Protein AF-0000000070465934 (afdb_homodimer)

Structure (mmCIF, N/CA/C/O backbone):
data_AF-0000000070465934-model_v1
#
loop_
_entity.id
_entity.type
_entity.pdbx_description
1 polymer 'Aspartate aminotransferase'
#
loop_
_atom_site.group_PDB
_atom_site.id
_atom_site.type_symbol
_atom_site.label_atom_id
_atom_site.label_alt_id
_atom_site.label_comp_id
_atom_site.label_asym_id
_atom_site.label_entity_id
_atom_site.label_seq_id
_atom_site.pdbx_PDB_ins_code
_atom_site.Cartn_x
_atom_site.Cartn_y
_atom_site.Cartn_z
_atom_site.occupancy
_atom_site.B_iso_or_equiv
_atom_site.auth_seq_id
_atom_site.auth_comp_id
_atom_site.auth_asym_id
_atom_site.auth_atom_id
_atom_site.pdbx_PDB_model_num
ATOM 1 N N . MET A 1 1 ? 26.156 6.625 24.625 1 46.12 1 MET A N 1
ATOM 2 C CA . MET A 1 1 ? 24.984 5.777 24.812 1 46.12 1 MET A CA 1
ATOM 3 C C . MET A 1 1 ? 24.672 5.004 23.531 1 46.12 1 MET A C 1
ATOM 5 O O . MET A 1 1 ? 24.797 5.535 22.438 1 46.12 1 MET A O 1
ATOM 9 N N . THR A 1 2 ? 24.688 3.756 23.641 1 62.09 2 THR A N 1
ATOM 10 C CA . THR A 1 2 ? 24.594 2.873 22.484 1 62.09 2 THR A CA 1
ATOM 11 C C . THR A 1 2 ? 23.297 3.092 21.734 1 62.09 2 THR A C 1
ATOM 13 O O . THR A 1 2 ? 22.219 3.131 22.344 1 62.09 2 THR A O 1
ATOM 16 N N . SER A 1 3 ? 23.312 3.566 20.516 1 80.62 3 SER A N 1
ATOM 17 C CA . SER A 1 3 ? 22.188 3.836 19.641 1 80.62 3 SER A CA 1
ATOM 18 C C . SER A 1 3 ? 21.281 2.615 19.5 1 80.62 3 SER A C 1
ATOM 20 O O . SER A 1 3 ? 21.766 1.486 19.391 1 80.62 3 SER A O 1
ATOM 22 N N . ILE A 1 4 ? 20.047 2.775 19.781 1 78.62 4 ILE A N 1
ATOM 23 C CA . ILE A 1 4 ? 19.062 1.711 19.609 1 78.62 4 ILE A CA 1
ATOM 24 C C . ILE A 1 4 ? 19.125 1.163 18.188 1 78.62 4 ILE A C 1
ATOM 26 O O . ILE A 1 4 ? 18.953 -0.037 17.969 1 78.62 4 ILE A O 1
ATOM 30 N N . PHE A 1 5 ? 19.547 1.935 17.297 1 86.94 5 PHE A N 1
ATOM 31 C CA . PHE A 1 5 ? 19.641 1.529 15.898 1 86.94 5 PHE A CA 1
ATOM 32 C C . PHE A 1 5 ? 20.844 0.635 15.664 1 86.94 5 PHE A C 1
ATOM 34 O O . PHE A 1 5 ? 20.906 -0.089 14.672 1 86.94 5 PHE A O 1
ATOM 41 N N . GLY A 1 6 ? 21.734 0.727 16.578 1 81.75 6 GLY A N 1
ATOM 42 C CA . GLY A 1 6 ? 22.984 -0.012 16.406 1 81.75 6 GLY A CA 1
ATOM 43 C C . GLY A 1 6 ? 22.844 -1.489 16.719 1 81.75 6 GLY A C 1
ATOM 44 O O . GLY A 1 6 ? 23.75 -2.275 16.453 1 81.75 6 GLY A O 1
ATOM 45 N N . THR A 1 7 ? 21.719 -1.908 17.25 1 84.25 7 THR A N 1
ATOM 46 C CA . THR A 1 7 ? 21.531 -3.291 17.688 1 84.25 7 THR A CA 1
ATOM 47 C C . THR A 1 7 ? 20.719 -4.07 16.656 1 84.25 7 THR A C 1
ATOM 49 O O . THR A 1 7 ? 20.469 -5.266 16.828 1 84.25 7 THR A O 1
ATOM 52 N N . ILE A 1 8 ? 20.406 -3.436 15.578 1 87.88 8 ILE A N 1
ATOM 53 C CA . ILE A 1 8 ? 19.562 -4.059 14.57 1 87.88 8 ILE A CA 1
ATOM 54 C C . ILE A 1 8 ? 20.391 -5.016 13.719 1 87.88 8 ILE A C 1
ATOM 56 O O . ILE A 1 8 ? 21.406 -4.617 13.133 1 87.88 8 ILE A O 1
ATOM 60 N N . PRO A 1 9 ? 20.047 -6.289 13.625 1 87.44 9 PRO A N 1
ATOM 61 C CA . PRO A 1 9 ? 20.812 -7.25 12.828 1 87.44 9 PRO A CA 1
ATOM 62 C C . PRO A 1 9 ? 20.484 -7.172 11.336 1 87.44 9 PRO A C 1
ATOM 64 O O . PRO A 1 9 ? 19.438 -6.652 10.961 1 87.44 9 PRO A O 1
ATOM 67 N N . MET A 1 10 ? 21.375 -7.633 10.516 1 88.62 10 MET A N 1
ATOM 68 C CA . MET A 1 10 ? 21.094 -7.812 9.094 1 88.62 10 MET A CA 1
ATOM 69 C C . MET A 1 10 ? 19.984 -8.844 8.883 1 88.62 10 MET A C 1
ATOM 71 O O . MET A 1 10 ? 19.969 -9.883 9.539 1 88.62 10 MET A O 1
ATOM 75 N N . ALA A 1 11 ? 19.094 -8.539 7.957 1 88.44 11 ALA A N 1
ATOM 76 C CA . ALA A 1 11 ? 18.047 -9.508 7.641 1 88.44 11 ALA A CA 1
ATOM 77 C C . ALA A 1 11 ? 18.562 -10.594 6.703 1 88.44 11 ALA A C 1
ATOM 79 O O . ALA A 1 11 ? 19.469 -10.344 5.898 1 88.44 11 ALA A O 1
ATOM 80 N N . PRO A 1 12 ? 18 -11.828 6.887 1 82.06 12 PRO A N 1
ATOM 81 C CA . PRO A 1 12 ? 18.344 -12.844 5.883 1 82.06 12 PRO A CA 1
ATOM 82 C C . PRO A 1 12 ? 17.891 -12.453 4.477 1 82.06 12 PRO A C 1
ATOM 84 O O . PRO A 1 12 ? 16.953 -11.672 4.324 1 82.06 12 PRO A O 1
ATOM 87 N N . ARG A 1 13 ? 18.625 -12.953 3.506 1 75.88 13 ARG A N 1
ATOM 88 C CA . ARG A 1 13 ? 18.281 -12.648 2.121 1 75.88 13 ARG A CA 1
ATOM 89 C C . ARG A 1 13 ? 16.953 -13.305 1.742 1 75.88 13 ARG A C 1
ATOM 91 O O . ARG A 1 13 ? 16.672 -14.438 2.141 1 75.88 13 ARG A O 1
ATOM 98 N N . ASP A 1 14 ? 16.234 -12.555 0.999 1 73.5 14 ASP A N 1
ATOM 99 C CA . ASP A 1 14 ? 15.008 -13.141 0.451 1 73.5 14 ASP A CA 1
ATOM 100 C C . ASP A 1 14 ? 15.336 -14.211 -0.584 1 73.5 14 ASP A C 1
ATOM 102 O O . ASP A 1 14 ? 16.141 -13.992 -1.487 1 73.5 14 ASP A O 1
ATOM 106 N N . PRO A 1 15 ? 14.789 -15.305 -0.414 1 69.38 15 PRO A N 1
ATOM 107 C CA . PRO A 1 15 ? 15.164 -16.406 -1.305 1 69.38 15 PRO A CA 1
ATOM 108 C C . PRO A 1 15 ? 14.898 -16.094 -2.775 1 69.38 15 PRO A C 1
ATOM 110 O O . PRO A 1 15 ? 15.633 -16.562 -3.652 1 69.38 15 PRO A O 1
ATOM 113 N N . ILE A 1 16 ? 13.922 -15.32 -3.031 1 69.44 16 ILE A N 1
ATOM 114 C CA . ILE A 1 16 ? 13.523 -15.07 -4.414 1 69.44 16 ILE A CA 1
ATOM 115 C C . ILE A 1 16 ? 14.188 -13.789 -4.918 1 69.44 16 ILE A C 1
ATOM 117 O O . ILE A 1 16 ? 14.852 -13.789 -5.957 1 69.44 16 ILE A O 1
ATOM 121 N N . LEU A 1 17 ? 14.164 -12.797 -4.172 1 67.06 17 LEU A N 1
ATOM 122 C CA . LEU A 1 17 ? 14.68 -11.508 -4.617 1 67.06 17 LEU A CA 1
ATOM 123 C C . LEU A 1 17 ? 16.203 -11.5 -4.617 1 67.06 17 LEU A C 1
ATOM 125 O O . LEU A 1 17 ? 16.828 -10.867 -5.473 1 67.06 17 LEU A O 1
ATOM 129 N N . GLY A 1 18 ? 16.766 -12.281 -3.738 1 70.31 18 GLY A N 1
ATOM 130 C CA . GLY A 1 18 ? 18.203 -12.438 -3.727 1 70.31 18 GLY A CA 1
ATOM 131 C C . GLY A 1 18 ? 18.75 -13.125 -4.969 1 70.31 18 GLY A C 1
ATOM 132 O O . GLY A 1 18 ? 19.812 -12.758 -5.473 1 70.31 18 GLY A O 1
ATOM 133 N N . LEU A 1 19 ? 17.906 -14 -5.461 1 80.31 19 LEU A N 1
ATOM 134 C CA . LEU A 1 19 ? 18.266 -14.711 -6.684 1 80.31 19 LEU A CA 1
ATOM 135 C C . LEU A 1 19 ? 18.328 -13.75 -7.871 1 80.31 19 LEU A C 1
ATOM 137 O O . LEU A 1 19 ? 19.234 -13.852 -8.711 1 80.31 19 LEU A O 1
ATOM 141 N N . ASN A 1 20 ? 17.438 -12.812 -7.914 1 79.19 20 ASN A N 1
ATOM 142 C CA . ASN A 1 20 ? 17.422 -11.82 -8.984 1 79.19 20 ASN A CA 1
ATOM 143 C C . ASN A 1 20 ? 18.625 -10.898 -8.922 1 79.19 20 ASN A C 1
ATOM 145 O O . ASN A 1 20 ? 19.188 -10.523 -9.961 1 79.19 20 ASN A O 1
ATOM 149 N N . GLU A 1 21 ? 19.047 -10.57 -7.754 1 75.38 21 GLU A N 1
ATOM 150 C CA . GLU A 1 21 ? 20.234 -9.742 -7.578 1 75.38 21 GLU A CA 1
ATOM 151 C C . GLU A 1 21 ? 21.484 -10.469 -8.047 1 75.38 21 GLU A C 1
ATOM 153 O O . GLU A 1 21 ? 22.344 -9.875 -8.711 1 75.38 21 GLU A O 1
ATOM 158 N N . ALA A 1 22 ? 21.562 -11.695 -7.684 1 82.62 22 ALA A N 1
ATOM 159 C CA . ALA A 1 22 ? 22.703 -12.5 -8.094 1 82.62 22 ALA A CA 1
ATOM 160 C C . ALA A 1 22 ? 22.781 -12.617 -9.617 1 82.62 22 ALA A C 1
ATOM 162 O O . ALA A 1 22 ? 23.859 -12.547 -10.203 1 82.62 22 ALA A O 1
ATOM 163 N N . TYR A 1 23 ? 21.688 -12.789 -10.203 1 89.88 23 TYR A N 1
ATOM 164 C CA . TYR A 1 23 ? 21.609 -12.859 -11.656 1 89.88 23 TYR A CA 1
ATOM 165 C C . TYR A 1 23 ? 22.109 -11.562 -12.289 1 89.88 23 TYR A C 1
ATOM 167 O O . TYR A 1 23 ? 22.844 -11.586 -13.273 1 89.88 23 TYR A O 1
ATOM 175 N N . LYS A 1 24 ? 21.703 -10.453 -11.773 1 84.12 24 LYS A N 1
ATOM 176 C CA . LYS A 1 24 ? 22.062 -9.148 -12.32 1 84.12 24 LYS A CA 1
ATOM 177 C C . LYS A 1 24 ? 23.578 -8.906 -12.211 1 84.12 24 LYS A C 1
ATOM 179 O O . LYS A 1 24 ? 24.172 -8.281 -13.086 1 84.12 24 LYS A O 1
ATOM 184 N N . GLU A 1 25 ? 24.172 -9.469 -11.227 1 88.31 25 GLU A N 1
ATOM 185 C CA . GLU A 1 25 ? 25.594 -9.266 -10.969 1 88.31 25 GLU A CA 1
ATOM 186 C C . GLU A 1 25 ? 26.453 -10.211 -11.812 1 88.31 25 GLU A C 1
ATOM 188 O O . GLU A 1 25 ? 27.656 -9.984 -11.984 1 88.31 25 GLU A O 1
ATOM 193 N N . ASP A 1 26 ? 25.828 -11.266 -12.266 1 93.75 26 ASP A N 1
ATOM 194 C CA . ASP A 1 26 ? 26.547 -12.258 -13.07 1 93.75 26 ASP A CA 1
ATOM 195 C C . ASP A 1 26 ? 26.859 -11.719 -14.461 1 93.75 26 ASP A C 1
ATOM 197 O O . ASP A 1 26 ? 25.969 -11.234 -15.156 1 93.75 26 ASP A O 1
ATOM 201 N N . SER A 1 27 ? 28.094 -11.812 -14.828 1 94.81 27 SER A N 1
ATOM 202 C CA . SER A 1 27 ? 28.531 -11.25 -16.094 1 94.81 27 SER A CA 1
ATOM 203 C C . SER A 1 27 ? 28.578 -12.312 -17.188 1 94.81 27 SER A C 1
ATOM 205 O O . SER A 1 27 ? 28.875 -12.016 -18.344 1 94.81 27 SER A O 1
ATOM 207 N N . SER A 1 28 ? 28.219 -13.523 -16.859 1 95.81 28 SER A N 1
ATOM 208 C CA . SER A 1 28 ? 28.234 -14.586 -17.859 1 95.81 28 SER A CA 1
ATOM 209 C C . SER A 1 28 ? 27.297 -14.281 -19.016 1 95.81 28 SER A C 1
ATOM 211 O O . SER A 1 28 ? 26.156 -13.867 -18.812 1 95.81 28 SER A O 1
ATOM 213 N N . PRO A 1 29 ? 27.75 -14.461 -20.188 1 94 29 PRO A N 1
ATOM 214 C CA . PRO A 1 29 ? 26.875 -14.227 -21.344 1 94 29 PRO A CA 1
ATOM 215 C C . PRO A 1 29 ? 25.797 -15.305 -21.5 1 94 29 PRO A C 1
ATOM 217 O O . PRO A 1 29 ? 24.844 -15.125 -22.25 1 94 29 PRO A O 1
ATOM 220 N N . ASN A 1 30 ? 25.953 -16.422 -20.828 1 94.12 30 ASN A N 1
ATOM 221 C CA . ASN A 1 30 ? 25 -17.531 -20.938 1 94.12 30 ASN A CA 1
ATOM 222 C C . ASN A 1 30 ? 24.047 -17.594 -19.75 1 94.12 30 ASN A C 1
ATOM 224 O O . ASN A 1 30 ? 23.344 -18.578 -19.578 1 94.12 30 ASN A O 1
ATOM 228 N N . LYS A 1 31 ? 24.109 -16.531 -18.984 1 96.56 31 LYS A N 1
ATOM 229 C CA . LYS A 1 31 ? 23.266 -16.578 -17.797 1 96.56 31 LYS A CA 1
ATOM 230 C C . LYS A 1 31 ? 21.781 -16.641 -18.156 1 96.56 31 LYS A C 1
ATOM 232 O O . LYS A 1 31 ? 21.359 -16.047 -19.156 1 96.56 31 LYS A O 1
ATOM 237 N N . VAL A 1 32 ? 21.016 -17.438 -17.422 1 96.5 32 VAL A N 1
ATOM 238 C CA . VAL A 1 32 ? 19.562 -17.578 -17.578 1 96.5 32 VAL A CA 1
ATOM 239 C C . VAL A 1 32 ? 18.875 -17.375 -16.234 1 96.5 32 VAL A C 1
ATOM 241 O O . VAL A 1 32 ? 19.312 -17.906 -15.219 1 96.5 32 VAL A O 1
ATOM 244 N N . ASN A 1 33 ? 17.844 -16.531 -16.219 1 94.38 33 ASN A N 1
ATOM 245 C CA . ASN A 1 33 ? 17.062 -16.297 -15.008 1 94.38 33 ASN A CA 1
ATOM 246 C C . ASN A 1 33 ? 15.742 -17.062 -15.039 1 94.38 33 ASN A C 1
ATOM 248 O O . ASN A 1 33 ? 14.789 -16.656 -15.695 1 94.38 33 ASN A O 1
ATOM 252 N N . LEU A 1 34 ? 15.703 -18.125 -14.273 1 95 34 LEU A N 1
ATOM 253 C CA . LEU A 1 34 ? 14.477 -18.906 -14.188 1 95 34 LEU A CA 1
ATOM 254 C C . LEU A 1 34 ? 13.789 -18.688 -12.852 1 95 34 LEU A C 1
ATOM 256 O O . LEU A 1 34 ? 12.891 -19.453 -12.477 1 95 34 LEU A O 1
ATOM 260 N N . GLY A 1 35 ? 14.258 -17.734 -12.133 1 88.81 35 GLY A N 1
ATOM 261 C CA . GLY A 1 35 ? 13.656 -17.438 -10.844 1 88.81 35 GLY A CA 1
ATOM 262 C C . GLY A 1 35 ? 12.688 -16.266 -10.898 1 88.81 35 GLY A C 1
ATOM 263 O O . GLY A 1 35 ? 12.016 -15.961 -9.914 1 88.81 35 GLY A O 1
ATOM 264 N N . VAL A 1 36 ? 12.562 -15.703 -12 1 80.06 36 VAL A N 1
ATOM 265 C CA . VAL A 1 36 ? 11.797 -14.469 -12.141 1 80.06 36 VAL A CA 1
ATOM 266 C C . VAL A 1 36 ? 10.305 -14.773 -12.047 1 80.06 36 VAL A C 1
ATOM 268 O O . VAL A 1 36 ? 9.82 -15.727 -12.664 1 80.06 36 VAL A O 1
ATOM 271 N N . GLY A 1 37 ? 9.508 -14.07 -11.289 1 86 37 GLY A N 1
ATOM 272 C CA . GLY A 1 37 ? 8.062 -14.219 -11.195 1 86 37 GLY A CA 1
ATOM 273 C C . GLY A 1 37 ? 7.301 -13.219 -12.039 1 86 37 GLY A C 1
ATOM 274 O O . GLY A 1 37 ? 6.293 -12.664 -11.594 1 86 37 GLY A O 1
ATOM 275 N N . ALA A 1 38 ? 7.828 -12.914 -13.258 1 91.81 38 ALA A N 1
ATOM 276 C CA . ALA A 1 38 ? 7.199 -11.969 -14.18 1 91.81 38 ALA A CA 1
ATOM 277 C C . ALA A 1 38 ? 7.277 -12.469 -15.617 1 91.81 38 ALA A C 1
ATOM 279 O O . ALA A 1 38 ? 8.211 -13.188 -15.984 1 91.81 38 ALA A O 1
ATOM 280 N N . TYR A 1 39 ? 6.293 -12.141 -16.375 1 95 39 TYR A N 1
ATOM 281 C CA . TYR A 1 39 ? 6.258 -12.531 -17.781 1 95 39 TYR A CA 1
ATOM 282 C C . TYR A 1 39 ? 7.391 -11.867 -18.562 1 95 39 TYR A C 1
ATOM 284 O O . TYR A 1 39 ? 7.73 -10.711 -18.312 1 95 39 TYR A O 1
ATOM 292 N N . ARG A 1 40 ? 8.016 -12.617 -19.5 1 95 40 ARG A N 1
ATOM 293 C CA . ARG A 1 40 ? 9.047 -12.117 -20.391 1 95 40 ARG A CA 1
ATOM 294 C C . ARG A 1 40 ? 8.711 -12.43 -21.844 1 95 40 ARG A C 1
ATOM 296 O O . ARG A 1 40 ? 8.156 -13.484 -22.156 1 95 40 ARG A O 1
ATOM 303 N N . THR A 1 41 ? 9.109 -11.547 -22.719 1 94.44 41 THR A N 1
ATOM 304 C CA . THR A 1 41 ? 9.008 -11.781 -24.156 1 94.44 41 THR A CA 1
ATOM 305 C C . THR A 1 41 ? 10.047 -12.805 -24.609 1 94.44 41 THR A C 1
ATOM 307 O O . THR A 1 41 ? 10.859 -13.273 -23.812 1 94.44 41 THR A O 1
ATOM 310 N N . GLU A 1 42 ? 9.922 -13.102 -25.875 1 94.19 42 GLU A N 1
ATOM 311 C CA . GLU A 1 42 ? 10.898 -14.016 -26.469 1 94.19 42 GLU A CA 1
ATOM 312 C C . GLU A 1 42 ? 12.32 -13.477 -26.312 1 94.19 42 GLU A C 1
ATOM 314 O O . GLU A 1 42 ? 13.273 -14.25 -26.219 1 94.19 42 GLU A O 1
ATOM 319 N N . GLU A 1 43 ? 12.461 -12.164 -26.25 1 92.81 43 GLU A N 1
ATOM 320 C CA . GLU A 1 43 ? 13.766 -11.516 -26.125 1 92.81 43 GLU A CA 1
ATOM 321 C C . GLU A 1 43 ? 14.18 -11.375 -24.656 1 92.81 43 GLU A C 1
ATOM 323 O O . GLU A 1 43 ? 15.219 -10.781 -24.359 1 92.81 43 GLU A O 1
ATOM 328 N N . GLY A 1 44 ? 13.32 -11.891 -23.781 1 91.19 44 GLY A N 1
ATOM 329 C CA . GLY A 1 44 ? 13.648 -11.836 -22.359 1 91.19 44 GLY A CA 1
ATOM 330 C C . GLY A 1 44 ? 13.375 -10.484 -21.734 1 91.19 44 GLY A C 1
ATOM 331 O O . GLY A 1 44 ? 13.914 -10.164 -20.672 1 91.19 44 GLY A O 1
ATOM 332 N N . LYS A 1 45 ? 12.547 -9.727 -22.391 1 93.44 45 LYS A N 1
ATOM 333 C CA . LYS A 1 45 ? 12.289 -8.367 -21.922 1 93.44 45 LYS A CA 1
ATOM 334 C C . LYS A 1 45 ? 10.922 -8.273 -21.25 1 93.44 45 LYS A C 1
ATOM 336 O O . LYS A 1 45 ? 10.031 -9.086 -21.516 1 93.44 45 LYS A O 1
ATOM 341 N N . PRO A 1 46 ? 10.781 -7.289 -20.359 1 94.06 46 PRO A N 1
ATOM 342 C CA . PRO A 1 46 ? 9.445 -7.035 -19.797 1 94.06 46 PRO A CA 1
ATOM 343 C C . PRO A 1 46 ? 8.438 -6.633 -20.875 1 94.06 46 PRO A C 1
ATOM 345 O O . PRO A 1 46 ? 8.797 -6 -21.859 1 94.06 46 PRO A O 1
ATOM 348 N N . MET A 1 47 ? 7.238 -6.957 -20.641 1 95 47 MET A N 1
ATOM 349 C CA . MET A 1 47 ? 6.184 -6.633 -21.594 1 95 47 MET A CA 1
ATOM 350 C C . MET A 1 47 ? 5.051 -5.867 -20.922 1 95 47 MET A C 1
ATOM 352 O O . MET A 1 47 ? 4.594 -6.25 -19.844 1 95 47 MET A O 1
ATOM 356 N N . VAL A 1 48 ? 4.664 -4.777 -21.516 1 97.44 48 VAL A N 1
ATOM 357 C CA . VAL A 1 48 ? 3.434 -4.086 -21.156 1 97.44 48 VAL A CA 1
ATOM 358 C C . VAL A 1 48 ? 2.34 -4.395 -22.172 1 97.44 48 VAL A C 1
ATOM 360 O O . VAL A 1 48 ? 2.541 -4.219 -23.375 1 97.44 48 VAL A O 1
ATOM 363 N N . LEU A 1 49 ? 1.205 -4.852 -21.719 1 98.19 49 LEU A N 1
ATOM 364 C CA . LEU A 1 49 ? 0.121 -5.23 -22.609 1 98.19 49 LEU A CA 1
ATOM 365 C C . LEU A 1 49 ? -0.378 -4.023 -23.406 1 98.19 49 LEU A C 1
ATOM 367 O O . LEU A 1 49 ? -0.419 -2.908 -22.875 1 98.19 49 LEU A O 1
ATOM 371 N N . SER A 1 50 ? -0.768 -4.273 -24.656 1 98.19 50 SER A N 1
ATOM 372 C CA . SER A 1 50 ? -1.252 -3.188 -25.5 1 98.19 50 SER A CA 1
ATOM 373 C C . SER A 1 50 ? -2.512 -2.555 -24.922 1 98.19 50 SER A C 1
ATOM 375 O O . SER A 1 50 ? -2.715 -1.344 -25.047 1 98.19 50 SER A O 1
ATOM 377 N N . VAL A 1 51 ? -3.371 -3.332 -24.312 1 98.69 51 VAL A N 1
ATOM 378 C CA . VAL A 1 51 ? -4.602 -2.818 -23.719 1 98.69 51 VAL A CA 1
ATOM 379 C C . VAL A 1 51 ? -4.262 -1.854 -22.578 1 98.69 51 VAL A C 1
ATOM 381 O O . VAL A 1 51 ? -4.949 -0.848 -22.391 1 98.69 51 VAL A O 1
ATOM 384 N N . VAL A 1 52 ? -3.244 -2.141 -21.781 1 98.44 52 VAL A N 1
ATOM 385 C CA . VAL A 1 52 ? -2.816 -1.281 -20.688 1 98.44 52 VAL A CA 1
ATOM 386 C C . VAL A 1 52 ? -2.34 0.062 -21.234 1 98.44 52 VAL A C 1
ATOM 388 O O . VAL A 1 52 ? -2.711 1.118 -20.719 1 98.44 52 VAL A O 1
ATOM 391 N N . ARG A 1 53 ? -1.541 0.015 -22.344 1 97.81 53 ARG A N 1
ATOM 392 C CA . ARG A 1 53 ? -1.064 1.243 -22.969 1 97.81 53 ARG A CA 1
ATOM 393 C C . ARG A 1 53 ? -2.229 2.082 -23.484 1 97.81 53 ARG A C 1
ATOM 395 O O . ARG A 1 53 ? -2.246 3.303 -23.312 1 97.81 53 ARG A O 1
ATOM 402 N N . LYS A 1 54 ? -3.145 1.419 -24.094 1 98.06 54 LYS A N 1
ATOM 403 C CA . LYS A 1 54 ? -4.32 2.105 -24.625 1 98.06 54 LYS A CA 1
ATOM 404 C C . LYS A 1 54 ? -5.102 2.795 -23.516 1 98.06 54 LYS A C 1
ATOM 406 O O . LYS A 1 54 ? -5.5 3.953 -23.641 1 98.06 54 LYS A O 1
ATOM 411 N N . VAL A 1 55 ? -5.293 2.121 -22.438 1 98.25 55 VAL A N 1
ATOM 412 C CA . VAL A 1 55 ? -6.094 2.646 -21.328 1 98.25 55 VAL A CA 1
ATOM 413 C C . VAL A 1 55 ? -5.332 3.771 -20.641 1 98.25 55 VAL A C 1
ATOM 415 O O . VAL A 1 55 ? -5.934 4.754 -20.188 1 98.25 55 VAL A O 1
ATOM 418 N N . GLU A 1 56 ? -4.008 3.629 -20.453 1 96.62 56 GLU A N 1
ATOM 419 C CA . GLU A 1 56 ? -3.205 4.707 -19.891 1 96.62 56 GLU A CA 1
ATOM 420 C C . GLU A 1 56 ? -3.379 6 -20.672 1 96.62 56 GLU A C 1
ATOM 422 O O . GLU A 1 56 ? -3.484 7.082 -20.094 1 96.62 56 GLU A O 1
ATOM 427 N N . GLN A 1 57 ? -3.396 5.852 -22 1 96.69 57 GLN A N 1
ATOM 428 C CA . GLN A 1 57 ? -3.625 7.02 -22.844 1 96.69 57 GLN A CA 1
ATOM 429 C C . GLN A 1 57 ? -5.02 7.598 -22.609 1 96.69 57 GLN A C 1
ATOM 431 O O . GLN A 1 57 ? -5.188 8.82 -22.547 1 96.69 57 GLN A O 1
ATOM 436 N N . MET A 1 58 ? -5.98 6.746 -22.516 1 97 58 MET A N 1
ATOM 437 C CA . MET A 1 58 ? -7.352 7.191 -22.281 1 97 58 MET A CA 1
ATOM 438 C C . MET A 1 58 ? -7.461 7.941 -20.969 1 97 58 MET A C 1
ATOM 440 O O . MET A 1 58 ? -8.164 8.953 -20.875 1 97 58 MET A O 1
ATOM 444 N N . ILE A 1 59 ? -6.812 7.441 -19.938 1 95.5 59 ILE A N 1
ATOM 445 C CA . ILE A 1 59 ? -6.824 8.062 -18.625 1 95.5 59 ILE A CA 1
ATOM 446 C C . ILE A 1 59 ? -6.234 9.469 -18.703 1 95.5 59 ILE A C 1
ATOM 448 O O . ILE A 1 59 ? -6.797 10.422 -18.172 1 95.5 59 ILE A O 1
ATOM 452 N N . LEU A 1 60 ? -5.121 9.594 -19.391 1 94 60 LEU A N 1
ATOM 453 C CA . LEU A 1 60 ? -4.48 10.891 -19.547 1 94 60 LEU A CA 1
ATOM 454 C C . LEU A 1 60 ? -5.383 11.852 -20.312 1 94 60 LEU A C 1
ATOM 456 O O . LEU A 1 60 ? -5.512 13.023 -19.938 1 94 60 LEU A O 1
ATOM 460 N N . ASP A 1 61 ? -6.035 11.344 -21.328 1 95.94 61 ASP A N 1
ATOM 461 C CA . ASP A 1 61 ? -6.879 12.164 -22.203 1 95.94 61 ASP A CA 1
ATOM 462 C C . ASP A 1 61 ? -8.117 12.664 -21.453 1 95.94 61 ASP A C 1
ATOM 464 O O . ASP A 1 61 ? -8.648 13.727 -21.766 1 95.94 61 ASP A O 1
ATOM 468 N N . GLN A 1 62 ? -8.516 11.938 -20.469 1 96.19 62 GLN A N 1
ATOM 469 C CA . GLN A 1 62 ? -9.727 12.273 -19.734 1 96.19 62 GLN A CA 1
ATOM 470 C C . GLN A 1 62 ? -9.438 13.281 -18.625 1 96.19 62 GLN A C 1
ATOM 472 O O . GLN A 1 62 ? -10.359 13.82 -18.016 1 96.19 62 GLN A O 1
ATOM 477 N N . ASN A 1 63 ? -8.148 13.602 -18.359 1 94.12 63 ASN A N 1
ATOM 478 C CA . ASN A 1 63 ? -7.73 14.586 -17.375 1 94.12 63 ASN A CA 1
ATOM 479 C C . ASN A 1 63 ? -8.375 14.32 -16.016 1 94.12 63 ASN A C 1
ATOM 481 O O . ASN A 1 63 ? -8.953 15.227 -15.414 1 94.12 63 ASN A O 1
ATOM 485 N N . LEU A 1 64 ? -8.336 13.086 -15.641 1 94 64 LEU A N 1
ATOM 486 C CA . LEU A 1 64 ? -8.945 12.695 -14.375 1 94 64 LEU A CA 1
ATOM 487 C C . LEU A 1 64 ? -8.172 13.273 -13.195 1 94 64 LEU A C 1
ATOM 489 O O . LEU A 1 64 ? -6.957 13.492 -13.297 1 94 64 LEU A O 1
ATOM 493 N N . ASP A 1 65 ? -8.859 13.531 -12.07 1 94.56 65 ASP A N 1
ATOM 494 C CA . ASP A 1 65 ? -8.195 14.086 -10.898 1 94.56 65 ASP A CA 1
ATOM 495 C C . ASP A 1 65 ? -7.387 13.016 -10.164 1 94.56 65 ASP A C 1
ATOM 497 O O . ASP A 1 65 ? -7.316 11.875 -10.609 1 94.56 65 ASP A O 1
ATOM 501 N N . LYS A 1 66 ? -6.66 13.391 -9.164 1 96.19 66 LYS A N 1
ATOM 502 C CA . LYS A 1 66 ? -5.828 12.492 -8.359 1 96.19 66 LYS A CA 1
ATOM 503 C C . LYS A 1 66 ? -6.223 12.555 -6.891 1 96.19 66 LYS A C 1
ATOM 505 O O . LYS A 1 66 ? -5.355 12.555 -6.012 1 96.19 66 LYS A O 1
ATOM 510 N N . GLU A 1 67 ? -7.516 12.57 -6.574 1 93.5 67 GLU A N 1
ATOM 511 C CA . GLU A 1 67 ? -8.062 12.695 -5.23 1 93.5 67 GLU A CA 1
ATOM 512 C C . GLU A 1 67 ? -7.973 11.375 -4.465 1 93.5 67 GLU A C 1
ATOM 514 O O . GLU A 1 67 ? -7.809 10.312 -5.07 1 93.5 67 GLU A O 1
ATOM 519 N N . TYR A 1 68 ? -8.109 11.547 -3.16 1 92.44 68 TYR A N 1
ATOM 520 C CA . TYR A 1 68 ? -8.273 10.367 -2.326 1 92.44 68 TYR A CA 1
ATOM 521 C C . TYR A 1 68 ? -9.445 9.516 -2.805 1 92.44 68 TYR A C 1
ATOM 523 O O . TYR A 1 68 ? -10.484 10.047 -3.193 1 92.44 68 TYR A O 1
ATOM 531 N N . ILE A 1 69 ? -9.258 8.297 -2.77 1 93.62 69 ILE A N 1
ATOM 532 C CA . ILE A 1 69 ? -10.391 7.391 -2.91 1 93.62 69 ILE A CA 1
ATOM 533 C C . ILE A 1 69 ? -10.742 6.781 -1.554 1 93.62 69 ILE A C 1
ATOM 535 O O . ILE A 1 69 ? -9.969 6.895 -0.6 1 93.62 69 ILE A O 1
ATOM 539 N N . PRO A 1 70 ? -11.922 6.238 -1.405 1 92.88 70 PRO A N 1
ATOM 540 C CA . PRO A 1 70 ? -12.289 5.637 -0.121 1 92.88 70 PRO A CA 1
ATOM 541 C C . PRO A 1 70 ? -11.32 4.543 0.319 1 92.88 70 PRO A C 1
ATOM 543 O O . PRO A 1 70 ? -10.586 3.996 -0.506 1 92.88 70 PRO A O 1
ATOM 546 N N . GLN A 1 71 ? -11.375 4.234 1.568 1 95.31 71 GLN A N 1
ATOM 547 C CA . GLN A 1 71 ? -10.492 3.236 2.16 1 95.31 71 GLN A CA 1
ATOM 548 C C . GLN A 1 71 ? -10.609 1.896 1.442 1 95.31 71 GLN A C 1
ATOM 550 O O . GLN A 1 71 ? -9.625 1.173 1.293 1 95.31 71 GLN A O 1
ATOM 555 N N . ASP A 1 72 ? -11.844 1.603 1.034 1 97.06 72 ASP A N 1
ATOM 556 C CA . ASP A 1 72 ? -12.047 0.294 0.421 1 97.06 72 ASP A CA 1
ATOM 557 C C . ASP A 1 72 ? -11.75 0.334 -1.075 1 97.06 72 ASP A C 1
ATOM 559 O O . ASP A 1 72 ? -11.789 -0.696 -1.75 1 97.06 72 ASP A O 1
ATOM 563 N N . GLY A 1 73 ? -11.445 1.473 -1.664 1 97.38 73 GLY A N 1
ATOM 564 C CA . GLY A 1 73 ? -10.945 1.536 -3.027 1 97.38 73 GLY A CA 1
ATOM 565 C C . GLY A 1 73 ? -11.922 2.188 -3.992 1 97.38 73 GLY A C 1
ATOM 566 O O . GLY A 1 73 ? -13 2.629 -3.59 1 97.38 73 GLY A O 1
ATOM 567 N N . LEU A 1 74 ? -11.555 2.273 -5.234 1 97.75 74 LEU A N 1
ATOM 568 C CA . LEU A 1 74 ? -12.336 2.867 -6.312 1 97.75 74 LEU A CA 1
ATOM 569 C C . LEU A 1 74 ? -13.602 2.055 -6.574 1 97.75 74 LEU A C 1
ATOM 571 O O . LEU A 1 74 ? -13.531 0.849 -6.82 1 97.75 74 LEU A O 1
ATOM 575 N N . GLU A 1 75 ? -14.68 2.727 -6.555 1 97.12 75 GLU A N 1
ATOM 576 C CA . GLU A 1 75 ? -15.961 2.043 -6.688 1 97.12 75 GLU A CA 1
ATOM 577 C C . GLU A 1 75 ? -16.047 1.259 -7.996 1 97.12 75 GLU A C 1
ATOM 579 O O . GLU A 1 75 ? -16.453 0.099 -8.008 1 97.12 75 GLU A O 1
ATOM 584 N N . ALA A 1 76 ? -15.641 1.888 -9.086 1 97.94 76 ALA A N 1
ATOM 585 C CA . ALA A 1 76 ? -15.703 1.231 -10.391 1 97.94 76 ALA A CA 1
ATOM 586 C C . ALA A 1 76 ? -14.883 -0.056 -10.398 1 97.94 76 ALA A C 1
ATOM 588 O O . ALA A 1 76 ? -15.266 -1.04 -11.031 1 97.94 76 ALA A O 1
ATOM 589 N N . PHE A 1 77 ? -13.797 -0.082 -9.734 1 98.69 77 PHE A N 1
ATOM 590 C CA . PHE A 1 77 ? -12.938 -1.259 -9.625 1 98.69 77 PHE A CA 1
ATOM 591 C C . PHE A 1 77 ? -13.602 -2.324 -8.758 1 98.69 77 PHE A C 1
ATOM 593 O O . PHE A 1 77 ? -13.633 -3.5 -9.125 1 98.69 77 PHE A O 1
ATOM 600 N N . ARG A 1 78 ? -14.156 -1.922 -7.617 1 98.56 78 ARG A N 1
ATOM 601 C CA . ARG A 1 78 ? -14.734 -2.854 -6.656 1 98.56 78 ARG A CA 1
ATOM 602 C C . ARG A 1 78 ? -15.984 -3.516 -7.23 1 98.56 78 ARG A C 1
ATOM 604 O O . ARG A 1 78 ? -16.375 -4.602 -6.793 1 98.56 78 ARG A O 1
ATOM 611 N N . LYS A 1 79 ? -16.578 -2.867 -8.203 1 97.62 79 LYS A N 1
ATOM 612 C CA . LYS A 1 79 ? -17.797 -3.42 -8.812 1 97.62 79 LYS A CA 1
ATOM 613 C C . LYS A 1 79 ? -17.453 -4.496 -9.836 1 97.62 79 LYS A C 1
ATOM 615 O O . LYS A 1 79 ? -18.172 -5.488 -9.969 1 97.62 79 LYS A O 1
ATOM 620 N N . VAL A 1 80 ? -16.359 -4.348 -10.492 1 97.94 80 VAL A N 1
ATOM 621 C CA . VAL A 1 80 ? -16.094 -5.223 -11.633 1 97.94 80 VAL A CA 1
ATOM 622 C C . VAL A 1 80 ? -15.133 -6.332 -11.219 1 97.94 80 VAL A C 1
ATOM 624 O O . VAL A 1 80 ? -15.203 -7.449 -11.742 1 97.94 80 VAL A O 1
ATOM 627 N N . SER A 1 81 ? -14.281 -6.105 -10.281 1 98.19 81 SER A N 1
ATOM 628 C CA . SER A 1 81 ? -13.25 -7.062 -9.898 1 98.19 81 SER A CA 1
ATOM 629 C C . SER A 1 81 ? -13.859 -8.367 -9.398 1 98.19 81 SER A C 1
ATOM 631 O O . SER A 1 81 ? -13.477 -9.453 -9.844 1 98.19 81 SER A O 1
ATOM 633 N N . PRO A 1 82 ? -14.852 -8.312 -8.469 1 98.56 82 PRO A N 1
ATOM 634 C CA . PRO A 1 82 ? -15.461 -9.57 -8.023 1 98.56 82 PRO A CA 1
ATOM 635 C C . PRO A 1 82 ? -16.172 -10.32 -9.156 1 98.56 82 PRO A C 1
ATOM 637 O O . PRO A 1 82 ? -16.219 -11.547 -9.148 1 98.56 82 PRO A O 1
ATOM 640 N N . LYS A 1 83 ? -16.688 -9.562 -10.109 1 98.31 83 LYS A N 1
ATOM 641 C CA . LYS A 1 83 ? -17.359 -10.211 -11.234 1 98.31 83 LYS A CA 1
ATOM 642 C C . LYS A 1 83 ? -16.375 -11.047 -12.055 1 98.31 83 LYS A C 1
ATOM 644 O O . LYS A 1 83 ? -16.734 -12.125 -12.547 1 98.31 83 LYS A O 1
ATOM 649 N N . LEU A 1 84 ? -15.227 -10.555 -12.195 1 98.06 84 LEU A N 1
ATOM 650 C CA . LEU A 1 84 ? -14.211 -11.32 -12.906 1 98.06 84 LEU A CA 1
ATOM 651 C C . LEU A 1 84 ? -13.922 -12.633 -12.188 1 98.06 84 LEU A C 1
ATOM 653 O O . LEU A 1 8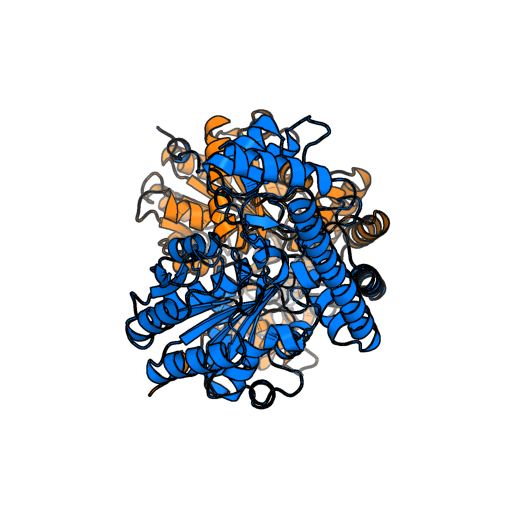4 ? -13.773 -13.68 -12.828 1 98.06 84 LEU A O 1
ATOM 657 N N . MET A 1 85 ? -13.82 -12.609 -10.867 1 98.38 85 MET A N 1
ATOM 658 C CA . MET A 1 85 ? -13.414 -13.766 -10.062 1 98.38 85 MET A CA 1
ATOM 659 C C . MET A 1 85 ? -14.57 -14.75 -9.906 1 98.38 85 MET A C 1
ATOM 661 O O . MET A 1 85 ? -14.398 -15.953 -10.125 1 98.38 85 MET A O 1
ATOM 665 N N . PHE A 1 86 ? -15.773 -14.258 -9.586 1 98.44 86 PHE A N 1
ATOM 666 C CA . PHE A 1 86 ? -16.875 -15.117 -9.18 1 98.44 86 PHE A CA 1
ATOM 667 C C . PHE A 1 86 ? -17.844 -15.344 -10.336 1 98.44 86 PHE A C 1
ATOM 669 O O . PHE A 1 86 ? -18.719 -16.203 -10.258 1 98.44 86 PHE A O 1
ATOM 676 N N . GLY A 1 87 ? -17.656 -14.641 -11.43 1 97.25 87 GLY A N 1
ATOM 677 C CA . GLY A 1 87 ? -18.547 -14.719 -12.57 1 97.25 87 GLY A CA 1
ATOM 678 C C . GLY A 1 87 ? -19.469 -13.516 -12.695 1 97.25 87 GLY A C 1
ATOM 679 O O . GLY A 1 87 ? -19.938 -12.977 -11.688 1 97.25 87 GLY A O 1
ATOM 680 N N . PHE A 1 88 ? -19.75 -13.109 -13.891 1 94.31 88 PHE A N 1
ATOM 681 C CA . PHE A 1 88 ? -20.516 -11.898 -14.164 1 94.31 88 PHE A CA 1
ATOM 682 C C . PHE A 1 88 ? -21.984 -12.086 -13.789 1 94.31 88 PHE A C 1
ATOM 684 O O . PHE A 1 88 ? -22.719 -11.109 -13.609 1 94.31 88 PHE A O 1
ATOM 691 N N . ASN A 1 89 ? -22.438 -13.359 -13.617 1 94.62 89 ASN A N 1
ATOM 692 C CA . ASN A 1 89 ? -23.797 -13.664 -13.211 1 94.62 89 ASN A CA 1
ATOM 693 C C . ASN A 1 89 ? -23.844 -14.32 -11.828 1 94.62 89 ASN A C 1
ATOM 695 O O . ASN A 1 89 ? -24.75 -15.109 -11.539 1 94.62 89 ASN A O 1
ATOM 699 N N . CYS A 1 90 ? -22.891 -14.016 -11.055 1 96.81 90 CYS A N 1
ATOM 700 C CA . CYS A 1 90 ? -22.781 -14.602 -9.727 1 96.81 90 CYS A CA 1
ATOM 701 C C . CYS A 1 90 ? -23.906 -14.133 -8.828 1 96.81 90 CYS A C 1
ATOM 703 O O . CYS A 1 90 ? -24.062 -12.938 -8.578 1 96.81 90 CYS A O 1
ATOM 705 N N . LYS A 1 91 ? -24.734 -14.984 -8.266 1 97.31 91 LYS A N 1
ATOM 706 C CA . LYS A 1 91 ? -25.875 -14.68 -7.422 1 97.31 91 LYS A CA 1
ATOM 707 C C . LYS A 1 91 ? -25.453 -13.945 -6.152 1 97.31 91 LYS A C 1
ATOM 709 O O . LYS A 1 91 ? -26.156 -13.055 -5.68 1 97.31 91 LYS A O 1
ATOM 714 N N . ALA A 1 92 ? -24.344 -14.375 -5.602 1 97.94 92 ALA A N 1
ATOM 715 C CA . ALA A 1 92 ? -23.859 -13.75 -4.371 1 97.94 92 ALA A CA 1
ATOM 716 C C . ALA A 1 92 ? -23.625 -12.258 -4.578 1 97.94 92 ALA A C 1
ATOM 718 O O . ALA A 1 92 ? -23.875 -11.453 -3.672 1 97.94 92 ALA A O 1
ATOM 719 N N . ILE A 1 93 ? -23.125 -11.836 -5.723 1 98.19 93 ILE A N 1
ATOM 720 C CA . ILE A 1 93 ? -22.906 -10.43 -6.039 1 98.19 93 ILE A CA 1
ATOM 721 C C . ILE A 1 93 ? -24.25 -9.711 -6.148 1 98.19 93 ILE A C 1
ATOM 723 O O . ILE A 1 93 ? -24.422 -8.625 -5.578 1 98.19 93 ILE A O 1
ATOM 727 N N . GLU A 1 94 ? -25.156 -10.336 -6.809 1 97.31 94 GLU A N 1
ATOM 728 C CA . GLU A 1 94 ? -26.484 -9.75 -7.023 1 97.31 94 GLU A CA 1
ATOM 729 C C . GLU A 1 94 ? -27.219 -9.539 -5.703 1 97.31 94 GLU A C 1
ATOM 731 O O . GLU A 1 94 ? -27.969 -8.578 -5.547 1 97.31 94 GLU A O 1
ATOM 736 N N . GLU A 1 95 ? -26.969 -10.391 -4.809 1 97.75 95 GLU A N 1
ATOM 737 C CA . GLU A 1 95 ? -27.672 -10.375 -3.531 1 97.75 95 GLU A CA 1
ATOM 738 C C . GLU A 1 95 ? -26.969 -9.477 -2.52 1 97.75 95 GLU A C 1
ATOM 740 O O . GLU A 1 95 ? -27.422 -9.352 -1.377 1 97.75 95 GLU A O 1
ATOM 745 N N . GLY A 1 96 ? -25.844 -8.914 -2.867 1 97.62 96 GLY A N 1
ATOM 746 C CA . GLY A 1 96 ? -25.125 -8.023 -1.973 1 97.62 96 GLY A CA 1
ATOM 747 C C . GLY A 1 96 ? -24.359 -8.75 -0.893 1 97.62 96 GLY A C 1
ATOM 748 O O . GLY A 1 96 ? -24.141 -8.211 0.195 1 97.62 96 GLY A O 1
ATOM 749 N N . ARG A 1 97 ? -23.953 -10.039 -1.178 1 97.88 97 ARG A N 1
ATOM 750 C CA . ARG A 1 97 ? -23.266 -10.859 -0.186 1 97.88 97 ARG A CA 1
ATOM 751 C C . ARG A 1 97 ? -21.766 -10.859 -0.415 1 97.88 97 ARG A C 1
ATOM 753 O O . ARG A 1 97 ? -21.031 -11.648 0.201 1 97.88 97 ARG A O 1
ATOM 760 N N . VAL A 1 98 ? -21.266 -10.016 -1.338 1 98.5 98 VAL A N 1
ATOM 761 C CA . VAL A 1 98 ? -19.844 -9.953 -1.638 1 98.5 98 VAL A CA 1
ATOM 762 C C . VAL A 1 98 ? -19.297 -8.586 -1.221 1 98.5 98 VAL A C 1
ATOM 764 O O . VAL A 1 98 ? -19.906 -7.551 -1.501 1 98.5 98 VAL A O 1
ATOM 767 N N . VAL A 1 99 ? -18.219 -8.594 -0.437 1 98.44 99 VAL A N 1
ATOM 768 C CA . VAL A 1 99 ? -17.469 -7.398 -0.079 1 98.44 99 VAL A CA 1
ATOM 769 C C . VAL A 1 99 ? -16.141 -7.383 -0.839 1 98.44 99 VAL A C 1
ATOM 771 O O . VAL A 1 99 ? -15.414 -8.375 -0.854 1 98.44 99 VAL A O 1
ATOM 774 N N . CYS A 1 100 ? -15.867 -6.32 -1.522 1 98.81 100 CYS A N 1
ATOM 775 C CA . CYS A 1 100 ? -14.602 -6.184 -2.23 1 98.81 100 CYS A CA 1
ATOM 776 C C . CYS A 1 100 ? -13.797 -5.008 -1.688 1 98.81 100 CYS A C 1
ATOM 778 O O . CYS A 1 100 ? -14.297 -3.879 -1.642 1 98.81 100 CYS A O 1
ATOM 780 N N . ILE A 1 101 ? -12.586 -5.27 -1.245 1 98.88 101 ILE A N 1
ATOM 781 C CA . ILE A 1 101 ? -11.641 -4.266 -0.769 1 98.88 101 ILE A CA 1
ATOM 782 C C . ILE A 1 101 ? -10.438 -4.203 -1.705 1 98.88 101 ILE A C 1
ATOM 784 O O . ILE A 1 101 ? -9.727 -5.199 -1.882 1 98.88 101 ILE A O 1
ATOM 788 N N . GLN A 1 102 ? -10.258 -3.035 -2.316 1 98.88 102 GLN A N 1
ATOM 789 C CA . GLN A 1 102 ? -9.062 -2.861 -3.135 1 98.88 102 GLN A CA 1
ATOM 790 C C . GLN A 1 102 ? -7.793 -2.99 -2.293 1 98.88 102 GLN A C 1
ATOM 792 O O . GLN A 1 102 ? -7.73 -2.479 -1.173 1 98.88 102 GLN A O 1
ATOM 797 N N . SER A 1 103 ? -6.797 -3.648 -2.83 1 98.75 103 SER A N 1
ATOM 798 C CA . SER A 1 103 ? -5.59 -3.936 -2.062 1 98.75 103 SER A CA 1
ATOM 799 C C . SER A 1 103 ? -4.336 -3.605 -2.863 1 98.75 103 SER A C 1
ATOM 801 O O . SER A 1 103 ? -4.418 -3.242 -4.039 1 98.75 103 SER A O 1
ATOM 803 N N . ILE A 1 104 ? -3.213 -3.635 -2.211 1 98.5 104 ILE A N 1
ATOM 804 C CA . ILE A 1 104 ? -1.914 -3.465 -2.852 1 98.5 104 ILE A CA 1
ATOM 805 C C . ILE A 1 104 ? -1.445 -4.797 -3.432 1 98.5 104 ILE A C 1
ATOM 807 O O . ILE A 1 104 ? -0.564 -5.449 -2.871 1 98.5 104 ILE A O 1
ATOM 811 N N . SER A 1 105 ? -2.043 -5.121 -4.496 1 98.06 105 SER A N 1
ATOM 812 C CA . SER A 1 105 ? -1.827 -6.375 -5.211 1 98.06 105 SER A CA 1
ATOM 813 C C . SER A 1 105 ? -2.127 -7.578 -4.324 1 98.06 105 SER A C 1
ATOM 815 O O . SER A 1 105 ? -2.99 -7.508 -3.445 1 98.06 105 SER A O 1
ATOM 817 N N . GLY A 1 106 ? -1.572 -8.781 -4.73 1 97.94 106 GLY A N 1
ATOM 818 C CA . GLY A 1 106 ? -1.876 -10.031 -4.059 1 97.94 106 GLY A CA 1
ATOM 819 C C . GLY A 1 106 ? -1.393 -10.07 -2.623 1 97.94 106 GLY A C 1
ATOM 820 O O . GLY A 1 106 ? -2.139 -10.461 -1.722 1 97.94 106 GLY A O 1
ATOM 821 N N . THR A 1 107 ? -0.15 -9.672 -2.371 1 98 107 THR A N 1
ATOM 822 C CA . THR A 1 107 ? 0.388 -9.695 -1.015 1 98 107 THR A CA 1
ATOM 823 C C . THR A 1 107 ? -0.442 -8.812 -0.09 1 98 107 THR A C 1
ATOM 825 O O . THR A 1 107 ? -0.743 -9.195 1.042 1 98 107 THR A O 1
ATOM 828 N N . GLY A 1 108 ? -0.783 -7.598 -0.602 1 98.56 108 GLY A N 1
ATOM 829 C CA . GLY A 1 108 ? -1.633 -6.73 0.197 1 98.56 108 GLY A CA 1
ATOM 830 C C . GLY A 1 108 ? -2.982 -7.344 0.515 1 98.56 108 GLY A C 1
ATOM 831 O O . GLY A 1 108 ? -3.52 -7.148 1.607 1 98.56 108 GLY A O 1
ATOM 832 N N . ALA A 1 109 ? -3.555 -8.016 -0.448 1 98.88 109 ALA A N 1
ATOM 833 C CA . ALA A 1 109 ? -4.836 -8.68 -0.234 1 98.88 109 ALA A CA 1
ATOM 834 C C . ALA A 1 109 ? -4.727 -9.758 0.844 1 98.88 109 ALA A C 1
ATOM 836 O O . ALA A 1 109 ? -5.578 -9.844 1.731 1 98.88 109 ALA A O 1
ATOM 837 N N . LEU A 1 110 ? -3.688 -10.555 0.727 1 98.88 110 LEU A N 1
ATOM 838 C CA . LEU A 1 110 ? -3.445 -11.594 1.723 1 98.88 110 LEU A CA 1
ATOM 839 C C . LEU A 1 110 ? -3.236 -10.977 3.105 1 98.88 110 LEU A C 1
ATOM 841 O O . LEU A 1 110 ? -3.768 -11.484 4.098 1 98.88 110 LEU A O 1
ATOM 845 N N . ARG A 1 111 ? -2.494 -9.914 3.176 1 98.81 111 ARG A N 1
ATOM 846 C CA . ARG A 1 111 ? -2.236 -9.242 4.449 1 98.81 111 ARG A CA 1
ATOM 847 C C . ARG A 1 111 ? -3.535 -8.742 5.078 1 98.81 111 ARG A C 1
ATOM 849 O O . ARG A 1 111 ? -3.758 -8.922 6.277 1 98.81 111 ARG A O 1
ATOM 856 N N . LEU A 1 112 ? -4.375 -8.117 4.262 1 98.81 112 LEU A N 1
ATOM 857 C CA . LEU A 1 112 ? -5.672 -7.664 4.746 1 98.81 112 LEU A CA 1
ATOM 858 C C . LEU A 1 112 ? -6.477 -8.82 5.328 1 98.81 112 LEU A C 1
ATOM 860 O O . LEU A 1 112 ? -7.09 -8.688 6.391 1 98.81 112 LEU A O 1
ATOM 864 N N . GLY A 1 113 ? -6.492 -9.93 4.594 1 98.62 113 GLY A N 1
ATOM 865 C CA . GLY A 1 113 ? -7.199 -11.094 5.098 1 98.62 113 GLY A CA 1
ATOM 866 C C . GLY A 1 113 ? -6.645 -11.609 6.41 1 98.62 113 GLY A C 1
ATOM 867 O O . GLY A 1 113 ? -7.406 -11.977 7.309 1 98.62 113 GLY A O 1
ATOM 868 N N . VAL A 1 114 ? -5.367 -11.641 6.512 1 98.5 114 VAL A N 1
ATOM 869 C CA . VAL A 1 114 ? -4.719 -12.133 7.723 1 98.5 114 VAL A CA 1
ATOM 870 C C . VAL A 1 114 ? -5 -11.172 8.883 1 98.5 114 VAL A C 1
ATOM 872 O O . VAL A 1 114 ? -5.18 -11.609 10.023 1 98.5 114 VAL A O 1
ATOM 875 N N . GLU A 1 115 ? -5.02 -9.844 8.625 1 97.94 115 GLU A N 1
ATOM 876 C CA . GLU A 1 115 ? -5.422 -8.875 9.641 1 97.94 115 GLU A CA 1
ATOM 877 C C . GLU A 1 115 ? -6.828 -9.164 10.148 1 97.94 115 GLU A C 1
ATOM 879 O O . GLU A 1 115 ? -7.09 -9.062 11.352 1 97.94 115 GLU A O 1
ATOM 884 N N . PHE A 1 116 ? -7.715 -9.453 9.242 1 97.31 116 PHE A N 1
ATOM 885 C CA . PHE A 1 116 ? -9.086 -9.789 9.609 1 97.31 116 PHE A CA 1
ATOM 886 C C . PHE A 1 116 ? -9.125 -11.008 10.523 1 97.31 116 PHE A C 1
ATOM 888 O O . PHE A 1 116 ? -9.82 -11 11.539 1 97.31 116 PHE A O 1
ATOM 895 N N . VAL A 1 117 ? -8.367 -12.055 10.133 1 96.94 117 VAL A N 1
ATOM 896 C CA . VAL A 1 117 ? -8.305 -13.281 10.922 1 96.94 117 VAL A CA 1
ATOM 897 C C . VAL A 1 117 ? -7.793 -12.969 12.328 1 96.94 117 VAL A C 1
ATOM 899 O O . VAL A 1 117 ? -8.406 -13.375 13.32 1 96.94 117 VAL A O 1
ATOM 902 N N . ALA A 1 118 ? -6.746 -12.25 12.398 1 95.75 118 ALA A N 1
ATOM 903 C CA . ALA A 1 118 ? -6.113 -11.93 13.68 1 95.75 118 ALA A CA 1
ATOM 904 C C . ALA A 1 118 ? -7.062 -11.148 14.578 1 95.75 118 ALA A C 1
ATOM 906 O O . ALA A 1 118 ? -7.07 -11.336 15.797 1 95.75 118 ALA A O 1
ATOM 907 N N . LYS A 1 119 ? -7.859 -10.305 14.039 1 94.56 119 LYS A N 1
ATOM 908 C CA . LYS A 1 119 ? -8.648 -9.359 14.82 1 94.56 119 LYS A CA 1
ATOM 909 C C . LYS A 1 119 ? -10.016 -9.938 15.172 1 94.56 119 LYS A C 1
ATOM 911 O O . LYS A 1 119 ? -10.547 -9.672 16.25 1 94.56 119 LYS A O 1
ATOM 916 N N . PHE A 1 120 ? -10.555 -10.727 14.297 1 94.5 120 PHE A N 1
ATOM 917 C CA . PHE A 1 120 ? -11.977 -10.984 14.461 1 94.5 120 PHE A CA 1
ATOM 918 C C . PHE A 1 120 ? -12.242 -12.461 14.688 1 94.5 120 PHE A C 1
ATOM 920 O O . PHE A 1 120 ? -13.336 -12.844 15.109 1 94.5 120 PHE A O 1
ATOM 927 N N . LEU A 1 121 ? -11.305 -13.328 14.297 1 93.56 121 LEU A N 1
ATOM 928 C CA . LEU A 1 121 ? -11.469 -14.742 14.625 1 93.56 121 LEU A CA 1
ATOM 929 C C . LEU A 1 121 ? -10.914 -15.039 16.016 1 93.56 121 LEU A C 1
ATOM 931 O O . LEU A 1 121 ? -10.156 -14.234 16.578 1 93.56 121 LEU A O 1
ATOM 935 N N . PRO A 1 122 ? -11.32 -16.125 16.641 1 90.81 122 PRO A N 1
ATOM 936 C CA . PRO A 1 122 ? -10.82 -16.438 17.969 1 90.81 122 PRO A CA 1
ATOM 937 C C . PRO A 1 122 ? -9.297 -16.438 18.047 1 90.81 122 PRO A C 1
ATOM 939 O O . PRO A 1 122 ? -8.625 -16.875 17.109 1 90.81 122 PRO A O 1
ATOM 942 N N . PRO A 1 123 ? -8.797 -15.93 19.172 1 89.94 123 PRO A N 1
ATOM 943 C CA . PRO A 1 123 ? -7.344 -15.953 19.344 1 89.94 123 PRO A CA 1
ATOM 944 C C . PRO A 1 123 ? -6.75 -17.344 19.156 1 89.94 123 PRO A C 1
ATOM 946 O O . PRO A 1 123 ? -7.316 -18.328 19.641 1 89.94 123 PRO A O 1
ATOM 949 N N . GLY A 1 124 ? -5.758 -17.422 18.391 1 89.12 124 GLY A N 1
ATOM 950 C CA . GLY A 1 124 ? -5.098 -18.703 18.188 1 89.12 124 GLY A CA 1
ATOM 951 C C . GLY A 1 124 ? -5.543 -19.406 16.906 1 89.12 124 GLY A C 1
ATOM 952 O O . GLY A 1 124 ? -4.98 -20.422 16.531 1 89.12 124 GLY A O 1
ATOM 953 N N . THR A 1 125 ? -6.516 -18.828 16.25 1 92.44 125 THR A N 1
ATOM 954 C CA . THR A 1 125 ? -6.91 -19.391 14.969 1 92.44 125 THR A CA 1
ATOM 955 C C . THR A 1 125 ? -5.723 -19.453 14.016 1 92.44 125 THR A C 1
ATOM 957 O O . THR A 1 125 ? -5.039 -18.438 13.805 1 92.44 125 THR A O 1
ATOM 960 N N . ALA A 1 126 ? -5.48 -20.625 13.469 1 95.75 126 ALA A N 1
ATOM 961 C CA . ALA A 1 126 ? -4.344 -20.812 12.57 1 95.75 126 ALA A CA 1
ATOM 962 C C . ALA A 1 126 ? -4.789 -20.75 11.109 1 95.75 126 ALA A C 1
ATOM 964 O O . ALA A 1 126 ? -5.934 -21.078 10.789 1 95.75 126 ALA A O 1
ATOM 965 N N . LEU A 1 127 ? -3.973 -20.297 10.312 1 98.25 127 LEU A N 1
ATOM 966 C CA . LEU A 1 127 ? -4.102 -20.406 8.867 1 98.25 127 LEU A CA 1
ATOM 967 C C . LEU A 1 127 ? -3.295 -21.594 8.336 1 98.25 127 LEU A C 1
ATOM 969 O O . LEU A 1 127 ? -2.078 -21.641 8.523 1 98.25 127 LEU A O 1
ATOM 973 N N . TYR A 1 128 ? -3.945 -22.562 7.742 1 98.75 128 TYR A N 1
ATOM 974 C CA . TYR A 1 128 ? -3.287 -23.75 7.207 1 98.75 128 TYR A CA 1
ATOM 975 C C . TYR A 1 128 ? -2.953 -23.578 5.73 1 98.75 128 TYR A C 1
ATOM 977 O O . TYR A 1 128 ? -3.834 -23.266 4.922 1 98.75 128 TYR A O 1
ATOM 985 N N . VAL A 1 129 ? -1.702 -23.719 5.402 1 98.75 129 VAL A N 1
ATOM 986 C CA . VAL A 1 129 ? -1.234 -23.578 4.027 1 98.75 129 VAL A CA 1
ATOM 987 C C . VAL A 1 129 ? -0.728 -24.906 3.504 1 98.75 129 VAL A C 1
ATOM 989 O O . VAL A 1 129 ? -0.423 -25.812 4.285 1 98.75 129 VAL A O 1
ATOM 992 N N . SER A 1 130 ? -0.672 -25 2.193 1 98.56 130 SER A N 1
ATOM 993 C CA . SER A 1 130 ? -0.136 -26.203 1.566 1 98.56 130 SER A CA 1
ATOM 994 C C . SER A 1 130 ? 1.351 -26.359 1.862 1 98.56 130 SER A C 1
ATOM 996 O O . SER A 1 130 ? 2.047 -25.391 2.127 1 98.56 130 SER A O 1
ATOM 998 N N . ASN A 1 131 ? 1.789 -27.562 1.803 1 97.31 131 ASN A N 1
ATOM 999 C CA . ASN A 1 131 ? 3.211 -27.891 1.86 1 97.31 131 ASN A CA 1
ATOM 1000 C C . ASN A 1 131 ? 3.689 -28.547 0.569 1 97.31 131 ASN A C 1
ATOM 1002 O O . ASN A 1 131 ? 3.395 -29.719 0.317 1 97.31 131 ASN A O 1
ATOM 1006 N N . PRO A 1 132 ? 4.473 -27.938 -0.265 1 95.12 132 PRO A N 1
ATOM 1007 C CA . PRO A 1 132 ? 4.969 -26.562 -0.114 1 95.12 132 PRO A CA 1
ATOM 1008 C C . PRO A 1 132 ? 3.914 -25.516 -0.448 1 95.12 132 PRO A C 1
ATOM 1010 O O . PRO A 1 132 ? 2.809 -25.859 -0.879 1 95.12 132 PRO A O 1
ATOM 1013 N N . THR A 1 133 ? 4.164 -24.266 -0.128 1 96.06 133 THR A N 1
ATOM 1014 C CA . THR A 1 133 ? 3.367 -23.109 -0.529 1 96.06 133 THR A CA 1
ATOM 1015 C C . THR A 1 133 ? 4.27 -21.953 -0.955 1 96.06 133 THR A C 1
ATOM 1017 O O . THR A 1 133 ? 5.492 -22.094 -0.985 1 96.06 133 THR A O 1
ATOM 1020 N N . TRP A 1 134 ? 3.645 -20.906 -1.446 1 93.38 134 TRP A N 1
ATOM 1021 C CA . TRP A 1 134 ? 4.383 -19.672 -1.651 1 93.38 134 TRP A CA 1
ATOM 1022 C C . TRP A 1 134 ? 4.965 -19.156 -0.337 1 93.38 134 TRP A C 1
ATOM 1024 O O . TRP A 1 134 ? 4.23 -18.906 0.621 1 93.38 134 TRP A O 1
ATOM 1034 N N . SER A 1 135 ? 6.254 -18.969 -0.255 1 91.38 135 SER A N 1
ATOM 1035 C CA . SER A 1 135 ? 6.98 -18.781 0.997 1 91.38 135 SER A CA 1
ATOM 1036 C C . SER A 1 135 ? 6.469 -17.562 1.751 1 91.38 135 SER A C 1
ATOM 1038 O O . SER A 1 135 ? 6.465 -17.547 2.984 1 91.38 135 SER A O 1
ATOM 1040 N N . ASN A 1 136 ? 5.973 -16.562 1.093 1 94.12 136 ASN A N 1
ATOM 1041 C CA . ASN A 1 136 ? 5.57 -15.328 1.75 1 94.12 136 ASN A CA 1
ATOM 1042 C C . ASN A 1 136 ? 4.246 -15.492 2.488 1 94.12 136 ASN A C 1
ATOM 1044 O O . ASN A 1 136 ? 3.869 -14.633 3.293 1 94.12 136 ASN A O 1
ATOM 1048 N N . HIS A 1 137 ? 3.455 -16.578 2.168 1 97.75 137 HIS A N 1
ATOM 1049 C CA . HIS A 1 137 ? 2.279 -16.859 2.984 1 97.75 137 HIS A CA 1
ATOM 1050 C C . HIS A 1 137 ? 2.643 -16.953 4.461 1 97.75 137 HIS A C 1
ATOM 1052 O O . HIS A 1 137 ? 1.938 -16.406 5.312 1 97.75 137 HIS A O 1
ATOM 1058 N N . ILE A 1 138 ? 3.742 -17.609 4.664 1 97 138 ILE A N 1
ATOM 1059 C CA . ILE A 1 138 ? 4.188 -17.875 6.027 1 97 138 ILE A CA 1
ATOM 1060 C C . ILE A 1 138 ? 4.621 -16.562 6.684 1 97 138 ILE A C 1
ATOM 1062 O O . ILE A 1 138 ? 4.215 -16.266 7.809 1 97 138 ILE A O 1
ATOM 1066 N N . GLN A 1 139 ? 5.383 -15.797 6 1 95.31 139 GLN A N 1
ATOM 1067 C CA . GLN A 1 139 ? 5.93 -14.562 6.551 1 95.31 139 GLN A CA 1
ATOM 1068 C C . GLN A 1 139 ? 4.82 -13.555 6.844 1 95.31 139 GLN A C 1
ATOM 1070 O O . GLN A 1 139 ? 4.871 -12.836 7.844 1 95.31 139 GLN A O 1
ATOM 1075 N N . ILE A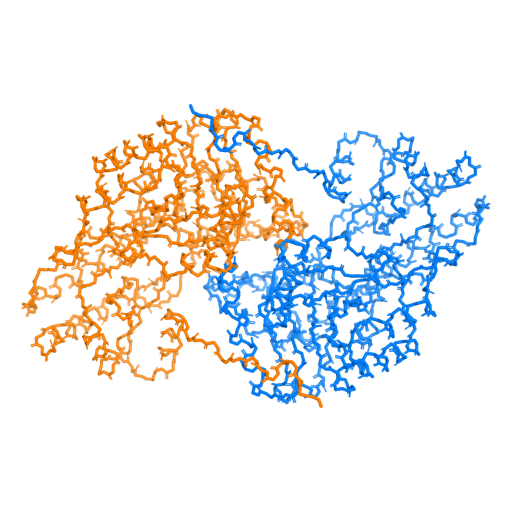 1 140 ? 3.836 -13.469 5.984 1 97.94 140 ILE A N 1
ATOM 1076 C CA . ILE A 1 140 ? 2.701 -12.57 6.176 1 97.94 140 ILE A CA 1
ATOM 1077 C C . ILE A 1 140 ? 1.968 -12.938 7.465 1 97.94 140 ILE A C 1
ATOM 1079 O O . ILE A 1 140 ? 1.67 -12.062 8.289 1 97.94 140 ILE A O 1
ATOM 1083 N N . CYS A 1 141 ? 1.693 -14.234 7.652 1 97.94 141 CYS A N 1
ATOM 1084 C CA . CYS A 1 141 ? 0.981 -14.703 8.836 1 97.94 141 CYS A CA 1
ATOM 1085 C C . CYS A 1 141 ? 1.783 -14.414 10.102 1 97.94 141 CYS A C 1
ATOM 1087 O O . CYS A 1 141 ? 1.251 -13.875 11.07 1 97.94 141 CYS A O 1
ATOM 1089 N N . GLN A 1 142 ? 3.062 -14.734 10.023 1 95.44 142 GLN A N 1
ATOM 1090 C CA . GLN A 1 142 ? 3.924 -14.547 11.188 1 95.44 142 GLN A CA 1
ATOM 1091 C C . GLN A 1 142 ? 4.016 -13.078 11.578 1 95.44 142 GLN A C 1
ATOM 1093 O O . GLN A 1 142 ? 3.979 -12.734 12.758 1 95.44 142 GLN A O 1
ATOM 1098 N N . SER A 1 143 ? 4.137 -12.273 10.648 1 94.94 143 SER A N 1
ATOM 1099 C CA . SER A 1 143 ? 4.266 -10.844 10.906 1 94.94 143 SER A CA 1
ATOM 1100 C C . SER A 1 143 ? 2.994 -10.273 11.516 1 94.94 143 SER A C 1
ATOM 1102 O O . SER A 1 143 ? 3.029 -9.234 12.18 1 94.94 143 SER A O 1
ATOM 1104 N N . ALA A 1 144 ? 1.84 -10.906 11.312 1 94.75 144 ALA A N 1
ATOM 1105 C CA . ALA A 1 144 ? 0.562 -10.445 11.852 1 94.75 144 ALA A CA 1
ATOM 1106 C C . ALA A 1 144 ? 0.201 -11.203 13.125 1 94.75 144 ALA A C 1
ATOM 1108 O O . ALA A 1 144 ? -0.882 -11.016 13.688 1 94.75 144 ALA A O 1
ATOM 1109 N N . GLY A 1 145 ? 1.04 -12.156 13.508 1 93.88 145 GLY A N 1
ATOM 1110 C CA . GLY A 1 145 ? 0.81 -12.922 14.727 1 93.88 145 GLY A CA 1
ATOM 1111 C C . GLY A 1 145 ? -0.181 -14.055 14.539 1 93.88 145 GLY A C 1
ATOM 1112 O O . GLY A 1 145 ? -0.823 -14.492 15.5 1 93.88 145 GLY A O 1
ATOM 1113 N N . VAL A 1 146 ? -0.423 -14.508 13.344 1 97.06 146 VAL A N 1
ATOM 1114 C CA . VAL A 1 146 ? -1.328 -15.617 13.047 1 97.06 146 VAL A CA 1
ATOM 1115 C C . VAL A 1 146 ? -0.529 -16.906 12.875 1 97.06 146 VAL A C 1
ATOM 1117 O O . VAL A 1 146 ? 0.367 -16.984 12.031 1 97.06 146 VAL A O 1
ATOM 1120 N N . PRO A 1 147 ? -0.828 -17.891 13.688 1 97.44 147 PRO A N 1
ATOM 1121 C CA . PRO A 1 147 ? -0.095 -19.156 13.539 1 97.44 147 PRO A CA 1
ATOM 1122 C C . PRO A 1 147 ? -0.325 -19.812 12.18 1 97.44 147 PRO A C 1
ATOM 1124 O O . PRO A 1 147 ? -1.396 -19.656 11.586 1 97.44 147 PRO A O 1
ATOM 1127 N N . VAL A 1 148 ? 0.682 -20.578 11.781 1 98.06 148 VAL A N 1
ATOM 1128 C CA . VAL A 1 148 ? 0.601 -21.25 10.492 1 98.06 148 VAL A CA 1
ATOM 1129 C C . VAL A 1 148 ? 0.641 -22.766 10.695 1 98.06 148 VAL A C 1
ATOM 1131 O O . VAL A 1 148 ? 1.434 -23.266 11.492 1 98.06 148 VAL A O 1
ATOM 1134 N N . GLY A 1 149 ? -0.283 -23.484 10.156 1 98.31 149 GLY A N 1
ATOM 1135 C CA . GLY A 1 149 ? -0.255 -24.938 10.016 1 98.31 149 GLY A CA 1
ATOM 1136 C C . GLY A 1 149 ? -0.083 -25.391 8.578 1 98.31 149 GLY A C 1
ATOM 1137 O O . GLY A 1 149 ? -0.083 -24.562 7.656 1 98.31 149 GLY A O 1
ATOM 1138 N N . TYR A 1 150 ? 0.071 -26.703 8.438 1 98.5 150 TYR A N 1
ATOM 1139 C CA . TYR A 1 150 ? 0.343 -27.203 7.102 1 98.5 150 TYR A CA 1
ATOM 1140 C C . TYR A 1 150 ? -0.544 -28.406 6.777 1 98.5 150 TYR A C 1
ATOM 1142 O O . TYR A 1 150 ? -0.972 -29.125 7.68 1 98.5 150 TYR A O 1
ATOM 1150 N N . TYR A 1 151 ? -0.833 -28.547 5.535 1 98.75 151 TYR A N 1
ATOM 1151 C CA . TYR A 1 151 ? -1.384 -29.781 4.992 1 98.75 151 TYR A CA 1
ATOM 1152 C C . TYR A 1 151 ? -0.589 -30.25 3.775 1 98.75 151 TYR A C 1
ATOM 1154 O O . TYR A 1 151 ? -0.048 -29.422 3.031 1 98.75 151 TYR A O 1
ATOM 1162 N N . ARG A 1 152 ? -0.491 -31.625 3.648 1 97.94 152 ARG A N 1
ATOM 1163 C CA . ARG A 1 152 ? 0.273 -32.188 2.541 1 97.94 152 ARG A CA 1
ATOM 1164 C C . ARG A 1 152 ? -0.395 -31.875 1.204 1 97.94 152 ARG A C 1
ATOM 1166 O O . ARG A 1 152 ? -1.622 -31.922 1.093 1 97.94 152 ARG A O 1
ATOM 1173 N N . TYR A 1 153 ? 0.424 -31.438 0.137 1 98.25 153 TYR A N 1
ATOM 1174 C CA . TYR A 1 153 ? -0.126 -31.031 -1.147 1 98.25 153 TYR A CA 1
ATOM 1175 C C . TYR A 1 153 ? 0.606 -31.703 -2.301 1 98.25 153 TYR A C 1
ATOM 1177 O O . TYR A 1 153 ? -0.018 -32.125 -3.277 1 98.25 153 TYR A O 1
ATOM 1185 N N . PHE A 1 154 ? 1.863 -31.766 -2.27 1 95.88 154 PHE A N 1
ATOM 1186 C CA . PHE A 1 154 ? 2.691 -32.188 -3.389 1 95.88 154 PHE A CA 1
ATOM 1187 C C . PHE A 1 154 ? 3.303 -33.562 -3.115 1 95.88 154 PHE A C 1
ATOM 1189 O O . PHE A 1 154 ? 3.74 -33.844 -1.997 1 95.88 154 PHE A O 1
ATOM 1196 N N . ASP A 1 155 ? 3.287 -34.469 -4.098 1 94.12 155 ASP A N 1
ATOM 1197 C CA . ASP A 1 155 ? 3.932 -35.781 -4.059 1 94.12 155 ASP A CA 1
ATOM 1198 C C . ASP A 1 155 ? 5.207 -35.781 -4.898 1 94.12 155 ASP A C 1
ATOM 1200 O O . ASP A 1 155 ? 5.148 -35.844 -6.129 1 94.12 155 ASP A O 1
ATOM 1204 N N . SER A 1 156 ? 6.324 -35.812 -4.281 1 88.44 156 SER A N 1
ATOM 1205 C CA . SER A 1 156 ? 7.609 -35.719 -4.969 1 88.44 156 SER A CA 1
ATOM 1206 C C . SER A 1 156 ? 7.863 -36.969 -5.836 1 88.44 156 SER A C 1
ATOM 1208 O O . SER A 1 156 ? 8.672 -36.906 -6.766 1 88.44 156 SER A O 1
ATOM 1210 N N . LYS A 1 157 ? 7.195 -38.062 -5.52 1 88.88 157 LYS A N 1
ATOM 1211 C CA . LYS A 1 157 ? 7.387 -39.25 -6.301 1 88.88 157 LYS A CA 1
ATOM 1212 C C . LYS A 1 157 ? 6.715 -39.156 -7.668 1 88.88 157 LYS A C 1
ATOM 1214 O O . LYS A 1 157 ? 7.258 -39.625 -8.672 1 88.88 157 LYS A O 1
ATOM 1219 N N . THR A 1 158 ? 5.648 -38.562 -7.68 1 88 158 THR A N 1
ATOM 1220 C CA . THR A 1 158 ? 4.891 -38.469 -8.922 1 88 158 THR A CA 1
ATOM 1221 C C . THR A 1 158 ? 4.984 -37.062 -9.516 1 88 158 THR A C 1
ATOM 1223 O O . THR A 1 158 ? 4.594 -36.844 -10.664 1 88 158 THR A O 1
ATOM 1226 N N . ASN A 1 159 ? 5.594 -36.125 -8.758 1 90.19 159 ASN A N 1
ATOM 1227 C CA . ASN A 1 159 ? 5.582 -34.688 -9.109 1 90.19 159 ASN A CA 1
ATOM 1228 C C . ASN A 1 159 ? 4.164 -34.188 -9.375 1 90.19 159 ASN A C 1
ATOM 1230 O O . ASN A 1 159 ? 3.947 -33.375 -10.266 1 90.19 159 ASN A O 1
ATOM 1234 N N . GLY A 1 160 ? 3.207 -34.812 -8.695 1 93.62 160 GLY A N 1
ATOM 1235 C CA . GLY A 1 160 ? 1.801 -34.438 -8.805 1 93.62 160 GLY A CA 1
ATOM 1236 C C . GLY A 1 160 ? 1.173 -34.094 -7.465 1 93.62 160 GLY A C 1
ATOM 1237 O O . GLY A 1 160 ? 1.88 -33.812 -6.492 1 93.62 160 GLY A O 1
ATOM 1238 N N . LEU A 1 161 ? -0.173 -34.062 -7.426 1 97.12 161 LEU A N 1
ATOM 1239 C CA . LEU A 1 161 ? -0.913 -33.75 -6.215 1 97.12 161 LEU A CA 1
ATOM 1240 C C . LEU A 1 161 ? -0.928 -34.938 -5.246 1 97.12 161 LEU A C 1
ATOM 1242 O O . LEU A 1 161 ? -1.233 -36.062 -5.645 1 97.12 161 LEU A O 1
ATOM 1246 N N . ALA A 1 162 ? -0.552 -34.688 -4.047 1 97.94 162 ALA A N 1
ATOM 1247 C CA . ALA A 1 162 ? -0.723 -35.688 -2.998 1 97.94 162 ALA A CA 1
ATOM 1248 C C . ALA A 1 162 ? -2.156 -35.719 -2.477 1 97.94 162 ALA A C 1
ATOM 1250 O O . ALA A 1 162 ? -2.393 -35.5 -1.286 1 97.94 162 ALA A O 1
ATOM 1251 N N . PHE A 1 163 ? -3.064 -36.125 -3.266 1 98.31 163 PHE A N 1
ATOM 1252 C CA . PHE A 1 163 ? -4.488 -35.875 -3.057 1 98.31 163 PHE A CA 1
ATOM 1253 C C . PHE A 1 163 ? -4.984 -36.594 -1.812 1 98.31 163 PHE A C 1
ATOM 1255 O O . PHE A 1 163 ? -5.664 -36 -0.972 1 98.31 163 PHE A O 1
ATOM 1262 N N . ASP A 1 164 ? -4.699 -37.875 -1.655 1 98.31 164 ASP A N 1
ATOM 1263 C CA . ASP A 1 164 ? -5.176 -38.656 -0.507 1 98.31 164 ASP A CA 1
ATOM 1264 C C . ASP A 1 164 ? -4.621 -38.094 0.798 1 98.31 164 ASP A C 1
ATOM 1266 O O . ASP A 1 164 ? -5.344 -37.969 1.791 1 98.31 164 ASP A O 1
ATOM 1270 N N . ASP A 1 165 ? -3.363 -37.75 0.764 1 98.56 165 ASP A N 1
ATOM 1271 C CA . ASP A 1 165 ? -2.736 -37.156 1.938 1 98.56 165 ASP A CA 1
ATOM 1272 C C . ASP A 1 165 ? -3.357 -35.812 2.258 1 98.56 165 ASP A C 1
ATOM 1274 O O . ASP A 1 165 ? -3.553 -35.469 3.426 1 98.56 165 ASP A O 1
ATOM 1278 N N . MET A 1 166 ? -3.588 -35.031 1.237 1 98.75 166 MET A N 1
ATOM 1279 C CA . MET A 1 166 ? -4.227 -33.75 1.401 1 98.75 166 MET A CA 1
ATOM 1280 C C . MET A 1 166 ? -5.586 -33.875 2.078 1 98.75 166 MET A C 1
ATOM 1282 O O . MET A 1 166 ? -5.879 -33.188 3.049 1 98.75 166 MET A O 1
ATOM 1286 N N . ILE A 1 167 ? -6.375 -34.812 1.572 1 98.75 167 ILE A N 1
ATOM 1287 C CA . ILE A 1 167 ? -7.719 -35.031 2.105 1 98.75 167 ILE A CA 1
ATOM 1288 C C . ILE A 1 167 ? -7.629 -35.5 3.555 1 98.75 167 ILE A C 1
ATOM 1290 O O . ILE A 1 167 ? -8.375 -35.031 4.414 1 98.75 167 ILE A O 1
ATOM 1294 N N . HIS A 1 168 ? -6.746 -36.406 3.816 1 98.62 168 HIS A N 1
ATOM 1295 C CA . HIS A 1 168 ? -6.531 -36.875 5.184 1 98.62 168 HIS A CA 1
ATOM 1296 C C . HIS A 1 168 ? -6.203 -35.719 6.113 1 98.62 168 HIS A C 1
ATOM 1298 O O . HIS A 1 168 ? -6.789 -35.594 7.191 1 98.62 168 HIS A O 1
ATOM 1304 N N . ASP A 1 169 ? -5.25 -34.906 5.699 1 98.69 169 ASP A N 1
ATOM 1305 C CA . ASP A 1 169 ? -4.832 -33.781 6.531 1 98.69 169 ASP A CA 1
ATOM 1306 C C . ASP A 1 169 ? -5.984 -32.781 6.742 1 98.69 169 ASP A C 1
ATOM 1308 O O . ASP A 1 169 ? -6.215 -32.344 7.863 1 98.69 169 ASP A O 1
ATOM 1312 N N . LEU A 1 170 ? -6.727 -32.438 5.699 1 98.56 170 LEU A N 1
ATOM 1313 C CA . LEU A 1 170 ? -7.836 -31.5 5.805 1 98.56 170 LEU A CA 1
ATOM 1314 C C . LEU A 1 170 ? -8.891 -32 6.777 1 98.56 170 LEU A C 1
ATOM 1316 O O . LEU A 1 170 ? -9.523 -31.234 7.492 1 98.56 170 LEU A O 1
ATOM 1320 N N . LYS A 1 171 ? -9.078 -33.312 6.781 1 98.25 171 LYS A N 1
ATOM 1321 C CA . LYS A 1 171 ? -10.055 -33.938 7.676 1 98.25 171 LYS A CA 1
ATOM 1322 C C . LYS A 1 171 ? -9.578 -33.906 9.125 1 98.25 171 LYS A C 1
ATOM 1324 O O . LYS A 1 171 ? -10.383 -33.938 10.055 1 98.25 171 LYS A O 1
ATOM 1329 N N . THR A 1 172 ? -8.312 -33.844 9.336 1 98.19 172 THR A N 1
ATOM 1330 C CA . THR A 1 172 ? -7.746 -33.938 10.672 1 98.19 172 THR A CA 1
ATOM 1331 C C . THR A 1 172 ? -7.531 -32.531 11.266 1 98.19 172 THR A C 1
ATOM 1333 O O . THR A 1 172 ? -7.402 -32.375 12.484 1 98.19 172 THR A O 1
ATOM 1336 N N . ILE A 1 173 ? -7.434 -31.531 10.453 1 97.81 173 ILE A N 1
ATOM 1337 C CA . ILE A 1 173 ? -7.297 -30.156 10.914 1 97.81 173 ILE A CA 1
ATOM 1338 C C . ILE A 1 173 ? -8.5 -29.781 11.773 1 97.81 173 ILE A C 1
ATOM 1340 O O . ILE A 1 173 ? -9.633 -30.156 11.469 1 97.81 173 ILE A O 1
ATOM 1344 N N . PRO A 1 174 ? -8.289 -29.078 12.898 1 95.44 174 PRO A N 1
ATOM 1345 C CA . PRO A 1 174 ? -9.398 -28.688 13.773 1 95.44 174 PRO A CA 1
ATOM 1346 C C . PRO A 1 174 ? -10.523 -27.969 13.016 1 95.44 174 PRO A C 1
ATOM 1348 O O . PRO A 1 174 ? -10.25 -27.188 12.102 1 95.44 174 PRO A O 1
ATOM 1351 N N . ASN A 1 175 ? -11.766 -28.25 13.484 1 93.56 175 ASN A N 1
ATOM 1352 C CA . ASN A 1 175 ? -12.93 -27.641 12.836 1 93.56 175 ASN A CA 1
ATOM 1353 C C . ASN A 1 175 ? -12.828 -26.109 12.844 1 93.56 175 ASN A C 1
ATOM 1355 O O . ASN A 1 175 ? -12.227 -25.531 13.75 1 93.56 175 ASN A O 1
ATOM 1359 N N . LYS A 1 176 ? -13.383 -25.484 11.742 1 91 176 LYS A N 1
ATOM 1360 C CA . LYS A 1 176 ? -13.531 -24.031 11.633 1 91 176 LYS A CA 1
ATOM 1361 C C . LYS A 1 176 ? -12.18 -23.344 11.539 1 91 176 LYS A C 1
ATOM 1363 O O . LYS A 1 176 ? -12 -22.234 12.047 1 91 176 LYS A O 1
ATOM 1368 N N . SER A 1 177 ? -11.156 -24.047 11.055 1 94.56 177 SER A N 1
ATOM 1369 C CA . SER A 1 177 ? -9.867 -23.438 10.742 1 94.56 177 SER A CA 1
ATOM 1370 C C . SER A 1 177 ? -9.914 -22.688 9.414 1 94.56 177 SER A C 1
ATOM 1372 O O . SER A 1 177 ? -10.883 -22.812 8.664 1 94.56 177 SER A O 1
ATOM 1374 N N . VAL A 1 178 ? -8.961 -21.828 9.242 1 97.5 178 VAL A N 1
ATOM 1375 C CA . VAL A 1 178 ? -8.828 -21.141 7.965 1 97.5 178 VAL A CA 1
ATOM 1376 C C . VAL A 1 178 ? -7.895 -21.906 7.043 1 97.5 178 VAL A C 1
ATOM 1378 O O . VAL A 1 178 ? -6.742 -22.172 7.398 1 97.5 178 VAL A O 1
ATOM 1381 N N . ILE A 1 179 ? -8.375 -22.312 5.852 1 98.56 179 ILE A N 1
ATOM 1382 C CA . ILE A 1 179 ? -7.598 -23.094 4.895 1 98.56 179 ILE A CA 1
ATOM 1383 C C . ILE A 1 179 ? -7.266 -22.234 3.678 1 98.56 179 ILE A C 1
ATOM 1385 O O . ILE A 1 179 ? -8.164 -21.812 2.949 1 98.56 179 ILE A O 1
ATOM 1389 N N . LEU A 1 180 ? -5.988 -21.953 3.494 1 98.88 180 LEU A N 1
ATOM 1390 C CA . LEU A 1 180 ? -5.57 -21.219 2.305 1 98.88 180 LEU A CA 1
ATOM 1391 C C . LEU A 1 180 ? -5.41 -22.156 1.114 1 98.88 180 LEU A C 1
ATOM 1393 O O . LEU A 1 180 ? -4.695 -23.156 1.198 1 98.88 180 LEU A O 1
ATOM 1397 N N . LEU A 1 181 ? -6.113 -21.859 0.063 1 98.75 181 LEU A N 1
ATOM 1398 C CA . LEU A 1 181 ? -6.07 -22.609 -1.182 1 98.75 181 LEU A CA 1
ATOM 1399 C C . LEU A 1 181 ? -5.641 -21.734 -2.346 1 98.75 181 LEU A C 1
ATOM 1401 O O . LEU A 1 181 ? -5.977 -20.547 -2.385 1 98.75 181 LEU A O 1
ATOM 1405 N N . HIS A 1 182 ? -4.859 -22.25 -3.244 1 98.31 182 HIS A N 1
ATOM 1406 C CA . HIS A 1 182 ? -4.566 -21.562 -4.496 1 98.31 182 HIS A CA 1
ATOM 1407 C C . HIS A 1 182 ? -5.645 -21.844 -5.539 1 98.31 182 HIS A C 1
ATOM 1409 O O . HIS A 1 182 ? -5.98 -23 -5.809 1 98.31 182 HIS A O 1
ATOM 1415 N N . ALA A 1 183 ? -6.125 -20.844 -6.164 1 98 183 ALA A N 1
ATOM 1416 C CA . ALA A 1 183 ? -7.23 -20.984 -7.109 1 98 183 ALA A CA 1
ATOM 1417 C C . ALA A 1 183 ? -6.797 -21.75 -8.352 1 98 183 ALA A C 1
ATOM 1419 O O . ALA A 1 183 ? -7.547 -22.578 -8.867 1 98 183 ALA A O 1
ATOM 1420 N N . CYS A 1 184 ? -5.723 -21.422 -8.875 1 97.25 184 CYS A N 1
ATOM 1421 C CA . CYS A 1 184 ? -5.125 -22.062 -10.039 1 97.25 184 CYS A CA 1
ATOM 1422 C C . CYS A 1 184 ? -3.623 -21.797 -10.094 1 97.25 184 CYS A C 1
ATOM 1424 O O . CYS A 1 184 ? -3.125 -20.875 -9.438 1 97.25 184 CYS A O 1
ATOM 1426 N N . ALA A 1 185 ? -2.971 -22.703 -10.844 1 96.38 185 ALA A N 1
ATOM 1427 C CA . ALA A 1 185 ? -1.525 -22.562 -10.992 1 96.38 185 ALA A CA 1
ATOM 1428 C C . ALA A 1 185 ? -0.84 -22.453 -9.633 1 96.38 185 ALA A C 1
ATOM 1430 O O . ALA A 1 185 ? -0.166 -21.469 -9.344 1 96.38 185 ALA A O 1
ATOM 1431 N N . HIS A 1 186 ? -1.003 -23.531 -8.891 1 96.88 186 HIS A N 1
ATOM 1432 C CA . HIS A 1 186 ? -0.476 -23.578 -7.531 1 96.88 186 HIS A CA 1
ATOM 1433 C C . HIS A 1 186 ? 0.991 -23.172 -7.496 1 96.88 186 HIS A C 1
ATOM 1435 O O . HIS A 1 186 ? 1.817 -23.719 -8.219 1 96.88 186 HIS A O 1
ATOM 1441 N N . ASN A 1 187 ? 1.3 -22.188 -6.805 1 93.44 187 ASN A N 1
ATOM 1442 C CA . ASN A 1 187 ? 2.666 -21.734 -6.57 1 93.44 187 ASN A CA 1
ATOM 1443 C C . ASN A 1 187 ? 3.252 -22.359 -5.305 1 93.44 187 ASN A C 1
ATOM 1445 O O . ASN A 1 187 ? 2.738 -22.141 -4.203 1 93.44 187 ASN A O 1
ATOM 1449 N N . PRO A 1 188 ? 4.227 -23.156 -5.391 1 92.44 188 PRO A N 1
ATOM 1450 C CA . PRO A 1 188 ? 5.242 -23.203 -6.445 1 92.44 188 PRO A CA 1
ATOM 1451 C C . PRO A 1 188 ? 5.098 -24.422 -7.352 1 92.44 188 PRO A C 1
ATOM 1453 O O . PRO A 1 188 ? 5.871 -24.594 -8.297 1 92.44 188 PRO A O 1
ATOM 1456 N N . THR A 1 189 ? 4.086 -25.266 -7.195 1 94 189 THR A N 1
ATOM 1457 C CA . THR A 1 189 ? 4.195 -26.609 -7.754 1 94 189 THR A CA 1
ATOM 1458 C C . THR A 1 189 ? 3.678 -26.641 -9.188 1 94 189 THR A C 1
ATOM 1460 O O . THR A 1 189 ? 4.047 -27.531 -9.969 1 94 189 THR A O 1
ATOM 1463 N N . GLY A 1 190 ? 2.695 -25.734 -9.43 1 94.19 190 GLY A N 1
ATOM 1464 C CA . GLY A 1 190 ? 2.041 -25.781 -10.727 1 94.19 190 GLY A CA 1
ATOM 1465 C C . GLY A 1 190 ? 1.048 -26.922 -10.859 1 94.19 190 GLY A C 1
ATOM 1466 O O . GLY A 1 190 ? 0.487 -27.141 -11.93 1 94.19 190 GLY A O 1
ATOM 1467 N N . VAL A 1 191 ? 0.828 -27.641 -9.781 1 95.94 191 VAL A N 1
ATOM 1468 C CA . VAL A 1 191 ? -0.108 -28.766 -9.781 1 95.94 191 VAL A CA 1
ATOM 1469 C C . VAL A 1 191 ? -1.449 -28.312 -9.211 1 95.94 191 VAL A C 1
ATOM 1471 O O . VAL A 1 191 ? -1.517 -27.828 -8.078 1 95.94 191 VAL A O 1
ATOM 1474 N N . ASP A 1 192 ? -2.494 -28.5 -9.992 1 97.06 192 ASP A N 1
ATOM 1475 C CA . ASP A 1 192 ? -3.828 -28.125 -9.523 1 97.06 192 ASP A CA 1
ATOM 1476 C C . ASP A 1 192 ? -4.723 -29.359 -9.398 1 97.06 192 ASP A C 1
ATOM 1478 O O . ASP A 1 192 ? -4.586 -30.312 -10.172 1 97.06 192 ASP A O 1
ATOM 1482 N N . PRO A 1 193 ? -5.645 -29.375 -8.438 1 98.06 193 PRO A N 1
ATOM 1483 C CA . PRO A 1 193 ? -6.664 -30.422 -8.398 1 98.06 193 PRO A CA 1
ATOM 1484 C C . PRO A 1 193 ? -7.543 -30.438 -9.648 1 98.06 193 PRO A C 1
ATOM 1486 O O . PRO A 1 193 ? -7.773 -29.391 -10.258 1 98.06 193 PRO A O 1
ATOM 1489 N N . THR A 1 194 ? -7.969 -31.625 -10.016 1 97.19 194 THR A N 1
ATOM 1490 C CA . THR A 1 194 ? -8.984 -31.75 -11.055 1 97.19 194 THR A CA 1
ATOM 1491 C C . THR A 1 194 ? -10.336 -31.266 -10.547 1 97.19 194 THR A C 1
ATOM 1493 O O . THR A 1 194 ? -10.531 -31.109 -9.344 1 97.19 194 THR A O 1
ATOM 1496 N N . PRO A 1 195 ? -11.289 -31.062 -11.469 1 97.56 195 PRO A N 1
ATOM 1497 C CA . PRO A 1 195 ? -12.625 -30.641 -11.031 1 97.56 195 PRO A CA 1
ATOM 1498 C C . PRO A 1 195 ? -13.242 -31.625 -10.023 1 97.56 195 PRO A C 1
ATOM 1500 O O . PRO A 1 195 ? -13.867 -31.188 -9.047 1 97.56 195 PRO A O 1
ATOM 1503 N N . GLU A 1 196 ? -13.086 -32.906 -10.227 1 98.25 196 GLU A N 1
ATOM 1504 C CA . GLU A 1 196 ? -13.602 -33.906 -9.305 1 98.25 196 GLU A CA 1
ATOM 1505 C C . GLU A 1 196 ? -12.922 -33.781 -7.941 1 98.25 196 GLU A C 1
ATOM 1507 O O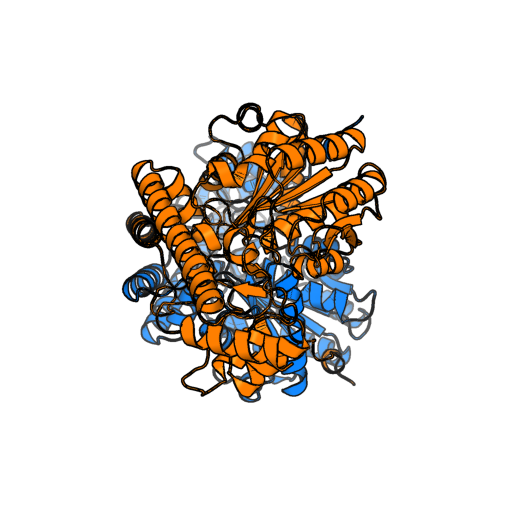 . GLU A 1 196 ? -13.578 -33.906 -6.902 1 98.25 196 GLU A O 1
ATOM 1512 N N . GLN A 1 197 ? -11.641 -33.625 -7.984 1 98.62 197 GLN A N 1
ATOM 1513 C CA . GLN A 1 197 ? -10.883 -33.469 -6.746 1 98.62 197 GLN A CA 1
ATOM 1514 C C . GLN A 1 197 ? -11.305 -32.219 -5.98 1 98.62 197 GLN A C 1
ATOM 1516 O O . GLN A 1 197 ? -11.422 -32.25 -4.754 1 98.62 197 GLN A O 1
ATOM 1521 N N . TRP A 1 198 ? -11.555 -31.125 -6.645 1 98.69 198 TRP A N 1
ATOM 1522 C CA . TRP A 1 198 ? -12.039 -29.891 -6.023 1 98.69 198 TRP A CA 1
ATOM 1523 C C . TRP A 1 198 ? -13.359 -30.125 -5.305 1 98.69 198 TRP A C 1
ATOM 1525 O O . TRP A 1 198 ? -13.594 -29.578 -4.227 1 98.69 198 TRP A O 1
ATOM 1535 N N . SER A 1 199 ? -14.242 -30.906 -5.945 1 98.5 199 SER A N 1
ATOM 1536 C CA . SER A 1 199 ? -15.523 -31.219 -5.328 1 98.5 199 SER A CA 1
ATOM 1537 C C . SER A 1 199 ? -15.336 -31.922 -3.992 1 98.5 199 SER A C 1
ATOM 1539 O O . SER A 1 199 ? -16.031 -31.641 -3.02 1 98.5 199 SER A O 1
ATOM 1541 N N . ILE A 1 200 ? -14.414 -32.812 -3.98 1 98.75 200 ILE A N 1
ATOM 1542 C CA . ILE A 1 200 ? -14.133 -33.562 -2.76 1 98.75 200 ILE A CA 1
ATOM 1543 C C . ILE A 1 200 ? -13.531 -32.625 -1.71 1 98.75 200 ILE A C 1
ATOM 1545 O O . ILE A 1 200 ? -13.883 -32.719 -0.53 1 98.75 200 ILE A O 1
ATOM 1549 N N . ILE A 1 201 ? -12.633 -31.766 -2.109 1 98.81 201 ILE A N 1
ATOM 1550 C CA . ILE A 1 201 ? -12.055 -30.766 -1.207 1 98.81 201 ILE A CA 1
ATOM 1551 C C . ILE A 1 201 ? -13.172 -29.906 -0.604 1 98.81 201 ILE A C 1
ATOM 1553 O O . ILE A 1 201 ? -13.203 -29.703 0.61 1 98.81 201 ILE A O 1
ATOM 1557 N N . ALA A 1 202 ? -14.086 -29.469 -1.433 1 98.56 202 ALA A N 1
ATOM 1558 C CA . ALA A 1 202 ? -15.211 -28.656 -0.98 1 98.56 202 ALA A CA 1
ATOM 1559 C C . ALA A 1 202 ? -16.062 -29.422 0.033 1 98.56 202 ALA A C 1
ATOM 1561 O O . ALA A 1 202 ? -16.562 -28.828 1.001 1 98.56 202 ALA A O 1
ATOM 1562 N N . ASP A 1 203 ? -16.281 -30.703 -0.224 1 98.44 203 ASP A N 1
ATOM 1563 C CA . ASP A 1 203 ? -17.031 -31.547 0.709 1 98.44 203 ASP A CA 1
ATOM 1564 C C . ASP A 1 203 ? -16.406 -31.516 2.1 1 98.44 203 ASP A C 1
ATOM 1566 O O . ASP A 1 203 ? -17.109 -31.359 3.102 1 98.44 203 ASP A O 1
ATOM 1570 N N . VAL A 1 204 ? -15.109 -31.703 2.174 1 98.38 204 VAL A N 1
ATOM 1571 C CA . VAL A 1 204 ? -14.398 -31.75 3.445 1 98.38 204 VAL A CA 1
ATOM 1572 C C . VAL A 1 204 ? -14.484 -30.391 4.129 1 98.38 204 VAL A C 1
ATOM 1574 O O . VAL A 1 204 ? -14.703 -30.297 5.34 1 98.38 204 VAL A O 1
ATOM 1577 N N . ILE A 1 205 ? -14.289 -29.312 3.354 1 97.38 205 ILE A N 1
ATOM 1578 C CA . ILE A 1 205 ? -14.352 -27.953 3.875 1 97.38 205 ILE A CA 1
ATOM 1579 C C . ILE A 1 205 ? -15.719 -27.703 4.512 1 97.38 205 ILE A C 1
ATOM 1581 O O . ILE A 1 205 ? -15.805 -27.172 5.625 1 97.38 205 ILE A O 1
ATOM 1585 N N . GLN A 1 206 ? -16.766 -28.078 3.857 1 96.25 206 GLN A N 1
ATOM 1586 C CA . GLN A 1 206 ? -18.125 -27.891 4.359 1 96.25 206 GLN A CA 1
ATOM 1587 C C . GLN A 1 206 ? -18.375 -28.734 5.602 1 96.25 206 GLN A C 1
ATOM 1589 O O . GLN A 1 206 ? -18.953 -28.266 6.578 1 96.25 206 GLN A O 1
ATOM 1594 N N . GLN A 1 207 ? -17.969 -29.969 5.523 1 96.38 207 GLN A N 1
ATOM 1595 C CA . GLN A 1 207 ? -18.172 -30.891 6.633 1 96.38 207 GLN A CA 1
ATOM 1596 C C . GLN A 1 207 ? -17.5 -30.391 7.902 1 96.38 207 GLN A C 1
ATOM 1598 O O . GLN A 1 207 ? -18.047 -30.5 9 1 96.38 207 GLN A O 1
ATOM 1603 N N . LYS A 1 208 ? -16.328 -29.859 7.746 1 95.62 208 LYS A N 1
ATOM 1604 C CA . LYS A 1 208 ? -15.508 -29.422 8.875 1 95.62 208 LYS A CA 1
ATOM 1605 C C . LYS A 1 208 ? -15.82 -27.984 9.266 1 95.62 208 LYS A C 1
ATOM 1607 O O . LYS A 1 208 ? -15.406 -27.516 10.328 1 95.62 208 LYS A O 1
ATOM 1612 N N . GLY A 1 209 ? -16.594 -27.281 8.438 1 93 209 GLY A N 1
ATOM 1613 C CA . GLY A 1 209 ? -16.891 -25.891 8.68 1 93 209 GLY A CA 1
ATOM 1614 C C . GLY A 1 209 ? -15.695 -24.969 8.547 1 93 209 GLY A C 1
ATOM 1615 O O . GLY A 1 209 ? -15.602 -23.953 9.227 1 93 209 GLY A O 1
ATOM 1616 N N . HIS A 1 210 ? -14.68 -25.359 7.762 1 94.25 210 HIS A N 1
ATOM 1617 C CA . HIS A 1 210 ? -13.5 -24.531 7.523 1 94.25 210 HIS A CA 1
ATOM 1618 C C . HIS A 1 210 ? -13.852 -23.266 6.758 1 94.25 210 HIS A C 1
ATOM 1620 O O . HIS A 1 210 ? -14.828 -23.25 6.004 1 94.25 210 HIS A O 1
ATOM 1626 N N . ILE A 1 211 ? -13.141 -22.203 7.027 1 93.69 211 ILE A N 1
ATOM 1627 C CA . ILE A 1 211 ? -13.18 -21 6.211 1 93.69 211 ILE A CA 1
ATOM 1628 C C . ILE A 1 211 ? -12.109 -21.062 5.125 1 93.69 211 ILE A C 1
ATOM 1630 O O . ILE A 1 211 ? -10.93 -21.297 5.418 1 93.69 211 ILE A O 1
ATOM 1634 N N . THR A 1 212 ? -12.508 -20.891 3.932 1 97.44 212 THR A N 1
ATOM 1635 C CA . THR A 1 212 ? -11.539 -20.938 2.844 1 97.44 212 THR A CA 1
ATOM 1636 C C . THR A 1 212 ? -10.977 -19.547 2.561 1 97.44 212 THR A C 1
ATOM 1638 O O . THR A 1 212 ? -11.711 -18.562 2.564 1 97.44 212 THR A O 1
ATOM 1641 N N . PHE A 1 213 ? -9.695 -19.469 2.408 1 98.69 213 PHE A N 1
ATOM 1642 C CA . PHE A 1 213 ? -8.977 -18.297 1.927 1 98.69 213 PHE A CA 1
ATOM 1643 C C . PHE A 1 213 ? -8.273 -18.594 0.608 1 98.69 213 PHE A C 1
ATOM 1645 O O . PHE A 1 213 ? -7.156 -19.125 0.6 1 98.69 213 PHE A O 1
ATOM 1652 N N . PHE A 1 214 ? -8.859 -18.188 -0.527 1 98.88 214 PHE A N 1
ATOM 1653 C CA . PHE A 1 214 ? -8.289 -18.469 -1.842 1 98.88 214 PHE A CA 1
ATOM 1654 C C . PHE A 1 214 ? -7.238 -17.422 -2.201 1 98.88 214 PHE A C 1
ATOM 1656 O O . PHE A 1 214 ? -7.453 -16.219 -2.008 1 98.88 214 PHE A O 1
ATOM 1663 N N . ASP A 1 215 ? -6.125 -17.812 -2.639 1 98.69 215 ASP A N 1
ATOM 1664 C CA . ASP A 1 215 ? -5.129 -16.969 -3.283 1 98.69 215 ASP A CA 1
ATOM 1665 C C . ASP A 1 215 ? -5.199 -17.094 -4.805 1 98.69 215 ASP A C 1
ATOM 1667 O O . ASP A 1 215 ? -4.828 -18.125 -5.367 1 98.69 215 ASP A O 1
ATOM 1671 N N . SER A 1 216 ? -5.668 -16.062 -5.469 1 98.44 216 SER A N 1
ATOM 1672 C CA . SER A 1 216 ? -5.836 -16.062 -6.918 1 98.44 216 SER A CA 1
ATOM 1673 C C . SER A 1 216 ? -4.938 -15.023 -7.578 1 98.44 216 SER A C 1
ATOM 1675 O O . SER A 1 216 ? -5.344 -13.875 -7.77 1 98.44 216 SER A O 1
ATOM 1677 N N . ALA A 1 217 ? -3.805 -15.461 -8.016 1 96.69 217 ALA A N 1
ATOM 1678 C CA . ALA A 1 217 ? -2.83 -14.539 -8.594 1 96.69 217 ALA A CA 1
ATOM 1679 C C . ALA A 1 217 ? -2.744 -14.711 -10.109 1 96.69 217 ALA A C 1
ATOM 1681 O O . ALA A 1 217 ? -2.213 -13.844 -10.805 1 96.69 217 ALA A O 1
ATOM 1682 N N . TYR A 1 218 ? -3.396 -15.773 -10.688 1 96.94 218 TYR A N 1
ATOM 1683 C CA . TYR A 1 218 ? -3.021 -16.141 -12.047 1 96.94 218 TYR A CA 1
ATOM 1684 C C . TYR A 1 218 ? -4.254 -16.328 -12.93 1 96.94 218 TYR A C 1
ATOM 1686 O O . TYR A 1 218 ? -4.168 -16.859 -14.031 1 96.94 218 TYR A O 1
ATOM 1694 N N . GLN A 1 219 ? -5.402 -15.883 -12.461 1 97.75 219 GLN A N 1
ATOM 1695 C CA . GLN A 1 219 ? -6.629 -16.125 -13.211 1 97.75 219 GLN A CA 1
ATOM 1696 C C . GLN A 1 219 ? -6.5 -15.633 -14.648 1 97.75 219 GLN A C 1
ATOM 1698 O O . GLN A 1 219 ? -6.191 -14.461 -14.883 1 97.75 219 GLN A O 1
ATOM 1703 N N . GLY A 1 220 ? -6.746 -16.5 -15.602 1 96.25 220 GLY A N 1
ATOM 1704 C CA . GLY A 1 220 ? -6.625 -16.188 -17.016 1 96.25 220 GLY A CA 1
ATOM 1705 C C . GLY A 1 220 ? -5.219 -16.375 -17.547 1 96.25 220 GLY A C 1
ATOM 1706 O O . GLY A 1 220 ? -5.035 -16.641 -18.734 1 96.25 220 GLY A O 1
ATOM 1707 N N . PHE A 1 221 ? -4.293 -16.172 -16.703 1 92.94 221 PHE A N 1
ATOM 1708 C CA . PHE A 1 221 ? -2.883 -16.281 -17.062 1 92.94 221 PHE A CA 1
ATOM 1709 C C . PHE A 1 221 ? -2.416 -17.734 -17.016 1 92.94 221 PHE A C 1
ATOM 1711 O O . PHE A 1 221 ? -1.542 -18.141 -17.781 1 92.94 221 PHE A O 1
ATOM 1718 N N . ALA A 1 222 ? -3.002 -18.5 -16.172 1 93.38 222 ALA A N 1
ATOM 1719 C CA . ALA A 1 222 ? -2.584 -19.891 -15.945 1 93.38 222 ALA A CA 1
ATOM 1720 C C . ALA A 1 222 ? -2.881 -20.75 -17.172 1 93.38 222 ALA A C 1
ATOM 1722 O O . ALA A 1 222 ? -1.993 -21.438 -17.688 1 93.38 222 ALA A O 1
ATOM 1723 N N . SER A 1 223 ? -4.117 -20.688 -17.672 1 94.12 223 SER A N 1
ATOM 1724 C CA . SER A 1 223 ? -4.535 -21.578 -18.75 1 94.12 223 SER A CA 1
ATOM 1725 C C . SER A 1 223 ? -4.879 -20.797 -20.016 1 94.12 223 SER A C 1
ATOM 1727 O O . SER A 1 223 ? -5.02 -21.391 -21.094 1 94.12 223 SER A O 1
ATOM 1729 N N . GLY A 1 224 ? -5.012 -19.5 -19.891 1 95.44 224 GLY A N 1
ATOM 1730 C CA . GLY A 1 224 ? -5.516 -18.688 -20.984 1 95.44 224 GLY A CA 1
ATOM 1731 C C . GLY A 1 224 ? -7.027 -18.562 -20.984 1 95.44 224 GLY A C 1
ATOM 1732 O O . GLY A 1 224 ? -7.605 -17.953 -21.891 1 95.44 224 GLY A O 1
ATOM 1733 N N . ASP A 1 225 ? -7.602 -19.109 -19.984 1 96.5 225 ASP A N 1
ATOM 1734 C CA . ASP A 1 225 ? -9.055 -19.109 -19.875 1 96.5 225 ASP A CA 1
ATOM 1735 C C . ASP A 1 225 ? -9.5 -18.656 -18.484 1 96.5 225 ASP A C 1
ATOM 1737 O O . ASP A 1 225 ? -9.25 -19.328 -17.484 1 96.5 225 ASP A O 1
ATOM 1741 N N . LEU A 1 226 ? -10.219 -17.516 -18.469 1 97.5 226 LEU A N 1
ATOM 1742 C CA . LEU A 1 226 ? -10.641 -16.891 -17.219 1 97.5 226 LEU A CA 1
ATOM 1743 C C . LEU A 1 226 ? -11.57 -17.812 -16.422 1 97.5 226 LEU A C 1
ATOM 1745 O O . LEU A 1 226 ? -11.477 -17.891 -15.203 1 97.5 226 LEU A O 1
ATOM 1749 N N . ASP A 1 227 ? -12.398 -18.5 -17.094 1 97.06 227 ASP A N 1
ATOM 1750 C CA . ASP A 1 227 ? -13.414 -19.328 -16.438 1 97.06 227 ASP A CA 1
ATOM 1751 C C . ASP A 1 227 ? -12.812 -20.625 -15.914 1 97.06 227 ASP A C 1
ATOM 1753 O O . ASP A 1 227 ? -13.117 -21.047 -14.797 1 97.06 227 ASP A O 1
ATOM 1757 N N . LYS A 1 228 ? -11.969 -21.234 -16.75 1 96.94 228 LYS A N 1
ATOM 1758 C CA . LYS A 1 228 ? -11.305 -22.453 -16.312 1 96.94 228 LYS A CA 1
ATOM 1759 C C . LYS A 1 228 ? -10.477 -22.203 -15.047 1 96.94 228 LYS A C 1
ATOM 1761 O O . LYS A 1 228 ? -10.508 -23.016 -14.117 1 96.94 228 LYS A O 1
ATOM 1766 N N . ASP A 1 229 ? -9.789 -21.094 -15.039 1 97.94 229 ASP A N 1
ATOM 1767 C CA . ASP A 1 229 ? -8.906 -20.766 -13.93 1 97.94 229 ASP A CA 1
ATOM 1768 C C . ASP A 1 229 ? -9.695 -20.422 -12.672 1 97.94 229 ASP A C 1
ATOM 1770 O O . ASP A 1 229 ? -9.164 -20.469 -11.562 1 97.94 229 ASP A O 1
ATOM 1774 N N . ALA A 1 230 ? -10.969 -20.047 -12.781 1 98.12 230 ALA A N 1
ATOM 1775 C CA . ALA A 1 230 ? -11.781 -19.625 -11.641 1 98.12 230 ALA A CA 1
ATOM 1776 C C . ALA A 1 230 ? -12.758 -20.734 -11.242 1 98.12 230 ALA A C 1
ATOM 1778 O O . ALA A 1 230 ? -13.648 -20.516 -10.414 1 98.12 230 ALA A O 1
ATOM 1779 N N . PHE A 1 231 ? -12.656 -21.891 -11.812 1 97.94 231 PHE A N 1
ATOM 1780 C CA . PHE A 1 231 ? -13.617 -22.984 -11.641 1 97.94 231 PHE A CA 1
ATOM 1781 C C . PHE A 1 231 ? -13.836 -23.266 -10.156 1 97.94 231 PHE A C 1
ATOM 1783 O O . PHE A 1 231 ? -14.977 -23.297 -9.688 1 97.94 231 PHE A O 1
ATOM 1790 N N . ALA A 1 232 ? -12.742 -23.516 -9.43 1 98.06 232 ALA A N 1
ATOM 1791 C CA . ALA A 1 232 ? -12.836 -23.922 -8.031 1 98.06 232 ALA A CA 1
ATOM 1792 C C . ALA A 1 232 ? -13.555 -22.859 -7.191 1 98.06 232 ALA A C 1
ATOM 1794 O O . ALA A 1 232 ? -14.477 -23.188 -6.441 1 98.06 232 ALA A O 1
ATOM 1795 N N . ILE A 1 233 ? -13.164 -21.625 -7.34 1 98.44 233 ILE A N 1
ATOM 1796 C CA . ILE A 1 233 ? -13.719 -20.531 -6.551 1 98.44 233 ILE A CA 1
ATOM 1797 C C . ILE A 1 233 ? -15.211 -20.391 -6.844 1 98.44 233 ILE A C 1
ATOM 1799 O O . ILE A 1 233 ? -16.016 -20.234 -5.926 1 98.44 233 ILE A O 1
ATOM 1803 N N . ARG A 1 234 ? -15.57 -20.453 -8.094 1 98.44 234 ARG A N 1
ATOM 1804 C CA . ARG A 1 234 ? -16.969 -20.297 -8.492 1 98.44 234 ARG A CA 1
ATOM 1805 C C . ARG A 1 234 ? -17.812 -21.453 -7.984 1 98.44 234 ARG A C 1
ATOM 1807 O O . ARG A 1 234 ? -18.953 -21.266 -7.566 1 98.44 234 ARG A O 1
ATOM 1814 N N . MET A 1 235 ? -17.234 -22.641 -8.062 1 98 235 MET A N 1
ATOM 1815 C CA . MET A 1 235 ? -17.953 -23.797 -7.52 1 98 235 MET A CA 1
ATOM 1816 C C . MET A 1 235 ? -18.203 -23.625 -6.023 1 98 235 MET A C 1
ATOM 1818 O O . MET A 1 235 ? -19.281 -23.938 -5.535 1 98 235 MET A O 1
ATOM 1822 N N . PHE A 1 236 ? -17.219 -23.156 -5.277 1 98.06 236 PHE A N 1
ATOM 1823 C CA . PHE A 1 236 ? -17.375 -22.922 -3.846 1 98.06 236 PHE A CA 1
ATOM 1824 C C . PHE A 1 236 ? -18.469 -21.906 -3.572 1 98.06 236 PHE A C 1
ATOM 1826 O O . PHE A 1 236 ? -19.281 -22.094 -2.666 1 98.06 236 PHE A O 1
ATOM 1833 N N . VAL A 1 237 ? -18.531 -20.797 -4.316 1 97.44 237 VAL A N 1
ATOM 1834 C CA . VAL A 1 237 ? -19.562 -19.766 -4.156 1 97.44 237 VAL A CA 1
ATOM 1835 C C . VAL A 1 237 ? -20.938 -20.375 -4.426 1 97.44 237 VAL A C 1
ATOM 1837 O O . VAL A 1 237 ? -21.875 -20.141 -3.67 1 97.44 237 VAL A O 1
ATOM 1840 N N . ASP A 1 238 ? -21.016 -21.141 -5.465 1 96.19 238 ASP A N 1
ATOM 1841 C CA . ASP A 1 238 ? -22.281 -21.75 -5.859 1 96.19 238 ASP A CA 1
ATOM 1842 C C . ASP A 1 238 ? -22.797 -22.688 -4.777 1 96.19 238 ASP A C 1
ATOM 1844 O O . ASP A 1 238 ? -24.016 -22.859 -4.613 1 96.19 238 ASP A O 1
ATOM 1848 N N . ARG A 1 239 ? -21.875 -23.25 -4.07 1 95.88 239 ARG A N 1
ATOM 1849 C CA . ARG A 1 239 ? -22.234 -24.188 -3.006 1 95.88 239 ARG A CA 1
ATOM 1850 C C . ARG A 1 239 ? -22.609 -23.453 -1.726 1 95.88 239 ARG A C 1
ATOM 1852 O O . ARG A 1 239 ? -22.969 -24.062 -0.724 1 95.88 239 ARG A O 1
ATOM 1859 N N . GLY A 1 240 ? -22.438 -22.141 -1.729 1 92.94 240 GLY A N 1
ATOM 1860 C CA . GLY A 1 240 ? -22.797 -21.328 -0.573 1 92.94 240 GLY A CA 1
ATOM 1861 C C . GLY A 1 240 ? -21.734 -21.328 0.503 1 92.94 240 GLY A C 1
ATOM 1862 O O . GLY A 1 240 ? -22 -20.984 1.656 1 92.94 240 GLY A O 1
ATOM 1863 N N . ILE A 1 241 ? -20.5 -21.703 0.143 1 94.44 241 ILE A N 1
ATOM 1864 C CA . ILE A 1 241 ? -19.406 -21.734 1.105 1 94.44 241 ILE A CA 1
ATOM 1865 C C . ILE A 1 241 ? -18.875 -20.312 1.311 1 94.44 241 ILE A C 1
ATOM 1867 O O . ILE A 1 241 ? -18.484 -19.656 0.35 1 94.44 241 ILE A O 1
ATOM 1871 N N . GLU A 1 242 ? -18.938 -19.812 2.514 1 94.69 242 GLU A N 1
ATOM 1872 C CA . GLU A 1 242 ? -18.344 -18.516 2.838 1 94.69 242 GLU A CA 1
ATOM 1873 C C . GLU A 1 242 ? -16.828 -18.547 2.693 1 94.69 242 GLU A C 1
ATOM 1875 O O . GLU A 1 242 ? -16.188 -19.562 3.008 1 94.69 242 GLU A O 1
ATOM 1880 N N . MET A 1 243 ? -16.25 -17.422 2.26 1 97.31 243 MET A N 1
ATOM 1881 C CA . MET A 1 243 ? -14.82 -17.484 1.991 1 97.31 243 MET A CA 1
ATOM 1882 C C . MET A 1 243 ? -14.227 -16.078 1.925 1 97.31 243 MET A C 1
ATOM 1884 O O . MET A 1 243 ? -14.961 -15.094 1.862 1 97.31 243 MET A O 1
ATOM 1888 N N . MET A 1 244 ? -12.961 -16.016 2.057 1 98.5 244 MET A N 1
ATOM 1889 C CA . MET A 1 244 ? -12.117 -14.922 1.603 1 98.5 244 MET A CA 1
ATOM 1890 C C . MET A 1 244 ? -11.383 -15.289 0.317 1 98.5 244 MET A C 1
ATOM 1892 O O . MET A 1 244 ? -11.062 -16.453 0.097 1 98.5 244 MET A O 1
ATOM 1896 N N . ALA A 1 245 ? -11.148 -14.32 -0.529 1 98.81 245 ALA A N 1
ATOM 1897 C CA . ALA A 1 245 ? -10.438 -14.594 -1.775 1 98.81 245 ALA A CA 1
ATOM 1898 C C . ALA A 1 245 ? -9.586 -13.391 -2.193 1 98.81 245 ALA A C 1
ATOM 1900 O O . ALA A 1 245 ? -10.117 -12.305 -2.439 1 98.81 245 ALA A O 1
ATOM 1901 N N . SER A 1 246 ? -8.281 -13.586 -2.207 1 98.75 246 SER A N 1
ATOM 1902 C CA . SER A 1 246 ? -7.383 -12.555 -2.717 1 98.75 246 SER A CA 1
ATOM 1903 C C . SER A 1 246 ? -7.277 -12.617 -4.238 1 98.75 246 SER A C 1
ATOM 1905 O O . SER A 1 246 ? -7.328 -13.703 -4.824 1 98.75 246 SER A O 1
ATOM 1907 N N . GLN A 1 247 ? -7.211 -11.5 -4.805 1 98.12 247 GLN A N 1
ATOM 1908 C CA . GLN A 1 247 ? -7.121 -11.32 -6.25 1 98.12 247 GLN A CA 1
ATOM 1909 C C . GLN A 1 247 ? -5.969 -10.391 -6.621 1 98.12 247 GLN A C 1
ATOM 1911 O O . GLN A 1 247 ? -5.805 -9.328 -6.023 1 98.12 247 GLN A O 1
ATOM 1916 N N . SER A 1 248 ? -5.121 -10.812 -7.516 1 98 248 SER A N 1
ATOM 1917 C CA . SER A 1 248 ? -4.023 -9.969 -7.98 1 98 248 SER A CA 1
ATOM 1918 C C . SER A 1 248 ? -4.145 -9.672 -9.469 1 98 248 SER A C 1
ATOM 1920 O O . SER A 1 248 ? -4.605 -10.516 -10.242 1 98 248 SER A O 1
ATOM 1922 N N . TYR A 1 249 ? -3.732 -8.547 -9.891 1 98.38 249 TYR A N 1
ATOM 1923 C CA . TYR A 1 249 ? -3.719 -8.188 -11.305 1 98.38 249 TYR A CA 1
ATOM 1924 C C . TYR A 1 249 ? -2.291 -8.016 -11.812 1 98.38 249 TYR A C 1
ATOM 1926 O O . TYR A 1 249 ? -2.068 -7.441 -12.875 1 98.38 249 TYR A O 1
ATOM 1934 N N . ALA A 1 250 ? -1.341 -8.484 -11 1 97 250 ALA A N 1
ATOM 1935 C CA . ALA A 1 250 ? 0.069 -8.359 -11.359 1 97 250 ALA A CA 1
ATOM 1936 C C . ALA A 1 250 ? 0.388 -9.164 -12.617 1 97 250 ALA A C 1
ATOM 1938 O O . ALA A 1 250 ? 0.888 -8.617 -13.602 1 97 250 ALA A O 1
ATOM 1939 N N . LYS A 1 251 ? -0.006 -10.398 -12.656 1 96.12 251 LYS A N 1
ATOM 1940 C CA . LYS A 1 251 ? 0.42 -11.297 -13.727 1 96.12 251 LYS A CA 1
ATOM 1941 C C . LYS A 1 251 ? -0.509 -11.195 -14.93 1 96.12 251 LYS A C 1
ATOM 1943 O O . LYS A 1 251 ? -0.061 -10.922 -16.047 1 96.12 251 LYS A O 1
ATOM 1948 N N . ASN A 1 252 ? -1.807 -11.305 -14.672 1 97.31 252 ASN A N 1
ATOM 1949 C CA . ASN A 1 252 ? -2.748 -11.406 -15.781 1 97.31 252 ASN A CA 1
ATOM 1950 C C . ASN A 1 252 ? -2.906 -10.078 -16.516 1 97.31 252 ASN A C 1
ATOM 1952 O O . ASN A 1 252 ? -3.326 -10.039 -17.672 1 97.31 252 ASN A O 1
ATOM 1956 N N . PHE A 1 253 ? -2.6 -8.93 -15.836 1 98 253 PHE A N 1
ATOM 1957 C CA . PHE A 1 253 ? -2.623 -7.633 -16.5 1 98 253 PHE A CA 1
ATOM 1958 C C . PHE A 1 253 ? -1.208 -7.129 -16.75 1 98 253 PHE A C 1
ATOM 1960 O O . PHE A 1 253 ? -1.02 -6.09 -17.391 1 98 253 PHE A O 1
ATOM 1967 N N . GLY A 1 254 ? -0.228 -7.871 -16.25 1 97.19 254 GLY A N 1
ATOM 1968 C CA . GLY A 1 254 ? 1.138 -7.375 -16.312 1 97.19 254 GLY A CA 1
ATOM 1969 C C . GLY A 1 254 ? 1.355 -6.105 -15.516 1 97.19 254 GLY A C 1
ATOM 1970 O O . GLY A 1 254 ? 2.199 -5.281 -15.867 1 97.19 254 GLY A O 1
ATOM 1971 N N . LEU A 1 255 ? 0.574 -5.91 -14.539 1 97.94 255 LEU A N 1
ATOM 1972 C CA . LEU A 1 255 ? 0.667 -4.715 -13.711 1 97.94 255 LEU A CA 1
ATOM 1973 C C . LEU A 1 255 ? 1.47 -4.996 -12.445 1 97.94 255 LEU A C 1
ATOM 1975 O O . LEU A 1 255 ? 1.005 -4.719 -11.336 1 97.94 255 LEU A O 1
ATOM 1979 N N . TYR A 1 256 ? 2.699 -5.504 -12.648 1 96.31 256 TYR A N 1
ATOM 1980 C CA . TYR A 1 256 ? 3.57 -5.891 -11.539 1 96.31 256 TYR A CA 1
ATOM 1981 C C . TYR A 1 256 ? 3.85 -4.707 -10.625 1 96.31 256 TYR A C 1
ATOM 1983 O O . TYR A 1 256 ? 3.729 -4.816 -9.406 1 96.31 256 TYR A O 1
ATOM 1991 N N . GLY A 1 257 ? 4.125 -3.523 -11.234 1 96.31 257 GLY A N 1
ATOM 1992 C CA . GLY A 1 257 ? 4.539 -2.352 -10.484 1 96.31 257 GLY A CA 1
ATOM 1993 C C . GLY A 1 257 ? 3.377 -1.457 -10.086 1 96.31 257 GLY A C 1
ATOM 1994 O O . GLY A 1 257 ? 3.529 -0.566 -9.25 1 96.31 257 GLY A O 1
ATOM 1995 N N . GLU A 1 258 ? 2.193 -1.672 -10.625 1 97 258 GLU A N 1
ATOM 1996 C CA . GLU A 1 258 ? 1.039 -0.859 -10.25 1 97 258 GLU A CA 1
ATOM 1997 C C . GLU A 1 258 ? 0.467 -1.297 -8.906 1 97 258 GLU A C 1
ATOM 1999 O O . GLU A 1 258 ? -0.275 -0.547 -8.266 1 97 258 GLU A O 1
ATOM 2004 N N . ARG A 1 259 ? 0.778 -2.58 -8.57 1 97.88 259 ARG A N 1
ATOM 2005 C CA . ARG A 1 259 ? 0.429 -3.127 -7.262 1 97.88 259 ARG A CA 1
ATOM 2006 C C . ARG A 1 259 ? -1.077 -3.074 -7.031 1 97.88 259 ARG A C 1
ATOM 2008 O O . ARG A 1 259 ? -1.534 -2.598 -5.988 1 97.88 259 ARG A O 1
ATOM 2015 N N . ILE A 1 260 ? -1.869 -3.629 -7.938 1 98.62 260 ILE A N 1
ATOM 2016 C CA . ILE A 1 260 ? -3.324 -3.568 -7.844 1 98.62 260 ILE A CA 1
ATOM 2017 C C . ILE A 1 260 ? -3.881 -4.969 -7.586 1 98.62 260 ILE A C 1
ATOM 2019 O O . ILE A 1 260 ? -3.43 -5.941 -8.195 1 98.62 260 ILE A O 1
ATOM 2023 N N . GLY A 1 261 ? -4.742 -5.09 -6.629 1 98.69 261 GLY A N 1
ATOM 2024 C CA . GLY A 1 261 ? -5.465 -6.305 -6.281 1 98.69 261 GLY A CA 1
ATOM 2025 C C . GLY A 1 261 ? -6.703 -6.043 -5.445 1 98.69 261 GLY A C 1
ATOM 2026 O O . GLY A 1 261 ? -7.145 -4.898 -5.32 1 98.69 261 GLY A O 1
ATOM 2027 N N . ALA A 1 262 ? -7.273 -7.129 -4.93 1 98.88 262 ALA A N 1
ATOM 2028 C CA . ALA A 1 262 ? -8.477 -7.031 -4.113 1 98.88 262 ALA A CA 1
ATOM 2029 C C . ALA A 1 262 ? -8.578 -8.195 -3.135 1 98.88 262 ALA A C 1
ATOM 2031 O O . ALA A 1 262 ? -8.07 -9.289 -3.406 1 98.88 262 ALA A O 1
ATOM 2032 N N . LEU A 1 263 ? -9.109 -7.922 -2.037 1 98.94 263 LEU A N 1
ATOM 2033 C CA . LEU A 1 263 ? -9.609 -8.953 -1.136 1 98.94 263 LEU A CA 1
ATOM 2034 C C . LEU A 1 263 ? -11.133 -9.008 -1.16 1 98.94 263 LEU A C 1
ATOM 2036 O O . LEU A 1 263 ? -11.797 -7.992 -0.962 1 98.94 263 LEU A O 1
ATOM 2040 N N . ASN A 1 264 ? -11.656 -10.141 -1.417 1 98.88 264 ASN A N 1
ATOM 2041 C CA . ASN A 1 264 ? -13.102 -10.352 -1.463 1 98.88 264 ASN A CA 1
ATOM 2042 C C . ASN A 1 264 ? -13.57 -11.242 -0.323 1 98.88 264 ASN A C 1
ATOM 2044 O O . ASN A 1 264 ? -12.867 -12.172 0.08 1 98.88 264 ASN A O 1
ATOM 2048 N N . PHE A 1 265 ? -14.719 -10.93 0.209 1 98.5 265 PHE A N 1
ATOM 2049 C CA . PHE A 1 265 ? -15.469 -11.797 1.109 1 98.5 265 PHE A CA 1
ATOM 2050 C C . PHE A 1 265 ? -16.781 -12.234 0.472 1 98.5 265 PHE A C 1
ATOM 2052 O O . PHE A 1 265 ? -17.469 -11.43 -0.154 1 98.5 265 PHE A O 1
ATOM 2059 N N . VAL A 1 266 ? -17.078 -13.477 0.48 1 98.12 266 VAL A N 1
ATOM 2060 C CA . VAL A 1 266 ? -18.406 -13.992 0.183 1 98.12 266 VAL A CA 1
ATOM 2061 C C . VAL A 1 266 ? -19.078 -14.484 1.47 1 98.12 266 VAL A C 1
ATOM 2063 O O . VAL A 1 266 ? -18.578 -15.398 2.127 1 98.12 266 VAL A O 1
ATOM 2066 N N . VAL A 1 267 ? -20.172 -13.852 1.823 1 96.94 267 VAL A N 1
ATOM 2067 C CA . VAL A 1 267 ? -20.797 -14.141 3.117 1 96.94 267 VAL A CA 1
ATOM 2068 C C . VAL A 1 267 ? -22.266 -14.516 2.922 1 96.94 267 VAL A C 1
ATOM 2070 O O . VAL A 1 267 ? -22.75 -14.555 1.792 1 96.94 267 VAL A O 1
ATOM 2073 N N . SER A 1 268 ? -22.969 -14.805 4.016 1 93.94 268 SER A N 1
ATOM 2074 C CA . SER A 1 268 ? -24.281 -15.461 3.953 1 93.94 268 SER A CA 1
ATOM 2075 C C . SER A 1 268 ? -25.391 -14.445 3.688 1 93.94 268 SER A C 1
ATOM 2077 O O . SER A 1 268 ? -26.438 -14.805 3.143 1 93.94 268 SER A O 1
ATOM 2079 N N . ASN A 1 269 ? -25.172 -13.164 4.09 1 94.75 269 ASN A N 1
ATOM 2080 C CA . ASN A 1 269 ? -26.234 -12.164 3.912 1 94.75 269 ASN A CA 1
ATOM 2081 C C . ASN A 1 269 ? -25.656 -10.758 3.783 1 94.75 269 ASN A C 1
ATOM 2083 O O . ASN A 1 269 ? -24.516 -10.516 4.176 1 94.75 269 ASN A O 1
ATOM 2087 N N . PRO A 1 270 ? -26.453 -9.852 3.266 1 96.25 270 PRO A N 1
ATOM 2088 C CA . PRO A 1 270 ? -25.969 -8.5 2.969 1 96.25 270 PRO A CA 1
ATOM 2089 C C . PRO A 1 270 ? -25.609 -7.711 4.227 1 96.25 270 PRO A C 1
ATOM 2091 O O . PRO A 1 270 ? -24.719 -6.855 4.191 1 96.25 270 PRO A O 1
ATOM 2094 N N . GLU A 1 271 ? -26.266 -7.949 5.34 1 95.25 271 GLU A N 1
ATOM 2095 C CA . GLU A 1 271 ? -25.953 -7.238 6.578 1 95.25 271 GLU A CA 1
ATOM 2096 C C . GLU A 1 271 ? -24.531 -7.535 7.055 1 95.25 271 GLU A C 1
ATOM 2098 O O . GLU A 1 271 ? -23.797 -6.625 7.43 1 95.25 271 GLU A O 1
ATOM 2103 N N . THR A 1 272 ? -24.234 -8.82 7.012 1 95.62 272 THR A N 1
ATOM 2104 C CA . THR A 1 272 ? -22.875 -9.234 7.363 1 95.62 272 THR A CA 1
ATOM 2105 C C . THR A 1 272 ? -21.859 -8.594 6.422 1 95.62 272 THR A C 1
ATOM 2107 O O . THR A 1 272 ? -20.781 -8.188 6.855 1 95.62 272 THR A O 1
ATOM 2110 N N . ALA A 1 273 ? -22.203 -8.492 5.176 1 97.06 273 ALA A N 1
ATOM 2111 C CA . ALA A 1 273 ? -21.312 -7.871 4.191 1 97.06 273 ALA A CA 1
ATOM 2112 C C . ALA A 1 273 ? -21.016 -6.422 4.562 1 97.06 273 ALA A C 1
ATOM 2114 O O . ALA A 1 273 ? -19.859 -5.988 4.508 1 97.06 273 ALA A O 1
ATOM 2115 N N . LYS A 1 274 ? -22.016 -5.711 4.945 1 95.69 274 LYS A N 1
ATOM 2116 C CA . LYS A 1 274 ? -21.844 -4.312 5.328 1 95.69 274 LYS A CA 1
ATOM 2117 C C . LYS A 1 274 ? -20.953 -4.18 6.555 1 95.69 274 LYS A C 1
ATOM 2119 O O . LYS A 1 274 ? -20.125 -3.271 6.633 1 95.69 274 LYS A O 1
ATOM 2124 N N . GLN A 1 275 ? -21.141 -5.078 7.496 1 95.81 275 GLN A N 1
ATOM 2125 C CA . GLN A 1 275 ? -20.344 -5.086 8.711 1 95.81 275 GLN A CA 1
ATOM 2126 C C . GLN A 1 275 ? -18.875 -5.34 8.391 1 95.81 275 GLN A C 1
ATOM 2128 O O . GLN A 1 275 ? -17.984 -4.641 8.898 1 95.81 275 GLN A O 1
ATOM 2133 N N . ILE A 1 276 ? -18.625 -6.312 7.547 1 97.19 276 ILE A N 1
ATOM 2134 C CA . ILE A 1 276 ? -17.266 -6.66 7.172 1 97.19 276 ILE A CA 1
ATOM 2135 C C . ILE A 1 276 ? -16.625 -5.492 6.422 1 97.19 276 ILE A C 1
ATOM 2137 O O . ILE A 1 276 ? -15.477 -5.129 6.688 1 97.19 276 ILE A O 1
ATOM 2141 N N . GLN A 1 277 ? -17.359 -4.914 5.516 1 96.88 277 GLN A N 1
ATOM 2142 C CA . GLN A 1 277 ? -16.844 -3.781 4.762 1 96.88 277 GLN A CA 1
ATOM 2143 C C . GLN A 1 277 ? -16.422 -2.646 5.691 1 96.88 277 GLN A C 1
ATOM 2145 O O . GLN A 1 277 ? -15.367 -2.039 5.508 1 96.88 277 GLN A O 1
ATOM 2150 N N . SER A 1 278 ? -17.266 -2.318 6.637 1 95.12 278 SER A N 1
ATOM 2151 C CA . SER A 1 278 ? -16.969 -1.245 7.578 1 95.12 278 SER A CA 1
ATOM 2152 C C . SER A 1 278 ? -15.695 -1.539 8.367 1 95.12 278 SER A C 1
ATOM 2154 O O . SER A 1 278 ? -14.859 -0.653 8.562 1 95.12 278 SER A O 1
ATOM 2156 N N . GLN A 1 279 ? -15.523 -2.795 8.812 1 96.25 279 GLN A N 1
ATOM 2157 C CA . GLN A 1 279 ? -14.352 -3.18 9.586 1 96.25 279 GLN A CA 1
ATOM 2158 C C . GLN A 1 279 ? -13.086 -3.172 8.727 1 96.25 279 GLN A C 1
ATOM 2160 O O . GLN A 1 279 ? -12.016 -2.781 9.195 1 96.25 279 GLN A O 1
ATOM 2165 N N . MET A 1 280 ? -13.289 -3.607 7.492 1 97.75 280 MET A N 1
ATOM 2166 C CA . MET A 1 280 ? -12.133 -3.639 6.605 1 97.75 280 MET A CA 1
ATOM 2167 C C . MET A 1 280 ? -11.656 -2.227 6.285 1 97.75 280 MET A C 1
ATOM 2169 O O . MET A 1 280 ? -10.453 -1.996 6.121 1 97.75 280 MET A O 1
ATOM 2173 N N . LYS A 1 281 ? -12.555 -1.306 6.207 1 95.75 281 LYS A N 1
ATOM 2174 C CA . LYS A 1 281 ? -12.172 0.088 6.012 1 95.75 281 LYS A CA 1
ATOM 2175 C C . LYS A 1 281 ? -11.289 0.58 7.16 1 95.75 281 LYS A C 1
ATOM 2177 O O . LYS A 1 281 ? -10.32 1.307 6.938 1 95.75 281 LYS A O 1
ATOM 2182 N N . VAL A 1 282 ? -11.602 0.197 8.344 1 95.56 282 VAL A N 1
ATOM 2183 C CA . VAL A 1 282 ? -10.805 0.578 9.508 1 95.56 282 VAL A CA 1
ATOM 2184 C C . VAL A 1 282 ? -9.414 -0.037 9.406 1 95.56 282 VAL A C 1
ATOM 2186 O O . VAL A 1 282 ? -8.414 0.629 9.68 1 95.56 282 VAL A O 1
ATOM 2189 N N . ILE A 1 283 ? -9.383 -1.302 9.016 1 97.56 283 ILE A N 1
ATOM 2190 C CA . ILE A 1 283 ? -8.109 -1.992 8.891 1 97.56 283 ILE A CA 1
ATOM 2191 C C . ILE A 1 283 ? -7.242 -1.289 7.844 1 97.56 283 ILE A C 1
ATOM 2193 O O . ILE A 1 283 ? -6.062 -1.018 8.086 1 97.56 283 ILE A O 1
ATOM 2197 N N . VAL A 1 284 ? -7.852 -0.979 6.719 1 97.88 284 VAL A N 1
ATOM 2198 C CA . VAL A 1 284 ? -7.125 -0.313 5.645 1 97.88 284 VAL A CA 1
ATOM 2199 C C . VAL A 1 284 ? -6.641 1.056 6.117 1 97.88 284 VAL A C 1
ATOM 2201 O O . VAL A 1 284 ? -5.504 1.447 5.848 1 97.88 284 VAL A O 1
ATOM 2204 N N . ARG A 1 285 ? -7.457 1.776 6.809 1 96.19 285 ARG A N 1
ATOM 2205 C CA . ARG A 1 285 ? -7.129 3.105 7.316 1 96.19 285 ARG A CA 1
ATOM 2206 C C . ARG A 1 285 ? -5.836 3.076 8.133 1 96.19 285 ARG A C 1
ATOM 2208 O O . ARG A 1 285 ? -5.012 3.986 8.023 1 96.19 285 ARG A O 1
ATOM 2215 N N . CYS A 1 286 ? -5.652 2.059 8.859 1 96.56 286 CYS A N 1
ATOM 2216 C CA . CYS A 1 286 ? -4.516 1.949 9.766 1 96.56 286 CYS A CA 1
ATOM 2217 C C . CYS A 1 286 ? -3.271 1.471 9.031 1 96.56 286 CYS A C 1
ATOM 2219 O O . CYS A 1 286 ? -2.148 1.718 9.477 1 96.56 286 CYS A O 1
ATOM 2221 N N . LEU A 1 287 ? -3.465 0.781 7.941 1 97.94 287 LEU A N 1
ATOM 2222 C CA . LEU A 1 287 ? -2.324 0.239 7.211 1 97.94 287 LEU A CA 1
ATOM 2223 C C . LEU A 1 287 ? -1.758 1.272 6.242 1 97.94 287 LEU A C 1
ATOM 2225 O O . LEU A 1 287 ? -0.545 1.495 6.207 1 97.94 287 LEU A O 1
ATOM 2229 N N . TYR A 1 288 ? -2.713 1.884 5.465 1 97.94 288 TYR A N 1
ATOM 2230 C CA . TYR A 1 288 ? -2.209 2.811 4.457 1 97.94 288 TYR A CA 1
ATOM 2231 C C . TYR A 1 288 ? -3.279 3.824 4.066 1 97.94 288 TYR A C 1
ATOM 2233 O O . TYR A 1 288 ? -3.148 4.512 3.049 1 97.94 288 TYR A O 1
ATOM 2241 N N . SER A 1 289 ? -4.348 3.963 4.801 1 95.88 289 SER A N 1
ATOM 2242 C CA . SER A 1 289 ? -5.434 4.926 4.664 1 95.88 289 SER A CA 1
ATOM 2243 C C . SER A 1 289 ? -6.293 4.621 3.441 1 95.88 289 SER A C 1
ATOM 2245 O O . SER A 1 289 ? -7.512 4.465 3.555 1 95.88 289 SER A O 1
ATOM 2247 N N . SER A 1 290 ? -5.789 4.586 2.271 1 95.75 290 SER A N 1
ATOM 2248 C CA . SER A 1 290 ? -6.473 4.223 1.036 1 95.75 290 SER A CA 1
ATOM 2249 C C . SER A 1 290 ? -5.488 3.707 -0.009 1 95.75 290 SER A C 1
ATOM 2251 O O . SER A 1 290 ? -4.297 4.016 0.049 1 95.75 290 SER A O 1
ATOM 2253 N N . PRO A 1 291 ? -5.973 2.889 -0.933 1 97.62 291 PRO A N 1
ATOM 2254 C CA . PRO A 1 291 ? -5.086 2.324 -1.953 1 97.62 291 PRO A CA 1
ATOM 2255 C C . PRO A 1 291 ? -4.867 3.27 -3.131 1 97.62 291 PRO A C 1
ATOM 2257 O O . PRO A 1 291 ? -5.508 4.32 -3.211 1 97.62 291 PRO A O 1
ATOM 2260 N N . SER A 1 292 ? -3.949 2.926 -4.012 1 96.81 292 SER A N 1
ATOM 2261 C CA . SER A 1 292 ? -3.564 3.766 -5.141 1 96.81 292 SER A CA 1
ATOM 2262 C C . SER A 1 292 ? -4.621 3.729 -6.242 1 96.81 292 SER A C 1
ATOM 2264 O O . SER A 1 292 ? -5.207 2.68 -6.512 1 96.81 292 SER A O 1
ATOM 2266 N N . LEU A 1 293 ? -4.727 4.75 -6.945 1 95.56 293 LEU A N 1
ATOM 2267 C CA . LEU A 1 293 ? -5.805 5.027 -7.891 1 95.56 293 LEU A CA 1
ATOM 2268 C C . LEU A 1 293 ? -5.473 4.473 -9.273 1 95.56 293 LEU A C 1
ATOM 2270 O O . LEU A 1 293 ? -6.344 3.922 -9.953 1 95.56 293 LEU A O 1
ATOM 2274 N N . GLN A 1 294 ? -4.277 4.543 -9.742 1 95.25 294 GLN A N 1
ATOM 2275 C CA . GLN A 1 294 ? -3.918 4.371 -11.148 1 95.25 294 GLN A CA 1
ATOM 2276 C C . GLN A 1 294 ? -4.203 2.947 -11.617 1 95.25 294 GLN A C 1
ATOM 2278 O O . GLN A 1 294 ? -4.863 2.746 -12.641 1 95.25 294 GLN A O 1
ATOM 2283 N N . GLY A 1 295 ? -3.689 1.996 -10.898 1 97.38 295 GLY A N 1
ATOM 2284 C CA . GLY A 1 295 ? -3.941 0.614 -11.273 1 97.38 295 GLY A CA 1
ATOM 2285 C C . GLY A 1 295 ? -5.414 0.26 -11.297 1 97.38 295 GLY A C 1
ATOM 2286 O O . GLY A 1 295 ? -5.867 -0.483 -12.172 1 97.38 295 GLY A O 1
ATOM 2287 N N . ALA A 1 296 ? -6.152 0.794 -10.375 1 98.44 296 ALA A N 1
ATOM 2288 C CA . ALA A 1 296 ? -7.586 0.53 -10.289 1 98.44 296 ALA A CA 1
ATOM 2289 C C . ALA A 1 296 ? -8.32 1.08 -11.508 1 98.44 296 ALA A C 1
ATOM 2291 O O . ALA A 1 296 ? -9.242 0.443 -12.023 1 98.44 296 ALA A O 1
ATOM 2292 N N . ARG A 1 297 ? -7.926 2.271 -11.938 1 98.31 297 ARG A N 1
ATOM 2293 C CA . ARG A 1 297 ? -8.531 2.865 -13.133 1 98.31 297 ARG A CA 1
ATOM 2294 C C . ARG A 1 297 ? -8.266 2.01 -14.367 1 98.31 297 ARG A C 1
ATOM 2296 O O . ARG A 1 297 ? -9.164 1.787 -15.18 1 98.31 297 ARG A O 1
ATOM 2303 N N . ILE A 1 298 ? -7.039 1.509 -14.484 1 98.5 298 ILE A N 1
ATOM 2304 C CA . ILE A 1 298 ? -6.668 0.695 -15.641 1 98.5 298 ILE A CA 1
ATOM 2305 C C . ILE A 1 298 ? -7.539 -0.559 -15.688 1 98.5 298 ILE A C 1
ATOM 2307 O O . ILE A 1 298 ? -8.141 -0.864 -16.719 1 98.5 298 ILE A O 1
ATOM 2311 N N . VAL A 1 299 ? -7.645 -1.23 -14.586 1 98.75 299 VAL A N 1
ATOM 2312 C CA . VAL A 1 299 ? -8.383 -2.486 -14.531 1 98.75 299 VAL A CA 1
ATOM 2313 C C . VAL A 1 299 ? -9.875 -2.219 -14.75 1 98.75 299 VAL A C 1
ATOM 2315 O O . VAL A 1 299 ? -10.516 -2.877 -15.57 1 98.75 299 VAL A O 1
ATOM 2318 N N . ALA A 1 300 ? -10.383 -1.233 -14.055 1 98.69 300 ALA A N 1
ATOM 2319 C CA . ALA A 1 300 ? -11.805 -0.932 -14.125 1 98.69 300 ALA A CA 1
ATOM 2320 C C . ALA A 1 300 ? -12.211 -0.531 -15.547 1 98.69 300 ALA A C 1
ATOM 2322 O O . ALA A 1 300 ? -13.219 -1.007 -16.062 1 98.69 300 ALA A O 1
ATOM 2323 N N . MET A 1 301 ? -11.438 0.337 -16.156 1 98.56 301 MET A N 1
ATOM 2324 C CA . MET A 1 301 ? -11.758 0.789 -17.516 1 98.56 301 MET A CA 1
ATOM 2325 C C . MET A 1 301 ? -11.688 -0.367 -18.5 1 98.56 301 MET A C 1
ATOM 2327 O O . MET A 1 301 ? -12.523 -0.48 -19.391 1 98.56 301 MET A O 1
ATOM 2331 N N . THR A 1 302 ? -10.719 -1.2 -18.344 1 98.75 302 THR A N 1
ATOM 2332 C CA . THR A 1 302 ? -10.555 -2.34 -19.234 1 98.75 302 THR A CA 1
ATOM 2333 C C . THR A 1 302 ? -11.734 -3.301 -19.109 1 98.75 302 THR A C 1
ATOM 2335 O O . THR A 1 302 ? -12.336 -3.689 -20.109 1 98.75 302 THR A O 1
ATOM 2338 N N . LEU A 1 303 ? -12.07 -3.645 -17.891 1 98.12 303 LEU A N 1
ATOM 2339 C CA . LEU A 1 303 ? -13.078 -4.676 -17.656 1 98.12 303 LEU A CA 1
ATOM 2340 C C . LEU A 1 303 ? -14.477 -4.152 -17.938 1 98.12 303 LEU A C 1
ATOM 2342 O O . LEU A 1 303 ? -15.391 -4.93 -18.219 1 98.12 303 LEU A O 1
ATOM 2346 N N . ASN A 1 304 ? -14.672 -2.826 -17.922 1 97.25 304 ASN A N 1
ATOM 2347 C CA . ASN A 1 304 ? -15.984 -2.236 -18.125 1 97.25 304 ASN A CA 1
ATOM 2348 C C . ASN A 1 304 ? -16.219 -1.878 -19.594 1 97.25 304 ASN A C 1
ATOM 2350 O O . ASN A 1 304 ? -17.297 -1.444 -19.969 1 97.25 304 ASN A O 1
ATOM 2354 N N . ASN A 1 305 ? -15.258 -2.021 -20.438 1 98 305 ASN A N 1
ATOM 2355 C CA . ASN A 1 305 ? -15.344 -1.783 -21.875 1 98 305 ASN A CA 1
ATOM 2356 C C . ASN A 1 305 ? -15.227 -3.082 -22.672 1 98 305 ASN A C 1
ATOM 2358 O O . ASN A 1 305 ? -14.141 -3.674 -22.734 1 98 305 ASN A O 1
ATOM 2362 N N . PRO A 1 306 ? -16.297 -3.49 -23.312 1 97.81 306 PRO A N 1
ATOM 2363 C CA . PRO A 1 306 ? -16.312 -4.793 -23.984 1 97.81 306 PRO A CA 1
ATOM 2364 C C . PRO A 1 306 ? -15.164 -4.945 -24.984 1 97.81 306 PRO A C 1
ATOM 2366 O O . PRO A 1 306 ? -14.578 -6.02 -25.094 1 97.81 306 PRO A O 1
ATOM 2369 N N . GLU A 1 307 ? -14.859 -3.916 -25.703 1 98.5 307 GLU A N 1
ATOM 2370 C CA . GLU A 1 307 ? -13.789 -3.979 -26.688 1 98.5 307 GLU A CA 1
ATOM 2371 C C . GLU A 1 307 ? -12.43 -4.145 -26.031 1 98.5 307 GLU A C 1
ATOM 2373 O O . GLU A 1 307 ? -11.602 -4.949 -26.469 1 98.5 307 GLU A O 1
ATOM 2378 N N . LEU A 1 308 ? -12.188 -3.359 -24.969 1 98.75 308 LEU A N 1
ATOM 2379 C CA . LEU A 1 308 ? -10.93 -3.461 -24.234 1 98.75 308 LEU A CA 1
ATOM 2380 C C . LEU A 1 308 ? -10.82 -4.809 -23.531 1 98.75 308 LEU A C 1
ATOM 2382 O O . LEU A 1 308 ? -9.742 -5.402 -23.469 1 98.75 308 LEU A O 1
ATOM 2386 N N . PHE A 1 309 ? -11.945 -5.262 -23.016 1 98.5 309 PHE A N 1
ATOM 2387 C CA . PHE A 1 309 ? -11.992 -6.551 -22.344 1 98.5 309 PHE A CA 1
ATOM 2388 C C . PHE A 1 309 ? -11.609 -7.676 -23.297 1 98.5 309 PHE A C 1
ATOM 2390 O O . PHE A 1 309 ? -10.828 -8.562 -22.938 1 98.5 309 PHE A O 1
ATOM 2397 N N . GLN A 1 310 ? -12.125 -7.625 -24.484 1 98.38 310 GLN A N 1
ATOM 2398 C CA . GLN A 1 310 ? -11.82 -8.641 -25.484 1 98.38 310 GLN A CA 1
ATOM 2399 C C . GLN A 1 310 ? -10.352 -8.57 -25.906 1 98.38 310 GLN A C 1
ATOM 2401 O O . GLN A 1 310 ? -9.711 -9.602 -26.109 1 98.38 310 GLN A O 1
ATOM 2406 N N . LEU A 1 311 ? -9.883 -7.371 -26.062 1 98.62 311 LEU A N 1
ATOM 2407 C CA . LEU A 1 311 ? -8.469 -7.203 -26.375 1 98.62 311 LEU A CA 1
ATOM 2408 C C . LEU A 1 311 ? -7.594 -7.809 -25.281 1 98.62 311 LEU A C 1
ATOM 2410 O O . LEU A 1 311 ? -6.617 -8.5 -25.578 1 98.62 311 LEU A O 1
ATOM 2414 N N . TRP A 1 312 ? -7.945 -7.562 -24.047 1 98.69 312 TRP A N 1
ATOM 2415 C CA . TRP A 1 312 ? -7.211 -8.094 -22.906 1 98.69 312 TRP A CA 1
ATOM 2416 C C . TRP A 1 312 ? -7.25 -9.617 -22.906 1 98.69 312 TRP A C 1
ATOM 2418 O O . TRP A 1 312 ? -6.223 -10.266 -22.672 1 98.69 312 TRP A O 1
ATOM 2428 N N . LYS A 1 313 ? -8.367 -10.203 -23.141 1 98.19 313 LYS A N 1
ATOM 2429 C CA . LYS A 1 313 ? -8.516 -11.656 -23.172 1 98.19 313 LYS A CA 1
ATOM 2430 C C . LYS A 1 313 ? -7.613 -12.266 -24.25 1 98.19 313 LYS A C 1
ATOM 2432 O O . LYS A 1 313 ? -6.996 -13.312 -24.031 1 98.19 313 LYS A O 1
ATOM 2437 N N . LYS A 1 314 ? -7.578 -11.602 -25.344 1 98.25 314 LYS A N 1
ATOM 2438 C CA . LYS A 1 314 ? -6.719 -12.078 -26.422 1 98.25 314 LYS A CA 1
ATOM 2439 C C . LYS A 1 314 ? -5.254 -12.07 -26 1 98.25 314 LYS A C 1
ATOM 2441 O O . LYS A 1 314 ? -4.504 -12.992 -26.328 1 98.25 314 LYS A O 1
ATOM 2446 N N . GLU A 1 315 ? -4.891 -11.07 -25.312 1 97.75 315 GLU A N 1
ATOM 2447 C CA . GLU A 1 315 ? -3.504 -10.969 -24.875 1 97.75 315 GLU A CA 1
ATOM 2448 C C . GLU A 1 315 ? -3.191 -11.992 -23.781 1 97.75 315 GLU A C 1
ATOM 2450 O O . GLU A 1 315 ? -2.072 -12.508 -23.719 1 97.75 315 GLU A O 1
ATOM 2455 N N . LEU A 1 316 ? -4.172 -12.281 -22.953 1 97.38 316 LEU A N 1
ATOM 2456 C CA . LEU A 1 316 ? -4.016 -13.352 -21.969 1 97.38 316 LEU A CA 1
ATOM 2457 C C . LEU A 1 316 ? -3.711 -14.68 -22.641 1 97.38 316 LEU A C 1
ATOM 2459 O O . LEU A 1 316 ? -2.842 -15.422 -22.203 1 97.38 316 LEU A O 1
ATOM 2463 N N . VAL A 1 317 ? -4.453 -14.953 -23.688 1 97.75 317 VAL A N 1
ATOM 2464 C CA . VAL A 1 317 ? -4.262 -16.188 -24.438 1 97.75 317 VAL A CA 1
ATOM 2465 C C . VAL A 1 317 ? -2.861 -16.219 -25.047 1 97.75 317 VAL A C 1
ATOM 2467 O O . VAL A 1 317 ? -2.172 -17.234 -25 1 97.75 317 VAL A O 1
ATOM 2470 N N . MET A 1 318 ? -2.48 -15.109 -25.578 1 96.94 318 MET A N 1
ATOM 2471 C CA . MET A 1 318 ? -1.148 -14.992 -26.172 1 96.94 318 MET A CA 1
ATOM 2472 C C . MET A 1 318 ? -0.07 -15.32 -25.141 1 96.94 318 MET A C 1
ATOM 2474 O O . MET A 1 318 ? 0.838 -16.109 -25.422 1 96.94 318 MET A O 1
ATOM 2478 N N . MET A 1 319 ? -0.173 -14.75 -23.969 1 96.06 319 MET A N 1
ATOM 2479 C CA . MET A 1 319 ? 0.816 -14.969 -22.922 1 96.06 319 MET A CA 1
ATOM 2480 C C . MET A 1 319 ? 0.815 -16.422 -22.469 1 96.06 319 MET A C 1
ATOM 2482 O O . MET A 1 319 ? 1.876 -17.047 -22.344 1 96.06 319 MET A O 1
ATOM 2486 N N . SER A 1 320 ? -0.362 -16.953 -22.234 1 95.88 320 SER A N 1
ATOM 2487 C CA . SER A 1 320 ? -0.487 -18.328 -21.781 1 95.88 320 SER A CA 1
ATOM 2488 C C . SER A 1 320 ? 0.034 -19.312 -22.828 1 95.88 320 SER A C 1
ATOM 2490 O O . SER A 1 320 ? 0.671 -20.312 -22.484 1 95.88 320 SER A O 1
ATOM 2492 N N . ASP A 1 321 ? -0.235 -19.047 -24.062 1 96 321 ASP A N 1
ATOM 2493 C CA . ASP A 1 321 ? 0.215 -19.906 -25.156 1 96 321 ASP A CA 1
ATOM 2494 C C . ASP A 1 321 ? 1.74 -19.953 -25.219 1 96 321 ASP A C 1
ATOM 2496 O O . ASP A 1 321 ? 2.316 -21.016 -25.484 1 96 321 ASP A O 1
ATOM 2500 N N . ARG A 1 322 ? 2.332 -18.891 -25.031 1 95.94 322 ARG A N 1
ATOM 2501 C CA . ARG A 1 322 ? 3.793 -18.875 -25.031 1 95.94 322 ARG A CA 1
ATOM 2502 C C . ARG A 1 322 ? 4.348 -19.75 -23.922 1 95.94 322 ARG A C 1
ATOM 2504 O O . ARG A 1 322 ? 5.324 -20.469 -24.125 1 95.94 322 ARG A O 1
ATOM 2511 N N . ILE A 1 323 ? 3.76 -19.656 -22.781 1 94.88 323 ILE A N 1
ATOM 2512 C CA . ILE A 1 323 ? 4.191 -20.453 -21.641 1 94.88 323 ILE A CA 1
ATOM 2513 C C . ILE A 1 323 ? 4.039 -21.938 -21.969 1 94.88 323 ILE A C 1
ATOM 2515 O O . ILE A 1 323 ? 4.945 -22.734 -21.703 1 94.88 323 ILE A O 1
ATOM 2519 N N . LYS A 1 324 ? 2.947 -22.328 -22.594 1 95.62 324 LYS A N 1
ATOM 2520 C CA . LYS A 1 324 ? 2.715 -23.703 -23 1 95.62 324 LYS A CA 1
ATOM 2521 C C . LYS A 1 324 ? 3.758 -24.156 -24.031 1 95.62 324 LYS A C 1
ATOM 2523 O O . LYS A 1 324 ? 4.23 -25.297 -23.969 1 95.62 324 LYS A O 1
ATOM 2528 N N . GLU A 1 325 ? 4.051 -23.266 -24.859 1 96.94 325 GLU A N 1
ATOM 2529 C CA . GLU A 1 325 ? 5.07 -23.562 -25.859 1 96.94 325 GLU A CA 1
ATOM 2530 C C . GLU A 1 325 ? 6.426 -23.828 -25.203 1 96.94 325 GLU A C 1
ATOM 2532 O O . GLU A 1 325 ? 7.141 -24.75 -25.609 1 96.94 325 GLU A O 1
ATOM 2537 N N . MET A 1 326 ? 6.758 -23 -24.25 1 96.94 326 MET A N 1
ATOM 2538 C CA . MET A 1 326 ? 8.031 -23.172 -23.547 1 96.94 326 MET A CA 1
ATOM 2539 C C . MET A 1 326 ? 8.062 -24.5 -22.812 1 96.94 326 MET A C 1
ATOM 2541 O O . MET A 1 326 ? 9.094 -25.172 -22.75 1 96.94 326 MET A O 1
ATOM 2545 N N . ARG A 1 327 ? 6.961 -24.875 -22.188 1 97.19 327 ARG A N 1
ATOM 2546 C CA . ARG A 1 327 ? 6.867 -26.188 -21.547 1 97.19 327 ARG A CA 1
ATOM 2547 C C . ARG A 1 327 ? 7.129 -27.312 -22.547 1 97.19 327 ARG A C 1
ATOM 2549 O O . ARG A 1 327 ? 7.898 -28.234 -22.266 1 97.19 327 ARG A O 1
ATOM 2556 N N . GLN A 1 328 ? 6.504 -27.188 -23.672 1 97.88 328 GLN A N 1
ATOM 2557 C CA . GLN A 1 328 ? 6.672 -28.203 -24.703 1 97.88 328 GLN A CA 1
ATOM 2558 C C . GLN A 1 328 ? 8.117 -28.266 -25.188 1 97.88 328 GLN A C 1
ATOM 2560 O O . GLN A 1 328 ? 8.68 -29.359 -25.344 1 97.88 328 GLN A O 1
ATOM 2565 N N . LEU A 1 329 ? 8.672 -27.109 -25.422 1 98.06 329 LEU A N 1
ATOM 2566 C CA . LEU A 1 329 ? 10.039 -27.047 -25.922 1 98.06 329 LEU A CA 1
ATOM 2567 C C . LEU A 1 329 ? 11.016 -27.656 -24.922 1 98.06 329 LEU A C 1
ATOM 2569 O O . LEU A 1 329 ? 11.938 -28.375 -25.297 1 98.06 329 LEU A O 1
ATOM 2573 N N . LEU A 1 330 ? 10.859 -27.312 -23.672 1 98 330 LEU A N 1
ATOM 2574 C CA . LEU A 1 330 ? 11.734 -27.875 -22.641 1 98 330 LEU A CA 1
ATOM 2575 C C . LEU A 1 330 ? 11.57 -29.391 -22.562 1 98 330 LEU A C 1
ATOM 2577 O O . LEU A 1 330 ? 12.562 -30.125 -22.5 1 98 330 LEU A O 1
ATOM 2581 N N . PHE A 1 331 ? 10.297 -29.875 -22.547 1 97.88 331 PHE A N 1
ATOM 2582 C CA . PHE A 1 331 ? 10.016 -31.312 -22.516 1 97.88 331 PHE A CA 1
ATOM 2583 C C . PHE A 1 331 ? 10.68 -32.031 -23.688 1 97.88 331 PHE A C 1
ATOM 2585 O O . PHE A 1 331 ? 11.383 -33.031 -23.484 1 97.88 331 PHE A O 1
ATOM 2592 N N . ASP A 1 332 ? 10.5 -31.469 -24.844 1 98.31 332 ASP A N 1
ATOM 2593 C CA . ASP A 1 332 ? 11.062 -32.062 -26.047 1 98.31 332 ASP A CA 1
ATOM 2594 C C . ASP A 1 332 ? 12.594 -32.094 -25.984 1 98.31 332 ASP A C 1
ATOM 2596 O O . ASP A 1 332 ? 13.219 -33.094 -26.391 1 98.31 332 ASP A O 1
ATOM 2600 N N . ALA A 1 333 ? 13.141 -31.031 -25.547 1 98.25 333 ALA A N 1
ATOM 2601 C CA . ALA A 1 333 ? 14.602 -30.938 -25.438 1 98.25 333 ALA A CA 1
ATOM 2602 C C . ALA A 1 333 ? 15.148 -31.969 -24.469 1 98.25 333 ALA A C 1
ATOM 2604 O O . ALA A 1 333 ? 16.188 -32.594 -24.734 1 98.25 333 ALA A O 1
ATOM 2605 N N . LEU A 1 334 ? 14.555 -32.156 -23.375 1 98 334 LEU A N 1
ATOM 2606 C CA . LEU A 1 334 ? 14.984 -33.156 -22.406 1 98 334 LEU A CA 1
ATOM 2607 C C . LEU A 1 334 ? 14.82 -34.562 -22.953 1 98 334 LEU A C 1
ATOM 2609 O O . LEU A 1 334 ? 15.68 -35.438 -22.75 1 98 334 LEU A O 1
ATOM 2613 N N . GLN A 1 335 ? 13.695 -34.781 -23.625 1 97.5 335 GLN A N 1
ATOM 2614 C CA . GLN A 1 335 ? 13.445 -36.062 -24.25 1 97.5 335 GLN A CA 1
ATOM 2615 C C . GLN A 1 335 ? 14.5 -36.406 -25.297 1 97.5 335 GLN A C 1
ATOM 2617 O O . GLN A 1 335 ? 15 -37.531 -25.359 1 97.5 335 GLN A O 1
ATOM 2622 N N . LYS A 1 336 ? 14.758 -35.469 -26.078 1 97.81 336 LYS A N 1
ATOM 2623 C CA . LYS A 1 336 ? 15.75 -35.625 -27.141 1 97.81 336 LYS A CA 1
ATOM 2624 C C . LYS A 1 336 ? 17.109 -36.062 -26.562 1 97.81 336 LYS A C 1
ATOM 2626 O O . LYS A 1 336 ? 17.844 -36.812 -27.188 1 97.81 336 LYS A O 1
ATOM 2631 N N . ARG A 1 337 ? 17.375 -35.656 -25.406 1 97.56 337 ARG A N 1
ATOM 2632 C CA . ARG A 1 337 ? 18.656 -35.938 -24.766 1 97.56 337 ARG A CA 1
ATOM 2633 C C . ARG A 1 337 ? 18.594 -37.25 -23.969 1 97.56 337 ARG A C 1
ATOM 2635 O O . ARG A 1 337 ? 19.609 -37.719 -23.484 1 97.56 337 ARG A O 1
ATOM 2642 N N . GLY A 1 338 ? 17.422 -37.75 -23.859 1 97.44 338 GLY A N 1
ATOM 2643 C CA . GLY A 1 338 ? 17.234 -38.938 -23.047 1 97.44 338 GLY A CA 1
ATOM 2644 C C . GLY A 1 338 ? 17.5 -38.688 -21.578 1 97.44 338 GLY A C 1
ATOM 2645 O O . GLY A 1 338 ? 18.047 -39.562 -20.875 1 97.44 338 GLY A O 1
ATOM 2646 N N . THR A 1 339 ? 17.25 -37.5 -21.156 1 97.19 339 THR A N 1
ATOM 2647 C CA . THR A 1 339 ? 17.484 -37.156 -19.75 1 97.19 339 THR A CA 1
ATOM 2648 C C . THR A 1 339 ? 16.719 -38.125 -18.828 1 97.19 339 THR A C 1
ATOM 2650 O O . THR A 1 339 ? 15.523 -38.344 -19.016 1 97.19 339 THR A O 1
ATOM 2653 N N . PRO A 1 340 ? 17.359 -38.656 -17.828 1 95.88 340 PRO A N 1
ATOM 2654 C CA . PRO A 1 340 ? 16.688 -39.625 -16.938 1 95.88 340 PRO A CA 1
ATOM 2655 C C . PRO A 1 340 ? 15.461 -39.031 -16.25 1 95.88 340 PRO A C 1
ATOM 2657 O O . PRO A 1 340 ? 15.484 -37.875 -15.828 1 95.88 340 PRO A O 1
ATOM 2660 N N . GLY A 1 341 ? 14.438 -39.938 -16.234 1 90.25 341 GLY A N 1
ATOM 2661 C CA . GLY A 1 341 ? 13.195 -39.5 -15.594 1 90.25 341 GLY A CA 1
ATOM 2662 C C . GLY A 1 341 ? 12.055 -39.344 -16.578 1 90.25 341 GLY A C 1
ATOM 2663 O O . GLY A 1 341 ? 12.258 -39.406 -17.797 1 90.25 341 GLY A O 1
ATOM 2664 N N . LYS A 1 342 ? 10.781 -39.25 -16.328 1 85.81 342 LYS A N 1
ATOM 2665 C CA . LYS A 1 342 ? 9.602 -39.125 -17.188 1 85.81 342 LYS A CA 1
ATOM 2666 C C . LYS A 1 342 ? 9.336 -37.656 -17.547 1 85.81 342 LYS A C 1
ATOM 2668 O O . LYS A 1 342 ? 8.914 -37.375 -18.656 1 85.81 342 LYS A O 1
ATOM 2673 N N . TRP A 1 343 ? 9.641 -36.656 -17.062 1 93.81 343 TRP A N 1
ATOM 2674 C CA . TRP A 1 343 ? 9.586 -35.219 -17.219 1 93.81 343 TRP A CA 1
ATOM 2675 C C . TRP A 1 343 ? 8.211 -34.781 -17.703 1 93.81 343 TRP A C 1
ATOM 2677 O O . TRP A 1 343 ? 8.016 -33.594 -18.031 1 93.81 343 TRP A O 1
ATOM 2687 N N . ASN A 1 344 ? 7.125 -35.656 -17.766 1 94.62 344 ASN A N 1
ATOM 2688 C CA . ASN A 1 344 ? 5.766 -35.344 -18.203 1 94.62 344 ASN A CA 1
ATOM 2689 C C . ASN A 1 344 ? 5.125 -34.281 -17.328 1 94.62 344 ASN A C 1
ATOM 2691 O O . ASN A 1 344 ? 4.238 -33.531 -17.766 1 94.62 344 ASN A O 1
ATOM 2695 N N . HIS A 1 345 ? 5.598 -34.188 -16.109 1 93.56 345 HIS A N 1
ATOM 2696 C CA . HIS A 1 345 ? 5.043 -33.219 -15.18 1 93.56 345 HIS A CA 1
ATOM 2697 C C . HIS A 1 345 ? 5.23 -31.797 -15.711 1 93.56 345 HIS A C 1
ATOM 2699 O O . HIS A 1 345 ? 4.434 -30.906 -15.398 1 93.56 345 HIS A O 1
ATOM 2705 N N . ILE A 1 346 ? 6.258 -31.562 -16.562 1 94.62 346 ILE A N 1
ATOM 2706 C CA . ILE A 1 346 ? 6.504 -30.25 -17.156 1 94.62 346 ILE A CA 1
ATOM 2707 C C . ILE A 1 346 ? 5.309 -29.844 -18.016 1 94.62 346 ILE A C 1
ATOM 2709 O O . ILE A 1 346 ? 4.941 -28.672 -18.062 1 94.62 346 ILE A O 1
ATOM 2713 N N . LEU A 1 347 ? 4.684 -30.828 -18.641 1 94.88 347 LEU A N 1
ATOM 2714 C CA . LEU A 1 347 ? 3.547 -30.562 -19.531 1 94.88 347 LEU A CA 1
ATOM 2715 C C . LEU A 1 347 ? 2.244 -30.516 -18.734 1 94.88 347 LEU A C 1
ATOM 2717 O O . LEU A 1 347 ? 1.306 -29.812 -19.109 1 94.88 347 LEU A O 1
ATOM 2721 N N . GLU A 1 348 ? 2.219 -31.281 -17.656 1 93 348 GLU A N 1
ATOM 2722 C CA . GLU A 1 348 ? 0.986 -31.453 -16.891 1 93 348 GLU A CA 1
ATOM 2723 C C . GLU A 1 348 ? 0.774 -30.297 -15.922 1 93 348 GLU A C 1
ATOM 2725 O O . GLU A 1 348 ? -0.364 -29.953 -15.602 1 93 348 GLU A O 1
ATOM 2730 N N . GLN A 1 349 ? 1.832 -29.781 -15.453 1 92.25 349 GLN A N 1
ATOM 2731 C CA . GLN A 1 349 ? 1.747 -28.609 -14.578 1 92.25 349 GLN A CA 1
ATOM 2732 C C . GLN A 1 349 ? 1.321 -27.375 -15.367 1 92.25 349 GLN A C 1
ATOM 2734 O O . GLN A 1 349 ? 1.42 -27.344 -16.594 1 92.25 349 GLN A O 1
ATOM 2739 N N . ILE A 1 350 ? 0.755 -26.422 -14.688 1 90.62 350 ILE A N 1
ATOM 2740 C CA . ILE A 1 350 ? 0.215 -25.266 -15.406 1 90.62 350 ILE A CA 1
ATOM 2741 C C . ILE A 1 350 ? 0.703 -23.969 -14.758 1 90.62 350 ILE A C 1
ATOM 2743 O O . ILE A 1 350 ? 1.062 -23.969 -13.578 1 90.62 350 ILE A O 1
ATOM 2747 N N . GLY A 1 351 ? 0.626 -22.938 -15.602 1 91.31 351 GLY A N 1
ATOM 2748 C CA . GLY A 1 351 ? 0.979 -21.625 -15.094 1 91.31 351 GLY A CA 1
ATOM 2749 C C . GLY A 1 351 ? 2.449 -21.281 -15.273 1 91.31 351 GLY A C 1
ATOM 2750 O O . GLY A 1 351 ? 3.168 -21.984 -15.992 1 91.31 351 GLY A O 1
ATOM 2751 N N . MET A 1 352 ? 2.805 -20.234 -14.633 1 91.62 352 MET A N 1
ATOM 2752 C CA . MET A 1 352 ? 4.113 -19.625 -14.828 1 91.62 352 MET A CA 1
ATOM 2753 C C . MET A 1 352 ? 5.219 -20.5 -14.234 1 91.62 352 MET A C 1
ATOM 2755 O O . MET A 1 352 ? 6.332 -20.531 -14.758 1 91.62 352 MET A O 1
ATOM 2759 N N . PHE A 1 353 ? 4.902 -21.219 -13.211 1 92.69 353 PHE A N 1
ATOM 2760 C CA . PHE A 1 353 ? 5.941 -21.922 -12.469 1 92.69 353 PHE A CA 1
ATOM 2761 C C . PHE A 1 353 ? 5.809 -23.438 -12.633 1 92.69 353 PHE A C 1
ATOM 2763 O O . PHE A 1 353 ? 4.719 -23.938 -12.914 1 92.69 353 PHE A O 1
ATOM 2770 N N . SER A 1 354 ? 6.957 -24.062 -12.547 1 92.5 354 SER A N 1
ATOM 2771 C CA . SER A 1 354 ? 7.02 -25.516 -12.578 1 92.5 354 SER A CA 1
ATOM 2772 C C . SER A 1 354 ? 8.023 -26.047 -11.562 1 92.5 354 SER A C 1
ATOM 2774 O O . SER A 1 354 ? 9.109 -25.484 -11.391 1 92.5 354 SER A O 1
ATOM 2776 N N . PHE A 1 355 ? 7.59 -27.016 -10.891 1 92.69 355 PHE A N 1
ATOM 2777 C CA . PHE A 1 355 ? 8.555 -27.812 -10.148 1 92.69 355 PHE A CA 1
ATOM 2778 C C . PHE A 1 355 ? 9.234 -28.828 -11.055 1 92.69 355 PHE A C 1
ATOM 2780 O O . PHE A 1 355 ? 8.555 -29.656 -11.68 1 92.69 355 PHE A O 1
ATOM 2787 N N . THR A 1 356 ? 10.5 -28.75 -11.055 1 91.5 356 THR A N 1
ATOM 2788 C CA . THR A 1 356 ? 11.227 -29.609 -11.977 1 91.5 356 THR A CA 1
ATOM 2789 C C . THR A 1 356 ? 11.539 -30.953 -11.336 1 91.5 356 THR A C 1
ATOM 2791 O O . THR A 1 356 ? 11.859 -31.922 -12.039 1 91.5 356 THR A O 1
ATOM 2794 N N . GLY A 1 357 ? 11.492 -30.969 -10.039 1 89.25 357 GLY A N 1
ATOM 2795 C CA . GLY A 1 357 ? 11.922 -32.156 -9.32 1 89.25 357 GLY A CA 1
ATOM 2796 C C . GLY A 1 357 ? 13.406 -32.156 -9 1 89.25 357 GLY A C 1
ATOM 2797 O O . GLY A 1 357 ? 13.898 -33.031 -8.297 1 89.25 357 GLY A O 1
ATOM 2798 N N . LEU A 1 358 ? 14.07 -31.172 -9.461 1 93.81 358 LEU A N 1
ATOM 2799 C CA . LEU A 1 358 ? 15.492 -31.047 -9.172 1 93.81 358 LEU A CA 1
ATOM 2800 C C . LEU A 1 358 ? 15.719 -30.766 -7.691 1 93.81 358 LEU A C 1
ATOM 2802 O O . LEU A 1 358 ? 14.922 -30.047 -7.062 1 93.81 358 LEU A O 1
ATOM 2806 N N . GLN A 1 359 ? 16.719 -31.281 -7.207 1 93 359 GLN A N 1
ATOM 2807 C CA . GLN A 1 359 ? 17.078 -31.125 -5.801 1 93 359 GLN A CA 1
ATOM 2808 C C . GLN A 1 359 ? 18.078 -29.969 -5.621 1 93 359 GLN A C 1
ATOM 2810 O O . GLN A 1 359 ? 18.641 -29.484 -6.594 1 93 359 GLN A O 1
ATOM 2815 N N . LYS A 1 360 ? 18.266 -29.672 -4.379 1 94.5 360 LYS A N 1
ATOM 2816 C CA . LYS A 1 360 ? 19.141 -28.562 -4.035 1 94.5 360 LYS A CA 1
ATOM 2817 C C . LYS A 1 360 ? 20.531 -28.75 -4.637 1 94.5 360 LYS A C 1
ATOM 2819 O O . LYS A 1 360 ? 21.141 -27.797 -5.121 1 94.5 360 LYS A O 1
ATOM 2824 N N . LYS A 1 361 ? 21.047 -29.938 -4.543 1 96.19 361 LYS A N 1
ATOM 2825 C CA . LYS A 1 361 ? 22.375 -30.219 -5.078 1 96.19 361 LYS A CA 1
ATOM 2826 C C . LYS A 1 361 ? 22.422 -29.953 -6.582 1 96.19 361 LYS A C 1
ATOM 2828 O O . LYS A 1 361 ? 23.438 -29.484 -7.105 1 96.19 361 LYS A O 1
ATOM 2833 N N . HIS A 1 362 ? 21.391 -30.297 -7.309 1 97.25 362 HIS A N 1
ATOM 2834 C CA . HIS A 1 362 ? 21.312 -30.016 -8.734 1 97.25 362 HIS A CA 1
ATOM 2835 C C . HIS A 1 362 ? 21.328 -28.516 -9.008 1 97.25 362 HIS A C 1
ATOM 2837 O O . HIS A 1 362 ? 22.062 -28.047 -9.883 1 97.25 362 HIS A O 1
ATOM 2843 N N . VAL A 1 363 ? 20.547 -27.797 -8.195 1 96.38 363 VAL A N 1
ATOM 2844 C CA . VAL A 1 363 ? 20.359 -26.359 -8.375 1 96.38 363 VAL A CA 1
ATOM 2845 C C . VAL A 1 363 ? 21.688 -25.641 -8.172 1 96.38 363 VAL A C 1
ATOM 2847 O O . VAL A 1 363 ? 22.016 -24.719 -8.906 1 96.38 363 VAL A O 1
ATOM 2850 N N . GLN A 1 364 ? 22.422 -26.094 -7.234 1 96.31 364 GLN A N 1
ATOM 2851 C CA . GLN A 1 364 ? 23.719 -25.469 -6.957 1 96.31 364 GLN A CA 1
ATOM 2852 C C . GLN A 1 364 ? 24.625 -25.562 -8.172 1 96.31 364 GLN A C 1
ATOM 2854 O O . GLN A 1 364 ? 25.297 -24.578 -8.531 1 96.31 364 GLN A O 1
ATOM 2859 N N . VAL A 1 365 ? 24.656 -26.641 -8.758 1 97.56 365 VAL A N 1
ATOM 2860 C CA . VAL A 1 365 ? 25.5 -26.844 -9.93 1 97.56 365 VAL A CA 1
ATOM 2861 C C . VAL A 1 365 ? 24.969 -26 -11.094 1 97.56 365 VAL A C 1
ATOM 2863 O O . VAL A 1 365 ? 25.75 -25.422 -11.852 1 97.56 365 VAL A O 1
ATOM 2866 N N . LEU A 1 366 ? 23.688 -25.969 -11.266 1 98.12 366 LEU A N 1
ATOM 2867 C CA . LEU A 1 366 ? 23.094 -25.172 -12.328 1 98.12 366 LEU A CA 1
ATOM 2868 C C . LEU A 1 366 ? 23.5 -23.703 -12.195 1 98.12 366 LEU A C 1
ATOM 2870 O O . LEU A 1 366 ? 23.797 -23.047 -13.203 1 98.12 366 LEU A O 1
ATOM 2874 N N . ILE A 1 367 ? 23.516 -23.188 -10.961 1 96.31 367 ILE A N 1
ATOM 2875 C CA . ILE A 1 367 ? 23.844 -21.797 -10.742 1 96.31 367 ILE A CA 1
ATOM 2876 C C . ILE A 1 367 ? 25.344 -21.578 -10.898 1 96.31 367 ILE A C 1
ATOM 2878 O O . ILE A 1 367 ? 25.766 -20.703 -11.648 1 96.31 367 ILE A O 1
ATOM 2882 N N . GLU A 1 368 ? 26.141 -22.422 -10.352 1 95.75 368 GLU A N 1
ATOM 2883 C CA . GLU A 1 368 ? 27.578 -22.203 -10.266 1 95.75 368 GLU A CA 1
ATOM 2884 C C . GLU A 1 368 ? 28.25 -22.5 -11.602 1 95.75 368 GLU A C 1
ATOM 2886 O O . GLU A 1 368 ? 29.141 -21.766 -12.031 1 95.75 368 GLU A O 1
ATOM 2891 N N . LYS A 1 369 ? 27.875 -23.531 -12.18 1 96.94 369 LYS A N 1
ATOM 2892 C CA . LYS A 1 369 ? 28.562 -24 -13.383 1 96.94 369 LYS A CA 1
ATOM 2893 C C . LYS A 1 369 ? 27.906 -23.438 -14.641 1 96.94 369 LYS A C 1
ATOM 2895 O O . LYS A 1 369 ? 28.594 -23.062 -15.594 1 96.94 369 LYS A O 1
ATOM 2900 N N . TYR A 1 370 ? 26.625 -23.375 -14.594 1 97.94 370 TYR A N 1
ATOM 2901 C CA . TYR A 1 370 ? 25.922 -23.062 -15.836 1 97.94 370 TYR A CA 1
ATOM 2902 C C . TYR A 1 370 ? 25.281 -21.688 -15.773 1 97.94 370 TYR A C 1
ATOM 2904 O O . TYR A 1 370 ? 24.75 -21.203 -16.766 1 97.94 370 TYR A O 1
ATOM 2912 N N . HIS A 1 371 ? 25.266 -21 -14.672 1 97.81 371 HIS A N 1
ATOM 2913 C CA . HIS A 1 371 ? 24.734 -19.656 -14.5 1 97.81 371 HIS A CA 1
ATOM 2914 C C . HIS A 1 371 ? 23.234 -19.625 -14.758 1 97.81 371 HIS A C 1
ATOM 2916 O O . HIS A 1 371 ? 22.734 -18.719 -15.422 1 97.81 371 HIS A O 1
ATOM 2922 N N . ILE A 1 372 ? 22.594 -20.719 -14.398 1 97.69 372 ILE A N 1
ATOM 2923 C CA . ILE A 1 372 ? 21.141 -20.797 -14.477 1 97.69 372 ILE A CA 1
ATOM 2924 C C . ILE A 1 372 ? 20.531 -20.625 -13.086 1 97.69 372 ILE A C 1
ATOM 2926 O O . ILE A 1 372 ? 20.688 -21.484 -12.219 1 97.69 372 ILE A O 1
ATOM 2930 N N . TYR A 1 373 ? 19.828 -19.547 -12.953 1 95.69 373 TYR A N 1
ATOM 2931 C CA . TYR A 1 373 ? 19.344 -19.156 -11.633 1 95.69 373 TYR A CA 1
ATOM 2932 C C . TYR A 1 373 ? 17.906 -19.625 -11.414 1 95.69 373 TYR A C 1
ATOM 2934 O O . TYR A 1 373 ? 17.016 -19.266 -12.172 1 95.69 373 TYR A O 1
ATOM 2942 N N . LEU A 1 374 ? 17.688 -20.422 -10.438 1 94.19 374 LEU A N 1
ATOM 2943 C CA . LEU A 1 374 ? 16.391 -20.922 -10 1 94.19 374 LEU A CA 1
ATOM 2944 C C . LEU A 1 374 ? 16.375 -21.156 -8.492 1 94.19 374 LEU A C 1
ATOM 2946 O O . LEU A 1 374 ? 17.422 -21.125 -7.844 1 94.19 374 LEU A O 1
ATOM 2950 N N . THR A 1 375 ? 15.242 -21.328 -7.945 1 91 375 THR A N 1
ATOM 2951 C CA . THR A 1 375 ? 15.156 -21.484 -6.496 1 91 375 THR A CA 1
ATOM 2952 C C . THR A 1 375 ? 15.68 -22.859 -6.066 1 91 375 THR A C 1
ATOM 2954 O O . THR A 1 375 ? 15.633 -23.812 -6.84 1 91 375 THR A O 1
ATOM 2957 N N . ASP A 1 376 ? 16 -22.953 -4.82 1 89.5 376 ASP A N 1
ATOM 2958 C CA . ASP A 1 376 ? 16.672 -24.125 -4.258 1 89.5 376 ASP A CA 1
ATOM 2959 C C . ASP A 1 376 ? 15.781 -25.359 -4.34 1 89.5 376 ASP A C 1
ATOM 2961 O O . ASP A 1 376 ? 16.281 -26.484 -4.422 1 89.5 376 ASP A O 1
ATOM 2965 N N . ASN A 1 377 ? 14.555 -25.125 -4.426 1 88.5 377 ASN A N 1
ATOM 2966 C CA . ASN A 1 377 ? 13.633 -26.25 -4.398 1 88.5 377 ASN A CA 1
ATOM 2967 C C . ASN A 1 377 ? 13.312 -26.75 -5.805 1 88.5 377 ASN A C 1
ATOM 2969 O O . ASN A 1 377 ? 12.398 -27.562 -5.992 1 88.5 377 ASN A O 1
ATOM 2973 N N . GLY A 1 378 ? 13.984 -26.172 -6.754 1 91.12 378 GLY A N 1
ATOM 2974 C CA . GLY A 1 378 ? 13.852 -26.656 -8.117 1 91.12 378 GLY A CA 1
ATOM 2975 C C . GLY A 1 378 ? 12.719 -26 -8.875 1 91.12 378 GLY A C 1
ATOM 2976 O O . GLY A 1 378 ? 12.375 -26.438 -9.984 1 91.12 378 GLY A O 1
ATOM 2977 N N . ARG A 1 379 ? 12.094 -24.938 -8.289 1 93.12 379 ARG A N 1
ATOM 2978 C CA . ARG A 1 379 ? 11.055 -24.188 -8.992 1 93.12 379 ARG A CA 1
ATOM 2979 C C . ARG A 1 379 ? 11.656 -23.328 -10.102 1 93.12 379 ARG A C 1
ATOM 2981 O O . ARG A 1 379 ? 12.648 -22.625 -9.875 1 93.12 379 ARG A O 1
ATOM 2988 N N . ILE A 1 380 ? 11.102 -23.422 -11.25 1 94.62 380 ILE A N 1
ATOM 2989 C CA . ILE A 1 380 ? 11.539 -22.547 -12.336 1 94.62 380 ILE A CA 1
ATOM 2990 C C . ILE A 1 380 ? 10.352 -21.75 -12.867 1 94.62 380 ILE A C 1
ATOM 2992 O O . ILE A 1 380 ? 9.203 -22.203 -12.773 1 94.62 380 ILE A O 1
ATOM 2996 N N . SER A 1 381 ? 10.609 -20.609 -13.359 1 94.12 381 SER A N 1
ATOM 2997 C CA . SER A 1 381 ? 9.641 -19.844 -14.133 1 94.12 381 SER A CA 1
ATOM 2998 C C . SER A 1 381 ? 9.758 -20.141 -15.625 1 94.12 381 SER A C 1
ATOM 3000 O O . SER A 1 381 ? 10.812 -19.922 -16.219 1 94.12 381 SER A O 1
ATOM 3002 N N . MET A 1 382 ? 8.727 -20.562 -16.219 1 94.88 382 MET A N 1
ATOM 3003 C CA . MET A 1 382 ? 8.727 -20.875 -17.641 1 94.88 382 MET A CA 1
ATOM 3004 C C . MET A 1 382 ? 8.938 -19.609 -18.484 1 94.88 382 MET A C 1
ATOM 3006 O O . MET A 1 382 ? 9.367 -19.688 -19.641 1 94.88 382 MET A O 1
ATOM 3010 N N . CYS A 1 383 ? 8.664 -18.484 -17.906 1 93.88 383 CYS A N 1
ATOM 3011 C CA . CYS A 1 383 ? 8.781 -17.203 -18.609 1 93.88 383 CYS A CA 1
ATOM 3012 C C . CYS A 1 383 ? 10.242 -16.859 -18.844 1 93.88 383 CYS A C 1
ATOM 3014 O O . CYS A 1 383 ? 10.555 -16.031 -19.719 1 93.88 383 CYS A O 1
ATOM 3016 N N . GLY A 1 384 ? 11.109 -17.469 -18.094 1 94.5 384 GLY A N 1
ATOM 3017 C CA . GLY A 1 384 ? 12.531 -17.219 -18.281 1 94.5 384 GLY A CA 1
ATOM 3018 C C . GLY A 1 384 ? 13.117 -17.969 -19.469 1 94.5 384 GLY A C 1
ATOM 3019 O O . GLY A 1 384 ? 14.234 -17.688 -19.891 1 94.5 384 GLY A O 1
ATOM 3020 N N . LEU A 1 385 ? 12.391 -18.891 -20 1 96.56 385 LEU A N 1
ATOM 3021 C CA . LEU A 1 385 ? 12.836 -19.688 -21.141 1 96.56 385 LEU A CA 1
ATOM 3022 C C . LEU A 1 385 ? 12.477 -19 -22.453 1 96.56 385 LEU A C 1
ATOM 3024 O O . LEU A 1 385 ? 11.531 -18.219 -22.5 1 96.56 385 LEU A O 1
ATOM 3028 N N . ASN A 1 386 ? 13.203 -19.234 -23.422 1 96.38 386 ASN A N 1
ATOM 3029 C CA . ASN A 1 386 ? 12.961 -18.828 -24.797 1 96.38 386 ASN A CA 1
ATOM 3030 C C . ASN A 1 386 ? 13.648 -19.781 -25.781 1 96.38 386 ASN A C 1
ATOM 3032 O O . ASN A 1 386 ? 14.344 -20.703 -25.375 1 96.38 386 ASN A O 1
ATOM 3036 N N . ARG A 1 387 ? 13.422 -19.516 -27.047 1 96.56 387 ARG A N 1
ATOM 3037 C CA . ARG A 1 387 ? 13.922 -20.438 -28.078 1 96.56 387 ARG A CA 1
ATOM 3038 C C . ARG A 1 387 ? 15.445 -20.422 -28.125 1 96.56 387 ARG A C 1
ATOM 3040 O O . ARG A 1 387 ? 16.062 -21.406 -28.547 1 96.56 387 ARG A O 1
ATOM 3047 N N . LYS A 1 388 ? 16 -19.406 -27.609 1 96.06 388 LYS A N 1
ATOM 3048 C CA . LYS A 1 388 ? 17.453 -19.281 -27.703 1 96.06 388 LYS A CA 1
ATOM 3049 C C . LYS A 1 388 ? 18.141 -20 -26.531 1 96.06 388 LYS A C 1
ATOM 3051 O O . LYS A 1 388 ? 19.281 -20.438 -26.656 1 96.06 388 LYS A O 1
ATOM 3056 N N . ASN A 1 389 ? 17.406 -20.125 -25.422 1 97.12 389 ASN A N 1
ATOM 3057 C CA . ASN A 1 389 ? 18.125 -20.609 -24.25 1 97.12 389 ASN A CA 1
ATOM 3058 C C . ASN A 1 389 ? 17.609 -21.969 -23.812 1 97.12 389 ASN A C 1
ATOM 3060 O O . ASN A 1 389 ? 18.25 -22.641 -22.984 1 97.12 389 ASN A O 1
ATOM 3064 N N . VAL A 1 390 ? 16.531 -22.453 -24.391 1 97.88 390 VAL A N 1
ATOM 3065 C CA . VAL A 1 390 ? 15.867 -23.656 -23.906 1 97.88 390 VAL A CA 1
ATOM 3066 C C . VAL A 1 390 ? 16.812 -24.844 -24.047 1 97.88 390 VAL A C 1
ATOM 3068 O O . VAL A 1 390 ? 16.859 -25.719 -23.172 1 97.88 390 VAL A O 1
ATOM 3071 N N . ASP A 1 391 ? 17.562 -24.922 -25.109 1 98.12 391 ASP A N 1
ATOM 3072 C CA . ASP A 1 391 ? 18.484 -26.031 -25.312 1 98.12 391 ASP A CA 1
ATOM 3073 C C . ASP A 1 391 ? 19.625 -26 -24.297 1 98.12 391 ASP A C 1
ATOM 3075 O O . ASP A 1 391 ? 20.047 -27.031 -23.781 1 98.12 391 ASP A O 1
ATOM 3079 N N . TYR A 1 392 ? 20.109 -24.844 -24.078 1 98.25 392 TYR A N 1
ATOM 3080 C CA . TYR A 1 392 ? 21.156 -24.672 -23.078 1 98.25 392 TYR A CA 1
ATOM 3081 C C . TYR A 1 392 ? 20.688 -25.125 -21.703 1 98.25 392 TYR A C 1
ATOM 3083 O O . TYR A 1 392 ? 21.391 -25.859 -21 1 98.25 392 TYR A O 1
ATOM 3091 N N . VAL A 1 393 ? 19.516 -24.703 -21.312 1 98.31 393 VAL A N 1
ATOM 3092 C CA . VAL A 1 393 ? 18.922 -25.078 -20.031 1 98.31 393 VAL A CA 1
ATOM 3093 C C . VAL A 1 393 ? 18.719 -26.594 -19.969 1 98.31 393 VAL A C 1
ATOM 3095 O O . VAL A 1 393 ? 19.031 -27.219 -18.969 1 98.31 393 VAL A O 1
ATOM 3098 N N . ALA A 1 394 ? 18.25 -27.172 -21.078 1 98.31 394 ALA A N 1
ATOM 3099 C CA . ALA A 1 394 ? 18.031 -28.609 -21.125 1 98.31 394 ALA A CA 1
ATOM 3100 C C . ALA A 1 394 ? 19.344 -29.375 -21 1 98.31 394 ALA A C 1
ATOM 3102 O O . ALA A 1 394 ? 19.406 -30.406 -20.328 1 98.31 394 ALA A O 1
ATOM 3103 N N . ASP A 1 395 ? 20.391 -28.875 -21.641 1 98.5 395 ASP A N 1
ATOM 3104 C CA . ASP A 1 395 ? 21.703 -29.484 -21.516 1 98.5 395 ASP A CA 1
ATOM 3105 C C . ASP A 1 395 ? 22.172 -29.484 -20.062 1 98.5 395 ASP A C 1
ATOM 3107 O O . ASP A 1 395 ? 22.703 -30.5 -19.578 1 98.5 395 ASP A O 1
ATOM 3111 N N . ALA A 1 396 ? 22 -28.391 -19.438 1 98.5 396 ALA A N 1
ATOM 3112 C CA . ALA A 1 396 ? 22.438 -28.25 -18.047 1 98.5 396 ALA A CA 1
ATOM 3113 C C . ALA A 1 396 ? 21.641 -29.172 -17.125 1 98.5 396 ALA A C 1
ATOM 3115 O O . ALA A 1 396 ? 22.203 -29.812 -16.234 1 98.5 396 ALA A O 1
ATOM 3116 N N . ILE A 1 397 ? 20.328 -29.219 -17.344 1 98.12 397 ILE A N 1
ATOM 3117 C CA . ILE A 1 397 ? 19.469 -30.094 -16.531 1 98.12 397 ILE A CA 1
ATOM 3118 C C . ILE A 1 397 ? 19.891 -31.547 -16.75 1 98.12 397 ILE A C 1
ATOM 3120 O O . ILE A 1 397 ? 20 -32.312 -15.797 1 98.12 397 ILE A O 1
ATOM 3124 N N . ASP A 1 398 ? 20.078 -31.906 -18 1 98.19 398 ASP A N 1
ATOM 3125 C CA . ASP A 1 398 ? 20.516 -33.25 -18.328 1 98.19 398 ASP A CA 1
ATOM 3126 C C . ASP A 1 398 ? 21.812 -33.625 -17.594 1 98.19 398 ASP A C 1
ATOM 3128 O O . ASP A 1 398 ? 21.953 -34.719 -17.047 1 98.19 398 ASP A O 1
ATOM 3132 N N . TYR A 1 399 ? 22.703 -32.688 -17.609 1 98.25 399 TYR A N 1
ATOM 3133 C CA . TYR A 1 399 ? 24 -32.906 -16.953 1 98.25 399 TYR A CA 1
ATOM 3134 C C . TYR A 1 399 ? 23.812 -33.188 -15.461 1 98.25 399 TYR A C 1
ATOM 3136 O O . TYR A 1 399 ? 24.359 -34.156 -14.93 1 98.25 399 TYR A O 1
ATOM 3144 N N . VAL A 1 400 ? 23.062 -32.312 -14.812 1 98 400 VAL A N 1
ATOM 3145 C CA . VAL A 1 400 ? 22.984 -32.406 -13.359 1 98 400 VAL A CA 1
ATOM 3146 C C . VAL A 1 400 ? 22.203 -33.656 -12.961 1 98 400 VAL A C 1
ATOM 3148 O O . VAL A 1 400 ? 22.484 -34.281 -11.93 1 98 400 VAL A O 1
ATOM 3151 N N . VAL A 1 401 ? 21.234 -34.031 -13.742 1 96.81 401 VAL A N 1
ATOM 3152 C CA . VAL A 1 401 ? 20.438 -35.219 -13.438 1 96.81 401 VAL A CA 1
ATOM 3153 C C . VAL A 1 401 ? 21.312 -36.469 -13.594 1 96.81 401 VAL A C 1
ATOM 3155 O O . VAL A 1 401 ? 21.156 -37.438 -12.852 1 96.81 401 VAL A O 1
ATOM 3158 N N . ARG A 1 402 ? 22.25 -36.469 -14.461 1 97.31 402 ARG A N 1
ATOM 3159 C CA . ARG A 1 402 ? 23.094 -37.625 -14.75 1 97.31 402 ARG A CA 1
ATOM 3160 C C . ARG A 1 402 ? 24.297 -37.656 -13.805 1 97.31 402 ARG A C 1
ATOM 3162 O O . ARG A 1 402 ? 24.781 -38.75 -13.453 1 97.31 402 ARG A O 1
ATOM 3169 N N . ASN A 1 403 ? 24.719 -36.531 -13.367 1 95.81 403 ASN A N 1
ATOM 3170 C CA . ASN A 1 403 ? 26.062 -36.469 -12.789 1 95.81 403 ASN A CA 1
ATOM 3171 C C . ASN A 1 403 ? 26.016 -36.031 -11.336 1 95.81 403 ASN A C 1
ATOM 3173 O O . ASN A 1 403 ? 27.047 -36.062 -10.641 1 95.81 403 ASN A O 1
ATOM 3177 N N . CYS A 1 404 ? 24.984 -35.562 -10.945 1 90.75 404 CYS A N 1
ATOM 3178 C CA . CYS A 1 404 ? 24.906 -35.062 -9.578 1 90.75 404 CYS A CA 1
ATOM 3179 C C . CYS A 1 404 ? 23.922 -35.875 -8.75 1 90.75 404 CYS A C 1
ATOM 3181 O O . CYS A 1 404 ? 22.953 -36.438 -9.281 1 90.75 404 CYS A O 1
ATOM 3183 N N . MET B 1 1 ? -25.016 -23.719 11.789 1 46.31 1 MET B N 1
ATOM 3184 C CA . MET B 1 1 ? -23.812 -23.297 12.5 1 46.31 1 MET B CA 1
ATOM 3185 C C . MET B 1 1 ? -23.531 -21.828 12.25 1 46.31 1 MET B C 1
ATOM 3187 O O . MET B 1 1 ? -23.719 -21.328 11.148 1 46.31 1 MET B O 1
ATOM 3191 N N . THR B 1 2 ? -23.516 -21.109 13.281 1 62.41 2 THR B N 1
ATOM 3192 C CA . THR B 1 2 ? -23.453 -19.656 13.195 1 62.41 2 THR B CA 1
ATOM 3193 C C . THR B 1 2 ? -22.188 -19.203 12.492 1 62.41 2 THR B C 1
ATOM 3195 O O . THR B 1 2 ? -21.094 -19.688 12.812 1 62.41 2 THR B O 1
ATOM 3198 N N . SER B 1 3 ? -22.266 -18.594 11.344 1 80.69 3 SER B N 1
ATOM 3199 C CA . SER B 1 3 ? -21.172 -18.078 10.516 1 80.69 3 SER B CA 1
ATOM 3200 C C . SER B 1 3 ? -20.25 -17.172 11.328 1 80.69 3 SER B C 1
ATOM 3202 O O . SER B 1 3 ? -20.719 -16.375 12.133 1 80.69 3 SER B O 1
ATOM 3204 N N . ILE B 1 4 ? -19.016 -17.469 11.336 1 78.69 4 ILE B N 1
ATOM 3205 C CA . ILE B 1 4 ? -18.016 -16.641 11.992 1 78.69 4 ILE B CA 1
ATOM 3206 C C . ILE B 1 4 ? -18.125 -15.203 11.492 1 78.69 4 ILE B C 1
ATOM 3208 O O . ILE B 1 4 ? -17.938 -14.258 12.258 1 78.69 4 ILE B O 1
ATOM 3212 N N . PHE B 1 5 ? -18.609 -15.031 10.344 1 86.94 5 PHE B N 1
ATOM 3213 C CA . PHE B 1 5 ? -18.734 -13.703 9.75 1 86.94 5 PHE B CA 1
ATOM 3214 C C . PHE B 1 5 ? -19.938 -12.969 10.328 1 86.94 5 PHE B C 1
ATOM 3216 O O . PHE B 1 5 ? -20.031 -11.742 10.234 1 86.94 5 PHE B O 1
ATOM 3223 N N . GLY B 1 6 ? -20.797 -13.734 10.891 1 81.81 6 GLY B N 1
ATOM 3224 C CA . GLY B 1 6 ? -22.031 -13.156 11.391 1 81.81 6 GLY B CA 1
ATOM 3225 C C . GLY B 1 6 ? -21.859 -12.438 12.719 1 81.81 6 GLY B C 1
ATOM 3226 O O . GLY B 1 6 ? -22.766 -11.742 13.18 1 81.81 6 GLY B O 1
ATOM 3227 N N . THR B 1 7 ? -20.703 -12.539 13.336 1 84.25 7 THR B N 1
ATOM 3228 C CA . THR B 1 7 ? -20.484 -11.969 14.656 1 84.25 7 THR B CA 1
ATOM 3229 C C . THR B 1 7 ? -19.688 -10.672 14.555 1 84.25 7 THR B C 1
ATOM 3231 O O . THR B 1 7 ? -19.406 -10.031 15.57 1 84.25 7 THR B O 1
ATOM 3234 N N . ILE B 1 8 ? -19.438 -10.258 13.375 1 87.88 8 ILE B N 1
ATOM 3235 C CA . ILE B 1 8 ? -18.609 -9.078 13.164 1 87.88 8 ILE B CA 1
ATOM 3236 C C . ILE B 1 8 ? -19.453 -7.82 13.375 1 87.88 8 ILE B C 1
ATOM 3238 O O . ILE B 1 8 ? -20.484 -7.645 12.734 1 87.88 8 ILE B O 1
ATOM 3242 N N . PRO B 1 9 ? -19.094 -6.914 14.273 1 87.5 9 PRO B N 1
ATOM 3243 C CA . PRO B 1 9 ? -19.859 -5.691 14.516 1 87.5 9 PRO B CA 1
ATOM 3244 C C . PRO B 1 9 ? -19.594 -4.605 13.484 1 87.5 9 PRO B C 1
ATOM 3246 O O . PRO B 1 9 ? -18.562 -4.637 12.805 1 87.5 9 PRO B O 1
ATOM 3249 N N . MET B 1 10 ? -20.516 -3.693 13.328 1 89 10 MET B N 1
ATOM 3250 C CA . MET B 1 10 ? -20.281 -2.492 12.523 1 89 10 MET B CA 1
ATOM 3251 C C . MET B 1 10 ? -19.156 -1.647 13.133 1 89 10 MET B C 1
ATOM 3253 O O . MET B 1 10 ? -19.094 -1.473 14.344 1 89 10 MET B O 1
ATOM 3257 N N . ALA B 1 11 ? -18.312 -1.121 12.266 1 88.62 11 ALA B N 1
ATOM 3258 C CA . ALA B 1 11 ? -17.266 -0.235 12.75 1 88.62 11 ALA B CA 1
ATOM 3259 C C . ALA B 1 11 ? -17.797 1.175 12.984 1 88.62 11 ALA B C 1
ATOM 3261 O O . ALA B 1 11 ? -18.734 1.609 12.312 1 88.62 11 ALA B O 1
ATOM 3262 N N . PRO B 1 12 ? -17.188 1.857 14.023 1 82.19 12 PRO B N 1
ATOM 3263 C CA . PRO B 1 12 ? -17.547 3.271 14.156 1 82.19 12 PRO B CA 1
ATOM 3264 C C . PRO B 1 12 ? -17.156 4.098 12.938 1 82.19 12 PRO B C 1
ATOM 3266 O O . PRO B 1 12 ? -16.234 3.725 12.203 1 82.19 12 PRO B O 1
ATOM 3269 N N . ARG B 1 13 ? -17.922 5.141 12.711 1 76.44 13 ARG B N 1
ATOM 3270 C CA . ARG B 1 13 ? -17.625 6.012 11.578 1 76.44 13 ARG B CA 1
ATOM 3271 C C . ARG B 1 13 ? -16.297 6.742 11.781 1 76.44 13 ARG B C 1
ATOM 3273 O O . ARG B 1 13 ? -15.984 7.172 12.891 1 76.44 13 ARG B O 1
ATOM 3280 N N . ASP B 1 14 ? -15.625 6.84 10.695 1 74.12 14 ASP B N 1
ATOM 3281 C CA . ASP B 1 14 ? -14.414 7.656 10.75 1 74.12 14 ASP B CA 1
ATOM 3282 C C . ASP B 1 14 ? -14.758 9.133 10.914 1 74.12 14 ASP B C 1
ATOM 3284 O O . ASP B 1 14 ? -15.602 9.664 10.188 1 74.12 14 ASP B O 1
ATOM 3288 N N . PRO B 1 15 ? -14.188 9.727 11.836 1 69.62 15 PRO B N 1
ATOM 3289 C CA . PRO B 1 15 ? -14.578 11.109 12.109 1 69.62 15 PRO B CA 1
ATOM 3290 C C . PRO B 1 15 ? -14.383 12.031 10.906 1 69.62 15 PRO B C 1
ATOM 3292 O O . PRO B 1 15 ? -15.148 12.984 10.727 1 69.62 15 PRO B O 1
ATOM 3295 N N . ILE B 1 16 ? -13.43 11.742 10.102 1 69.62 16 ILE B N 1
ATOM 3296 C CA . ILE B 1 16 ? -13.102 12.641 9 1 69.62 16 ILE B CA 1
ATOM 3297 C C . ILE B 1 16 ? -13.805 12.18 7.73 1 69.62 16 ILE B C 1
ATOM 3299 O O . ILE B 1 16 ? -14.508 12.961 7.086 1 69.62 16 ILE B O 1
ATOM 3303 N N . LEU B 1 17 ? -1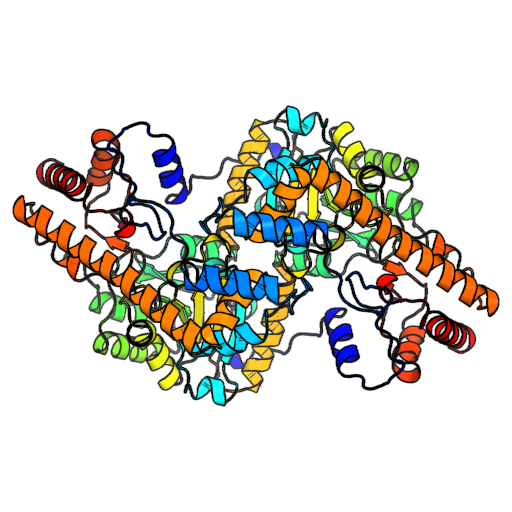3.766 10.969 7.461 1 67.5 17 LEU B N 1
ATOM 3304 C CA . LEU B 1 17 ? -14.32 10.461 6.211 1 67.5 17 LEU B CA 1
ATOM 3305 C C . LEU B 1 17 ? -15.844 10.43 6.266 1 67.5 17 LEU B C 1
ATOM 3307 O O . LEU B 1 17 ? -16.516 10.664 5.258 1 67.5 17 LEU B O 1
ATOM 3311 N N . GLY B 1 18 ? -16.344 10.266 7.445 1 70.56 18 GLY B N 1
ATOM 3312 C CA . GLY B 1 18 ? -17.781 10.328 7.629 1 70.56 18 GLY B CA 1
ATOM 3313 C C . GLY B 1 18 ? -18.359 11.703 7.367 1 70.56 18 GLY B C 1
ATOM 3314 O O . GLY B 1 18 ? -19.453 11.836 6.805 1 70.56 18 GLY B O 1
ATOM 3315 N N . LEU B 1 19 ? -17.531 12.664 7.691 1 80.44 19 LEU B N 1
ATOM 3316 C CA . LEU B 1 19 ? -17.922 14.047 7.457 1 80.44 19 LEU B CA 1
ATOM 3317 C C . LEU B 1 19 ? -18.047 14.336 5.961 1 80.44 19 LEU B C 1
ATOM 3319 O O . LEU B 1 19 ? -18.984 15.023 5.531 1 80.44 19 LEU B O 1
ATOM 3323 N N . ASN B 1 20 ? -17.172 13.781 5.184 1 79.44 20 ASN B N 1
ATOM 3324 C CA . ASN B 1 20 ? -17.203 13.953 3.736 1 79.44 20 ASN B CA 1
ATOM 3325 C C . ASN B 1 20 ? -18.422 13.289 3.115 1 79.44 20 ASN B C 1
ATOM 3327 O O . ASN B 1 20 ? -19.031 13.828 2.18 1 79.44 20 ASN B O 1
ATOM 3331 N N . GLU B 1 21 ? -18.797 12.188 3.639 1 75.62 21 GLU B N 1
ATOM 3332 C CA . GLU B 1 21 ? -19.984 11.492 3.16 1 75.62 21 GLU B CA 1
ATOM 3333 C C . GLU B 1 21 ? -21.25 12.289 3.451 1 75.62 21 GLU B C 1
ATOM 3335 O O . GLU B 1 21 ? -22.141 12.391 2.604 1 75.62 21 GLU B O 1
ATOM 3340 N N . ALA B 1 22 ? -21.297 12.797 4.617 1 82.69 22 ALA B N 1
ATOM 3341 C CA . ALA B 1 22 ? -22.453 13.609 5.008 1 82.69 22 ALA B CA 1
ATOM 3342 C C . ALA B 1 22 ? -22.578 14.844 4.113 1 82.69 22 ALA B C 1
ATOM 3344 O O . ALA B 1 22 ? -23.688 15.219 3.719 1 82.69 22 ALA B O 1
ATOM 3345 N N . TYR B 1 23 ? -21.516 15.422 3.832 1 89.94 23 TYR B N 1
ATOM 3346 C CA . TYR B 1 23 ? -21.5 16.578 2.941 1 89.94 23 TYR B CA 1
ATOM 3347 C C . TYR B 1 23 ? -22.016 16.203 1.562 1 89.94 23 TYR B C 1
ATOM 3349 O O . TYR B 1 23 ? -22.812 16.953 0.972 1 89.94 23 TYR B O 1
ATOM 3357 N N . LYS B 1 24 ? -21.625 15.094 1.032 1 84 24 LYS B N 1
ATOM 3358 C CA . LYS B 1 24 ? -22.016 14.656 -0.301 1 84 24 LYS B CA 1
ATOM 3359 C C . LYS B 1 24 ? -23.531 14.391 -0.363 1 84 24 LYS B C 1
ATOM 3361 O O . LYS B 1 24 ? -24.156 14.633 -1.389 1 84 24 LYS B O 1
ATOM 3366 N N . GLU B 1 25 ? -24.078 14 0.731 1 88.44 25 GLU B N 1
ATOM 3367 C CA . GLU B 1 25 ? -25.5 13.648 0.794 1 88.44 25 GLU B CA 1
ATOM 3368 C C . GLU B 1 25 ? -26.359 14.883 0.995 1 88.44 25 GLU B C 1
ATOM 3370 O O . GLU B 1 25 ? -27.578 14.844 0.754 1 88.44 25 GLU B O 1
ATOM 3375 N N . ASP B 1 26 ? -25.75 15.93 1.48 1 93.75 26 ASP B N 1
ATOM 3376 C CA . ASP B 1 26 ? -26.469 17.172 1.746 1 93.75 26 ASP B CA 1
ATOM 3377 C C . ASP B 1 26 ? -26.844 17.875 0.446 1 93.75 26 ASP B C 1
ATOM 3379 O O . ASP B 1 26 ? -26 18.109 -0.412 1 93.75 26 ASP B O 1
ATOM 3383 N N . SER B 1 27 ? -28.109 18.188 0.331 1 94.81 27 SER B N 1
ATOM 3384 C CA . SER B 1 27 ? -28.594 18.781 -0.908 1 94.81 27 SER B CA 1
ATOM 3385 C C . SER B 1 27 ? -28.672 20.312 -0.8 1 94.81 27 SER B C 1
ATOM 3387 O O . SER B 1 27 ? -29.031 20.984 -1.765 1 94.81 27 SER B O 1
ATOM 3389 N N . SER B 1 28 ? -28.266 20.859 0.324 1 95.81 28 SER B N 1
ATOM 3390 C CA . SER B 1 28 ? -28.312 22.297 0.49 1 95.81 28 SER B CA 1
ATOM 3391 C C . SER B 1 28 ? -27.422 23 -0.529 1 95.81 28 SER B C 1
ATOM 3393 O O . SER B 1 28 ? -26.281 22.594 -0.742 1 95.81 28 SER B O 1
ATOM 3395 N N . PRO B 1 29 ? -27.938 24 -1.123 1 94 29 PRO B N 1
ATOM 3396 C CA . PRO B 1 29 ? -27.109 24.75 -2.078 1 94 29 PRO B CA 1
ATOM 3397 C C . PRO B 1 29 ? -26.031 25.594 -1.397 1 94 29 PRO B C 1
ATOM 3399 O O . PRO B 1 29 ? -25.109 26.062 -2.061 1 94 29 PRO B O 1
ATOM 3402 N N . ASN B 1 30 ? -26.125 25.781 -0.107 1 94.06 30 ASN B N 1
ATOM 3403 C CA . ASN B 1 30 ? -25.172 26.625 0.625 1 94.06 30 ASN B CA 1
ATOM 3404 C C . ASN B 1 30 ? -24.172 25.766 1.404 1 94.06 30 ASN B C 1
ATOM 3406 O O . ASN B 1 30 ? -23.438 26.281 2.244 1 94.06 30 ASN B O 1
ATOM 3410 N N . LYS B 1 31 ? -24.219 24.5 1.098 1 96.56 31 LYS B N 1
ATOM 3411 C CA . LYS B 1 31 ? -23.328 23.625 1.87 1 96.56 31 LYS B CA 1
ATOM 3412 C C . LYS B 1 31 ? -21.875 23.969 1.622 1 96.56 31 LYS B C 1
ATOM 3414 O O . LYS B 1 31 ? -21.5 24.359 0.511 1 96.56 31 LYS B O 1
ATOM 3419 N N . VAL B 1 32 ? -21.047 23.953 2.666 1 96.44 32 VAL B N 1
ATOM 3420 C CA . VAL B 1 32 ? -19.609 24.203 2.621 1 96.44 32 VAL B CA 1
ATOM 3421 C C . VAL B 1 32 ? -18.859 23.047 3.307 1 96.44 32 VAL B C 1
ATOM 3423 O O . VAL B 1 32 ? -19.25 22.609 4.387 1 96.44 32 VAL B O 1
ATOM 3426 N N . ASN B 1 33 ? -17.859 22.5 2.631 1 94.38 33 ASN B N 1
ATOM 3427 C CA . ASN B 1 33 ? -17.031 21.453 3.211 1 94.38 33 ASN B CA 1
ATOM 3428 C C . ASN B 1 33 ? -15.703 22 3.729 1 94.38 33 ASN B C 1
ATOM 3430 O O . ASN B 1 33 ? -14.781 22.266 2.947 1 94.38 33 ASN B O 1
ATOM 3434 N N . LEU B 1 34 ? -15.617 22.109 5.031 1 95 34 LEU B N 1
ATOM 3435 C CA . LEU B 1 34 ? -14.375 22.562 5.641 1 95 34 LEU B CA 1
ATOM 3436 C C . LEU B 1 34 ? -13.633 21.422 6.312 1 95 34 LEU B C 1
ATOM 3438 O O . LEU B 1 34 ? -12.711 21.641 7.105 1 95 34 LEU B O 1
ATOM 3442 N N . GLY B 1 35 ? -14.094 20.234 6.066 1 88.88 35 GLY B N 1
ATOM 3443 C CA . GLY B 1 35 ? -13.453 19.078 6.641 1 88.88 35 GLY B CA 1
ATOM 3444 C C . GLY B 1 35 ? -12.516 18.375 5.672 1 88.88 35 GLY B C 1
ATOM 3445 O O . GLY B 1 35 ? -11.805 17.438 6.055 1 88.88 35 GLY B O 1
ATOM 3446 N N . VAL B 1 36 ? -12.43 18.859 4.539 1 79.94 36 VAL B N 1
ATOM 3447 C CA . VAL B 1 36 ? -11.688 18.188 3.477 1 79.94 36 VAL B CA 1
ATOM 3448 C C . VAL B 1 36 ? -10.188 18.312 3.723 1 79.94 36 VAL B C 1
ATOM 3450 O O . VAL B 1 36 ? -9.703 19.406 4.035 1 79.94 36 VAL B O 1
ATOM 3453 N N . GLY B 1 37 ? -9.383 17.297 3.641 1 85.88 37 GLY B N 1
ATOM 3454 C CA . GLY B 1 37 ? -7.938 17.344 3.766 1 85.88 37 GLY B CA 1
ATOM 3455 C C . GLY B 1 37 ? -7.223 17.359 2.428 1 85.88 37 GLY B C 1
ATOM 3456 O O . GLY B 1 37 ? -6.207 16.672 2.254 1 85.88 37 GLY B O 1
ATOM 3457 N N . ALA B 1 38 ? -7.805 18.062 1.423 1 91.88 38 ALA B N 1
ATOM 3458 C CA . ALA B 1 38 ? -7.227 18.172 0.085 1 91.88 38 ALA B CA 1
ATOM 3459 C C . ALA B 1 38 ? -7.352 19.594 -0.46 1 91.88 38 ALA B C 1
ATOM 3461 O O . ALA B 1 38 ? -8.289 20.312 -0.122 1 91.88 38 ALA B O 1
ATOM 3462 N N . TYR B 1 39 ? -6.398 19.984 -1.232 1 95.06 39 TYR B N 1
ATOM 3463 C CA . TYR B 1 39 ? -6.414 21.312 -1.842 1 95.06 39 TYR B CA 1
ATOM 3464 C C . TYR B 1 39 ? -7.59 21.453 -2.801 1 95.06 39 TYR B C 1
ATOM 3466 O O . TYR B 1 39 ? -7.938 20.516 -3.514 1 95.06 39 TYR B O 1
ATOM 3474 N N . ARG B 1 40 ? -8.234 22.641 -2.811 1 95 40 ARG B N 1
ATOM 3475 C CA . ARG B 1 40 ? -9.312 22.984 -3.727 1 95 40 ARG B CA 1
ATOM 3476 C C . ARG B 1 40 ? -9.023 24.297 -4.445 1 95 40 ARG B C 1
ATOM 3478 O O . ARG B 1 40 ? -8.453 25.219 -3.854 1 95 40 ARG B O 1
ATOM 3485 N N . THR B 1 41 ? -9.484 24.391 -5.66 1 94.56 41 THR B N 1
ATOM 3486 C CA . THR B 1 41 ? -9.43 25.641 -6.414 1 94.56 41 THR B CA 1
ATOM 3487 C C . THR B 1 41 ? -10.461 26.625 -5.895 1 94.56 41 THR B C 1
ATOM 3489 O O . THR B 1 41 ? -11.234 26.312 -4.992 1 94.56 41 THR B O 1
ATOM 3492 N N . GLU B 1 42 ? -10.391 27.781 -6.492 1 94.38 42 GLU B N 1
ATOM 3493 C CA . GLU B 1 42 ? -11.367 28.812 -6.152 1 94.38 42 GLU B CA 1
ATOM 3494 C C . GLU B 1 42 ? -12.789 28.328 -6.414 1 94.38 42 GLU B C 1
ATOM 3496 O O . GLU B 1 42 ? -13.727 28.734 -5.73 1 94.38 42 GLU B O 1
ATOM 3501 N N . GLU B 1 43 ? -12.953 27.406 -7.352 1 92.94 43 GLU B N 1
ATOM 3502 C CA . GLU B 1 43 ? -14.266 26.875 -7.715 1 92.94 43 GLU B CA 1
ATOM 3503 C C . GLU B 1 43 ? -14.617 25.656 -6.855 1 92.94 43 GLU B C 1
ATOM 3505 O O . GLU B 1 43 ? -15.648 25.016 -7.07 1 92.94 43 GLU B O 1
ATOM 3510 N N . GLY B 1 44 ? -13.719 25.344 -5.926 1 91.25 44 GLY B N 1
ATOM 3511 C CA . GLY B 1 44 ? -13.984 24.219 -5.039 1 91.25 44 GLY B CA 1
ATOM 3512 C C . GLY B 1 44 ? -13.719 22.875 -5.676 1 91.25 44 GLY B C 1
ATOM 3513 O O . GLY B 1 44 ? -14.211 21.844 -5.207 1 91.25 44 GLY B O 1
ATOM 3514 N N . LYS B 1 45 ? -12.93 22.891 -6.703 1 93.44 45 LYS B N 1
ATOM 3515 C CA . LYS B 1 45 ? -12.68 21.656 -7.449 1 93.44 45 LYS B CA 1
ATOM 3516 C C . LYS B 1 45 ? -11.289 21.109 -7.141 1 93.44 45 LYS B C 1
ATOM 3518 O O . LYS B 1 45 ? -10.398 21.844 -6.727 1 93.44 45 LYS B O 1
ATOM 3523 N N . PRO B 1 46 ? -11.133 19.781 -7.328 1 94.06 46 PRO B N 1
ATOM 3524 C CA . PRO B 1 46 ? -9.781 19.219 -7.215 1 94.06 46 PRO B CA 1
ATOM 3525 C C . PRO B 1 46 ? -8.82 19.797 -8.25 1 94.06 46 PRO B C 1
ATOM 3527 O O . PRO B 1 46 ? -9.234 20.141 -9.359 1 94.06 46 PRO B O 1
ATOM 3530 N N . MET B 1 47 ? -7.613 19.859 -7.891 1 95 47 MET B N 1
ATOM 3531 C CA . MET B 1 47 ? -6.602 20.391 -8.797 1 95 47 MET B CA 1
ATOM 3532 C C . MET B 1 47 ? -5.461 19.406 -8.992 1 95 47 MET B C 1
ATOM 3534 O O . MET B 1 47 ? -4.957 18.828 -8.016 1 95 47 MET B O 1
ATOM 3538 N N . VAL B 1 48 ? -5.117 19.156 -10.234 1 97.44 48 VAL B N 1
ATOM 3539 C CA . VAL B 1 48 ? -3.889 18.438 -10.57 1 97.44 48 VAL B CA 1
ATOM 3540 C C . VAL B 1 48 ? -2.828 19.438 -11.039 1 97.44 48 VAL B C 1
ATOM 3542 O O . VAL B 1 48 ? -3.074 20.234 -11.945 1 97.44 48 VAL B O 1
ATOM 3545 N N . LEU B 1 49 ? -1.663 19.406 -10.43 1 98.19 49 LEU B N 1
ATOM 3546 C CA . LEU B 1 49 ? -0.605 20.344 -10.766 1 98.19 49 LEU B CA 1
ATOM 3547 C C . LEU B 1 49 ? -0.161 20.172 -12.219 1 98.19 49 LEU B C 1
ATOM 3549 O O . LEU B 1 49 ? -0.127 19.062 -12.727 1 98.19 49 LEU B O 1
ATOM 3553 N N . SER B 1 50 ? 0.181 21.297 -12.852 1 98.19 50 SER B N 1
ATOM 3554 C CA . SER B 1 50 ? 0.611 21.25 -14.242 1 98.19 50 SER B CA 1
ATOM 3555 C C . SER B 1 50 ? 1.879 20.422 -14.398 1 98.19 50 SER B C 1
ATOM 3557 O O . SER B 1 50 ? 2.053 19.734 -15.406 1 98.19 50 SER B O 1
ATOM 3559 N N . VAL B 1 51 ? 2.77 20.469 -13.453 1 98.69 51 VAL B N 1
ATOM 3560 C CA . VAL B 1 51 ? 4.012 19.703 -13.508 1 98.69 51 VAL B CA 1
ATOM 3561 C C . VAL B 1 51 ? 3.697 18.219 -13.492 1 98.69 51 VAL B C 1
ATOM 3563 O O . VAL B 1 51 ? 4.371 17.422 -14.164 1 98.69 51 VAL B O 1
ATOM 3566 N N . VAL B 1 52 ? 2.723 17.766 -12.719 1 98.44 52 VAL B N 1
ATOM 3567 C CA . VAL B 1 52 ? 2.32 16.359 -12.648 1 98.44 52 VAL B CA 1
ATOM 3568 C C . VAL B 1 52 ? 1.795 15.906 -14.008 1 98.44 52 VAL B C 1
ATOM 3570 O O . VAL B 1 52 ? 2.166 14.836 -14.492 1 98.44 52 VAL B O 1
ATOM 3573 N N . ARG B 1 53 ? 0.954 16.781 -14.648 1 97.88 53 ARG B N 1
ATOM 3574 C CA . ARG B 1 53 ? 0.43 16.453 -15.977 1 97.88 53 ARG B CA 1
ATOM 3575 C C . ARG B 1 53 ? 1.558 16.312 -17 1 97.88 53 ARG B C 1
ATOM 3577 O O . ARG B 1 53 ? 1.556 15.398 -17.812 1 97.88 53 ARG B O 1
ATOM 3584 N N . LYS B 1 54 ? 2.463 17.234 -16.922 1 98.06 54 LYS B N 1
ATOM 3585 C CA . LYS B 1 54 ? 3.605 17.203 -17.828 1 98.06 54 LYS B CA 1
ATOM 3586 C C . LYS B 1 54 ? 4.41 15.922 -17.672 1 98.06 54 LYS B C 1
ATOM 3588 O O . LYS B 1 54 ? 4.785 15.289 -18.656 1 98.06 54 LYS B O 1
ATOM 3593 N N . VAL B 1 55 ? 4.656 15.539 -16.469 1 98.25 55 VAL B N 1
ATOM 3594 C CA . VAL B 1 55 ? 5.488 14.367 -16.188 1 98.25 55 VAL B CA 1
ATOM 3595 C C . VAL B 1 55 ? 4.73 13.094 -16.562 1 98.25 55 VAL B C 1
ATOM 3597 O O . VAL B 1 55 ? 5.328 12.133 -17.047 1 98.25 55 VAL B O 1
ATOM 3600 N N . GLU B 1 56 ? 3.42 13.023 -16.281 1 96.56 56 GLU B N 1
ATOM 3601 C CA . GLU B 1 56 ? 2.619 11.883 -16.703 1 96.56 56 GLU B CA 1
ATOM 3602 C C . GLU B 1 56 ? 2.736 11.648 -18.203 1 96.56 56 GLU B C 1
ATOM 3604 O O . GLU B 1 56 ? 2.844 10.5 -18.656 1 96.56 56 GLU B O 1
ATOM 3609 N N . GLN B 1 57 ? 2.699 12.75 -18.953 1 96.69 57 GLN B N 1
ATOM 3610 C CA . GLN B 1 57 ? 2.873 12.648 -20.391 1 96.69 57 GLN B CA 1
ATOM 3611 C C . GLN B 1 57 ? 4.262 12.117 -20.734 1 96.69 57 GLN B C 1
ATOM 3613 O O . GLN B 1 57 ? 4.406 11.281 -21.625 1 96.69 57 GLN B O 1
ATOM 3618 N N . MET B 1 58 ? 5.25 12.617 -20.062 1 97 58 MET B N 1
ATOM 3619 C CA . MET B 1 58 ? 6.621 12.172 -20.312 1 97 58 MET B CA 1
ATOM 3620 C C . MET B 1 58 ? 6.766 10.68 -20.031 1 97 58 MET B C 1
ATOM 3622 O O . MET B 1 58 ? 7.449 9.969 -20.766 1 97 58 MET B O 1
ATOM 3626 N N . ILE B 1 59 ? 6.164 10.219 -18.969 1 95.5 59 ILE B N 1
ATOM 3627 C CA . ILE B 1 59 ? 6.215 8.805 -18.594 1 95.5 59 ILE B CA 1
ATOM 3628 C C . ILE B 1 59 ? 5.594 7.957 -19.688 1 95.5 59 ILE B C 1
ATOM 3630 O O . ILE B 1 59 ? 6.156 6.934 -20.094 1 95.5 59 ILE B O 1
ATOM 3634 N N . LEU B 1 60 ? 4.449 8.367 -20.172 1 94 60 LEU B N 1
ATOM 3635 C CA . LEU B 1 60 ? 3.781 7.633 -21.25 1 94 60 LEU B CA 1
ATOM 3636 C C . LEU B 1 60 ? 4.633 7.617 -22.5 1 94 60 LEU B C 1
ATOM 3638 O O . LEU B 1 60 ? 4.754 6.578 -23.156 1 94 60 LEU B O 1
ATOM 3642 N N . ASP B 1 61 ? 5.25 8.734 -22.812 1 95.94 61 ASP B N 1
ATOM 3643 C CA . ASP B 1 61 ? 6.039 8.875 -24.031 1 95.94 61 ASP B CA 1
ATOM 3644 C C . ASP B 1 61 ? 7.293 8.008 -23.969 1 95.94 61 ASP B C 1
ATOM 3646 O O . ASP B 1 61 ? 7.793 7.562 -25 1 95.94 61 ASP B O 1
ATOM 3650 N N . GLN B 1 62 ? 7.746 7.75 -22.797 1 96.25 62 GLN B N 1
ATOM 3651 C CA . GLN B 1 62 ? 8.984 6.996 -22.625 1 96.25 62 GLN B CA 1
ATOM 3652 C C . GLN B 1 62 ? 8.719 5.492 -22.656 1 96.25 62 GLN B C 1
ATOM 3654 O O . GLN B 1 62 ? 9.656 4.691 -22.703 1 96.25 62 GLN B O 1
ATOM 3659 N N . ASN B 1 63 ? 7.445 5.059 -22.672 1 94.12 63 ASN B N 1
ATOM 3660 C CA . ASN B 1 63 ? 7.051 3.658 -22.766 1 94.12 63 ASN B CA 1
ATOM 3661 C C . ASN B 1 63 ? 7.754 2.811 -21.703 1 94.12 63 ASN B C 1
ATOM 3663 O O . ASN B 1 63 ? 8.336 1.774 -22.016 1 94.12 63 ASN B O 1
ATOM 3667 N N . LEU B 1 64 ? 7.75 3.322 -20.531 1 93.94 64 LEU B N 1
ATOM 3668 C CA . LEU B 1 64 ? 8.422 2.623 -19.438 1 93.94 64 LEU B CA 1
ATOM 3669 C C . LEU B 1 64 ? 7.688 1.337 -19.078 1 93.94 64 LEU B C 1
ATOM 3671 O O . LEU B 1 64 ? 6.473 1.242 -19.266 1 93.94 64 LEU B O 1
ATOM 3675 N N . ASP B 1 65 ? 8.43 0.338 -18.578 1 94.56 65 ASP B N 1
ATOM 3676 C CA . ASP B 1 65 ? 7.805 -0.931 -18.203 1 94.56 65 ASP B CA 1
ATOM 3677 C C . ASP B 1 65 ? 7.043 -0.812 -16.891 1 94.56 65 ASP B C 1
ATOM 3679 O O . ASP B 1 65 ? 6.977 0.269 -16.297 1 94.56 65 ASP B O 1
ATOM 3683 N N . LYS B 1 66 ? 6.344 -1.818 -16.5 1 96.19 66 LYS B N 1
ATOM 3684 C CA . LYS B 1 66 ? 5.559 -1.86 -15.266 1 96.19 66 LYS B CA 1
ATOM 3685 C C . LYS B 1 66 ? 6.004 -3.01 -14.367 1 96.19 66 LYS B C 1
ATOM 3687 O O . LYS B 1 66 ? 5.172 -3.699 -13.773 1 96.19 66 LYS B O 1
ATOM 3692 N N . GLU B 1 67 ? 7.305 -3.236 -14.219 1 93.56 67 GLU B N 1
ATOM 3693 C CA . GLU B 1 67 ? 7.902 -4.336 -13.477 1 93.56 67 GLU B CA 1
ATOM 3694 C C . GLU B 1 67 ? 7.863 -4.07 -11.969 1 93.56 67 GLU B C 1
ATOM 3696 O O . GLU B 1 67 ? 7.699 -2.928 -11.547 1 93.56 67 GLU B O 1
ATOM 3701 N N . TYR B 1 68 ? 8.047 -5.18 -11.266 1 92.5 68 TYR B N 1
ATOM 3702 C CA . TYR B 1 68 ? 8.266 -5.047 -9.828 1 92.5 68 TYR B CA 1
ATOM 3703 C C . TYR B 1 68 ? 9.438 -4.117 -9.539 1 92.5 68 TYR B C 1
ATOM 3705 O O . TYR B 1 68 ? 10.453 -4.148 -10.242 1 92.5 68 TYR B O 1
ATOM 3713 N N . ILE B 1 69 ? 9.281 -3.361 -8.578 1 93.69 69 ILE B N 1
ATOM 3714 C CA . ILE B 1 69 ? 10.43 -2.646 -8.031 1 93.69 69 ILE B CA 1
ATOM 3715 C C . ILE B 1 69 ? 10.844 -3.275 -6.699 1 93.69 69 ILE B C 1
ATOM 3717 O O . ILE B 1 69 ? 10.109 -4.086 -6.137 1 93.69 69 ILE B O 1
ATOM 3721 N N . PRO B 1 70 ? 12.047 -3.02 -6.246 1 92.81 70 PRO B N 1
ATOM 3722 C CA . PRO B 1 70 ? 12.477 -3.598 -4.973 1 92.81 70 PRO B CA 1
ATOM 3723 C C . PRO B 1 70 ? 11.547 -3.24 -3.814 1 92.81 70 PRO B C 1
ATOM 3725 O O . PRO B 1 70 ? 10.789 -2.268 -3.904 1 92.81 70 PRO B O 1
ATOM 3728 N N . GLN B 1 71 ? 11.648 -3.99 -2.775 1 95.19 71 GLN B N 1
ATOM 3729 C CA . GLN B 1 71 ? 10.805 -3.809 -1.599 1 95.19 71 GLN B CA 1
ATOM 3730 C C . GLN B 1 71 ? 10.93 -2.391 -1.047 1 95.19 71 GLN B C 1
ATOM 3732 O O . GLN B 1 71 ? 9.945 -1.823 -0.553 1 95.19 71 GLN B O 1
ATOM 3737 N N . ASP B 1 72 ? 12.148 -1.866 -1.137 1 97 72 ASP B N 1
ATOM 3738 C CA . ASP B 1 72 ? 12.352 -0.548 -0.546 1 97 72 ASP B CA 1
ATOM 3739 C C . ASP B 1 72 ? 11.992 0.559 -1.534 1 97 72 ASP B C 1
ATOM 3741 O O . ASP B 1 72 ? 12.023 1.742 -1.188 1 97 72 ASP B O 1
ATOM 3745 N N . GLY B 1 73 ? 11.648 0.26 -2.773 1 97.38 73 GLY B N 1
ATOM 3746 C CA . GLY B 1 73 ? 11.094 1.247 -3.684 1 97.38 73 GLY B CA 1
ATOM 3747 C C . GLY B 1 73 ? 12.016 1.578 -4.844 1 97.38 73 GLY B C 1
ATOM 3748 O O . GLY B 1 73 ? 13.094 1.002 -4.965 1 97.38 73 GLY B O 1
ATOM 3749 N N . LEU B 1 74 ? 11.594 2.471 -5.699 1 97.75 74 LEU B N 1
ATOM 3750 C CA . LEU B 1 74 ? 12.32 2.924 -6.875 1 97.75 74 LEU B CA 1
ATOM 3751 C C . LEU B 1 74 ? 13.586 3.674 -6.477 1 97.75 74 LEU B C 1
ATOM 3753 O O . LEU B 1 74 ? 13.531 4.641 -5.715 1 97.75 74 LEU B O 1
ATOM 3757 N N . GLU B 1 75 ? 14.664 3.244 -7.02 1 97.06 75 GLU B N 1
ATOM 3758 C CA . GLU B 1 75 ? 15.945 3.812 -6.637 1 97.06 75 GLU B CA 1
ATOM 3759 C C . GLU B 1 75 ? 15.984 5.316 -6.887 1 97.06 75 GLU B C 1
ATOM 3761 O O . GLU B 1 75 ? 16.422 6.086 -6.023 1 97.06 75 GLU B O 1
ATOM 3766 N N . ALA B 1 76 ? 15.531 5.734 -8.055 1 97.94 76 ALA B N 1
ATOM 3767 C CA . ALA B 1 76 ? 15.555 7.152 -8.398 1 97.94 76 ALA B CA 1
ATOM 3768 C C . ALA B 1 76 ? 14.758 7.977 -7.391 1 97.94 76 ALA B C 1
ATOM 3770 O O . ALA B 1 76 ? 15.125 9.109 -7.074 1 97.94 76 ALA B O 1
ATOM 3771 N N . PHE B 1 77 ? 13.695 7.461 -6.898 1 98.69 77 PHE B N 1
ATOM 3772 C CA . PHE B 1 77 ? 12.867 8.125 -5.898 1 98.69 77 PHE B CA 1
ATOM 3773 C C . PHE B 1 77 ? 13.578 8.164 -4.551 1 98.69 77 PHE B C 1
ATOM 3775 O O . PHE B 1 77 ? 13.609 9.203 -3.895 1 98.69 77 PHE B O 1
ATOM 3782 N N . ARG B 1 78 ? 14.172 7.047 -4.145 1 98.56 78 ARG B N 1
ATOM 3783 C CA . ARG B 1 78 ? 14.805 6.934 -2.836 1 98.56 78 ARG B CA 1
ATOM 3784 C C . ARG B 1 78 ? 16.047 7.82 -2.75 1 98.56 78 ARG B C 1
ATOM 3786 O O . ARG B 1 78 ? 16.469 8.203 -1.655 1 98.56 78 ARG B O 1
ATOM 3793 N N . LYS B 1 79 ? 16.594 8.156 -3.895 1 97.69 79 LYS B N 1
ATOM 3794 C CA . LYS B 1 79 ? 17.781 9 -3.912 1 97.69 79 LYS B CA 1
ATOM 3795 C C . LYS B 1 79 ? 17.422 10.469 -3.736 1 97.69 79 LYS B C 1
ATOM 3797 O O . LYS B 1 79 ? 18.156 11.227 -3.094 1 97.69 79 LYS B O 1
ATOM 3802 N N . VAL B 1 80 ? 16.297 10.852 -4.238 1 97.94 80 VAL B N 1
ATOM 3803 C CA . VAL B 1 80 ? 16.016 12.281 -4.293 1 97.94 80 VAL B CA 1
ATOM 3804 C C . VAL B 1 80 ? 15.086 12.664 -3.143 1 97.94 80 VAL B C 1
ATOM 3806 O O . VAL B 1 80 ? 15.141 13.789 -2.637 1 97.94 80 VAL B O 1
ATOM 3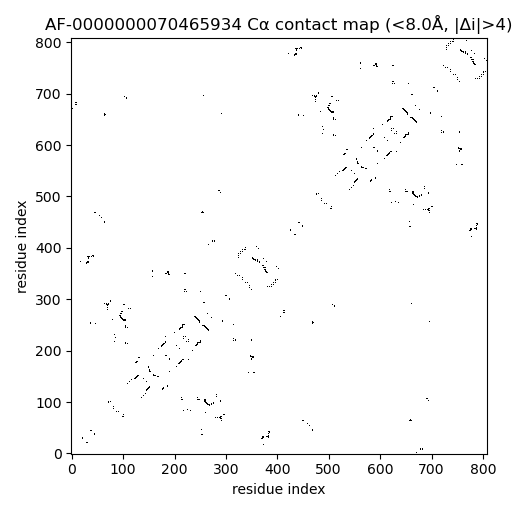809 N N . SER B 1 81 ? 14.266 11.781 -2.662 1 98.25 81 SER B N 1
ATOM 3810 C CA . SER B 1 81 ? 13.266 12.086 -1.643 1 98.25 81 SER B CA 1
ATOM 3811 C C . SER B 1 81 ? 13.93 12.562 -0.35 1 98.25 81 SER B C 1
ATOM 3813 O O . SER B 1 81 ? 13.547 13.594 0.205 1 98.25 81 SER B O 1
ATOM 3815 N N . PRO B 1 82 ? 14.969 11.836 0.164 1 98.62 82 PRO B N 1
ATOM 3816 C CA . PRO B 1 82 ? 15.625 12.328 1.38 1 98.62 82 PRO B CA 1
ATOM 3817 C C . PRO B 1 82 ? 16.297 13.688 1.185 1 98.62 82 PRO B C 1
ATOM 3819 O O . PRO B 1 82 ? 16.375 14.484 2.123 1 98.62 82 PRO B O 1
ATOM 3822 N N . LYS B 1 83 ? 16.766 13.93 -0.026 1 98.31 83 LYS B N 1
ATOM 3823 C CA . LYS B 1 83 ? 17.391 15.219 -0.294 1 98.31 83 LYS B CA 1
ATOM 3824 C C . LYS B 1 83 ? 16.406 16.359 -0.145 1 98.31 83 LYS B C 1
ATOM 3826 O O . LYS B 1 83 ? 16.75 17.438 0.34 1 98.31 83 LYS B O 1
ATOM 3831 N N . LEU B 1 84 ? 15.234 16.125 -0.572 1 98.12 84 LEU B N 1
ATOM 3832 C CA . LEU B 1 84 ? 14.211 17.141 -0.41 1 98.12 84 LEU B CA 1
ATOM 3833 C C . LEU B 1 84 ? 13.961 17.438 1.065 1 98.12 84 LEU B C 1
ATOM 3835 O O . LEU B 1 84 ? 13.812 18.609 1.452 1 98.12 84 LEU B O 1
ATOM 3839 N N . MET B 1 85 ? 13.914 16.422 1.899 1 98.44 85 MET B N 1
ATOM 3840 C CA . MET B 1 85 ? 13.555 16.547 3.309 1 98.44 85 MET B CA 1
ATOM 3841 C C . MET B 1 85 ? 14.734 17.094 4.121 1 98.44 85 MET B C 1
ATOM 3843 O O . MET B 1 85 ? 14.57 18.031 4.902 1 98.44 85 MET B O 1
ATOM 3847 N N . PHE B 1 86 ? 15.938 16.547 3.908 1 98.5 86 PHE B N 1
ATOM 3848 C CA . PHE B 1 86 ? 17.078 16.828 4.785 1 98.5 86 PHE B CA 1
ATOM 3849 C C . PHE B 1 86 ? 18 17.875 4.172 1 98.5 86 PHE B C 1
ATOM 3851 O O . PHE B 1 86 ? 18.891 18.391 4.848 1 98.5 86 PHE B O 1
ATOM 3858 N N . GLY B 1 87 ? 17.766 18.25 2.951 1 97.31 87 GLY B N 1
ATOM 3859 C CA . GLY B 1 87 ? 18.609 19.188 2.234 1 97.31 87 GLY B CA 1
ATOM 3860 C C . GLY B 1 87 ? 19.5 18.516 1.198 1 97.31 87 GLY B C 1
ATOM 3861 O O . GLY B 1 87 ? 20 17.406 1.42 1 97.31 87 GLY B O 1
ATOM 3862 N N . PHE B 1 88 ? 19.719 19.156 0.1 1 94.38 88 PHE B N 1
ATOM 3863 C CA . PHE B 1 88 ? 20.453 18.594 -1.027 1 94.38 88 PHE B CA 1
ATOM 3864 C C . PHE B 1 88 ? 21.938 18.469 -0.7 1 94.38 88 PHE B C 1
ATOM 3866 O O . PHE B 1 88 ? 22.656 17.703 -1.349 1 94.38 88 PHE B O 1
ATOM 3873 N N . ASN B 1 89 ? 22.422 19.172 0.364 1 94.69 89 ASN B N 1
ATOM 3874 C CA . ASN B 1 89 ? 23.812 19.094 0.809 1 94.69 89 ASN B CA 1
ATOM 3875 C C . ASN B 1 89 ? 23.906 18.469 2.197 1 94.69 89 ASN B C 1
ATOM 3877 O O . ASN B 1 89 ? 24.828 18.781 2.953 1 94.69 89 ASN B O 1
ATOM 3881 N N . CYS B 1 90 ? 22.984 17.656 2.498 1 96.81 90 CYS B N 1
ATOM 3882 C CA . CYS B 1 90 ? 22.938 17.016 3.811 1 96.81 90 CYS B CA 1
ATOM 3883 C C . CYS B 1 90 ? 24.094 16.047 3.996 1 96.81 90 CYS B C 1
ATOM 3885 O O . CYS B 1 90 ? 24.234 15.086 3.238 1 96.81 90 CYS B O 1
ATOM 3887 N N . LYS B 1 91 ? 24.953 16.188 4.977 1 97.38 91 LYS B N 1
ATOM 3888 C CA . LYS B 1 91 ? 26.125 15.367 5.246 1 97.38 91 LYS B CA 1
ATOM 3889 C C . LYS B 1 91 ? 25.734 13.922 5.527 1 97.38 91 LYS B C 1
ATOM 3891 O O . LYS B 1 91 ? 26.438 12.992 5.125 1 97.38 91 LYS B O 1
ATOM 3896 N N . ALA B 1 92 ? 24.656 13.758 6.25 1 97.94 92 ALA B N 1
ATOM 3897 C CA . ALA B 1 92 ? 24.203 12.406 6.586 1 97.94 92 ALA B CA 1
ATOM 3898 C C . ALA B 1 92 ? 23.938 11.586 5.328 1 97.94 92 ALA B C 1
ATOM 3900 O O . ALA B 1 92 ? 24.203 10.383 5.293 1 97.94 92 ALA B O 1
ATOM 3901 N N . ILE B 1 93 ? 23.391 12.18 4.285 1 98.25 93 ILE B N 1
ATOM 3902 C CA . ILE B 1 93 ? 23.125 11.508 3.02 1 98.25 93 ILE B CA 1
ATOM 3903 C C . ILE B 1 93 ? 24.453 11.141 2.35 1 98.25 93 ILE B C 1
ATOM 3905 O O . ILE B 1 93 ? 24.641 10.016 1.888 1 98.25 93 ILE B O 1
ATOM 3909 N N . GLU B 1 94 ? 25.359 12.07 2.365 1 97.31 94 GLU B N 1
ATOM 3910 C CA . GLU B 1 94 ? 26.656 11.883 1.729 1 97.31 94 GLU B CA 1
ATOM 3911 C C . GLU B 1 94 ? 27.438 10.758 2.4 1 97.31 94 GLU B C 1
ATOM 3913 O O . GLU B 1 94 ? 28.188 10.023 1.738 1 97.31 94 GLU B O 1
ATOM 3918 N N . GLU B 1 95 ? 27.234 10.617 3.639 1 97.75 95 GLU B N 1
ATOM 3919 C CA . GLU B 1 95 ? 28 9.648 4.426 1 97.75 95 GLU B CA 1
ATOM 3920 C C . GLU B 1 95 ? 27.312 8.281 4.426 1 97.75 95 GLU B C 1
ATOM 3922 O O . GLU B 1 95 ? 27.797 7.34 5.051 1 97.75 95 GLU B O 1
ATOM 3927 N N . GLY B 1 96 ? 26.172 8.164 3.811 1 97.62 96 GLY B N 1
ATOM 3928 C CA . GLY B 1 96 ? 25.484 6.887 3.734 1 97.62 96 GLY B CA 1
ATOM 3929 C C . GLY B 1 96 ? 24.75 6.523 5.02 1 97.62 96 GLY B C 1
ATOM 3930 O O . GLY B 1 96 ? 24.578 5.34 5.32 1 97.62 96 GLY B O 1
ATOM 3931 N N . ARG B 1 97 ? 24.359 7.562 5.824 1 97.88 97 ARG B N 1
ATOM 3932 C CA . ARG B 1 97 ? 23.734 7.332 7.121 1 97.88 97 ARG B CA 1
ATOM 3933 C C . ARG B 1 97 ? 22.219 7.473 7.027 1 97.88 97 ARG B C 1
ATOM 3935 O O . ARG B 1 97 ? 21.531 7.488 8.047 1 97.88 97 ARG B O 1
ATOM 3942 N N . VAL B 1 98 ? 21.672 7.621 5.801 1 98.5 98 VAL B N 1
ATOM 3943 C CA . VAL B 1 98 ? 20.234 7.781 5.609 1 98.5 98 VAL B CA 1
ATOM 3944 C C . VAL B 1 98 ? 19.688 6.574 4.867 1 98.5 98 VAL B C 1
ATOM 3946 O O . VAL B 1 98 ? 20.266 6.125 3.875 1 98.5 98 VAL B O 1
ATOM 3949 N N . VAL B 1 99 ? 18.641 5.973 5.426 1 98.44 99 VAL B N 1
ATOM 3950 C CA . VAL B 1 99 ? 17.875 4.91 4.777 1 98.44 99 VAL B CA 1
ATOM 3951 C C . VAL B 1 99 ? 16.531 5.453 4.324 1 98.44 99 VAL B C 1
ATOM 3953 O O . VAL B 1 99 ? 15.812 6.102 5.098 1 98.44 99 VAL B O 1
ATOM 3956 N N . CYS B 1 100 ? 16.203 5.277 3.086 1 98.81 100 CYS B N 1
ATOM 3957 C CA . CYS B 1 100 ? 14.914 5.703 2.57 1 98.81 100 CYS B CA 1
ATOM 3958 C C . CYS B 1 100 ? 14.109 4.512 2.059 1 98.81 100 CYS B C 1
ATOM 3960 O O . CYS B 1 100 ? 14.594 3.75 1.215 1 98.81 100 CYS B O 1
ATOM 3962 N N . ILE B 1 101 ? 12.914 4.328 2.59 1 98.88 101 ILE B N 1
ATOM 3963 C CA . ILE B 1 101 ? 11.969 3.299 2.17 1 98.88 101 ILE B CA 1
ATOM 3964 C C . ILE B 1 101 ? 10.727 3.951 1.565 1 98.88 101 ILE B C 1
ATOM 3966 O O . ILE B 1 101 ? 10.031 4.715 2.238 1 98.88 101 ILE B O 1
ATOM 3970 N N . GLN B 1 102 ? 10.5 3.652 0.283 1 98.88 102 GLN B N 1
ATOM 3971 C CA . GLN B 1 102 ? 9.273 4.141 -0.332 1 98.88 102 GLN B CA 1
ATOM 3972 C C . GLN B 1 102 ? 8.039 3.562 0.359 1 98.88 102 GLN B C 1
ATOM 3974 O O . GLN B 1 102 ? 8.016 2.377 0.697 1 98.88 102 GLN B O 1
ATOM 3979 N N . SER B 1 103 ? 7.039 4.375 0.553 1 98.75 103 SER B N 1
ATOM 3980 C CA . SER B 1 103 ? 5.867 3.953 1.311 1 98.75 103 SER B CA 1
ATOM 3981 C C . SER B 1 103 ? 4.578 4.328 0.587 1 98.75 103 SER B C 1
ATOM 3983 O O . SER B 1 103 ? 4.613 4.988 -0.452 1 98.75 103 SER B O 1
ATOM 3985 N N . ILE B 1 104 ? 3.479 3.836 1.077 1 98.5 104 ILE B N 1
ATOM 3986 C CA . ILE B 1 104 ? 2.152 4.188 0.579 1 98.5 104 ILE B CA 1
ATOM 3987 C C . ILE B 1 104 ? 1.682 5.484 1.238 1 98.5 104 ILE B C 1
ATOM 3989 O O . ILE B 1 104 ? 0.833 5.457 2.133 1 98.5 104 ILE B O 1
ATOM 3993 N N . SER B 1 105 ? 2.252 6.516 0.781 1 98.06 105 SER B N 1
ATOM 3994 C CA . SER B 1 105 ? 2.025 7.867 1.283 1 98.06 105 SER B CA 1
ATOM 3995 C C . SER B 1 105 ? 2.379 7.973 2.764 1 98.06 105 SER B C 1
ATOM 3997 O O . SER B 1 105 ? 3.271 7.273 3.246 1 98.06 105 SER B O 1
ATOM 3999 N N . GLY B 1 106 ? 1.828 9.055 3.434 1 98 106 GLY B N 1
ATOM 4000 C CA . GLY B 1 106 ? 2.18 9.359 4.812 1 98 106 GLY B CA 1
ATOM 4001 C C . GLY B 1 106 ? 1.758 8.281 5.789 1 98 106 GLY B C 1
ATOM 4002 O O . GLY B 1 106 ? 2.553 7.855 6.633 1 98 106 GLY B O 1
ATOM 4003 N N . THR B 1 107 ? 0.516 7.809 5.699 1 98 107 THR B N 1
ATOM 4004 C CA . THR B 1 107 ? 0.034 6.777 6.613 1 98 107 THR B CA 1
ATOM 4005 C C . THR B 1 107 ? 0.885 5.516 6.504 1 98 107 THR B C 1
ATOM 4007 O O . THR B 1 107 ? 1.238 4.91 7.516 1 98 107 THR B O 1
ATOM 4010 N N . GLY B 1 108 ? 1.183 5.133 5.234 1 98.56 108 GLY B N 1
ATOM 4011 C CA . GLY B 1 108 ? 2.047 3.979 5.055 1 98.56 108 GLY B CA 1
ATOM 4012 C C . GLY B 1 108 ? 3.42 4.16 5.672 1 98.56 108 GLY B C 1
ATOM 4013 O O . GLY B 1 108 ? 3.996 3.209 6.207 1 98.56 108 GLY B O 1
ATOM 4014 N N . ALA B 1 109 ? 3.967 5.344 5.547 1 98.88 109 ALA B N 1
ATOM 4015 C CA . ALA B 1 109 ? 5.27 5.637 6.137 1 98.88 109 ALA B CA 1
ATOM 4016 C C . ALA B 1 109 ? 5.223 5.508 7.656 1 98.88 109 ALA B C 1
ATOM 4018 O O . ALA B 1 109 ? 6.109 4.906 8.266 1 98.88 109 ALA B O 1
ATOM 4019 N N . LEU B 1 110 ? 4.195 6.09 8.234 1 98.88 110 LEU B N 1
ATOM 4020 C CA . LEU B 1 110 ? 4.012 6.004 9.672 1 98.88 110 LEU B CA 1
ATOM 4021 C C . LEU B 1 110 ? 3.844 4.551 10.117 1 98.88 110 LEU B C 1
ATOM 4023 O O . LEU B 1 110 ? 4.422 4.133 11.117 1 98.88 110 LEU B O 1
ATOM 4027 N N . ARG B 1 111 ? 3.084 3.789 9.367 1 98.81 111 ARG B N 1
ATOM 4028 C CA . ARG B 1 111 ? 2.865 2.383 9.695 1 98.81 111 ARG B CA 1
ATOM 4029 C C . ARG B 1 111 ? 4.176 1.605 9.672 1 98.81 111 ARG B C 1
ATOM 4031 O O . ARG B 1 111 ? 4.445 0.809 10.57 1 98.81 111 ARG B O 1
ATOM 4038 N N . LEU B 1 112 ? 4.977 1.835 8.641 1 98.81 112 LEU B N 1
ATOM 4039 C CA . LEU B 1 112 ? 6.281 1.192 8.555 1 98.81 112 LEU B CA 1
ATOM 4040 C C . LEU B 1 112 ? 7.129 1.516 9.781 1 98.81 112 LEU B C 1
ATOM 4042 O O . LEU B 1 112 ? 7.777 0.63 10.344 1 98.81 112 LEU B O 1
ATOM 4046 N N . GLY B 1 113 ? 7.137 2.795 10.148 1 98.62 113 GLY B N 1
ATOM 4047 C CA . GLY B 1 113 ? 7.887 3.182 11.336 1 98.62 113 GLY B CA 1
ATOM 4048 C C . GLY B 1 113 ? 7.391 2.506 12.602 1 98.62 113 GLY B C 1
ATOM 4049 O O . GLY B 1 113 ? 8.195 2.072 13.438 1 98.62 113 GLY B O 1
ATOM 4050 N N . VAL B 1 114 ? 6.117 2.424 12.742 1 98.5 114 VAL B N 1
ATOM 4051 C CA . VAL B 1 114 ? 5.523 1.806 13.922 1 98.5 114 VAL B CA 1
ATOM 4052 C C . VAL B 1 114 ? 5.832 0.31 13.93 1 98.5 114 VAL B C 1
ATOM 4054 O O . VAL B 1 114 ? 6.059 -0.277 14.992 1 98.5 114 VAL B O 1
ATOM 4057 N N . GLU B 1 115 ? 5.82 -0.359 12.75 1 97.94 115 GLU B N 1
ATOM 4058 C CA . GLU B 1 115 ? 6.246 -1.752 12.656 1 97.94 115 GLU B CA 1
ATOM 4059 C C . GLU B 1 115 ? 7.676 -1.93 13.148 1 97.94 115 GLU B C 1
ATOM 4061 O O . GLU B 1 115 ? 7.984 -2.906 13.836 1 97.94 115 GLU B O 1
ATOM 4066 N N . PHE B 1 116 ? 8.531 -1.032 12.75 1 97.31 116 PHE B N 1
ATOM 4067 C CA . PHE B 1 116 ? 9.922 -1.068 13.188 1 97.31 116 PHE B CA 1
ATOM 4068 C C . PHE B 1 116 ? 10.016 -0.98 14.703 1 97.31 116 PHE B C 1
ATOM 4070 O O . PHE B 1 116 ? 10.75 -1.748 15.328 1 97.31 116 PHE B O 1
ATOM 4077 N N . VAL B 1 117 ? 9.258 -0.019 15.273 1 96.94 117 VAL B N 1
ATOM 4078 C CA . VAL B 1 117 ? 9.25 0.179 16.719 1 96.94 117 VAL B CA 1
ATOM 4079 C C . VAL B 1 117 ? 8.789 -1.1 17.406 1 96.94 117 VAL B C 1
ATOM 4081 O O . VAL B 1 117 ? 9.445 -1.581 18.344 1 96.94 117 VAL B O 1
ATOM 4084 N N . ALA B 1 118 ? 7.734 -1.645 16.953 1 95.75 118 ALA B N 1
ATOM 4085 C CA . ALA B 1 118 ? 7.145 -2.836 17.562 1 95.75 118 ALA B CA 1
ATOM 4086 C C . ALA B 1 118 ? 8.117 -4.012 17.516 1 95.75 118 ALA B C 1
ATOM 4088 O O . ALA B 1 118 ? 8.172 -4.816 18.438 1 95.75 118 ALA B O 1
ATOM 4089 N N . LYS B 1 119 ? 8.867 -4.137 16.5 1 94.56 119 LYS B N 1
ATOM 4090 C CA . LYS B 1 119 ? 9.672 -5.328 16.25 1 94.56 119 LYS B CA 1
ATOM 4091 C C . LYS B 1 119 ? 11.062 -5.199 16.859 1 94.56 119 LYS B C 1
ATOM 4093 O O . LYS B 1 119 ? 11.633 -6.184 17.344 1 94.56 119 LYS B O 1
ATOM 4098 N N . PHE B 1 120 ? 11.57 -4.004 16.875 1 94.56 120 PHE B N 1
ATOM 4099 C CA . PHE B 1 120 ? 13.008 -3.938 17.125 1 94.56 120 PHE B CA 1
ATOM 4100 C C . PHE B 1 120 ? 13.312 -3.146 18.391 1 94.56 120 PHE B C 1
ATOM 4102 O O . PHE B 1 120 ? 14.422 -3.201 18.906 1 94.56 120 PHE B O 1
ATOM 4109 N N . LEU B 1 121 ? 12.375 -2.303 18.828 1 93.62 121 LEU B N 1
ATOM 4110 C CA . LEU B 1 121 ? 12.57 -1.634 20.109 1 93.62 121 LEU B CA 1
ATOM 4111 C C . LEU B 1 121 ? 12.078 -2.504 21.266 1 93.62 121 LEU B C 1
ATOM 4113 O O . LEU B 1 121 ? 11.336 -3.465 21.047 1 93.62 121 LEU B O 1
ATOM 4117 N N . PRO B 1 122 ? 12.531 -2.26 22.469 1 90.81 122 PRO B N 1
ATOM 4118 C CA . PRO B 1 122 ? 12.094 -3.078 23.594 1 90.81 122 PRO B CA 1
ATOM 4119 C C . PRO B 1 122 ? 10.578 -3.162 23.719 1 90.81 122 PRO B C 1
ATOM 4121 O O . PRO B 1 122 ? 9.875 -2.174 23.469 1 90.81 122 PRO B O 1
ATOM 4124 N N . PRO B 1 123 ? 10.109 -4.359 24.062 1 89.94 123 PRO B N 1
ATOM 4125 C CA . PRO B 1 123 ? 8.664 -4.5 24.25 1 89.94 123 PRO B CA 1
ATOM 4126 C C . PRO B 1 123 ? 8.094 -3.467 25.219 1 89.94 123 PRO B C 1
ATOM 4128 O O . PRO B 1 123 ? 8.695 -3.188 26.266 1 89.94 123 PRO B O 1
ATOM 4131 N N . GLY B 1 124 ? 7.062 -2.852 24.828 1 88.94 124 GLY B N 1
ATOM 4132 C CA . GLY B 1 124 ? 6.426 -1.869 25.688 1 88.94 124 GLY B CA 1
ATOM 4133 C C . GLY B 1 124 ? 6.836 -0.443 25.375 1 88.94 124 GLY B C 1
ATOM 4134 O O . GLY B 1 124 ? 6.281 0.506 25.938 1 88.94 124 GLY B O 1
ATOM 4135 N N . THR B 1 125 ? 7.77 -0.3 24.469 1 92.38 125 THR B N 1
ATOM 4136 C CA . THR B 1 125 ? 8.125 1.049 24.047 1 92.38 125 THR B CA 1
ATOM 4137 C C . THR B 1 125 ? 6.898 1.789 23.516 1 92.38 125 THR B C 1
ATOM 4139 O O . THR B 1 125 ? 6.188 1.28 22.641 1 92.38 125 THR B O 1
ATOM 4142 N N . ALA B 1 126 ? 6.656 2.967 24.062 1 95.69 126 ALA B N 1
ATOM 4143 C CA . ALA B 1 126 ? 5.488 3.746 23.672 1 95.69 126 ALA B CA 1
ATOM 4144 C C . ALA B 1 126 ? 5.871 4.836 22.672 1 95.69 126 ALA B C 1
ATOM 4146 O O . ALA B 1 126 ? 7.012 5.309 22.656 1 95.69 126 ALA B O 1
ATOM 4147 N N . LEU B 1 127 ? 5.02 5.117 21.828 1 98.19 127 LEU B N 1
ATOM 4148 C CA . LEU B 1 127 ? 5.098 6.297 20.984 1 98.19 127 LEU B CA 1
ATOM 4149 C C . LEU B 1 127 ? 4.289 7.449 21.578 1 98.19 127 LEU B C 1
ATOM 4151 O O . LEU B 1 127 ? 3.08 7.32 21.781 1 98.19 127 LEU B O 1
ATOM 4155 N N . TYR B 1 128 ? 4.941 8.555 21.906 1 98.75 128 TYR B N 1
ATOM 4156 C CA . TYR B 1 128 ? 4.281 9.719 22.484 1 98.75 128 TYR B CA 1
ATOM 4157 C C . TYR B 1 128 ? 3.889 10.719 21.406 1 98.75 128 TYR B C 1
ATOM 4159 O O . TYR B 1 128 ? 4.73 11.156 20.625 1 98.75 128 TYR B O 1
ATOM 4167 N N . VAL B 1 129 ? 2.615 11.039 21.359 1 98.75 129 VAL B N 1
ATOM 4168 C CA . VAL B 1 129 ? 2.092 11.977 20.359 1 98.75 129 VAL B CA 1
ATOM 4169 C C . VAL B 1 129 ? 1.589 13.234 21.062 1 98.75 129 VAL B C 1
ATOM 4171 O O . VAL B 1 129 ? 1.33 13.219 22.266 1 98.75 129 VAL B O 1
ATOM 4174 N N . SER B 1 130 ? 1.487 14.289 20.281 1 98.56 130 SER B N 1
ATOM 4175 C CA . SER B 1 130 ? 0.951 15.539 20.812 1 98.56 130 SER B CA 1
ATOM 4176 C C . SER B 1 130 ? -0.521 15.398 21.188 1 98.56 130 SER B C 1
ATOM 4178 O O . SER B 1 130 ? -1.226 14.547 20.641 1 98.56 130 SER B O 1
ATOM 4180 N N . ASN B 1 131 ? -0.951 16.219 22.078 1 97.31 131 ASN B N 1
ATOM 4181 C CA . ASN B 1 131 ? -2.363 16.359 22.422 1 97.31 131 ASN B CA 1
ATOM 4182 C C . ASN B 1 131 ? -2.877 17.766 22.109 1 97.31 131 ASN B C 1
ATOM 4184 O O . ASN B 1 131 ? -2.57 18.719 22.828 1 97.31 131 ASN B O 1
ATOM 4188 N N . PRO B 1 132 ? -3.699 17.969 21.125 1 95.19 132 PRO B N 1
ATOM 4189 C CA . PRO B 1 132 ? -4.211 16.969 20.203 1 95.19 132 PRO B CA 1
ATOM 4190 C C . PRO B 1 132 ? -3.184 16.562 19.141 1 95.19 132 PRO B C 1
ATOM 4192 O O . PRO B 1 132 ? -2.092 17.125 19.078 1 95.19 132 PRO B O 1
ATOM 4195 N N . THR B 1 133 ? -3.441 15.5 18.406 1 96.12 133 THR B N 1
ATOM 4196 C CA . THR B 1 133 ? -2.68 15.07 17.234 1 96.12 133 THR B CA 1
ATOM 4197 C C . THR B 1 133 ? -3.617 14.633 16.125 1 96.12 133 THR B C 1
ATOM 4199 O O . THR B 1 133 ? -4.84 14.727 16.25 1 96.12 133 THR B O 1
ATOM 4202 N N . TRP B 1 134 ? -3.027 14.336 14.977 1 93.44 134 TRP B N 1
ATOM 4203 C CA . TRP B 1 134 ? -3.797 13.672 13.93 1 93.44 134 TRP B CA 1
ATOM 4204 C C . TRP B 1 134 ? -4.336 12.328 14.414 1 93.44 134 TRP B C 1
ATOM 4206 O O . TRP B 1 134 ? -3.568 11.453 14.82 1 93.44 134 TRP B O 1
ATOM 4216 N N . SER B 1 135 ? -5.629 12.133 14.375 1 91.44 135 SER B N 1
ATOM 4217 C CA . SER B 1 135 ? -6.309 11.039 15.062 1 91.44 135 SER B CA 1
ATOM 4218 C C . SER B 1 135 ? -5.793 9.688 14.602 1 91.44 135 SER B C 1
ATOM 4220 O O . SER B 1 135 ? -5.742 8.734 15.391 1 91.44 135 SER B O 1
ATOM 4222 N N . ASN B 1 136 ? -5.336 9.539 13.406 1 94.19 136 ASN B N 1
ATOM 4223 C CA . ASN B 1 136 ? -4.93 8.242 12.883 1 94.19 136 ASN B CA 1
ATOM 4224 C C . ASN B 1 136 ? -3.574 7.812 13.43 1 94.19 136 ASN B C 1
ATOM 4226 O O . ASN B 1 136 ? -3.184 6.652 13.289 1 94.19 136 ASN B O 1
ATOM 4230 N N . HIS B 1 137 ? -2.783 8.773 14.023 1 97.81 137 HIS B N 1
ATOM 4231 C CA . HIS B 1 137 ? -1.571 8.359 14.719 1 97.81 137 HIS B CA 1
ATOM 4232 C C . HIS B 1 137 ? -1.875 7.285 15.758 1 97.81 137 HIS B C 1
ATOM 4234 O O . HIS B 1 137 ? -1.147 6.297 15.867 1 97.81 137 HIS B O 1
ATOM 4240 N N . ILE B 1 138 ? -2.957 7.547 16.438 1 97 138 ILE B N 1
ATOM 4241 C CA . ILE B 1 138 ? -3.348 6.668 17.531 1 97 138 ILE B CA 1
ATOM 4242 C C . ILE B 1 138 ? -3.777 5.312 16.984 1 97 138 ILE B C 1
ATOM 4244 O O . ILE B 1 138 ? -3.334 4.266 17.469 1 97 138 ILE B O 1
ATOM 4248 N N . GLN B 1 139 ? -4.574 5.32 15.984 1 95.31 139 GLN B N 1
ATOM 4249 C CA . GLN B 1 139 ? -5.113 4.086 15.414 1 95.31 139 GLN B CA 1
ATOM 4250 C C . GLN B 1 139 ? -4.012 3.232 14.797 1 95.31 139 GLN B C 1
ATOM 4252 O O . GLN B 1 139 ? -4.039 2.004 14.906 1 95.31 139 GLN B O 1
ATOM 4257 N N . ILE B 1 140 ? -3.064 3.85 14.141 1 97.94 140 ILE B N 1
ATOM 4258 C CA . ILE B 1 140 ? -1.938 3.143 13.539 1 97.94 140 ILE B CA 1
ATOM 4259 C C . ILE B 1 140 ? -1.151 2.41 14.625 1 97.94 140 ILE B C 1
ATOM 4261 O O . ILE B 1 140 ? -0.837 1.227 14.484 1 97.94 140 ILE B O 1
ATOM 4265 N N . CYS B 1 141 ? -0.848 3.121 15.727 1 97.94 141 CYS B N 1
ATOM 4266 C CA . CYS B 1 141 ? -0.085 2.531 16.828 1 97.94 141 CYS B CA 1
ATOM 4267 C C . CYS B 1 141 ? -0.844 1.37 17.453 1 97.94 141 CYS B C 1
ATOM 4269 O O . CYS B 1 141 ? -0.286 0.288 17.641 1 97.94 141 CYS B O 1
ATOM 4271 N N . GLN B 1 142 ? -2.117 1.607 17.688 1 95.44 142 GLN B N 1
ATOM 4272 C CA . GLN B 1 142 ? -2.936 0.587 18.328 1 95.44 142 GLN B CA 1
ATOM 4273 C C . GLN B 1 142 ? -3.041 -0.664 17.469 1 95.44 142 GLN B C 1
ATOM 4275 O O . GLN B 1 142 ? -2.965 -1.785 17.969 1 95.44 142 GLN B O 1
ATOM 4280 N N . SER B 1 143 ? -3.213 -0.482 16.266 1 94.94 143 SER B N 1
ATOM 4281 C CA . SER B 1 143 ? -3.359 -1.606 15.344 1 94.94 143 SER B CA 1
ATOM 4282 C C . SER B 1 143 ? -2.074 -2.422 15.266 1 94.94 143 SER B C 1
ATOM 4284 O O . SER B 1 143 ? -2.104 -3.602 14.906 1 94.94 143 SER B O 1
ATOM 4286 N N . ALA B 1 144 ? -0.918 -1.831 15.57 1 94.75 144 ALA B N 1
ATOM 4287 C CA . ALA B 1 144 ? 0.37 -2.518 15.516 1 94.75 144 ALA B CA 1
ATOM 4288 C C . ALA B 1 144 ? 0.792 -2.99 16.906 1 94.75 144 ALA B C 1
ATOM 4290 O O . ALA B 1 144 ? 1.891 -3.523 17.078 1 94.75 144 ALA B O 1
ATOM 4291 N N . GLY B 1 145 ? -0.012 -2.674 17.906 1 93.81 145 GLY B N 1
ATOM 4292 C CA . GLY B 1 145 ? 0.278 -3.102 19.266 1 93.81 145 GLY B CA 1
ATOM 4293 C C . GLY B 1 145 ? 1.28 -2.209 19.969 1 93.81 145 GLY B C 1
ATOM 4294 O O . GLY B 1 145 ? 1.962 -2.645 20.906 1 93.81 145 GLY B O 1
ATOM 4295 N N . VAL B 1 146 ? 1.483 -1.001 19.531 1 97.06 146 VAL B N 1
ATOM 4296 C CA . VAL B 1 146 ? 2.396 -0.042 20.141 1 97.06 146 VAL B CA 1
ATOM 4297 C C . VAL B 1 146 ? 1.614 0.91 21.047 1 97.06 146 VAL B C 1
ATOM 4299 O O . VAL B 1 146 ? 0.69 1.587 20.594 1 97.06 146 VAL B O 1
ATOM 4302 N N . PRO B 1 147 ? 1.973 0.937 22.328 1 97.44 147 PRO B N 1
ATOM 4303 C CA . PRO B 1 147 ? 1.259 1.856 23.219 1 97.44 147 PRO B CA 1
ATOM 4304 C C . PRO B 1 147 ? 1.447 3.32 22.828 1 97.44 147 PRO B C 1
ATOM 4306 O O . PRO B 1 147 ? 2.488 3.688 22.266 1 97.44 147 PRO B O 1
ATOM 4309 N N . VAL B 1 148 ? 0.437 4.105 23.188 1 98.06 148 VAL B N 1
ATOM 4310 C CA . VAL B 1 148 ? 0.478 5.527 22.859 1 98.06 148 VAL B CA 1
ATOM 4311 C C . VAL B 1 148 ? 0.475 6.352 24.141 1 98.06 148 VAL B C 1
ATOM 4313 O O . VAL B 1 148 ? -0.278 6.059 25.078 1 98.06 148 VAL B O 1
ATOM 4316 N N . GLY B 1 149 ? 1.39 7.246 24.297 1 98.31 149 GLY B N 1
ATOM 4317 C CA . GLY B 1 149 ? 1.382 8.289 25.312 1 98.31 149 GLY B CA 1
ATOM 4318 C C . GLY B 1 149 ? 1.162 9.68 24.734 1 98.31 149 GLY B C 1
ATOM 4319 O O . GLY B 1 149 ? 1.108 9.844 23.516 1 98.31 149 GLY B O 1
ATOM 4320 N N . TYR B 1 150 ? 1.023 10.625 25.656 1 98.5 150 TYR B N 1
ATOM 4321 C CA . TYR B 1 150 ? 0.707 11.969 25.188 1 98.5 150 TYR B CA 1
ATOM 4322 C C . TYR B 1 150 ? 1.601 13.008 25.844 1 98.5 150 TYR B C 1
ATOM 4324 O O . TYR B 1 150 ? 2.074 12.797 26.969 1 98.5 150 TYR B O 1
ATOM 4332 N N . TYR B 1 151 ? 1.841 14.062 25.141 1 98.75 151 TYR B N 1
ATOM 4333 C CA . TYR B 1 151 ? 2.391 15.289 25.703 1 98.75 151 TYR B CA 1
ATOM 4334 C C . TYR B 1 151 ? 1.555 16.5 25.297 1 98.75 151 TYR B C 1
ATOM 4336 O O . TYR B 1 151 ? 0.972 16.516 24.219 1 98.75 151 TYR B O 1
ATOM 4344 N N . ARG B 1 152 ? 1.484 17.484 26.266 1 97.94 152 ARG B N 1
ATOM 4345 C CA . ARG B 1 152 ? 0.687 18.672 26.016 1 97.94 152 ARG B CA 1
ATOM 4346 C C . ARG B 1 152 ? 1.296 19.516 24.891 1 97.94 152 ARG B C 1
ATOM 4348 O O . ARG B 1 152 ? 2.518 19.641 24.797 1 97.94 152 ARG B O 1
ATOM 4355 N N . TYR B 1 153 ? 0.415 20.016 23.891 1 98.25 153 TYR B N 1
ATOM 4356 C CA . TYR B 1 153 ? 0.908 20.734 22.719 1 98.25 153 TYR B CA 1
ATOM 4357 C C . TYR B 1 153 ? 0.145 22.047 22.516 1 98.25 153 TYR B C 1
ATOM 4359 O O . TYR B 1 153 ? 0.737 23.062 22.188 1 98.25 153 TYR B O 1
ATOM 4367 N N . PHE B 1 154 ? -1.099 22.031 22.656 1 95.94 154 PHE B N 1
ATOM 4368 C CA . PHE B 1 154 ? -1.961 23.156 22.281 1 95.94 154 PHE B CA 1
ATOM 4369 C C . PHE B 1 154 ? -2.533 23.828 23.531 1 95.94 154 PHE B C 1
ATOM 4371 O O . PHE B 1 154 ? -2.922 23.141 24.484 1 95.94 154 PHE B O 1
ATOM 4378 N N . ASP B 1 155 ? -2.535 25.156 23.578 1 94.19 155 ASP B N 1
ATOM 4379 C CA . ASP B 1 155 ? -3.15 25.969 24.625 1 94.19 155 ASP B CA 1
ATOM 4380 C C . ASP B 1 155 ? -4.457 26.594 24.141 1 94.19 155 ASP B C 1
ATOM 4382 O O . ASP B 1 155 ? -4.441 27.562 23.375 1 94.19 155 ASP B O 1
ATOM 4386 N N . SER B 1 156 ? -5.559 26.125 24.609 1 88.56 156 SER B N 1
ATOM 4387 C CA . SER B 1 156 ? -6.867 26.562 24.141 1 88.56 156 SER B CA 1
ATOM 4388 C C . SER B 1 156 ? -7.133 28.016 24.516 1 88.56 156 SER B C 1
ATOM 4390 O O . SER B 1 156 ? -7.973 28.672 23.906 1 88.56 156 SER B O 1
ATOM 4392 N N . LYS B 1 157 ? -6.43 28.484 25.531 1 88.94 157 LYS B N 1
ATOM 4393 C CA . LYS B 1 157 ? -6.629 29.875 25.969 1 88.94 157 LYS B CA 1
ATOM 4394 C C . LYS B 1 157 ? -6.016 30.844 24.969 1 88.94 157 LYS B C 1
ATOM 4396 O O . LYS B 1 157 ? -6.586 31.906 24.703 1 88.94 157 LYS B O 1
ATOM 4401 N N . THR B 1 158 ? -4.965 30.484 24.453 1 88.12 158 THR B N 1
ATOM 4402 C CA . THR B 1 158 ? -4.258 31.391 23.547 1 88.12 158 THR B CA 1
ATOM 4403 C C . THR B 1 158 ? -4.398 30.938 22.109 1 88.12 158 THR B C 1
ATOM 4405 O O . THR B 1 158 ? -4.055 31.672 21.172 1 88.12 158 THR B O 1
ATOM 4408 N N . ASN B 1 159 ? -5 29.734 21.891 1 90.19 159 ASN B N 1
ATOM 4409 C CA . ASN B 1 159 ? -5.031 29.094 20.594 1 90.19 159 ASN B CA 1
ATOM 4410 C C . ASN B 1 159 ? -3.633 28.984 19.984 1 90.19 159 ASN B C 1
ATOM 4412 O O . ASN B 1 159 ? -3.463 29.156 18.766 1 90.19 159 ASN B O 1
ATOM 4416 N N . GLY B 1 160 ? -2.641 28.875 20.844 1 93.69 160 GLY B N 1
ATOM 4417 C CA . GLY B 1 160 ? -1.246 28.75 20.453 1 93.69 160 GLY B CA 1
ATOM 4418 C C . GLY B 1 160 ? -0.572 27.516 21.031 1 93.69 160 GLY B C 1
ATOM 4419 O O . GLY B 1 160 ? -1.244 26.594 21.484 1 93.69 160 GLY B O 1
ATOM 4420 N N . LEU B 1 161 ? 0.776 27.5 20.984 1 97.12 161 LEU B N 1
ATOM 4421 C CA . LEU B 1 161 ? 1.557 26.375 21.484 1 97.12 161 LEU B CA 1
ATOM 4422 C C . LEU B 1 161 ? 1.631 26.406 23.016 1 97.12 161 LEU B C 1
ATOM 4424 O O . LEU B 1 161 ? 1.939 27.438 23.609 1 97.12 161 LEU B O 1
ATOM 4428 N N . ALA B 1 162 ? 1.305 25.328 23.625 1 97.94 162 ALA B N 1
ATOM 4429 C CA . ALA B 1 162 ? 1.533 25.188 25.062 1 97.94 162 ALA B CA 1
ATOM 4430 C C . ALA B 1 162 ? 2.986 24.812 25.359 1 97.94 162 ALA B C 1
ATOM 4432 O O . ALA B 1 162 ? 3.262 23.781 25.953 1 97.94 162 ALA B O 1
ATOM 4433 N N . PHE B 1 163 ? 3.875 25.703 25.125 1 98.31 163 PHE B N 1
ATOM 4434 C CA . PHE B 1 163 ? 5.301 25.422 25.031 1 98.31 163 PHE B CA 1
ATOM 4435 C C . PHE B 1 163 ? 5.855 24.938 26.359 1 98.31 163 PHE B C 1
ATOM 4437 O O . PHE B 1 163 ? 6.559 23.938 26.438 1 98.31 163 PHE B O 1
ATOM 4444 N N . ASP B 1 164 ? 5.59 25.656 27.453 1 98.31 164 ASP B N 1
ATOM 4445 C CA . ASP B 1 164 ? 6.125 25.281 28.75 1 98.31 164 ASP B CA 1
ATOM 4446 C C . ASP B 1 164 ? 5.609 23.906 29.188 1 98.31 164 ASP B C 1
ATOM 4448 O O . ASP B 1 164 ? 6.367 23.094 29.719 1 98.31 164 ASP B O 1
ATOM 4452 N N . ASP B 1 165 ? 4.348 23.703 28.969 1 98.56 165 ASP B N 1
ATOM 4453 C CA . ASP B 1 165 ? 3.754 22.406 29.297 1 98.56 165 ASP B CA 1
ATOM 4454 C C . ASP B 1 165 ? 4.363 21.297 28.438 1 98.56 165 ASP B C 1
ATOM 4456 O O . ASP B 1 165 ? 4.598 20.188 28.938 1 98.56 165 ASP B O 1
ATOM 4460 N N . MET B 1 166 ? 4.543 21.578 27.203 1 98.75 166 MET B N 1
ATOM 4461 C CA . MET B 1 166 ? 5.168 20.625 26.281 1 98.75 166 MET B CA 1
ATOM 4462 C C . MET B 1 166 ? 6.555 20.234 26.781 1 98.75 166 MET B C 1
ATOM 4464 O O . MET B 1 166 ? 6.871 19.047 26.859 1 98.75 166 MET B O 1
ATOM 4468 N N . ILE B 1 167 ? 7.336 21.234 27.141 1 98.75 167 ILE B N 1
ATOM 4469 C CA . ILE B 1 167 ? 8.703 20.984 27.594 1 98.75 167 ILE B CA 1
ATOM 4470 C C . ILE B 1 167 ? 8.68 20.188 28.891 1 98.75 167 ILE B C 1
ATOM 4472 O O . ILE B 1 167 ? 9.453 19.25 29.062 1 98.75 167 ILE B O 1
ATOM 4476 N N . HIS B 1 168 ? 7.82 20.578 29.797 1 98.62 168 HIS B N 1
ATOM 4477 C CA . HIS B 1 168 ? 7.668 19.828 31.031 1 98.62 168 HIS B CA 1
ATOM 4478 C C . HIS B 1 168 ? 7.355 18.359 30.766 1 98.62 168 HIS B C 1
ATOM 4480 O O . HIS B 1 168 ? 7.98 17.469 31.344 1 98.62 168 HIS B O 1
ATOM 4486 N N . ASP B 1 169 ? 6.379 18.125 29.906 1 98.75 169 ASP B N 1
ATOM 4487 C CA . ASP B 1 169 ? 5.973 16.75 29.609 1 98.75 169 ASP B CA 1
ATOM 4488 C C . ASP B 1 169 ? 7.113 15.977 28.953 1 98.75 169 ASP B C 1
ATOM 4490 O O . ASP B 1 169 ? 7.383 14.828 29.328 1 98.75 169 ASP B O 1
ATOM 4494 N N . LEU B 1 170 ? 7.809 16.562 27.984 1 98.56 170 LEU B N 1
ATOM 4495 C CA . LEU B 1 170 ? 8.906 15.898 27.297 1 98.56 170 LEU B CA 1
ATOM 4496 C C . LEU B 1 170 ? 10.008 15.516 28.281 1 98.56 170 LEU B C 1
ATOM 4498 O O . LEU B 1 170 ? 10.648 14.469 28.125 1 98.56 170 LEU B O 1
ATOM 4502 N N . LYS B 1 171 ? 10.211 16.359 29.266 1 98.25 171 LYS B N 1
ATOM 4503 C CA . LYS B 1 171 ? 11.234 16.094 30.281 1 98.25 171 LYS B CA 1
ATOM 4504 C C . LYS B 1 171 ? 10.812 14.969 31.219 1 98.25 171 LYS B C 1
ATOM 4506 O O . LYS B 1 171 ? 11.656 14.281 31.797 1 98.25 171 LYS B O 1
ATOM 4511 N N . THR B 1 172 ? 9.555 14.734 31.344 1 98.19 172 THR B N 1
ATOM 4512 C CA . THR B 1 172 ? 9.039 13.758 32.312 1 98.19 172 THR B CA 1
ATOM 4513 C C . THR B 1 172 ? 8.828 12.406 31.625 1 98.19 172 THR B C 1
ATOM 4515 O O . THR B 1 172 ? 8.742 11.375 32.312 1 98.19 172 THR B O 1
ATOM 4518 N N . ILE B 1 173 ? 8.672 12.367 30.344 1 97.81 173 ILE B N 1
ATOM 4519 C CA . ILE B 1 173 ? 8.539 11.125 29.594 1 97.81 173 ILE B CA 1
ATOM 4520 C C . ILE B 1 173 ? 9.766 10.25 29.828 1 97.81 173 ILE B C 1
ATOM 4522 O O . ILE B 1 173 ? 10.891 10.75 29.859 1 97.81 173 ILE B O 1
ATOM 4526 N N . PRO B 1 174 ? 9.594 8.93 30.031 1 95.38 174 PRO B N 1
ATOM 4527 C CA . PRO B 1 174 ? 10.734 8.031 30.25 1 95.38 174 PRO B CA 1
ATOM 4528 C C . PRO B 1 174 ? 11.812 8.164 29.172 1 95.38 174 PRO B C 1
ATOM 4530 O O . PRO B 1 174 ? 11.492 8.344 28 1 95.38 174 PRO B O 1
ATOM 4533 N N . ASN B 1 175 ? 13.078 8.023 29.656 1 93.56 175 ASN B N 1
ATOM 4534 C CA . ASN B 1 175 ? 14.195 8.133 28.719 1 93.56 175 ASN B CA 1
ATOM 4535 C C . ASN B 1 175 ? 14.078 7.137 27.578 1 93.56 175 ASN B C 1
ATOM 4537 O O . ASN B 1 175 ? 13.5 6.059 27.734 1 93.56 175 ASN B O 1
ATOM 4541 N N . LYS B 1 176 ? 14.57 7.57 26.359 1 91.06 176 LYS B N 1
ATOM 4542 C CA . LYS B 1 176 ? 14.688 6.715 25.172 1 91.06 176 LYS B CA 1
ATOM 4543 C C . LYS B 1 176 ? 13.32 6.316 24.641 1 91.06 176 LYS B C 1
ATOM 4545 O O . LYS B 1 176 ? 13.141 5.211 24.125 1 91.06 176 LYS B O 1
ATOM 4550 N N . SER B 1 177 ? 12.297 7.129 24.891 1 94.56 177 SER B N 1
ATOM 4551 C CA . SER B 1 177 ? 10.984 6.949 24.281 1 94.56 177 SER B CA 1
ATOM 4552 C C . SER B 1 177 ? 10.961 7.469 22.859 1 94.56 177 SER B C 1
ATOM 4554 O O . SER B 1 177 ? 11.906 8.141 22.422 1 94.56 177 SER B O 1
ATOM 4556 N N . VAL B 1 178 ? 9.984 7.027 22.125 1 97.5 178 VAL B N 1
ATOM 4557 C CA . VAL B 1 178 ? 9.797 7.543 20.781 1 97.5 178 VAL B CA 1
ATOM 4558 C C . VAL B 1 178 ? 8.836 8.727 20.797 1 97.5 178 VAL B C 1
ATOM 4560 O O . VAL B 1 178 ? 7.703 8.609 21.281 1 97.5 178 VAL B O 1
ATOM 4563 N N . ILE B 1 179 ? 9.289 9.914 20.328 1 98.56 179 ILE B N 1
ATOM 4564 C CA . ILE B 1 179 ? 8.484 11.133 20.328 1 98.56 179 ILE B CA 1
ATOM 4565 C C . ILE B 1 179 ? 8.094 11.492 18.891 1 98.56 179 ILE B C 1
ATOM 4567 O O . ILE B 1 179 ? 8.953 11.781 18.062 1 98.56 179 ILE B O 1
ATOM 4571 N N . LEU B 1 180 ? 6.797 11.422 18.609 1 98.88 180 LEU B N 1
ATOM 4572 C CA . LEU B 1 180 ? 6.32 11.844 17.297 1 98.88 180 LEU B CA 1
ATOM 4573 C C . LEU B 1 180 ? 6.129 13.352 17.25 1 98.88 180 LEU B C 1
ATOM 4575 O O . LEU B 1 180 ? 5.43 13.922 18.078 1 98.88 180 LEU B O 1
ATOM 4579 N N . LEU B 1 181 ? 6.793 13.977 16.312 1 98.75 181 LEU B N 1
ATOM 4580 C CA . LEU B 1 181 ? 6.715 15.414 16.078 1 98.75 181 LEU B CA 1
ATOM 4581 C C . LEU B 1 181 ? 6.227 15.719 14.672 1 98.75 181 LEU B C 1
ATOM 4583 O O . LEU B 1 181 ? 6.531 14.977 13.734 1 98.75 181 LEU B O 1
ATOM 4587 N N . HIS B 1 182 ? 5.422 16.734 14.523 1 98.31 182 HIS B N 1
ATOM 4588 C CA . HIS B 1 182 ? 5.066 17.234 13.195 1 98.31 182 HIS B CA 1
ATOM 4589 C C . HIS B 1 182 ? 6.109 18.219 12.688 1 98.31 182 HIS B C 1
ATOM 4591 O O . HIS B 1 182 ? 6.465 19.172 13.383 1 98.31 182 HIS B O 1
ATOM 4597 N N . ALA B 1 183 ? 6.535 18.047 11.508 1 98.06 183 ALA B N 1
ATOM 4598 C CA . ALA B 1 183 ? 7.605 18.875 10.961 1 98.06 183 ALA B CA 1
ATOM 4599 C C . ALA B 1 183 ? 7.141 20.312 10.758 1 98.06 183 ALA B C 1
ATOM 4601 O O . ALA B 1 183 ? 7.887 21.266 11.023 1 98.06 183 ALA B O 1
ATOM 4602 N N . CYS B 1 184 ? 6.047 20.484 10.203 1 97.31 18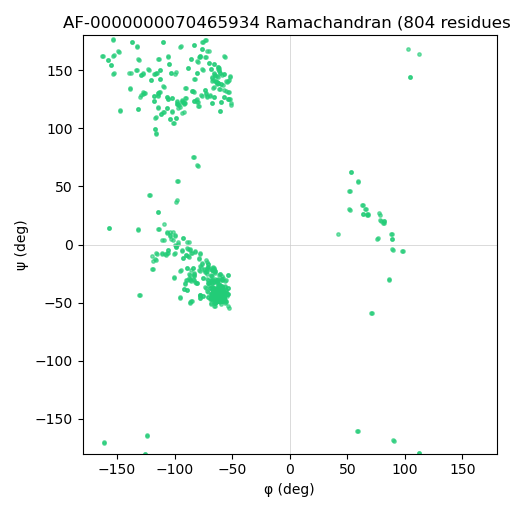4 CYS B N 1
ATOM 4603 C CA . CYS B 1 184 ? 5.414 21.766 9.961 1 97.31 184 CYS B CA 1
ATOM 4604 C C . CYS B 1 184 ? 3.908 21.625 9.781 1 97.31 184 CYS B C 1
ATOM 4606 O O . CYS B 1 184 ? 3.416 20.516 9.539 1 97.31 184 CYS B O 1
ATOM 4608 N N . ALA B 1 185 ? 3.24 22.75 10.008 1 96.38 185 ALA B N 1
ATOM 4609 C CA . ALA B 1 185 ? 1.787 22.75 9.852 1 96.38 185 ALA B CA 1
ATOM 4610 C C . ALA B 1 185 ? 1.15 21.641 10.68 1 96.38 185 ALA B C 1
ATOM 4612 O O . ALA B 1 185 ? 0.475 20.766 10.141 1 96.38 185 ALA B O 1
ATOM 4613 N N . HIS B 1 186 ? 1.359 21.797 11.977 1 96.88 186 HIS B N 1
ATOM 4614 C CA . HIS B 1 186 ? 0.883 20.781 12.914 1 96.88 186 HIS B CA 1
ATOM 4615 C C . HIS B 1 186 ? -0.587 20.453 12.672 1 96.88 186 HIS B C 1
ATOM 4617 O O . HIS B 1 186 ? -1.43 21.359 12.641 1 96.88 186 HIS B O 1
ATOM 4623 N N . ASN B 1 187 ? -0.88 19.281 12.406 1 93.5 187 ASN B N 1
ATOM 4624 C CA . ASN B 1 187 ? -2.242 18.781 12.266 1 93.5 187 ASN B CA 1
ATOM 4625 C C . ASN B 1 187 ? -2.768 18.203 13.578 1 93.5 187 ASN B C 1
ATOM 4627 O O . ASN B 1 187 ? -2.221 17.234 14.094 1 93.5 187 ASN B O 1
ATOM 4631 N N . PRO B 1 188 ? -3.725 18.797 14.172 1 92.5 188 PRO B N 1
ATOM 4632 C CA . PRO B 1 188 ? -4.785 19.594 13.562 1 92.5 188 PRO B CA 1
ATOM 4633 C C . PRO B 1 188 ? -4.656 21.094 13.898 1 92.5 188 PRO B C 1
ATOM 4635 O O . PRO B 1 188 ? -5.465 21.891 13.43 1 92.5 188 PRO B O 1
ATOM 4638 N N . THR B 1 189 ? -3.627 21.531 14.586 1 94.12 189 THR B N 1
ATOM 4639 C CA . THR B 1 189 ? -3.738 22.828 15.25 1 94.12 189 THR B CA 1
ATOM 4640 C C . THR B 1 189 ? -3.275 23.953 14.328 1 94.12 189 THR B C 1
ATOM 4642 O O . THR B 1 189 ? -3.668 25.109 14.508 1 94.12 189 THR B O 1
ATOM 4645 N N . GLY B 1 190 ? -2.318 23.562 13.453 1 94.19 190 GLY B N 1
ATOM 4646 C CA . GLY B 1 190 ? -1.713 24.594 12.617 1 94.19 190 GLY B CA 1
ATOM 4647 C C . GLY B 1 190 ? -0.704 25.453 13.359 1 94.19 190 GLY B C 1
ATOM 4648 O O . GLY B 1 190 ? -0.183 26.422 12.812 1 94.19 190 GLY B O 1
ATOM 4649 N N . VAL B 1 191 ? -0.423 25.109 14.586 1 95.94 191 VAL B N 1
ATOM 4650 C CA . VAL B 1 191 ? 0.535 25.844 15.406 1 95.94 191 VAL B CA 1
ATOM 4651 C C . VAL B 1 191 ? 1.889 25.141 15.383 1 95.94 191 VAL B C 1
ATOM 4653 O O . VAL B 1 191 ? 1.987 23.953 15.734 1 95.94 191 VAL B O 1
ATOM 4656 N N . ASP B 1 192 ? 2.898 25.859 14.977 1 97 192 ASP B N 1
ATOM 4657 C CA . ASP B 1 192 ? 4.242 25.297 14.953 1 97 192 ASP B CA 1
ATOM 4658 C C . ASP B 1 192 ? 5.16 26.016 15.938 1 97 192 ASP B C 1
ATOM 4660 O O . ASP B 1 192 ? 5.012 27.219 16.172 1 97 192 ASP B O 1
ATOM 4664 N N . PRO B 1 193 ? 6.125 25.312 16.531 1 98.06 193 PRO B N 1
ATOM 4665 C CA . PRO B 1 193 ? 7.164 25.984 17.312 1 98.06 193 PRO B CA 1
ATOM 4666 C C . PRO B 1 193 ? 7.996 26.969 16.484 1 98.06 193 PRO B C 1
ATOM 4668 O O . PRO B 1 193 ? 8.18 26.75 15.281 1 98.06 193 PRO B O 1
ATOM 4671 N N . THR B 1 194 ? 8.43 28.016 17.141 1 97.19 194 THR B N 1
ATOM 4672 C CA . THR B 1 194 ? 9.406 28.906 16.516 1 97.19 194 THR B CA 1
ATOM 4673 C C . THR B 1 194 ? 10.773 28.234 16.438 1 97.19 194 THR B C 1
ATOM 4675 O O . THR B 1 194 ? 11.008 27.219 17.078 1 97.19 194 THR B O 1
ATOM 4678 N N . PRO B 1 195 ? 11.68 28.812 15.641 1 97.62 195 PRO B N 1
ATOM 4679 C CA . PRO B 1 195 ? 13.023 28.234 15.562 1 97.62 195 PRO B CA 1
ATOM 4680 C C . PRO B 1 195 ? 13.688 28.109 16.922 1 97.62 195 PRO B C 1
ATOM 4682 O O . PRO B 1 195 ? 14.344 27.109 17.219 1 97.62 195 PRO B O 1
ATOM 4685 N N . GLU B 1 196 ? 13.555 29.094 17.766 1 98.25 196 GLU B N 1
ATOM 4686 C CA . GLU B 1 196 ? 14.125 29.047 19.109 1 98.25 196 GLU B CA 1
ATOM 4687 C C . GLU B 1 196 ? 13.492 27.938 19.938 1 98.25 196 GLU B C 1
ATOM 4689 O O . GLU B 1 196 ? 14.195 27.219 20.672 1 98.25 196 GLU B O 1
ATOM 4694 N N . GLN B 1 197 ? 12.203 27.828 19.828 1 98.62 197 GLN B N 1
ATOM 4695 C CA . GLN B 1 197 ? 11.492 26.781 20.562 1 98.62 197 GLN B CA 1
ATOM 4696 C C . GLN B 1 197 ? 11.922 25.391 20.078 1 98.62 197 GLN B C 1
ATOM 4698 O O . GLN B 1 197 ? 12.086 24.469 20.891 1 98.62 197 GLN B O 1
ATOM 4703 N N . TRP B 1 198 ? 12.133 25.188 18.797 1 98.69 198 TRP B N 1
ATOM 4704 C CA . TRP B 1 198 ? 12.617 23.922 18.25 1 98.69 198 TRP B CA 1
ATOM 4705 C C . TRP B 1 198 ? 13.969 23.562 18.844 1 98.69 198 TRP B C 1
ATOM 4707 O O . TRP B 1 198 ? 14.234 22.391 19.109 1 98.69 198 TRP B O 1
ATOM 4717 N N . SER B 1 199 ? 14.836 24.562 18.984 1 98.5 199 SER B N 1
ATOM 4718 C CA . SER B 1 199 ? 16.156 24.328 19.578 1 98.5 199 SER B CA 1
ATOM 4719 C C . SER B 1 199 ? 16.016 23.766 20.984 1 98.5 199 SER B C 1
ATOM 4721 O O . SER B 1 199 ? 16.75 22.844 21.375 1 98.5 199 SER B O 1
ATOM 4723 N N . ILE B 1 200 ? 15.117 24.312 21.719 1 98.75 200 ILE B N 1
ATOM 4724 C CA . ILE B 1 200 ? 14.891 23.875 23.078 1 98.75 200 ILE B CA 1
ATOM 4725 C C . ILE B 1 200 ? 14.32 22.453 23.078 1 98.75 200 ILE B C 1
ATOM 4727 O O . ILE B 1 200 ? 14.711 21.609 23.891 1 98.75 200 ILE B O 1
ATOM 4731 N N . ILE B 1 201 ? 13.391 22.172 22.188 1 98.81 201 ILE B N 1
ATOM 4732 C CA . ILE B 1 201 ? 12.836 20.828 22.031 1 98.81 201 ILE B CA 1
ATOM 4733 C C . ILE B 1 201 ? 13.961 19.828 21.734 1 98.81 201 ILE B C 1
ATOM 4735 O O . ILE B 1 201 ? 14.039 18.766 22.359 1 98.81 201 ILE B O 1
ATOM 4739 N N . ALA B 1 202 ? 14.828 20.203 20.828 1 98.56 202 ALA B N 1
ATOM 4740 C CA . ALA B 1 202 ? 15.961 19.359 20.453 1 98.56 202 ALA B CA 1
ATOM 4741 C C . ALA B 1 202 ? 16.859 19.094 21.656 1 98.56 202 ALA B C 1
ATOM 4743 O O . ALA B 1 202 ? 17.375 17.984 21.812 1 98.56 202 ALA B O 1
ATOM 4744 N N . ASP B 1 203 ? 17.094 20.125 22.469 1 98.44 203 ASP B N 1
ATOM 4745 C CA . ASP B 1 203 ? 17.906 19.969 23.672 1 98.44 203 ASP B CA 1
ATOM 4746 C C . ASP B 1 203 ? 17.328 18.891 24.594 1 98.44 203 ASP B C 1
ATOM 4748 O O . ASP B 1 203 ? 18.062 18.031 25.094 1 98.44 203 ASP B O 1
ATOM 4752 N N . VAL B 1 204 ? 16.031 18.922 24.828 1 98.38 204 VAL B N 1
ATOM 4753 C CA . VAL B 1 204 ? 15.375 17.969 25.703 1 98.38 204 VAL B CA 1
ATOM 4754 C C . VAL B 1 204 ? 15.469 16.562 25.109 1 98.38 204 VAL B C 1
ATOM 4756 O O . VAL B 1 204 ? 15.734 15.602 25.828 1 98.38 204 VAL B O 1
ATOM 4759 N N . ILE B 1 205 ? 15.227 16.453 23.797 1 97.44 205 ILE B N 1
ATOM 4760 C CA . ILE B 1 205 ? 15.281 15.18 23.094 1 97.44 205 ILE B CA 1
ATOM 4761 C C . ILE B 1 205 ? 16.672 14.555 23.266 1 97.44 205 ILE B C 1
ATOM 4763 O O . ILE B 1 205 ? 16.781 13.367 23.578 1 97.44 205 ILE B O 1
ATOM 4767 N N . GLN B 1 206 ? 17.703 15.32 23.094 1 96.31 206 GLN B N 1
ATOM 4768 C CA . GLN B 1 206 ? 19.062 14.836 23.219 1 96.31 206 GLN B CA 1
ATOM 4769 C C . GLN B 1 206 ? 19.391 14.453 24.656 1 96.31 206 GLN B C 1
ATOM 4771 O O . GLN B 1 206 ? 19.984 13.406 24.906 1 96.31 206 GLN B O 1
ATOM 4776 N N . GLN B 1 207 ? 18.984 15.305 25.562 1 96.44 207 GLN B N 1
ATOM 4777 C CA . GLN B 1 207 ? 19.25 15.062 26.984 1 96.44 207 GLN B CA 1
ATOM 4778 C C . GLN B 1 207 ? 18.625 13.75 27.438 1 96.44 207 GLN B C 1
ATOM 4780 O O . GLN B 1 207 ? 19.219 13.008 28.219 1 96.44 207 GLN B O 1
ATOM 4785 N N . LYS B 1 208 ? 17.438 13.508 26.984 1 95.62 208 LYS B N 1
ATOM 4786 C CA . LYS B 1 208 ? 16.656 12.359 27.422 1 95.62 208 LYS B CA 1
ATOM 4787 C C . LYS B 1 208 ? 16.953 11.133 26.578 1 95.62 208 LYS B C 1
ATOM 4789 O O . LYS B 1 208 ? 16.578 10.008 26.922 1 95.62 208 LYS B O 1
ATOM 4794 N N . GLY B 1 209 ? 17.672 11.32 25.469 1 93.06 209 GLY B N 1
ATOM 4795 C CA . GLY B 1 209 ? 17.969 10.234 24.547 1 93.06 209 GLY B CA 1
ATOM 4796 C C . GLY B 1 209 ? 16.734 9.719 23.812 1 93.06 209 GLY B C 1
ATOM 4797 O O . GLY B 1 209 ? 16.656 8.539 23.469 1 93.06 209 GLY B O 1
ATOM 4798 N N . HIS B 1 210 ? 15.711 10.555 23.641 1 94.38 210 HIS B N 1
ATOM 4799 C CA . HIS B 1 210 ? 14.508 10.18 22.906 1 94.38 210 HIS B CA 1
ATOM 4800 C C . HIS B 1 210 ? 14.805 9.938 21.422 1 94.38 210 HIS B C 1
ATOM 4802 O O . HIS B 1 210 ? 15.75 10.516 20.891 1 94.38 210 HIS B O 1
ATOM 4808 N N . ILE B 1 211 ? 14.086 9.023 20.828 1 93.75 211 ILE B N 1
ATOM 4809 C CA . ILE B 1 211 ? 14.07 8.859 19.375 1 93.75 211 ILE B CA 1
ATOM 4810 C C . ILE B 1 211 ? 12.961 9.711 18.766 1 93.75 211 ILE B C 1
ATOM 4812 O O . ILE B 1 211 ? 11.805 9.617 19.172 1 93.75 211 ILE B O 1
ATOM 4816 N N . THR B 1 212 ? 13.32 10.516 17.844 1 97.44 212 THR B N 1
ATOM 4817 C CA . THR B 1 212 ? 12.312 11.359 17.203 1 97.44 212 THR B CA 1
ATOM 4818 C C . THR B 1 212 ? 11.711 10.664 15.992 1 97.44 212 THR B C 1
ATOM 4820 O O . THR B 1 212 ? 12.43 10.031 15.211 1 97.44 212 THR B O 1
ATOM 4823 N N . PHE B 1 213 ? 10.422 10.703 15.875 1 98.69 213 PHE B N 1
ATOM 4824 C CA . PHE B 1 213 ? 9.664 10.297 14.695 1 98.69 213 PHE B CA 1
ATOM 4825 C C . PHE B 1 213 ? 8.914 11.484 14.102 1 98.69 213 PHE B C 1
ATOM 4827 O O . PHE B 1 213 ? 7.809 11.812 14.539 1 98.69 213 PHE B O 1
ATOM 4834 N N . PHE B 1 214 ? 9.453 12.102 13.039 1 98.88 214 PHE B N 1
ATOM 4835 C CA . PHE B 1 214 ? 8.836 13.266 12.414 1 98.88 214 PHE B CA 1
ATOM 4836 C C . PHE B 1 214 ? 7.758 12.844 11.422 1 98.88 214 PHE B C 1
ATOM 4838 O O . PHE B 1 214 ? 7.961 11.922 10.633 1 98.88 214 PHE B O 1
ATOM 4845 N N . ASP B 1 215 ? 6.625 13.414 11.492 1 98.75 215 ASP B N 1
ATOM 4846 C CA . ASP B 1 215 ? 5.586 13.328 10.469 1 98.75 215 ASP B CA 1
ATOM 4847 C C . ASP B 1 215 ? 5.602 14.562 9.57 1 98.75 215 ASP B C 1
ATOM 4849 O O . ASP B 1 215 ? 5.227 15.656 10 1 98.75 215 ASP B O 1
ATOM 4853 N N . SER B 1 216 ? 6.027 14.422 8.344 1 98.44 216 SER B N 1
ATOM 4854 C CA . SER B 1 216 ? 6.137 15.523 7.395 1 98.44 216 SER B CA 1
ATOM 4855 C C . SER B 1 216 ? 5.195 15.328 6.207 1 98.44 216 SER B C 1
ATOM 4857 O O . SER B 1 216 ? 5.574 14.727 5.199 1 98.44 216 SER B O 1
ATOM 4859 N N . ALA B 1 217 ? 4.055 15.938 6.289 1 96.75 217 ALA B N 1
ATOM 4860 C CA . ALA B 1 217 ? 3.047 15.758 5.246 1 96.75 217 ALA B CA 1
ATOM 4861 C C . ALA B 1 217 ? 2.902 17.016 4.402 1 96.75 217 ALA B C 1
ATOM 4863 O O . ALA B 1 217 ? 2.324 16.984 3.312 1 96.75 217 ALA B O 1
ATOM 4864 N N . TYR B 1 218 ? 3.561 18.156 4.812 1 96.94 218 TYR B N 1
ATOM 4865 C CA . TYR B 1 218 ? 3.143 19.438 4.234 1 96.94 218 TYR B CA 1
ATOM 4866 C C . TYR B 1 218 ? 4.344 20.234 3.75 1 96.94 218 TYR B C 1
ATOM 4868 O O . TYR B 1 218 ? 4.227 21.422 3.457 1 96.94 218 TYR B O 1
ATOM 4876 N N . GLN B 1 219 ? 5.496 19.609 3.674 1 97.81 219 GLN B N 1
ATOM 4877 C CA . GLN B 1 219 ? 6.699 20.359 3.324 1 97.81 219 GLN B CA 1
ATOM 4878 C C . GLN B 1 219 ? 6.508 21.141 2.02 1 97.81 219 GLN B C 1
ATOM 4880 O O . GLN B 1 219 ? 6.164 20.547 0.991 1 97.81 219 GLN B O 1
ATOM 4885 N N . GLY B 1 220 ? 6.734 22.422 2.062 1 96.5 220 GLY B N 1
ATOM 4886 C CA . GLY B 1 220 ? 6.559 23.297 0.907 1 96.5 220 GLY B CA 1
ATOM 4887 C C . GLY B 1 220 ? 5.137 23.797 0.755 1 96.5 220 GLY B C 1
ATOM 4888 O O . GLY B 1 220 ? 4.918 24.875 0.203 1 96.5 220 GLY B O 1
ATOM 4889 N N . PHE B 1 221 ? 4.238 23.016 1.199 1 93.44 221 PHE B N 1
ATOM 4890 C CA . PHE B 1 221 ? 2.818 23.344 1.098 1 93.44 221 PHE B CA 1
ATOM 4891 C C . PHE B 1 221 ? 2.381 24.234 2.254 1 93.44 221 PHE B C 1
ATOM 4893 O O . PHE B 1 221 ? 1.491 25.078 2.098 1 93.44 221 PHE B O 1
ATOM 4900 N N . ALA B 1 222 ? 2.996 24.109 3.369 1 93.62 222 ALA B N 1
ATOM 4901 C CA . ALA B 1 222 ? 2.607 24.828 4.578 1 93.62 222 ALA B CA 1
ATOM 4902 C C . ALA B 1 222 ? 2.877 26.328 4.434 1 93.62 222 ALA B C 1
ATOM 4904 O O . ALA B 1 222 ? 1.984 27.141 4.656 1 93.62 222 ALA B O 1
ATOM 4905 N N . SER B 1 223 ? 4.098 26.688 4.012 1 94.25 223 SER B N 1
ATOM 4906 C CA . SER B 1 223 ? 4.492 28.094 3.977 1 94.25 223 SER B CA 1
ATOM 4907 C C . SER B 1 223 ? 4.777 28.547 2.551 1 94.25 223 SER B C 1
ATOM 4909 O O . SER B 1 223 ? 4.891 29.75 2.291 1 94.25 223 SER B O 1
ATOM 4911 N N . GLY B 1 224 ? 4.887 27.609 1.632 1 95.56 224 GLY B N 1
ATOM 4912 C CA . GLY B 1 224 ? 5.332 27.922 0.284 1 95.56 224 GLY B CA 1
ATOM 4913 C C . GLY B 1 224 ? 6.84 27.859 0.125 1 95.56 224 GLY B C 1
ATOM 4914 O O . GLY B 1 224 ? 7.371 28.172 -0.945 1 95.56 224 GLY B O 1
ATOM 4915 N N . ASP B 1 225 ? 7.465 27.453 1.165 1 96.56 225 ASP B N 1
ATOM 4916 C CA . ASP B 1 225 ? 8.922 27.406 1.189 1 96.56 225 ASP B CA 1
ATOM 4917 C C . ASP B 1 225 ? 9.414 26.047 1.713 1 96.56 225 ASP B C 1
ATOM 4919 O O . ASP B 1 225 ? 9.203 25.719 2.883 1 96.56 225 ASP B O 1
ATOM 4923 N N . LEU B 1 226 ? 10.117 25.312 0.833 1 97.56 226 LEU B N 1
ATOM 4924 C CA . LEU B 1 226 ? 10.57 23.969 1.143 1 97.56 226 LEU B CA 1
ATOM 4925 C C . LEU B 1 226 ? 11.539 23.969 2.318 1 97.56 226 LEU B C 1
ATOM 4927 O O . LEU B 1 226 ? 11.5 23.094 3.174 1 97.56 226 LEU B O 1
ATOM 4931 N N . ASP B 1 227 ? 12.359 24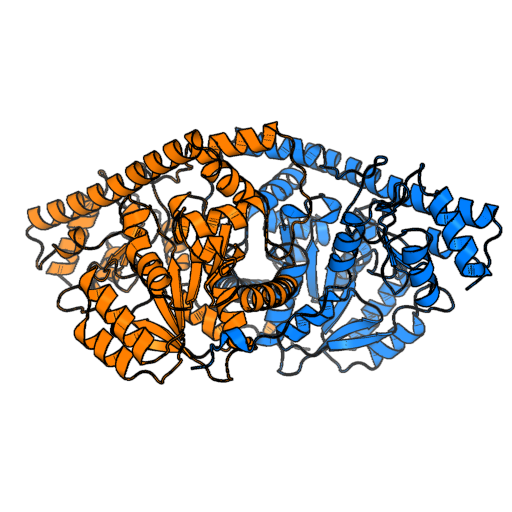.938 2.393 1 97.12 227 ASP B N 1
ATOM 4932 C CA . ASP B 1 227 ? 13.406 25 3.402 1 97.12 227 ASP B CA 1
ATOM 4933 C C . ASP B 1 227 ? 12.852 25.438 4.754 1 97.12 227 ASP B C 1
ATOM 4935 O O . ASP B 1 227 ? 13.211 24.875 5.793 1 97.12 227 ASP B O 1
ATOM 4939 N N . LYS B 1 228 ? 11.977 26.453 4.711 1 97 228 LYS B N 1
ATOM 4940 C CA . LYS B 1 228 ? 11.352 26.906 5.949 1 97 228 LYS B CA 1
ATOM 4941 C C . LYS B 1 228 ? 10.57 25.766 6.613 1 97 228 LYS B C 1
ATOM 4943 O O . LYS B 1 228 ? 10.648 25.578 7.828 1 97 228 LYS B O 1
ATOM 4948 N N . ASP B 1 229 ? 9.867 25.016 5.797 1 97.94 229 ASP B N 1
ATOM 4949 C CA . ASP B 1 229 ? 9.016 23.953 6.309 1 97.94 229 ASP B CA 1
ATOM 4950 C C . ASP B 1 229 ? 9.852 22.781 6.828 1 97.94 229 ASP B C 1
ATOM 4952 O O . ASP B 1 229 ? 9.367 21.969 7.605 1 97.94 229 ASP B O 1
ATOM 4956 N N . ALA B 1 230 ? 11.109 22.641 6.422 1 98.19 230 ALA B N 1
ATOM 4957 C CA . ALA B 1 230 ? 11.961 21.531 6.812 1 98.19 230 ALA B CA 1
ATOM 4958 C C . ALA B 1 230 ? 12.977 21.953 7.871 1 98.19 230 ALA B C 1
ATOM 4960 O O . ALA B 1 230 ? 13.891 21.203 8.203 1 98.19 230 ALA B O 1
ATOM 4961 N N . PHE B 1 231 ? 12.867 23.141 8.398 1 97.94 231 PHE B N 1
ATOM 4962 C CA . PHE B 1 231 ? 13.859 23.734 9.297 1 97.94 231 PHE B CA 1
ATOM 4963 C C . PHE B 1 231 ? 14.141 22.797 10.469 1 97.94 231 PHE B C 1
ATOM 4965 O O . PHE B 1 231 ? 15.297 22.484 10.742 1 97.94 231 PHE B O 1
ATOM 4972 N N . ALA B 1 232 ? 13.086 22.375 11.164 1 98.12 232 ALA B N 1
ATOM 4973 C CA . ALA B 1 232 ? 13.242 21.578 12.383 1 98.12 232 ALA B CA 1
ATOM 4974 C C . ALA B 1 232 ? 13.969 20.281 12.086 1 98.12 232 ALA B C 1
ATOM 4976 O O . ALA B 1 232 ? 14.922 19.922 12.789 1 98.12 232 ALA B O 1
ATOM 4977 N N . ILE B 1 233 ? 13.547 19.578 11.062 1 98.5 233 ILE B N 1
ATOM 4978 C CA . ILE B 1 233 ? 14.109 18.281 10.719 1 98.5 233 ILE B CA 1
ATOM 4979 C C . ILE B 1 233 ? 15.586 18.438 10.367 1 98.5 233 ILE B C 1
ATOM 4981 O O . ILE B 1 233 ? 16.422 17.656 10.805 1 98.5 233 ILE B O 1
ATOM 4985 N N . ARG B 1 234 ? 15.891 19.438 9.586 1 98.44 234 ARG B N 1
ATOM 4986 C CA . ARG B 1 234 ? 17.266 19.672 9.156 1 98.44 234 ARG B CA 1
ATOM 4987 C C . ARG B 1 234 ? 18.156 20.047 10.336 1 98.44 234 ARG B C 1
ATOM 4989 O O . ARG B 1 234 ? 19.312 19.625 10.422 1 98.44 234 ARG B O 1
ATOM 4996 N N . MET B 1 235 ? 17.609 20.859 11.211 1 98.06 235 MET B N 1
ATOM 4997 C CA . MET B 1 235 ? 18.359 21.219 12.414 1 98.06 235 MET B CA 1
ATOM 4998 C C . MET B 1 235 ? 18.656 19.969 13.25 1 98.06 235 MET B C 1
ATOM 5000 O O . MET B 1 235 ? 19.766 19.828 13.766 1 98.06 235 MET B O 1
ATOM 5004 N N . PHE B 1 236 ? 17.688 19.078 13.406 1 98.12 236 PHE B N 1
ATOM 5005 C CA . PHE B 1 236 ? 17.891 17.844 14.156 1 98.12 236 PHE B CA 1
ATOM 5006 C C . PHE B 1 236 ? 18.984 17 13.523 1 98.12 236 PHE B C 1
ATOM 5008 O O . PHE B 1 236 ? 19.844 16.438 14.219 1 98.12 236 PHE B O 1
ATOM 5015 N N . VAL B 1 237 ? 19 16.844 12.188 1 97.5 237 VAL B N 1
ATOM 5016 C CA . VAL B 1 237 ? 20.016 16.078 11.477 1 97.5 237 VAL B CA 1
ATOM 5017 C C . VAL B 1 237 ? 21.391 16.688 11.703 1 97.5 237 VAL B C 1
ATOM 5019 O O . VAL B 1 237 ? 22.359 15.977 11.977 1 97.5 237 VAL B O 1
ATOM 5022 N N . ASP B 1 238 ? 21.453 17.969 11.609 1 96.31 238 ASP B N 1
ATOM 5023 C CA . ASP B 1 238 ? 22.703 18.688 11.766 1 96.31 238 ASP B CA 1
ATOM 5024 C C . ASP B 1 238 ? 23.281 18.484 13.164 1 96.31 238 ASP B C 1
ATOM 5026 O O . ASP B 1 238 ? 24.5 18.484 13.352 1 96.31 238 ASP B O 1
ATOM 5030 N N . ARG B 1 239 ? 22.406 18.297 14.086 1 95.94 239 ARG B N 1
ATOM 5031 C CA . ARG B 1 239 ? 22.812 18.109 15.477 1 95.94 239 ARG B CA 1
ATOM 5032 C C . ARG B 1 239 ? 23.219 16.656 15.727 1 95.94 239 ARG B C 1
ATOM 5034 O O . ARG B 1 239 ? 23.641 16.297 16.828 1 95.94 239 ARG B O 1
ATOM 5041 N N . GLY B 1 240 ? 23.047 15.805 14.734 1 93.06 240 GLY B N 1
ATOM 5042 C CA . GLY B 1 240 ? 23.422 14.406 14.859 1 93.06 240 GLY B CA 1
ATOM 5043 C C . GLY B 1 240 ? 22.391 13.562 15.594 1 93.06 240 GLY B C 1
ATOM 5044 O O . GLY B 1 240 ? 22.703 12.477 16.062 1 93.06 240 GLY B O 1
ATOM 5045 N N . ILE B 1 241 ? 21.172 14.062 15.688 1 94.5 241 ILE B N 1
ATOM 5046 C CA . ILE B 1 241 ? 20.109 13.328 16.375 1 94.5 241 ILE B CA 1
ATOM 5047 C C . ILE B 1 241 ? 19.562 12.242 15.445 1 94.5 241 ILE B C 1
ATOM 5049 O O . ILE B 1 241 ? 19.125 12.539 14.328 1 94.5 241 ILE B O 1
ATOM 5053 N N . GLU B 1 242 ? 19.656 11 15.836 1 94.69 242 GLU B N 1
ATOM 5054 C CA . GLU B 1 242 ? 19.047 9.906 15.086 1 94.69 242 GLU B CA 1
ATOM 5055 C C . GLU B 1 242 ? 17.531 10.008 15.078 1 94.69 242 GLU B C 1
ATOM 5057 O O . GLU B 1 242 ? 16.922 10.414 16.078 1 94.69 242 GLU B O 1
ATOM 5062 N N . MET B 1 243 ? 16.938 9.609 13.969 1 97.31 243 MET B N 1
ATOM 5063 C CA . MET B 1 243 ? 15.484 9.828 13.891 1 97.31 243 MET B CA 1
ATOM 5064 C C . MET B 1 243 ? 14.867 8.953 12.805 1 97.31 243 MET B C 1
ATOM 5066 O O . MET B 1 243 ? 15.578 8.375 11.977 1 97.31 243 MET B O 1
ATOM 5070 N N . MET B 1 244 ? 13.602 8.789 12.891 1 98.5 244 MET B N 1
ATOM 5071 C CA . MET B 1 244 ? 12.719 8.406 11.789 1 98.5 244 MET B CA 1
ATOM 5072 C C . MET B 1 244 ? 11.945 9.609 11.273 1 98.5 244 MET B C 1
ATOM 5074 O O . MET B 1 244 ? 11.633 10.531 12.031 1 98.5 244 MET B O 1
ATOM 5078 N N . ALA B 1 245 ? 11.656 9.625 10 1 98.81 245 ALA B N 1
ATOM 5079 C CA . ALA B 1 245 ? 10.906 10.734 9.43 1 98.81 245 ALA B CA 1
ATOM 5080 C C . ALA B 1 245 ? 10.023 10.266 8.273 1 98.81 245 ALA B C 1
ATOM 5082 O O . ALA B 1 245 ? 10.523 9.758 7.27 1 98.81 245 ALA B O 1
ATOM 5083 N N . SER B 1 246 ? 8.719 10.375 8.461 1 98.81 246 SER B N 1
ATOM 5084 C CA . SER B 1 246 ? 7.785 10.078 7.383 1 98.81 246 SER B CA 1
ATOM 5085 C C . SER B 1 246 ? 7.625 11.273 6.449 1 98.81 246 SER B C 1
ATOM 5087 O O . SER B 1 246 ? 7.68 12.43 6.891 1 98.81 246 SER B O 1
ATOM 5089 N N . GLN B 1 247 ? 7.516 10.984 5.234 1 98.19 247 GLN B N 1
ATOM 5090 C CA . GLN B 1 247 ? 7.379 11.969 4.16 1 98.19 247 GLN B CA 1
ATOM 5091 C C . GLN B 1 247 ? 6.199 11.625 3.256 1 98.19 247 GLN B C 1
ATOM 5093 O O . GLN B 1 247 ? 6.043 10.477 2.83 1 98.19 247 GLN B O 1
ATOM 5098 N N . SER B 1 248 ? 5.312 12.555 3.037 1 98 248 SER B N 1
ATOM 5099 C CA . SER B 1 248 ? 4.184 12.344 2.139 1 98 248 SER B CA 1
ATOM 5100 C C . SER B 1 248 ? 4.238 13.297 0.947 1 98 248 SER B C 1
ATOM 5102 O O . SER B 1 248 ? 4.68 14.438 1.079 1 98 248 SER B O 1
ATOM 5104 N N . TYR B 1 249 ? 3.789 12.883 -0.167 1 98.44 249 TYR B N 1
ATOM 5105 C CA . TYR B 1 249 ? 3.713 13.727 -1.354 1 98.44 249 TYR B CA 1
ATOM 5106 C C . TYR B 1 249 ? 2.264 13.977 -1.755 1 98.44 249 TYR B C 1
ATOM 5108 O O . TYR B 1 249 ? 1.989 14.406 -2.875 1 98.44 249 TYR B O 1
ATOM 5116 N N . ALA B 1 250 ? 1.353 13.648 -0.831 1 97 250 ALA B N 1
ATOM 5117 C CA . ALA B 1 250 ? -0.072 13.812 -1.107 1 97 250 ALA B CA 1
ATOM 5118 C C . ALA B 1 250 ? -0.421 15.289 -1.296 1 97 250 ALA B C 1
ATOM 5120 O O . ALA B 1 250 ? -0.958 15.68 -2.336 1 97 250 ALA B O 1
ATOM 5121 N N . LYS B 1 251 ? -0.013 16.125 -0.394 1 96.12 251 LYS B N 1
ATOM 5122 C CA . LYS B 1 251 ? -0.461 17.516 -0.385 1 96.12 251 LYS B CA 1
ATOM 5123 C C . LYS B 1 251 ? 0.42 18.391 -1.278 1 96.12 251 LYS B C 1
ATOM 5125 O O . LYS B 1 251 ? -0.076 19.047 -2.188 1 96.12 251 LYS B O 1
ATOM 5130 N N . ASN B 1 252 ? 1.729 18.266 -1.096 1 97.38 252 ASN B N 1
ATOM 5131 C CA . ASN B 1 252 ? 2.629 19.188 -1.772 1 97.38 252 ASN B CA 1
ATOM 5132 C C . ASN B 1 252 ? 2.732 18.891 -3.264 1 97.38 252 ASN B C 1
ATOM 5134 O O . ASN B 1 252 ? 3.111 19.75 -4.055 1 97.38 252 ASN B O 1
ATOM 5138 N N . PHE B 1 253 ? 2.43 17.625 -3.676 1 98.06 253 PHE B N 1
ATOM 5139 C CA . PHE B 1 253 ? 2.404 17.297 -5.094 1 98.06 253 PHE B CA 1
ATOM 5140 C C . PHE B 1 253 ? 0.972 17.141 -5.59 1 98.06 253 PHE B C 1
ATOM 5142 O O . PHE B 1 253 ? 0.738 16.953 -6.785 1 98.06 253 PHE B O 1
ATOM 5149 N N . GLY B 1 254 ? 0.027 17.219 -4.656 1 97.19 254 GLY B N 1
ATOM 5150 C CA . GLY B 1 254 ? -1.349 16.922 -5.027 1 97.19 254 GLY B CA 1
ATOM 5151 C C . GLY B 1 254 ? -1.558 15.484 -5.469 1 97.19 254 GLY B C 1
ATOM 5152 O O . GLY B 1 254 ? -2.428 15.203 -6.293 1 97.19 254 GLY B O 1
ATOM 5153 N N . LEU B 1 255 ? -0.748 14.633 -5.008 1 97.94 255 LEU B N 1
ATOM 5154 C CA . LEU B 1 255 ? -0.831 13.227 -5.379 1 97.94 255 LEU B CA 1
ATOM 5155 C C . LEU B 1 255 ? -1.581 12.43 -4.316 1 97.94 255 LEU B C 1
ATOM 5157 O O . LEU B 1 255 ? -1.082 11.406 -3.828 1 97.94 255 LEU B O 1
ATOM 5161 N N . TYR B 1 256 ? -2.803 12.898 -4.008 1 96.31 256 TYR B N 1
ATOM 5162 C CA . TYR B 1 256 ? -3.623 12.289 -2.965 1 96.31 256 TYR B CA 1
ATOM 5163 C C . TYR B 1 256 ? -3.895 10.82 -3.271 1 96.31 256 TYR B C 1
ATOM 5165 O O . TYR B 1 256 ? -3.729 9.961 -2.404 1 96.31 256 TYR B O 1
ATOM 5173 N N . GLY B 1 257 ? -4.207 10.523 -4.559 1 96.38 257 GLY B N 1
ATOM 5174 C CA . GLY B 1 257 ? -4.617 9.18 -4.953 1 96.38 257 GLY B CA 1
ATOM 5175 C C . GLY B 1 257 ? -3.457 8.32 -5.414 1 96.38 257 GLY B C 1
ATOM 5176 O O . GLY B 1 257 ? -3.598 7.102 -5.543 1 96.38 257 GLY B O 1
ATOM 5177 N N . GLU B 1 258 ? -2.289 8.883 -5.641 1 97.06 258 GLU B N 1
ATOM 5178 C CA . GLU B 1 258 ? -1.139 8.086 -6.066 1 97.06 258 GLU B CA 1
ATOM 5179 C C . GLU B 1 258 ? -0.5 7.363 -4.883 1 97.06 258 GLU B C 1
ATOM 5181 O O . GLU B 1 258 ? 0.259 6.41 -5.066 1 97.06 258 GLU B O 1
ATOM 5186 N N . ARG B 1 259 ? -0.775 7.934 -3.686 1 97.94 259 ARG B N 1
ATOM 5187 C CA . ARG B 1 259 ? -0.368 7.301 -2.436 1 97.94 259 ARG B CA 1
ATOM 5188 C C . ARG B 1 259 ? 1.145 7.113 -2.383 1 97.94 259 ARG B C 1
ATOM 5190 O O . ARG B 1 259 ? 1.63 6.016 -2.105 1 97.94 259 ARG B O 1
ATOM 5197 N N . ILE B 1 260 ? 1.913 8.18 -2.568 1 98.62 260 ILE B N 1
ATOM 5198 C CA . ILE B 1 260 ? 3.367 8.086 -2.611 1 98.62 260 ILE B CA 1
ATOM 5199 C C . ILE B 1 260 ? 3.969 8.805 -1.408 1 98.62 260 ILE B C 1
ATOM 5201 O O . ILE B 1 260 ? 3.52 9.898 -1.042 1 98.62 260 ILE B O 1
ATOM 5205 N N . GLY B 1 261 ? 4.863 8.172 -0.731 1 98.75 261 GLY B N 1
ATOM 5206 C CA . GLY B 1 261 ? 5.621 8.703 0.388 1 98.75 261 GLY B CA 1
ATOM 5207 C C . GLY B 1 261 ? 6.883 7.918 0.687 1 98.75 261 GLY B C 1
ATOM 5208 O O . GLY B 1 261 ? 7.305 7.082 -0.116 1 98.75 261 GLY B O 1
ATOM 5209 N N . ALA B 1 262 ? 7.504 8.25 1.814 1 98.88 262 ALA B N 1
ATOM 5210 C CA . ALA B 1 262 ? 8.734 7.582 2.221 1 98.88 262 ALA B CA 1
ATOM 5211 C C . ALA B 1 262 ? 8.891 7.594 3.738 1 98.88 262 ALA B C 1
ATOM 5213 O O . ALA B 1 262 ? 8.391 8.5 4.414 1 98.88 262 ALA B O 1
ATOM 5214 N N . LEU B 1 263 ? 9.469 6.594 4.227 1 98.94 263 LEU B N 1
ATOM 5215 C CA . LEU B 1 263 ? 10.016 6.582 5.578 1 98.94 263 LEU B CA 1
ATOM 5216 C C . LEU B 1 263 ? 11.539 6.668 5.547 1 98.94 263 LEU B C 1
ATOM 5218 O O . LEU B 1 263 ? 12.195 5.867 4.879 1 98.94 263 LEU B O 1
ATOM 5222 N N . ASN B 1 264 ? 12.07 7.602 6.219 1 98.88 264 ASN B N 1
ATOM 5223 C CA . ASN B 1 264 ? 13.516 7.801 6.293 1 98.88 264 ASN B CA 1
ATOM 5224 C C . ASN B 1 264 ? 14.047 7.523 7.695 1 98.88 264 ASN B C 1
ATOM 5226 O O . ASN B 1 264 ? 13.367 7.805 8.688 1 98.88 264 ASN B O 1
ATOM 5230 N N . PHE B 1 265 ? 15.203 6.934 7.758 1 98.5 265 PHE B N 1
ATOM 5231 C CA . PHE B 1 265 ? 16 6.824 8.977 1 98.5 265 PHE B CA 1
ATOM 5232 C C . PHE B 1 265 ? 17.297 7.613 8.844 1 98.5 265 PHE B C 1
ATOM 5234 O O . PHE B 1 265 ? 17.953 7.582 7.797 1 98.5 265 PHE B O 1
ATOM 5241 N N . VAL B 1 266 ? 17.609 8.422 9.781 1 98.12 266 VAL B N 1
ATOM 5242 C CA . VAL B 1 266 ? 18.938 9 9.93 1 98.12 266 VAL B CA 1
ATOM 5243 C C . VAL B 1 266 ? 19.672 8.352 11.109 1 98.12 266 VAL B C 1
ATOM 5245 O O . VAL B 1 266 ? 19.203 8.438 12.25 1 98.12 266 VAL B O 1
ATOM 5248 N N . VAL B 1 267 ? 20.766 7.691 10.812 1 97 267 VAL B N 1
ATOM 5249 C CA . VAL B 1 267 ? 21.438 6.906 11.844 1 97 267 VAL B CA 1
ATOM 5250 C C . VAL B 1 267 ? 22.906 7.324 11.945 1 97 267 VAL B C 1
ATOM 5252 O O . VAL B 1 267 ? 23.359 8.219 11.227 1 97 267 VAL B O 1
ATOM 5255 N N . SER B 1 268 ? 23.672 6.695 12.852 1 94 268 SER B N 1
ATOM 5256 C CA . SER B 1 268 ? 24.984 7.191 13.25 1 94 268 SER B CA 1
ATOM 5257 C C . SER B 1 268 ? 26.062 6.762 12.266 1 94 268 SER B C 1
ATOM 5259 O O . SER B 1 268 ? 27.094 7.426 12.141 1 94 268 SER B O 1
ATOM 5261 N N . ASN B 1 269 ? 25.844 5.613 11.562 1 94.75 269 ASN B N 1
ATOM 5262 C CA . ASN B 1 269 ? 26.875 5.121 10.648 1 94.75 269 ASN B CA 1
ATOM 5263 C C . ASN B 1 269 ? 26.266 4.293 9.516 1 94.75 269 ASN B C 1
ATOM 5265 O O . ASN B 1 269 ? 25.141 3.82 9.625 1 94.75 269 ASN B O 1
ATOM 5269 N N . PRO B 1 270 ? 27.031 4.102 8.461 1 96.25 270 PRO B N 1
ATOM 5270 C CA . PRO B 1 270 ? 26.516 3.441 7.254 1 96.25 270 PRO B CA 1
ATOM 5271 C C . PRO B 1 270 ? 26.188 1.967 7.488 1 96.25 270 PRO B C 1
ATOM 5273 O O . PRO B 1 270 ? 25.281 1.424 6.848 1 96.25 270 PRO B O 1
ATOM 5276 N N . GLU B 1 271 ? 26.875 1.294 8.367 1 95.25 271 GLU B N 1
ATOM 5277 C CA . GLU B 1 271 ? 26.609 -0.115 8.641 1 95.25 271 GLU B CA 1
ATOM 5278 C C . GLU B 1 271 ? 25.219 -0.309 9.227 1 95.25 271 GLU B C 1
ATOM 5280 O O . GLU B 1 271 ? 24.469 -1.197 8.805 1 95.25 271 GLU B O 1
ATOM 5285 N N . THR B 1 272 ? 24.938 0.548 10.188 1 95.69 272 THR B N 1
ATOM 5286 C CA . THR B 1 272 ? 23.594 0.526 10.781 1 95.69 272 THR B CA 1
ATOM 5287 C C . THR B 1 272 ? 22.531 0.811 9.727 1 95.69 272 THR B C 1
ATOM 5289 O O . THR B 1 272 ? 21.469 0.2 9.734 1 95.69 272 THR B O 1
ATOM 5292 N N . ALA B 1 273 ? 22.828 1.697 8.836 1 97.06 273 ALA B N 1
ATOM 5293 C CA . ALA B 1 273 ? 21.906 2.029 7.758 1 97.06 273 ALA B CA 1
ATOM 5294 C C . ALA B 1 273 ? 21.594 0.803 6.906 1 97.06 273 ALA B C 1
ATOM 5296 O O . ALA B 1 273 ? 20.422 0.544 6.582 1 97.06 273 ALA B O 1
ATOM 5297 N N . LYS B 1 274 ? 22.578 0.069 6.574 1 95.56 274 LYS B N 1
ATOM 5298 C CA . LYS B 1 274 ? 22.406 -1.132 5.766 1 95.56 274 LYS B CA 1
ATOM 5299 C C . LYS B 1 274 ? 21.547 -2.166 6.492 1 95.56 274 LYS B C 1
ATOM 5301 O O . LYS B 1 274 ? 20.719 -2.828 5.879 1 95.56 274 LYS B O 1
ATOM 5306 N N . GLN B 1 275 ? 21.797 -2.297 7.773 1 95.81 275 GLN B N 1
ATOM 5307 C CA . GLN B 1 275 ? 21.031 -3.232 8.594 1 95.81 275 GLN B CA 1
ATOM 5308 C C . GLN B 1 275 ? 19.562 -2.852 8.641 1 95.81 275 GLN B C 1
ATOM 5310 O O . GLN B 1 275 ? 18.688 -3.707 8.469 1 95.81 275 GLN B O 1
ATOM 5315 N N . ILE B 1 276 ? 19.312 -1.58 8.836 1 97.19 276 ILE B N 1
ATOM 5316 C CA . ILE B 1 276 ? 17.938 -1.098 8.914 1 97.19 276 ILE B CA 1
ATOM 5317 C C . ILE B 1 276 ? 17.25 -1.293 7.559 1 97.19 276 ILE B C 1
ATOM 5319 O O . ILE B 1 276 ? 16.109 -1.751 7.5 1 97.19 276 ILE B O 1
ATOM 5323 N N . GLN B 1 277 ? 17.953 -0.963 6.516 1 96.81 277 GLN B N 1
ATOM 5324 C CA . GLN B 1 277 ? 17.375 -1.132 5.184 1 96.81 277 GLN B CA 1
ATOM 5325 C C . GLN B 1 277 ? 16.969 -2.582 4.938 1 96.81 277 GLN B C 1
ATOM 5327 O O . GLN B 1 277 ? 15.898 -2.852 4.395 1 96.81 277 GLN B O 1
ATOM 5332 N N . SER B 1 278 ? 17.844 -3.496 5.27 1 95.06 278 SER B N 1
ATOM 5333 C CA . SER B 1 278 ? 17.562 -4.914 5.07 1 95.06 278 SER B CA 1
ATOM 5334 C C . SER B 1 278 ? 16.328 -5.348 5.855 1 95.06 278 SER B C 1
ATOM 5336 O O . SER B 1 278 ? 15.492 -6.086 5.34 1 95.06 278 SER B O 1
ATOM 5338 N N . GLN B 1 279 ? 16.203 -4.879 7.102 1 96.19 279 GLN B N 1
ATOM 5339 C CA . GLN B 1 279 ? 15.062 -5.246 7.945 1 96.19 279 GLN B CA 1
ATOM 5340 C C . GLN B 1 279 ? 13.773 -4.621 7.43 1 96.19 279 GLN B C 1
ATOM 5342 O O . GLN B 1 279 ? 12.711 -5.25 7.477 1 96.19 279 GLN B O 1
ATOM 5347 N N . MET B 1 280 ? 13.93 -3.396 6.953 1 97.69 280 MET B N 1
ATOM 5348 C CA . MET B 1 280 ? 12.734 -2.721 6.449 1 97.69 280 MET B CA 1
ATOM 5349 C C . MET B 1 280 ? 12.219 -3.398 5.184 1 97.69 280 MET B C 1
ATOM 5351 O O . MET B 1 280 ? 11.008 -3.445 4.949 1 97.69 280 MET B O 1
ATOM 5355 N N . LYS B 1 281 ? 13.102 -3.914 4.402 1 95.69 281 LYS B N 1
ATOM 5356 C CA . LYS B 1 281 ? 12.68 -4.676 3.229 1 95.69 281 LYS B CA 1
ATOM 5357 C C . LYS B 1 281 ? 11.836 -5.883 3.631 1 95.69 281 LYS B C 1
ATOM 5359 O O . LYS B 1 281 ? 10.844 -6.203 2.971 1 95.69 281 LYS B O 1
ATOM 5364 N N . VAL B 1 282 ? 12.203 -6.535 4.672 1 95.44 282 VAL B N 1
ATOM 5365 C CA . VAL B 1 282 ? 11.445 -7.684 5.164 1 95.44 282 VAL B CA 1
ATOM 5366 C C . VAL B 1 282 ? 10.055 -7.23 5.621 1 95.44 282 VAL B C 1
ATOM 5368 O O . VAL B 1 282 ? 9.055 -7.891 5.328 1 95.44 282 VAL B O 1
ATOM 5371 N N . ILE B 1 283 ? 10.039 -6.121 6.336 1 97.5 283 ILE B N 1
ATOM 5372 C CA . ILE B 1 283 ? 8.766 -5.602 6.828 1 97.5 283 ILE B CA 1
ATOM 5373 C C . ILE B 1 283 ? 7.852 -5.277 5.648 1 97.5 283 ILE B C 1
ATOM 5375 O O . ILE B 1 283 ? 6.68 -5.656 5.645 1 97.5 283 ILE B O 1
ATOM 5379 N N . VAL B 1 284 ? 8.414 -4.605 4.664 1 97.81 284 VAL B N 1
ATOM 5380 C CA . VAL B 1 284 ? 7.629 -4.234 3.488 1 97.81 284 VAL B CA 1
ATOM 5381 C C . VAL B 1 284 ? 7.141 -5.492 2.773 1 97.81 284 VAL B C 1
ATOM 5383 O O . VAL B 1 284 ? 5.988 -5.559 2.342 1 97.81 284 VAL B O 1
ATOM 5386 N N . ARG B 1 285 ? 7.977 -6.469 2.643 1 96.12 285 ARG B N 1
ATOM 5387 C CA . ARG B 1 285 ? 7.641 -7.723 1.973 1 96.12 285 ARG B CA 1
ATOM 5388 C C . ARG B 1 285 ? 6.383 -8.344 2.57 1 96.12 285 ARG B C 1
ATOM 5390 O O . ARG B 1 285 ? 5.543 -8.875 1.845 1 96.12 285 ARG B O 1
ATOM 5397 N N . CYS B 1 286 ? 6.246 -8.234 3.824 1 96.62 286 CYS B N 1
ATOM 5398 C CA . CYS B 1 286 ? 5.148 -8.875 4.539 1 96.62 286 CYS B CA 1
ATOM 5399 C C . CYS B 1 286 ? 3.885 -8.031 4.473 1 96.62 286 CYS B C 1
ATOM 5401 O O . CYS B 1 286 ? 2.775 -8.547 4.605 1 96.62 286 CYS B O 1
ATOM 5403 N N . LEU B 1 287 ? 4.051 -6.75 4.293 1 97.94 287 LEU B N 1
ATOM 5404 C CA . LEU B 1 287 ? 2.893 -5.863 4.273 1 97.94 287 LEU B CA 1
ATOM 5405 C C . LEU B 1 287 ? 2.271 -5.809 2.883 1 97.94 287 LEU B C 1
ATOM 5407 O O . LEU B 1 287 ? 1.054 -5.945 2.734 1 97.94 287 LEU B O 1
ATOM 5411 N N . TYR B 1 288 ? 3.178 -5.602 1.869 1 97.94 288 TYR B N 1
ATOM 5412 C CA . TYR B 1 288 ? 2.619 -5.449 0.531 1 97.94 288 TYR B CA 1
ATOM 5413 C C . TYR B 1 288 ? 3.654 -5.789 -0.535 1 97.94 288 TYR B C 1
ATOM 5415 O O . TYR B 1 288 ? 3.471 -5.465 -1.712 1 97.94 288 TYR B O 1
ATOM 5423 N N . SER B 1 289 ? 4.754 -6.418 -0.208 1 95.88 289 SER B N 1
ATOM 5424 C CA . SER B 1 289 ? 5.816 -6.918 -1.072 1 95.88 289 SER B CA 1
ATOM 5425 C C . SER B 1 289 ? 6.637 -5.773 -1.664 1 95.88 289 SER B C 1
ATOM 5427 O O . SER B 1 289 ? 7.859 -5.738 -1.517 1 95.88 289 SER B O 1
ATOM 5429 N N . SER B 1 290 ? 6.094 -4.871 -2.373 1 95.75 290 SER B N 1
ATOM 5430 C CA . SER B 1 290 ? 6.738 -3.682 -2.92 1 95.75 290 SER B CA 1
ATOM 5431 C C . SER B 1 290 ? 5.723 -2.568 -3.166 1 95.75 290 SER B C 1
ATOM 5433 O O . SER B 1 290 ? 4.527 -2.832 -3.312 1 95.75 290 SER B O 1
ATOM 5435 N N . PRO B 1 291 ? 6.191 -1.33 -3.158 1 97.62 291 PRO B N 1
ATOM 5436 C CA . PRO B 1 291 ? 5.273 -0.204 -3.355 1 97.62 291 PRO B CA 1
ATOM 5437 C C . PRO B 1 291 ? 4.988 0.076 -4.828 1 97.62 291 PRO B C 1
ATOM 5439 O O . PRO B 1 291 ? 5.605 -0.535 -5.707 1 97.62 291 PRO B O 1
ATOM 5442 N N . SER B 1 292 ? 4.051 0.961 -5.102 1 96.81 292 SER B N 1
ATOM 5443 C CA . SER B 1 292 ? 3.605 1.27 -6.457 1 96.81 292 SER B CA 1
ATOM 5444 C C . SER B 1 292 ? 4.621 2.146 -7.184 1 96.81 292 SER B C 1
ATOM 5446 O O . SER B 1 292 ? 5.223 3.035 -6.582 1 96.81 292 SER B O 1
ATOM 5448 N N . LEU B 1 293 ? 4.676 2.025 -8.422 1 95.62 293 LEU B N 1
ATOM 5449 C CA . LEU B 1 293 ? 5.707 2.588 -9.289 1 95.62 293 LEU B CA 1
ATOM 5450 C C . LEU B 1 293 ? 5.324 3.99 -9.75 1 95.62 293 LEU B C 1
ATOM 5452 O O . LEU B 1 293 ? 6.172 4.883 -9.805 1 95.62 293 LEU B O 1
ATOM 5456 N N . GLN B 1 294 ? 4.109 4.285 -10.062 1 95.25 294 GLN B N 1
ATOM 5457 C CA . GLN B 1 294 ? 3.693 5.457 -10.82 1 95.25 294 GLN B CA 1
ATOM 5458 C C . GLN B 1 294 ? 3.986 6.742 -10.055 1 95.25 294 GLN B C 1
ATOM 5460 O O . GLN B 1 294 ? 4.609 7.664 -10.586 1 95.25 294 GLN B O 1
ATOM 5465 N N . GLY B 1 295 ? 3.516 6.805 -8.844 1 97.38 295 GLY B N 1
ATOM 5466 C CA . GLY B 1 295 ? 3.775 7.992 -8.047 1 97.38 295 GLY B CA 1
ATOM 5467 C C . GLY B 1 295 ? 5.254 8.266 -7.848 1 97.38 295 GLY B C 1
ATOM 5468 O O . GLY B 1 295 ? 5.684 9.422 -7.863 1 97.38 295 GLY B O 1
ATOM 5469 N N . ALA B 1 296 ? 6.016 7.227 -7.691 1 98.44 296 ALA B N 1
ATOM 5470 C CA . ALA B 1 296 ? 7.457 7.359 -7.488 1 98.44 296 ALA B CA 1
ATOM 5471 C C . ALA B 1 296 ? 8.133 7.941 -8.727 1 98.44 296 ALA B C 1
ATOM 5473 O O . ALA B 1 296 ? 9.047 8.766 -8.609 1 98.44 296 ALA B O 1
ATOM 5474 N N . ARG B 1 297 ? 7.699 7.5 -9.891 1 98.31 297 ARG B N 1
ATOM 5475 C CA . ARG B 1 297 ? 8.242 8.031 -11.141 1 98.31 297 ARG B CA 1
ATOM 5476 C C . ARG B 1 297 ? 7.945 9.516 -11.281 1 98.31 297 ARG B C 1
ATOM 5478 O O . ARG B 1 297 ? 8.812 10.297 -11.672 1 98.31 297 ARG B O 1
ATOM 5485 N N . ILE B 1 298 ? 6.73 9.914 -10.922 1 98.5 298 ILE B N 1
ATOM 5486 C CA . ILE B 1 298 ? 6.324 11.312 -11.039 1 98.5 298 ILE B CA 1
ATOM 5487 C C . ILE B 1 298 ? 7.215 12.18 -10.148 1 98.5 298 ILE B C 1
ATOM 5489 O O . ILE B 1 298 ? 7.781 13.172 -10.609 1 98.5 298 ILE B O 1
ATOM 5493 N N . VAL B 1 299 ? 7.383 11.773 -8.93 1 98.75 299 VAL B N 1
ATOM 5494 C CA . VAL B 1 299 ? 8.148 12.562 -7.973 1 98.75 299 VAL B CA 1
ATOM 5495 C C . VAL B 1 299 ? 9.617 12.586 -8.375 1 98.75 299 VAL B C 1
ATOM 5497 O O . VAL B 1 299 ? 10.242 13.648 -8.43 1 98.75 299 VAL B O 1
ATOM 5500 N N . ALA B 1 300 ? 10.141 11.43 -8.688 1 98.69 300 ALA B N 1
ATOM 5501 C CA . ALA B 1 300 ? 11.555 11.312 -9.023 1 98.69 300 ALA B CA 1
ATOM 5502 C C . ALA B 1 300 ? 11.891 12.141 -10.266 1 98.69 300 ALA B C 1
ATOM 5504 O O . ALA B 1 300 ? 12.891 12.859 -10.289 1 98.69 300 ALA B O 1
ATOM 5505 N N . MET B 1 301 ? 11.078 12.031 -11.289 1 98.56 301 MET B N 1
ATOM 5506 C CA . MET B 1 301 ? 11.336 12.773 -12.523 1 98.56 301 MET B CA 1
ATOM 5507 C C . MET B 1 301 ? 11.25 14.281 -12.281 1 98.56 301 MET B C 1
ATOM 5509 O O . MET B 1 301 ? 12.055 15.047 -12.812 1 98.56 301 MET B O 1
ATOM 5513 N N . THR B 1 302 ? 10.305 14.672 -11.5 1 98.75 302 THR B N 1
ATOM 5514 C CA . THR B 1 302 ? 10.133 16.094 -11.203 1 98.75 302 THR B CA 1
ATOM 5515 C C . THR B 1 302 ? 11.328 16.641 -10.438 1 98.75 302 THR B C 1
ATOM 5517 O O . THR B 1 302 ? 11.898 17.672 -10.812 1 98.75 302 THR B O 1
ATOM 5520 N N . LEU B 1 303 ? 11.719 15.938 -9.406 1 98.12 303 LEU B N 1
ATOM 5521 C CA . LEU B 1 303 ? 12.75 16.438 -8.508 1 98.12 303 LEU B CA 1
ATOM 5522 C C . LEU B 1 303 ? 14.133 16.344 -9.148 1 98.12 303 LEU B C 1
ATOM 5524 O O . LEU B 1 303 ? 15.047 17.078 -8.773 1 98.12 303 LEU B O 1
ATOM 5528 N N . ASN B 1 304 ? 14.305 15.469 -10.148 1 97.31 304 ASN B N 1
ATOM 5529 C CA . ASN B 1 304 ? 15.602 15.273 -10.781 1 97.31 304 ASN B CA 1
ATOM 5530 C C . ASN B 1 304 ? 15.758 16.156 -12.016 1 97.31 304 ASN B C 1
ATOM 5532 O O . ASN B 1 304 ? 16.828 16.188 -12.633 1 97.31 304 ASN B O 1
ATOM 5536 N N . ASN B 1 305 ? 14.766 16.875 -12.414 1 98 305 ASN B N 1
ATOM 5537 C CA . ASN B 1 305 ? 14.789 17.812 -13.523 1 98 305 ASN B CA 1
ATOM 5538 C C . ASN B 1 305 ? 14.664 19.266 -13.047 1 98 305 ASN B C 1
ATOM 5540 O O . ASN B 1 305 ? 13.594 19.672 -12.594 1 98 305 ASN B O 1
ATOM 5544 N N . PRO B 1 306 ? 15.727 20.031 -13.203 1 97.81 306 PRO B N 1
ATOM 5545 C CA . PRO B 1 306 ? 15.734 21.391 -12.648 1 97.81 306 PRO B CA 1
ATOM 5546 C C . PRO B 1 306 ? 14.555 22.234 -13.141 1 97.81 306 PRO B C 1
ATOM 5548 O O . PRO B 1 306 ? 13.977 23 -12.367 1 97.81 306 PRO B O 1
ATOM 5551 N N . GLU B 1 307 ? 14.195 22.109 -14.375 1 98.5 307 GLU B N 1
ATOM 5552 C CA . GLU B 1 307 ? 13.086 22.875 -14.922 1 98.5 307 GLU B CA 1
ATOM 5553 C C . GLU B 1 307 ? 11.758 22.453 -14.312 1 98.5 307 GLU B C 1
ATOM 5555 O O . GLU B 1 307 ? 10.938 23.297 -13.945 1 98.5 307 GLU B O 1
ATOM 5560 N N . LEU B 1 308 ? 11.547 21.141 -14.211 1 98.75 308 LEU B N 1
ATOM 5561 C CA . LEU B 1 308 ? 10.32 20.625 -13.609 1 98.75 308 LEU B CA 1
ATOM 5562 C C . LEU B 1 308 ? 10.266 20.953 -12.125 1 98.75 308 LEU B C 1
ATOM 5564 O O . LEU B 1 308 ? 9.203 21.281 -11.586 1 98.75 308 LEU B O 1
ATOM 5568 N N . PHE B 1 309 ? 11.422 20.891 -11.492 1 98.56 309 PHE B N 1
ATOM 5569 C CA . PHE B 1 309 ? 11.516 21.219 -10.07 1 98.56 309 PHE B CA 1
ATOM 5570 C C . PHE B 1 309 ? 11.125 22.656 -9.82 1 98.56 309 PHE B C 1
ATOM 5572 O O . PHE B 1 309 ? 10.375 22.953 -8.891 1 98.56 309 PHE B O 1
ATOM 5579 N N . GLN B 1 310 ? 11.594 23.531 -10.648 1 98.38 310 GLN B N 1
ATOM 5580 C CA . GLN B 1 310 ? 11.266 24.953 -10.508 1 98.38 310 GLN B CA 1
ATOM 5581 C C . GLN B 1 310 ? 9.789 25.203 -10.773 1 98.38 310 GLN B C 1
ATOM 5583 O O . GLN B 1 310 ? 9.156 26.016 -10.102 1 98.38 310 GLN B O 1
ATOM 5588 N N . LEU B 1 311 ? 9.281 24.531 -11.766 1 98.62 311 LEU B N 1
ATOM 5589 C CA . LEU B 1 311 ? 7.855 24.625 -12.039 1 98.62 311 LEU B CA 1
ATOM 5590 C C . LEU B 1 311 ? 7.035 24.188 -10.836 1 98.62 311 LEU B C 1
ATOM 5592 O O . LEU B 1 311 ? 6.062 24.844 -10.461 1 98.62 311 LEU B O 1
ATOM 5596 N N . TRP B 1 312 ? 7.426 23.094 -10.25 1 98.75 312 TRP B N 1
ATOM 5597 C CA . TRP B 1 312 ? 6.75 22.562 -9.078 1 98.75 312 TRP B CA 1
ATOM 5598 C C . TRP B 1 312 ? 6.82 23.531 -7.91 1 98.75 312 TRP B C 1
ATOM 5600 O O . TRP B 1 312 ? 5.82 23.766 -7.23 1 98.75 312 TRP B O 1
ATOM 5610 N N . LYS B 1 313 ? 7.941 24.125 -7.664 1 98.19 313 LYS B N 1
ATOM 5611 C CA . LYS B 1 313 ? 8.117 25.094 -6.594 1 98.19 313 LYS B CA 1
ATOM 5612 C C . LYS B 1 313 ? 7.188 26.297 -6.781 1 98.19 313 LYS B C 1
ATOM 5614 O O . LYS B 1 313 ? 6.598 26.781 -5.82 1 98.19 313 LYS B O 1
ATOM 5619 N N . LYS B 1 314 ? 7.09 26.688 -8 1 98.25 314 LYS B N 1
ATOM 5620 C CA . LYS B 1 314 ? 6.195 27.812 -8.297 1 98.25 314 LYS B CA 1
ATOM 5621 C C . LYS B 1 314 ? 4.75 27.453 -7.973 1 98.25 314 LYS B C 1
ATOM 5623 O O . LYS B 1 314 ? 4.004 28.297 -7.457 1 98.25 314 LYS B O 1
ATOM 5628 N N . GLU B 1 315 ? 4.398 26.281 -8.273 1 97.81 315 GLU B N 1
ATOM 5629 C CA . GLU B 1 315 ? 3.029 25.844 -8.008 1 97.81 315 GLU B CA 1
ATOM 5630 C C . GLU B 1 315 ? 2.777 25.688 -6.512 1 97.81 315 GLU B C 1
ATOM 5632 O O . GLU B 1 315 ? 1.672 25.938 -6.031 1 97.81 315 GLU B O 1
ATOM 5637 N N . LEU B 1 316 ? 3.799 25.25 -5.781 1 97.5 316 LEU B N 1
ATOM 5638 C CA . LEU B 1 316 ? 3.697 25.203 -4.324 1 97.5 316 LEU B CA 1
ATOM 5639 C C . LEU B 1 316 ? 3.389 26.578 -3.75 1 97.5 316 LEU B C 1
ATOM 5641 O O . LEU B 1 316 ? 2.551 26.703 -2.854 1 97.5 316 LEU B O 1
ATOM 5645 N N . VAL B 1 317 ? 4.098 27.578 -4.254 1 97.81 317 VAL B N 1
ATOM 5646 C CA . VAL B 1 317 ? 3.896 28.938 -3.793 1 97.81 317 VAL B CA 1
ATOM 5647 C C . VAL B 1 317 ? 2.475 29.391 -4.121 1 97.81 317 VAL B C 1
ATOM 5649 O O . VAL B 1 317 ? 1.807 30.016 -3.285 1 97.81 317 VAL B O 1
ATOM 5652 N N . MET B 1 318 ? 2.053 29.062 -5.289 1 97 318 MET B N 1
ATOM 5653 C CA . MET B 1 318 ? 0.699 29.406 -5.707 1 97 318 MET B CA 1
ATOM 5654 C C . MET B 1 318 ? -0.334 28.828 -4.75 1 97 318 MET B C 1
ATOM 5656 O O . MET B 1 318 ? -1.237 29.531 -4.297 1 97 318 MET B O 1
ATOM 5660 N N . MET B 1 319 ? -0.195 27.562 -4.422 1 96.12 319 MET B N 1
ATOM 5661 C CA . MET B 1 319 ? -1.138 26.891 -3.533 1 96.12 319 MET B CA 1
ATOM 5662 C C . MET B 1 319 ? -1.095 27.5 -2.135 1 96.12 319 MET B C 1
ATOM 5664 O O . MET B 1 319 ? -2.139 27.781 -1.541 1 96.12 319 MET B O 1
ATOM 5668 N N . SER B 1 320 ? 0.097 27.672 -1.631 1 95.94 320 SER B N 1
ATOM 5669 C CA . SER B 1 320 ? 0.264 28.234 -0.29 1 95.94 320 SER B CA 1
ATOM 5670 C C . SER B 1 320 ? -0.28 29.656 -0.206 1 95.94 320 SER B C 1
ATOM 5672 O O . SER B 1 320 ? -0.886 30.031 0.798 1 95.94 320 SER B O 1
ATOM 5674 N N . ASP B 1 321 ? -0.066 30.422 -1.232 1 96.12 321 ASP B N 1
ATOM 5675 C CA . ASP B 1 321 ? -0.542 31.797 -1.268 1 96.12 321 ASP B CA 1
ATOM 5676 C C . ASP B 1 321 ? -2.066 31.859 -1.202 1 96.12 321 ASP B C 1
ATOM 5678 O O . ASP B 1 321 ? -2.635 32.75 -0.557 1 96.12 321 ASP B O 1
ATOM 5682 N N . ARG B 1 322 ? -2.674 31 -1.877 1 96.06 322 ARG B N 1
ATOM 5683 C CA . ARG B 1 322 ? -4.133 30.969 -1.826 1 96.06 322 ARG B CA 1
ATOM 5684 C C . ARG B 1 322 ? -4.625 30.688 -0.412 1 96.06 322 ARG B C 1
ATOM 5686 O O . ARG B 1 322 ? -5.598 31.297 0.046 1 96.06 322 ARG B O 1
ATOM 5693 N N . ILE B 1 323 ? -3.994 29.766 0.234 1 95 323 ILE B N 1
ATOM 5694 C CA . ILE B 1 323 ? -4.367 29.422 1.6 1 95 323 ILE B CA 1
ATOM 5695 C C . ILE B 1 323 ? -4.203 30.625 2.508 1 95 323 ILE B C 1
ATOM 5697 O O . ILE B 1 323 ? -5.082 30.938 3.316 1 95 323 ILE B O 1
ATOM 5701 N N . LYS B 1 324 ? -3.127 31.375 2.352 1 95.62 324 LYS B N 1
ATOM 5702 C CA . LYS B 1 324 ? -2.883 32.594 3.125 1 95.62 324 LYS B CA 1
ATOM 5703 C C . LYS B 1 324 ? -3.955 33.625 2.85 1 95.62 324 LYS B C 1
ATOM 5705 O O . LYS B 1 324 ? -4.402 34.344 3.764 1 95.62 324 LYS B O 1
ATOM 5710 N N . GLU B 1 325 ? -4.297 33.688 1.63 1 97 325 GLU B N 1
ATOM 5711 C CA . GLU B 1 325 ? -5.344 34.625 1.25 1 97 325 GLU B CA 1
ATOM 5712 C C . GLU B 1 325 ? -6.668 34.281 1.928 1 97 325 GLU B C 1
ATOM 5714 O O . GLU B 1 325 ? -7.383 35.188 2.395 1 97 325 GLU B O 1
ATOM 5719 N N . MET B 1 326 ? -6.984 33 1.945 1 96.94 326 MET B N 1
ATOM 5720 C CA . MET B 1 326 ? -8.227 32.594 2.582 1 96.94 326 MET B CA 1
ATOM 5721 C C . MET B 1 326 ? -8.203 32.875 4.078 1 96.94 326 MET B C 1
ATOM 5723 O O . MET B 1 326 ? -9.219 33.25 4.66 1 96.94 326 MET B O 1
ATOM 5727 N N . ARG B 1 327 ? -7.066 32.656 4.711 1 97.25 327 ARG B N 1
ATOM 5728 C CA . ARG B 1 327 ? -6.93 33.031 6.117 1 97.25 327 ARG B CA 1
ATOM 5729 C C . ARG B 1 327 ? -7.207 34.5 6.34 1 97.25 327 ARG B C 1
ATOM 5731 O O . ARG B 1 327 ? -7.945 34.875 7.254 1 97.25 327 ARG B O 1
ATOM 5738 N N . GLN B 1 328 ? -6.621 35.312 5.496 1 97.81 328 GLN B N 1
ATOM 5739 C CA . GLN B 1 328 ? -6.809 36.75 5.602 1 97.81 328 GLN B CA 1
ATOM 5740 C C . GLN B 1 328 ? -8.273 37.125 5.391 1 97.81 328 GLN B C 1
ATOM 5742 O O . GLN B 1 328 ? -8.82 37.938 6.137 1 97.81 328 GLN B O 1
ATOM 5747 N N . LEU B 1 329 ? -8.859 36.531 4.383 1 98.06 329 LEU B N 1
ATOM 5748 C CA . LEU B 1 329 ? -10.242 36.875 4.059 1 98.06 329 LEU B CA 1
ATOM 5749 C C . LEU B 1 329 ? -11.172 36.469 5.203 1 98.06 329 LEU B C 1
ATOM 5751 O O . LEU B 1 329 ? -12.094 37.219 5.543 1 98.06 329 LEU B O 1
ATOM 5755 N N . LEU B 1 330 ? -10.969 35.312 5.754 1 98 330 LEU B N 1
ATOM 5756 C CA . LEU B 1 330 ? -11.797 34.875 6.879 1 98 330 LEU B CA 1
ATOM 5757 C C . LEU B 1 330 ? -11.602 35.781 8.078 1 98 330 LEU B C 1
ATOM 5759 O O . LEU B 1 330 ? -12.578 36.188 8.719 1 98 330 LEU B O 1
ATOM 5763 N N . PHE B 1 331 ? -10.32 36.125 8.406 1 97.81 331 PHE B N 1
ATOM 5764 C CA . PHE B 1 331 ? -10.008 37.031 9.508 1 97.81 331 PHE B CA 1
ATOM 5765 C C . PHE B 1 331 ? -10.703 38.375 9.32 1 97.81 331 PHE B C 1
ATOM 5767 O O . PHE B 1 331 ? -11.383 38.875 10.227 1 97.81 331 PHE B O 1
ATOM 5774 N N . ASP B 1 332 ? -10.578 38.906 8.133 1 98.31 332 ASP B N 1
ATOM 5775 C CA . ASP B 1 332 ? -11.18 40.219 7.824 1 98.31 332 ASP B CA 1
ATOM 5776 C C . ASP B 1 332 ? -12.703 40.156 7.953 1 98.31 332 ASP B C 1
ATOM 5778 O O . ASP B 1 332 ? -13.32 41.094 8.461 1 98.31 332 ASP B O 1
ATOM 5782 N N . ALA B 1 333 ? -13.266 39.094 7.453 1 98.19 333 ALA B N 1
ATOM 5783 C CA . ALA B 1 333 ? -14.719 38.938 7.5 1 98.19 333 ALA B CA 1
ATOM 5784 C C . ALA B 1 333 ? -15.211 38.875 8.945 1 98.19 333 ALA B C 1
ATOM 5786 O O . ALA B 1 333 ? -16.25 39.438 9.273 1 98.19 333 ALA B O 1
ATOM 5787 N N . LEU B 1 334 ? -14.57 38.188 9.766 1 98 334 LEU B N 1
ATOM 5788 C CA . LEU B 1 334 ? -14.945 38.062 11.172 1 98 334 LEU B CA 1
ATOM 5789 C C . LEU B 1 334 ? -14.773 39.406 11.891 1 98 334 LEU B C 1
ATOM 5791 O O . LEU B 1 334 ? -15.609 39.781 12.711 1 98 334 LEU B O 1
ATOM 5795 N N . GLN B 1 335 ? -13.672 40.062 11.562 1 97.5 335 GLN B N 1
ATOM 5796 C CA . GLN B 1 335 ? -13.422 41.406 12.141 1 97.5 335 GLN B CA 1
ATOM 5797 C C . GLN B 1 335 ? -14.516 42.375 11.742 1 97.5 335 GLN B C 1
ATOM 5799 O O . GLN B 1 335 ? -14.992 43.156 12.586 1 97.5 335 GLN B O 1
ATOM 5804 N N . LYS B 1 336 ? -14.82 42.375 10.547 1 97.88 336 LYS B N 1
ATOM 5805 C CA . LYS B 1 336 ? -15.852 43.25 10.023 1 97.88 336 LYS B CA 1
ATOM 5806 C C . LYS B 1 336 ? -17.172 43.062 10.766 1 97.88 336 LYS B C 1
ATOM 5808 O O . LYS B 1 336 ? -17.922 44.031 10.977 1 97.88 336 LYS B O 1
ATOM 5813 N N . ARG B 1 337 ? -17.406 41.938 11.219 1 97.62 337 ARG B N 1
ATOM 5814 C CA . ARG B 1 337 ? -18.656 41.594 11.906 1 97.62 337 ARG B CA 1
ATOM 5815 C C . ARG B 1 337 ? -18.531 41.844 13.406 1 97.62 337 ARG B C 1
ATOM 5817 O O . ARG B 1 337 ? -19.531 41.75 14.133 1 97.62 337 ARG B O 1
ATOM 5824 N N . GLY B 1 338 ? -17.359 42.125 13.828 1 97.44 338 GLY B N 1
ATOM 5825 C CA . GLY B 1 338 ? -17.125 42.281 15.258 1 97.44 338 GLY B CA 1
ATOM 5826 C C . GLY B 1 338 ? -17.344 40.969 16.031 1 97.44 338 GLY B C 1
ATOM 5827 O O . GLY B 1 338 ? -17.844 41 17.156 1 97.44 338 GLY B O 1
ATOM 5828 N N . THR B 1 339 ? -17.078 39.875 15.375 1 97.19 339 THR B N 1
ATOM 5829 C CA . THR B 1 339 ? -17.281 38.594 16.031 1 97.19 339 THR B CA 1
ATOM 5830 C C . THR B 1 339 ? -16.469 38.531 17.328 1 97.19 339 THR B C 1
ATOM 5832 O O . THR B 1 339 ? -15.273 38.844 17.344 1 97.19 339 THR B O 1
ATOM 5835 N N . PRO B 1 340 ? -17.047 38.094 18.453 1 95.81 340 PRO B N 1
ATOM 5836 C CA . PRO B 1 340 ? -16.328 38.031 19.734 1 95.81 340 PRO B CA 1
ATOM 5837 C C . PRO B 1 340 ? -15.094 37.156 19.672 1 95.81 340 PRO B C 1
ATOM 5839 O O . PRO B 1 340 ? -15.125 36.062 19.062 1 95.81 340 PRO B O 1
ATOM 5842 N N . GLY B 1 341 ? -14.055 37.594 20.453 1 89.81 341 GLY B N 1
ATOM 5843 C CA . GLY B 1 341 ? -12.812 36.844 20.516 1 89.81 341 GLY B CA 1
ATOM 5844 C C . GLY B 1 341 ? -11.695 37.469 19.688 1 89.81 341 GLY B C 1
ATOM 5845 O O . GLY B 1 341 ? -11.922 38.406 18.953 1 89.81 341 GLY B O 1
ATOM 5846 N N . LYS B 1 342 ? -10.508 36.906 19.969 1 85.62 342 LYS B N 1
ATOM 5847 C CA . LYS B 1 342 ? -9.359 37.219 19.125 1 85.62 342 LYS B CA 1
ATOM 5848 C C . LYS B 1 342 ? -9.211 36.188 18.016 1 85.62 342 LYS B C 1
ATOM 5850 O O . LYS B 1 342 ? -9.227 34.969 18.281 1 85.62 342 LYS B O 1
ATOM 5855 N N . TRP B 1 343 ? -9.188 36.625 16.781 1 93.75 343 TRP B N 1
ATOM 5856 C CA . TRP B 1 343 ? -9.156 35.781 15.594 1 93.75 343 TRP B CA 1
ATOM 5857 C C . TRP B 1 343 ? -7.797 35.844 14.906 1 93.75 343 TRP B C 1
ATOM 5859 O O . TRP B 1 343 ? -7.629 35.344 13.797 1 93.75 343 TRP B O 1
ATOM 5869 N N . ASN B 1 344 ? -6.82 36.344 15.711 1 94.56 344 ASN B N 1
ATOM 5870 C CA . ASN B 1 344 ? -5.477 36.5 15.156 1 94.56 344 ASN B CA 1
ATOM 5871 C C . ASN B 1 344 ? -4.832 35.125 14.891 1 94.56 344 ASN B C 1
ATOM 5873 O O . ASN B 1 344 ? -3.975 35.031 14.016 1 94.56 344 ASN B O 1
ATOM 5877 N N . HIS B 1 345 ? -5.277 34.125 15.672 1 93.56 345 HIS B N 1
ATOM 5878 C CA . HIS B 1 345 ? -4.707 32.812 15.5 1 93.56 345 HIS B CA 1
ATOM 5879 C C . HIS B 1 345 ? -4.945 32.281 14.094 1 93.56 345 HIS B C 1
ATOM 5881 O O . HIS B 1 345 ? -4.156 31.469 13.586 1 93.56 345 HIS B O 1
ATOM 5887 N N . ILE B 1 346 ? -6.008 32.75 13.406 1 94.62 346 ILE B N 1
ATOM 5888 C CA . ILE B 1 346 ? -6.305 32.344 12.031 1 94.62 346 ILE B CA 1
ATOM 5889 C C . ILE B 1 346 ? -5.156 32.75 11.117 1 94.62 346 ILE B C 1
ATOM 5891 O O . ILE B 1 346 ? -4.812 32.031 10.18 1 94.62 346 ILE B O 1
ATOM 5895 N N . LEU B 1 347 ? -4.535 33.875 11.43 1 94.88 347 LEU B N 1
ATOM 5896 C CA . LEU B 1 347 ? -3.439 34.406 10.617 1 94.88 347 LEU B CA 1
ATOM 5897 C C . LEU B 1 347 ? -2.109 33.781 11.047 1 94.88 347 LEU B C 1
ATOM 5899 O O . LEU B 1 347 ? -1.201 33.625 10.227 1 94.88 347 LEU B O 1
ATOM 5903 N N . GLU B 1 348 ? -2.025 33.469 12.312 1 92.94 348 GLU B N 1
ATOM 5904 C CA . GLU B 1 348 ? -0.762 33 12.883 1 92.94 348 GLU B CA 1
ATOM 5905 C C . GLU B 1 348 ? -0.537 31.516 12.609 1 92.94 348 GLU B C 1
ATOM 5907 O O . GLU B 1 348 ? 0.605 31.062 12.508 1 92.94 348 GLU B O 1
ATOM 5912 N N . GLN B 1 349 ? -1.587 30.797 12.57 1 92.31 349 GLN B N 1
ATOM 5913 C CA . GLN B 1 349 ? -1.492 29.391 12.242 1 92.31 349 GLN B CA 1
ATOM 5914 C C . GLN B 1 349 ? -1.121 29.188 10.781 1 92.31 349 GLN B C 1
ATOM 5916 O O . GLN B 1 349 ? -1.27 30.094 9.961 1 92.31 349 GLN B O 1
ATOM 5921 N N . ILE B 1 350 ? -0.549 28.047 10.477 1 90.62 350 ILE B N 1
ATOM 5922 C CA . ILE B 1 350 ? -0.057 27.859 9.117 1 90.62 350 ILE B CA 1
ATOM 5923 C C . ILE B 1 350 ? -0.545 26.516 8.578 1 90.62 350 ILE B C 1
ATOM 5925 O O . ILE B 1 350 ? -0.867 25.609 9.344 1 90.62 350 ILE B O 1
ATOM 5929 N N . GLY B 1 351 ? -0.507 26.484 7.234 1 91.38 351 GLY B N 1
ATOM 5930 C CA . GLY B 1 351 ? -0.871 25.234 6.578 1 91.38 351 GLY B CA 1
ATOM 5931 C C . GLY B 1 351 ? -2.354 25.125 6.27 1 91.38 351 GLY B C 1
ATOM 5932 O O . GLY B 1 351 ? -3.08 26.125 6.359 1 91.38 351 GLY B O 1
ATOM 5933 N N . MET B 1 352 ? -2.713 23.953 5.914 1 91.75 352 MET B N 1
ATOM 5934 C CA . MET B 1 352 ? -4.043 23.688 5.371 1 91.75 352 MET B CA 1
ATOM 5935 C C . MET B 1 352 ? -5.105 23.781 6.465 1 91.75 352 MET B C 1
ATOM 5937 O O . MET B 1 352 ? -6.234 24.188 6.199 1 91.75 352 MET B O 1
ATOM 5941 N N . PHE B 1 353 ? -4.734 23.484 7.668 1 92.69 353 PHE B N 1
ATOM 5942 C CA . PHE B 1 353 ? -5.734 23.344 8.727 1 92.69 353 PHE B CA 1
ATOM 5943 C C . PHE B 1 353 ? -5.574 24.453 9.758 1 92.69 353 PHE B C 1
ATOM 5945 O O . PHE B 1 353 ? -4.488 25.016 9.914 1 92.69 353 PHE B O 1
ATOM 5952 N N . SER B 1 354 ? -6.703 24.781 10.336 1 92.44 354 SER B N 1
ATOM 5953 C CA . SER B 1 354 ? -6.742 25.75 11.43 1 92.44 354 SER B CA 1
ATOM 5954 C C . SER B 1 354 ? -7.703 25.312 12.523 1 92.44 354 SER B C 1
ATOM 5956 O O . SER B 1 354 ? -8.789 24.797 12.242 1 92.44 354 SER B O 1
ATOM 5958 N N . PHE B 1 355 ? -7.23 25.422 13.68 1 92.75 355 PHE B N 1
ATOM 5959 C CA . PHE B 1 355 ? -8.164 25.375 14.797 1 92.75 355 PHE B CA 1
ATOM 5960 C C . PHE B 1 355 ? -8.852 26.719 15 1 92.75 355 PHE B C 1
ATOM 5962 O O . PHE B 1 355 ? -8.18 27.734 15.172 1 92.75 355 PHE B O 1
ATOM 5969 N N . THR B 1 356 ? -10.117 26.641 15 1 91.56 356 THR B N 1
ATOM 5970 C CA . THR B 1 356 ? -10.867 27.891 15.078 1 91.56 356 THR B CA 1
ATOM 5971 C C . THR B 1 356 ? -11.125 28.266 16.531 1 91.56 356 THR B C 1
ATOM 5973 O O . THR B 1 356 ? -11.461 29.422 16.828 1 91.56 356 THR B O 1
ATOM 5976 N N . GLY B 1 357 ? -11.031 27.281 17.375 1 89.38 357 GLY B N 1
ATOM 5977 C CA . GLY B 1 357 ? -11.414 27.516 18.766 1 89.38 357 GLY B CA 1
ATOM 5978 C C . GLY B 1 357 ? -12.883 27.234 19.031 1 89.38 357 GLY B C 1
ATOM 5979 O O . GLY B 1 357 ? -13.328 27.25 20.172 1 89.38 357 GLY B O 1
ATOM 5980 N N . LEU B 1 358 ? -13.578 26.938 18.016 1 93.81 358 LEU B N 1
ATOM 5981 C CA . LEU B 1 358 ? -14.992 26.609 18.156 1 93.81 358 LEU B CA 1
ATOM 5982 C C . LEU B 1 358 ? -15.164 25.281 18.906 1 93.81 358 LEU B C 1
ATOM 5984 O O . LEU B 1 358 ? -14.359 24.359 18.75 1 93.81 358 LEU B O 1
ATOM 5988 N N . GLN B 1 359 ? -16.125 25.234 19.656 1 93 359 GLN B N 1
ATOM 5989 C CA . GLN B 1 359 ? -16.438 24.047 20.453 1 93 359 GLN B CA 1
ATOM 5990 C C . GLN B 1 359 ? -17.453 23.156 19.734 1 93 359 GLN B C 1
ATOM 5992 O O . GLN B 1 359 ? -18.062 23.562 18.766 1 93 359 GLN B O 1
ATOM 5997 N N . LYS B 1 360 ? -17.594 22.016 20.328 1 94.5 360 LYS B N 1
ATOM 5998 C CA . LYS B 1 360 ? -18.484 21.016 19.734 1 94.5 360 LYS B CA 1
ATOM 5999 C C . LYS B 1 360 ? -19.891 21.562 19.547 1 94.5 360 LYS B C 1
ATOM 6001 O O . LYS B 1 360 ? -20.531 21.312 18.516 1 94.5 360 LYS B O 1
ATOM 6006 N N . LYS B 1 361 ? -20.375 22.266 20.516 1 96.12 361 LYS B N 1
ATOM 6007 C CA . LYS B 1 361 ? -21.719 22.828 20.438 1 96.12 361 LYS B CA 1
ATOM 6008 C C . LYS B 1 361 ? -21.828 23.797 19.266 1 96.12 361 LYS B C 1
ATOM 6010 O O . LYS B 1 361 ? -22.875 23.875 18.609 1 96.12 361 LYS B O 1
ATOM 6015 N N . HIS B 1 362 ? -20.828 24.594 19.031 1 97.25 362 HIS B N 1
ATOM 6016 C CA . HIS B 1 362 ? -20.812 25.5 17.875 1 97.25 362 HIS B CA 1
ATOM 6017 C C . HIS B 1 362 ? -20.859 24.734 16.562 1 97.25 362 HIS B C 1
ATOM 6019 O O . HIS B 1 362 ? -21.625 25.078 15.672 1 97.25 362 HIS B O 1
ATOM 6025 N N . VAL B 1 363 ? -20.047 23.672 16.516 1 96.38 363 VAL B N 1
ATOM 6026 C CA . VAL B 1 363 ? -19.906 22.875 15.289 1 96.38 363 VAL B CA 1
ATOM 6027 C C . VAL B 1 363 ? -21.234 22.219 14.93 1 96.38 363 VAL B C 1
ATOM 6029 O O . VAL B 1 363 ? -21.609 22.172 13.75 1 96.38 363 VAL B O 1
ATOM 6032 N N . GLN B 1 364 ? -21.922 21.781 15.906 1 96.31 364 GLN B N 1
ATOM 6033 C CA . GLN B 1 364 ? -23.219 21.156 15.664 1 96.31 364 GLN B CA 1
ATOM 6034 C C . GLN B 1 364 ? -24.188 22.125 14.984 1 96.31 364 GLN B C 1
ATOM 6036 O O . GLN B 1 364 ? -24.875 21.75 14.031 1 96.31 364 GLN B O 1
ATOM 6041 N N . VAL B 1 365 ? -24.219 23.266 15.438 1 97.56 365 VAL B N 1
ATOM 6042 C CA . VAL B 1 365 ? -25.094 24.266 14.859 1 97.56 365 VAL B CA 1
ATOM 6043 C C . VAL B 1 365 ? -24.625 24.609 13.445 1 97.56 365 VAL B C 1
ATOM 6045 O O . VAL B 1 365 ? -25.438 24.797 12.539 1 97.56 365 VAL B O 1
ATOM 6048 N N . LEU B 1 366 ? -23.344 24.75 13.25 1 98.12 366 LEU B N 1
ATOM 6049 C CA . LEU B 1 366 ? -22.797 25.047 11.938 1 98.12 366 LEU B CA 1
ATOM 6050 C C . LEU B 1 366 ? -23.234 24 10.914 1 98.12 366 LEU B C 1
ATOM 6052 O O . LEU B 1 366 ? -23.578 24.328 9.781 1 98.12 366 LEU B O 1
ATOM 6056 N N . ILE B 1 367 ? -23.203 22.719 11.336 1 96.31 367 ILE B N 1
ATOM 6057 C CA . ILE B 1 367 ? -23.547 21.641 10.422 1 96.31 367 ILE B CA 1
ATOM 6058 C C . ILE B 1 367 ? -25.062 21.594 10.211 1 96.31 367 ILE B C 1
ATOM 6060 O O . ILE B 1 367 ? -25.531 21.594 9.078 1 96.31 367 ILE B O 1
ATOM 6064 N N . GLU B 1 368 ? -25.812 21.703 11.25 1 95.75 368 GLU B N 1
ATOM 6065 C CA . GLU B 1 368 ? -27.25 21.469 11.195 1 95.75 368 GLU B CA 1
ATOM 6066 C C . GLU B 1 368 ? -27.984 22.672 10.586 1 95.75 368 GLU B C 1
ATOM 6068 O O . GLU B 1 368 ? -28.906 22.5 9.781 1 95.75 368 GLU B O 1
ATOM 6073 N N . LYS B 1 369 ? -27.609 23.781 10.984 1 96.94 369 LYS B N 1
ATOM 6074 C CA . LYS B 1 369 ? -28.328 24.984 10.578 1 96.94 369 LYS B CA 1
ATOM 6075 C C . LYS B 1 369 ? -27.734 25.594 9.312 1 96.94 369 LYS B C 1
ATOM 6077 O O . LYS B 1 369 ? -28.453 26.062 8.438 1 96.94 369 LYS B O 1
ATOM 6082 N N . TYR B 1 370 ? -26.438 25.547 9.234 1 97.94 370 TYR B N 1
ATOM 6083 C CA . TYR B 1 370 ? -25.797 26.297 8.172 1 97.94 370 TYR B CA 1
ATOM 6084 C C . TYR B 1 370 ? -25.188 25.359 7.133 1 97.94 370 TYR B C 1
ATOM 6086 O O . TYR B 1 370 ? -24.688 25.812 6.098 1 97.94 370 TYR B O 1
ATOM 6094 N N . HIS B 1 371 ? -25.141 24.078 7.332 1 97.81 371 HIS B N 1
ATOM 6095 C CA . HIS B 1 371 ? -24.609 23.094 6.402 1 97.81 371 HIS B CA 1
ATOM 6096 C C . HIS B 1 371 ? -23.125 23.297 6.145 1 97.81 371 HIS B C 1
ATOM 6098 O O . HIS B 1 371 ? -22.672 23.234 5 1 97.81 371 HIS B O 1
ATOM 6104 N N . ILE B 1 372 ? -22.453 23.75 7.188 1 97.62 372 ILE B N 1
ATOM 6105 C CA . ILE B 1 372 ? -21 23.891 7.141 1 97.62 372 ILE B CA 1
ATOM 6106 C C . ILE B 1 372 ? -20.359 22.719 7.887 1 97.62 372 ILE B C 1
ATOM 6108 O O . ILE B 1 372 ? -20.453 22.625 9.109 1 97.62 372 ILE B O 1
ATOM 6112 N N . TYR B 1 373 ? -19.656 21.938 7.129 1 95.62 373 TYR B N 1
ATOM 6113 C CA . TYR B 1 373 ? -19.125 20.688 7.664 1 95.62 373 TYR B CA 1
ATOM 6114 C C . TYR B 1 373 ? -17.688 20.859 8.109 1 9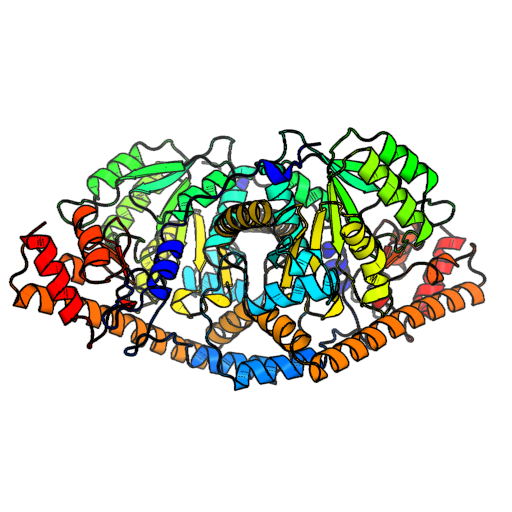5.62 373 TYR B C 1
ATOM 6116 O O . TYR B 1 373 ? -16.812 21.203 7.309 1 95.62 373 TYR B O 1
ATOM 6124 N N . LEU B 1 374 ? -17.406 20.625 9.344 1 94.19 374 LEU B N 1
ATOM 6125 C CA . LEU B 1 374 ? -16.078 20.641 9.953 1 94.19 374 LEU B CA 1
ATOM 6126 C C . LEU B 1 374 ? -16 19.656 11.109 1 94.19 374 LEU B C 1
ATOM 6128 O O . LEU B 1 374 ? -17.031 19.125 11.547 1 94.19 374 LEU B O 1
ATOM 6132 N N . THR B 1 375 ? -14.852 19.375 11.562 1 91 375 THR B N 1
ATOM 6133 C CA . THR B 1 375 ? -14.711 18.375 12.617 1 91 375 THR B CA 1
ATOM 6134 C C . THR B 1 375 ? -15.188 18.922 13.953 1 91 375 THR B C 1
ATOM 6136 O O . THR B 1 375 ? -15.148 20.141 14.18 1 91 375 THR B O 1
ATOM 6139 N N . ASP B 1 376 ? -15.461 18.047 14.852 1 89.31 376 ASP B N 1
ATOM 6140 C CA . ASP B 1 376 ? -16.094 18.359 16.125 1 89.31 376 ASP B CA 1
ATOM 6141 C C . ASP B 1 376 ? -15.18 19.25 16.984 1 89.31 376 ASP B C 1
ATOM 6143 O O . ASP B 1 376 ? -15.656 20.031 17.812 1 89.31 376 ASP B O 1
ATOM 6147 N N . ASN B 1 377 ? -13.961 19.172 16.688 1 88.31 377 ASN B N 1
ATOM 6148 C CA . ASN B 1 377 ? -13.016 19.906 17.531 1 88.31 377 ASN B CA 1
ATOM 6149 C C . ASN B 1 377 ? -12.742 21.297 16.984 1 88.31 377 ASN B C 1
ATOM 6151 O O . ASN B 1 377 ? -11.82 21.984 17.438 1 88.31 377 ASN B O 1
ATOM 6155 N N . GLY B 1 378 ? -13.461 21.641 15.961 1 91.12 378 GLY B N 1
ATOM 6156 C CA . GLY B 1 378 ? -13.367 23 15.445 1 91.12 378 GLY B CA 1
ATOM 6157 C C . GLY B 1 378 ? -12.273 23.172 14.414 1 91.12 378 GLY B C 1
ATOM 6158 O O . GLY B 1 378 ? -11.961 24.297 14.016 1 91.12 378 GLY B O 1
ATOM 6159 N N . ARG B 1 379 ? -11.656 22.031 13.953 1 93.06 379 ARG B N 1
ATOM 6160 C CA . ARG B 1 379 ? -10.664 22.094 12.883 1 93.06 379 ARG B CA 1
ATOM 6161 C C . ARG B 1 379 ? -11.32 22.375 11.539 1 93.06 379 ARG B C 1
ATOM 6163 O O . ARG B 1 379 ? -12.32 21.734 11.188 1 93.06 379 ARG B O 1
ATOM 6170 N N . ILE B 1 380 ? -10.812 23.328 10.852 1 94.56 380 ILE B N 1
ATOM 6171 C CA . ILE B 1 380 ? -11.305 23.578 9.5 1 94.56 380 ILE B CA 1
ATOM 6172 C C . ILE B 1 380 ? -10.148 23.484 8.5 1 94.56 380 ILE B C 1
ATOM 6174 O O . ILE B 1 380 ? -8.992 23.719 8.859 1 94.56 380 ILE B O 1
ATOM 6178 N N . SER B 1 381 ? -10.453 23.094 7.312 1 94.12 381 SER B N 1
ATOM 6179 C CA . SER B 1 381 ? -9.531 23.188 6.188 1 94.12 381 SER B CA 1
ATOM 6180 C C . SER B 1 381 ? -9.703 24.516 5.457 1 94.12 381 SER B C 1
ATOM 6182 O O . SER B 1 381 ? -10.781 24.828 4.941 1 94.12 381 SER B O 1
ATOM 6184 N N . MET B 1 382 ? -8.688 25.281 5.359 1 94.94 382 MET B N 1
ATOM 6185 C CA . MET B 1 382 ? -8.734 26.578 4.676 1 94.94 382 MET B CA 1
ATOM 6186 C C . MET B 1 382 ? -8.992 26.391 3.186 1 94.94 382 MET B C 1
ATOM 6188 O O . MET B 1 382 ? -9.469 27.312 2.518 1 94.94 382 MET B O 1
ATOM 6192 N N . CYS B 1 383 ? -8.727 25.219 2.688 1 93.81 383 CYS B N 1
ATOM 6193 C CA . CYS B 1 383 ? -8.891 24.922 1.268 1 93.81 383 CYS B CA 1
ATOM 6194 C C . CYS B 1 383 ? -10.367 24.859 0.894 1 93.81 383 CYS B C 1
ATOM 6196 O O . CYS B 1 383 ? -10.719 25 -0.28 1 93.81 383 CYS B O 1
ATOM 6198 N N . GLY B 1 384 ? -11.188 24.672 1.881 1 94.5 384 GLY B N 1
ATOM 6199 C CA . GLY B 1 384 ? -12.625 24.641 1.625 1 94.5 384 GLY B CA 1
ATOM 6200 C C . GLY B 1 384 ? -13.234 26.016 1.462 1 94.5 384 GLY B C 1
ATOM 6201 O O . GLY B 1 384 ? -14.375 26.141 1.01 1 94.5 384 GLY B O 1
ATOM 6202 N N . LEU B 1 385 ? -12.516 27.031 1.79 1 96.56 385 LEU B N 1
ATOM 6203 C CA . LEU B 1 385 ? -12.992 28.391 1.676 1 96.56 385 LEU B CA 1
ATOM 6204 C C . LEU B 1 385 ? -12.695 28.969 0.29 1 96.56 385 LEU B C 1
ATOM 6206 O O . LEU B 1 385 ? -11.758 28.516 -0.38 1 96.56 385 LEU B O 1
ATOM 6210 N N . ASN B 1 386 ? -13.453 29.828 -0.126 1 96.38 386 ASN B N 1
ATOM 6211 C CA . ASN B 1 386 ? -13.273 30.625 -1.336 1 96.38 386 ASN B CA 1
ATOM 6212 C C . ASN B 1 386 ? -13.992 31.969 -1.236 1 96.38 386 ASN B C 1
ATOM 6214 O O . ASN B 1 386 ? -14.656 32.25 -0.238 1 96.38 386 ASN B O 1
ATOM 6218 N N . ARG B 1 387 ? -13.82 32.781 -2.246 1 96.56 387 ARG B N 1
ATOM 6219 C CA . ARG B 1 387 ? -14.344 34.156 -2.197 1 96.56 387 ARG B CA 1
ATOM 6220 C C . ARG B 1 387 ? -15.867 34.156 -2.189 1 96.56 387 ARG B C 1
ATOM 6222 O O . ARG B 1 387 ? -16.484 35.094 -1.689 1 96.56 387 ARG B O 1
ATOM 6229 N N . LYS B 1 388 ? -16.422 33.094 -2.607 1 96.06 388 LYS B N 1
ATOM 6230 C CA . LYS B 1 388 ? -17.875 33.031 -2.709 1 96.06 388 LYS B CA 1
ATOM 6231 C C . LYS B 1 388 ? -18.5 32.594 -1.388 1 96.06 388 LYS B C 1
ATOM 6233 O O . LYS B 1 388 ? -19.641 32.938 -1.096 1 96.06 388 LYS B O 1
ATOM 6238 N N . ASN B 1 389 ? -17.719 31.859 -0.598 1 97.12 389 ASN B N 1
ATOM 6239 C CA . ASN B 1 389 ? -18.391 31.266 0.559 1 97.12 389 ASN B CA 1
ATOM 6240 C C . ASN B 1 389 ? -17.828 31.812 1.867 1 97.12 389 ASN B C 1
ATOM 6242 O O . ASN B 1 389 ? -18.422 31.625 2.932 1 97.12 389 ASN B O 1
ATOM 6246 N N . VAL B 1 390 ? -16.766 32.594 1.819 1 97.88 390 VAL B N 1
ATOM 6247 C CA . VAL B 1 390 ? -16.062 33 3.027 1 97.88 390 VAL B CA 1
ATOM 6248 C C . VAL B 1 390 ? -16.984 33.875 3.879 1 97.88 390 VAL B C 1
ATOM 6250 O O . VAL B 1 390 ? -16.984 33.781 5.109 1 97.88 390 VAL B O 1
ATOM 6253 N N . ASP B 1 391 ? -17.781 34.719 3.271 1 98.12 391 ASP B N 1
ATOM 6254 C CA . ASP B 1 391 ? -18.688 35.594 4.023 1 98.12 391 ASP B CA 1
ATOM 6255 C C . ASP B 1 391 ? -19.797 34.75 4.688 1 98.12 391 ASP B C 1
ATOM 6257 O O . ASP B 1 391 ? -20.172 35.031 5.828 1 98.12 391 ASP B O 1
ATOM 6261 N N . TYR B 1 392 ? -20.281 33.844 3.969 1 98.25 392 TYR B N 1
ATOM 6262 C CA . TYR B 1 392 ? -21.297 32.938 4.527 1 98.25 392 TYR B CA 1
ATOM 6263 C C . TYR B 1 392 ? -20.766 32.219 5.746 1 98.25 392 TYR B C 1
ATOM 6265 O O . TYR B 1 392 ? -21.438 32.125 6.781 1 98.25 392 TYR B O 1
ATOM 6273 N N . VAL B 1 393 ? -19.578 31.656 5.637 1 98.31 393 VAL B N 1
ATOM 6274 C CA . VAL B 1 393 ? -18.938 30.938 6.723 1 98.31 393 VAL B CA 1
ATOM 6275 C C . VAL B 1 393 ? -18.703 31.875 7.906 1 98.31 393 VAL B C 1
ATOM 6277 O O . VAL B 1 393 ? -18.969 31.516 9.055 1 98.31 393 VAL B O 1
ATOM 6280 N N . ALA B 1 394 ? -18.266 33.094 7.613 1 98.31 394 ALA B N 1
ATOM 6281 C CA . ALA B 1 394 ? -18.031 34.094 8.672 1 98.31 394 ALA B CA 1
ATOM 6282 C C . ALA B 1 394 ? -19.328 34.438 9.383 1 98.31 394 ALA B C 1
ATOM 6284 O O . ALA B 1 394 ? -19.344 34.625 10.609 1 98.31 394 ALA B O 1
ATOM 6285 N N . ASP B 1 395 ? -20.406 34.594 8.633 1 98.5 395 ASP B N 1
ATOM 6286 C CA . ASP B 1 395 ? -21.703 34.875 9.227 1 98.5 395 ASP B CA 1
ATOM 6287 C C . ASP B 1 395 ? -22.125 33.75 10.188 1 98.5 395 ASP B C 1
ATOM 6289 O O . ASP B 1 395 ? -22.609 34.031 11.289 1 98.5 395 ASP B O 1
ATOM 6293 N N . ALA B 1 396 ? -21.938 32.562 9.75 1 98.5 396 ALA B N 1
ATOM 6294 C CA . ALA B 1 396 ? -22.312 31.422 10.555 1 98.5 396 ALA B CA 1
ATOM 6295 C C . ALA B 1 396 ? -21.469 31.328 11.82 1 98.5 396 ALA B C 1
ATOM 6297 O O . ALA B 1 396 ? -21.984 31.047 12.906 1 98.5 396 ALA B O 1
ATOM 6298 N N . ILE B 1 397 ? -20.172 31.547 11.672 1 98.12 397 ILE B N 1
ATOM 6299 C CA . ILE B 1 397 ? -19.281 31.516 12.828 1 98.12 397 ILE B CA 1
ATOM 6300 C C . ILE B 1 397 ? -19.672 32.625 13.805 1 98.12 397 ILE B C 1
ATOM 6302 O O . ILE B 1 397 ? -19.734 32.375 15.016 1 98.12 397 ILE B O 1
ATOM 6306 N N . ASP B 1 398 ? -19.906 33.812 13.281 1 98.25 398 ASP B N 1
ATOM 6307 C CA . ASP B 1 398 ? -20.328 34.906 14.117 1 98.25 398 ASP B CA 1
ATOM 6308 C C . ASP B 1 398 ? -21.594 34.562 14.906 1 98.25 398 ASP B C 1
ATOM 6310 O O . ASP B 1 398 ? -21.688 34.844 16.094 1 98.25 398 ASP B O 1
ATOM 6314 N N . TYR B 1 399 ? -22.5 33.969 14.242 1 98.25 399 TYR B N 1
ATOM 6315 C CA . TYR B 1 399 ? -23.75 33.594 14.875 1 98.25 399 TYR B CA 1
ATOM 6316 C C . TYR B 1 399 ? -23.516 32.625 16.031 1 98.25 399 TYR B C 1
ATOM 6318 O O . TYR B 1 399 ? -24.016 32.844 17.141 1 98.25 399 TYR B O 1
ATOM 6326 N N . VAL B 1 400 ? -22.734 31.578 15.766 1 97.94 400 VAL B N 1
ATOM 6327 C CA . VAL B 1 400 ? -22.609 30.531 16.781 1 97.94 400 VAL B CA 1
ATOM 6328 C C . VAL B 1 400 ? -21.797 31.062 17.953 1 97.94 400 VAL B C 1
ATOM 6330 O O . VAL B 1 400 ? -22.016 30.656 19.109 1 97.94 400 VAL B O 1
ATOM 6333 N N . VAL B 1 401 ? -20.844 31.922 17.688 1 96.81 401 VAL B N 1
ATOM 6334 C CA . VAL B 1 401 ? -20.031 32.469 18.766 1 96.81 401 VAL B CA 1
ATOM 6335 C C . VAL B 1 401 ? -20.875 33.375 19.641 1 96.81 401 VAL B C 1
ATOM 6337 O O . VAL B 1 401 ? -20.672 33.438 20.859 1 96.81 401 VAL B O 1
ATOM 6340 N N . ARG B 1 402 ? -21.859 34.031 19.125 1 97.31 402 ARG B N 1
ATOM 6341 C CA . ARG B 1 402 ? -22.688 34.969 19.859 1 97.31 402 ARG B CA 1
ATOM 6342 C C . ARG B 1 402 ? -23.844 34.25 20.547 1 97.31 402 ARG B C 1
ATOM 6344 O O . ARG B 1 402 ? -24.297 34.688 21.609 1 97.31 402 ARG B O 1
ATOM 6351 N N . ASN B 1 403 ? -24.266 33.188 19.969 1 95.81 403 ASN B N 1
ATOM 6352 C CA . ASN B 1 403 ? -25.578 32.688 20.375 1 95.81 403 ASN B CA 1
ATOM 6353 C C . ASN B 1 403 ? -25.5 31.281 20.953 1 95.81 403 ASN B C 1
ATOM 6355 O O . ASN B 1 403 ? -26.5 30.766 21.469 1 95.81 403 ASN B O 1
ATOM 6359 N N . CYS B 1 404 ? -24.453 30.719 20.828 1 90.69 404 CYS B N 1
ATOM 6360 C CA . CYS B 1 404 ? -24.328 29.344 21.328 1 90.69 404 CYS B CA 1
ATOM 6361 C C . CYS B 1 404 ? -23.297 29.266 22.453 1 90.69 404 CYS B C 1
ATOM 6363 O O . CYS B 1 404 ? -22.328 30.031 22.469 1 90.69 404 CYS B O 1
#

Radius of gyration: 27.69 Å; Cα contacts (8 Å, |Δi|>4): 1657; chains: 2; bounding box: 57×83×60 Å

Foldseek 3Di:
DDDPVNPDDDDDDDQLVVLVVVLVPDPDPQAFEFSDPAFADLVRHADAAPLLVVLVVVVVVVVDDFDFDALQADPLLQLQVVCLQQNVPQVLSVQQQKAKGKALFQLRQLLLVLLCCCPPPDPQFAEEEEVVADPVNCVSNVVNPHHYHYFYFADLVVLEGPLVRRLVRLLVPAAQHEYEEELALTPASLYDDDPVSLVSVLVSCVVRVYAYEYRYEQQCLWQLHNCVSSVSVNVSVVVVHWYKYKFGPCHLNVPVPLRIIIIMTRHNHNVVNVVVNVVSSVVSCVVPHHHGHSVSSSNSVQSVDPVSVVSSSVVSNVSQVLLLVLLVLLQVLLVVVVQPDNQCQSNVRIGQKHARSDAQQLQVCCCPPSNYGHGSRRMTGSSSDHPVNSNVSSVSSSCSSVPD/DDDPVNPDDDDDDDQQVVLVVVLVPDPDPQAFEFSDPAFADLVRHADAAPLLVVLVVVVVVVVDDFDFDALQADPLLQLQVVCLQQNVPQVLSVQQQKAKGKALFQLRQLLLVLLCCCPPPPPQFAEEEEVVADPVNCVSNVVNPHHYHYFYFADLVVLEGPLVRRLVRLLVPAAQHEYEEELALTPAALYDDDPVSLVSVLVSCVVRVYAYEYRYEQQCQWQLHNCVSSVSVNVSVVVVHWYKYKFGPCHLNVPVPLRIIIIMTRHNHNVVNVVVNVVSSVVSCVVPHHHGHSVSSSNSVQSVDPVSVVSSSVVSNVSQVLLLVLLVLLQVLLVVVVQDDDQCQSNVRIGQKHARSDAQQLQVCCCPPSNYGHGRRRMTGSSSDHPVNSNVSSVSSSCSSVPD

InterPro domains:
  IPR000796 Aspartate/other aminotransferase [PR00799] (179-198)
  IPR000796 Aspartate/other aminotransferase [PR00799] (210-222)
  IPR000796 Aspartate/other aminotransferase [PR00799] (278-303)
  IPR000796 Aspartate/other aminotransferase [PR00799] (346-364)
  IPR000796 Aspartate/other aminotransferase [PTHR11879] (2-403)
  IPR004838 Aminotransferases, class-I, pyridoxal-phosphate-binding site [PS00105] (248-261)
  IPR004839 Aminotransferase, class I/classII, large domain [PF00155] (30-397)
  IPR015421 Pyridoxal phosphate-dependent transferase, major domain [G3DSA:3.40.640.10] (63-305)
  IPR015422 Pyridoxal phosphate-dependent transferase, small domain [G3DSA:3.90.1150.10] (8-397)
  IPR015424 Pyridoxal phosphate-dependent transferase [SSF53383] (1-401)

Nearest PDB structures (foldseek):
  3pdb-assembly1_A  TM=9.849E-01  e=3.962E-53  Mus musculus
  5ax8-assembly2_D  TM=9.879E-01  e=2.442E-52  Homo sapiens
  7aat-assembly1_A  TM=9.787E-01  e=6.233E-52  Gallus gallus
  8skr-assembly1_C  TM=9.839E-01  e=1.024E-51  Homo sapiens
  1akb-assembly1_A  TM=9.799E-01  e=3.025E-48  Gallus gallus

Organism: Naegleria fowleri (NCBI:txid5763)

pLDDT: mean 95.2, std 5.55, range [46.12, 98.94]

Sequence (808 aa):
MTSIFGTIPMAPRDPILGLNEAYKEDSSPNKVNLGVGAYRTEEGKPMVLSVVRKVEQMILDQNLDKEYIPQDGLEAFRKVSPKLMFGFNCKAIEEGRVVCIQSISGTGALRLGVEFVAKFLPPGTALYVSNPTWSNHIQICQSAGVPVGYYRYFDSKTNGLAFDDMIHDLKTIPNKSVILLHACAHNPTGVDPTPEQWSIIADVIQQKGHITFFDSAYQGFASGDLDKDAFAIRMFVDRGIEMMASQSYAKNFGLYGERIGALNFVVSNPETAKQIQSQMKVIVRCLYSSPSLQGARIVAMTLNNPELFQLWKKELVMMSDRIKEMRQLLFDALQKRGTPGKWNHILEQIGMFSFTGLQKKHVQVLIEKYHIYLTDNGRISMCGLNRKNVDYVADAIDYVVRNCMTSIFGTIPMAPRDPILGLNEAYKEDSSPNKVNLGVGAYRTEEGKPMVLSVVRKVEQMILDQNLDKEYIPQDGLEAFRKVSPKLMFGFNCKAIEEGRVVCIQSISGTGALRLGVEFVAKFLPPGTALYVSNPTWSNHIQICQSAGVPVGYYRYFDSKTNGLAFDDMIHDLKTIPNKSVILLHACAHNPTGVDPTPEQWSIIADVIQQKGHITFFDSAYQGFASGDLDKDAFAIRMFVDRGIEMMASQSYAKNFGLYGERIGALNFVVSNPETAKQIQSQMKVIVRCLYSSPSLQGARIVAMTLNNPELFQLWKKELVMMSDRIKEMRQLLFDALQKRGTPGKWNHILEQIGMFSFTGLQKKHVQVLIEKYHIYLTDNGRISMCGLNRKNVDYVADAIDYVVRNC

Secondary structure (DSSP, 8-state):
---GGGGPPPPPPPTTHHHHHHHHH---TT-EE----S---TTS-----HHHHHHHHHHHHHT-------TT--HHHHHHHHHHHH-TT-HHHHTT-EEEEEEEHHHHHHHHHHHHHHHHSPTTPPEEEEES--HHHHHHHHHTT--EEEEE-EETTTTEE-HHHHHHHHHHSPTT-EEEEESSS-TTT-----HHHHHHHHHHHHHHTPEEEEEES-TTTTTS-HHHHTHHHHHHHHTT--EEEEEE-TTTTT-TTTTEEEEEEE-SSHHHHHHHHHHHHHHHHHHTSS--HHHHHHHHHHHHSHHHHHHHHHHHHHHHHHHHHHHHHHHHHHHHTT-SS--THHHHS-SSEEE----HHHHHHHHHHH-EE--TT-EEEGGG--TTTHHHHHHHHHHHHHH-/---GGGGPPPPPPPTTHHHHHHHHH---TT-EE----S---TTS-----HHHHHHHHHHHHHT-------TT--HHHHHHHHHHHH-TT-HHHHTT-EEEEEEEHHHHHHHHHHHHHHHHSPTTPPEEEEES--HHHHHHHHHTT--EEEEE-EETTTTEE-HHHHHHHHHHSPTT-EEEEESSS-TTT-----HHHHHHHHHHHHHHTPEEEEEES-TTTTTS-HHHHTHHHHHHHHTT--EEEEEE-TTTTT-TTTTEEEEEEE-SSHHHHHHHHHHHHHHHHHHTSS--HHHHHHHHHHHHSHHHHHHHHHHHHHHHHHHHHHHHHHHHHHHHTT-SS--THHHHS-SSEEE----HHHHHHHHHHH-EE--TT-EEEGGG--TTTHHHHHHHHHHHHHH-

Solvent-accessible surface area (backbone atoms only — not comparable to full-atom values): 40686 Å² total; per-residue (Å²): 129,84,56,78,61,67,71,54,61,70,47,80,76,50,74,60,63,45,49,54,51,52,55,71,70,49,80,59,90,70,53,39,57,21,52,54,94,57,71,39,39,78,86,66,37,82,61,67,49,69,55,58,53,52,40,53,51,49,49,60,73,62,66,66,77,41,58,69,48,50,33,43,29,54,65,67,28,47,64,46,52,56,29,68,56,50,36,86,81,32,62,51,61,76,60,41,11,49,30,54,30,43,23,43,9,41,51,18,9,49,33,53,51,46,51,46,46,54,70,71,42,65,86,80,57,35,42,28,33,43,39,74,45,52,72,62,61,56,50,29,29,53,74,63,72,30,48,77,46,74,31,50,38,60,27,83,89,72,63,36,68,25,57,71,55,24,52,53,37,62,68,66,48,66,68,58,33,35,40,48,40,59,45,39,41,24,52,50,53,4,51,63,77,51,74,70,52,44,52,53,52,50,50,51,36,61,75,43,49,38,36,39,34,32,43,32,49,32,60,17,33,33,75,33,31,54,62,73,29,26,42,60,58,30,52,39,51,73,69,66,51,46,33,38,36,23,29,27,36,29,63,49,58,37,28,43,9,46,26,29,25,24,27,32,36,40,49,95,39,41,68,41,22,53,14,50,48,42,41,48,28,54,52,32,40,34,51,30,38,36,49,54,45,66,40,40,51,48,51,28,55,31,70,72,28,71,70,45,35,51,50,42,49,52,49,24,30,54,55,21,50,51,41,53,47,42,31,50,50,42,45,49,45,30,55,75,66,61,37,88,75,82,64,58,47,53,66,70,29,33,35,61,35,34,47,70,75,43,44,49,73,37,38,50,46,34,34,73,75,55,35,36,38,50,37,59,73,23,33,31,21,43,35,49,46,30,89,84,46,36,60,59,52,30,52,51,50,38,46,31,67,74,72,94,130,85,56,78,62,68,72,54,60,70,47,80,75,49,77,58,63,44,49,54,52,52,56,71,70,50,79,59,89,68,52,40,56,19,54,54,93,57,70,37,40,80,88,64,38,80,60,69,47,67,55,57,56,52,41,53,50,50,48,60,73,63,65,64,77,41,57,68,48,52,32,42,31,54,63,66,28,48,63,47,53,54,26,68,54,50,36,85,81,32,62,54,59,76,61,41,10,50,31,56,31,44,23,43,9,42,50,17,8,48,33,52,51,48,50,47,45,56,70,71,42,65,87,80,56,35,43,29,34,44,40,74,47,50,71,61,60,56,49,29,29,52,75,64,71,29,48,76,45,73,29,50,37,59,26,84,88,71,62,36,68,25,57,70,54,24,52,52,36,63,69,65,49,66,68,58,32,36,40,47,41,61,46,39,41,24,52,52,54,4,52,64,76,50,75,71,53,44,51,54,50,50,50,51,34,61,74,43,47,38,36,39,34,33,45,32,50,32,57,17,33,33,76,33,33,53,62,73,30,26,40,58,58,30,52,39,52,74,71,66,52,48,34,39,34,23,30,26,35,28,63,50,58,34,28,42,8,44,27,28,24,24,28,31,37,40,49,94,38,40,69,42,22,54,15,50,46,41,41,47,29,53,53,33,41,37,50,30,38,38,48,54,44,67,40,39,50,47,52,27,55,31,70,73,28,72,69,45,34,50,51,43,51,54,50,24,32,52,54,20,49,51,41,52,49,42,31,48,52,41,42,50,45,29,56,75,68,61,38,87,76,85,59,60,46,53,65,70,29,33,36,61,34,34,47,69,76,43,44,50,74,38,39,50,47,34,35,74,75,55,35,35,39,50,38,58,72,24,34,31,20,43,34,49,46,29,90,85,45,37,60,59,52,31,52,51,50,37,47,32,68,74,72,95